Protein 8FBN (pdb70)

Foldseek 3Di:
DCPLQVLLVVLLVQLVVCLVVDDLVSNLVSLVSNLVSVVVVLDLVSLQCSLVSLCVSLVSVLVVVPLVSNLSSLLSNQSSCLSSLDLVSLQVSLVSLLSSLVSCLVVLNLVSSLSSLLSSLSSCLSSVPLVSLQVSLVSLCVSLVSCVVVVVLVSNLSSLVSSLSSLVSSLVSLVVVLVVLVVVCVPPPDPVSVVVSVVSVVVSVVSVVVNVVSVVVSVVSVVVPD/DPCLQVLLVVLCVQLVVCVVVDDLVSNLVSLVSNLVSCVVDPDQPSLQVSLVSLCVSLVVCLVVDDLVVSLSSLVSNLSSVLSHPLDDSLVSSLVSLQSSLVSCVVPPDLQSSLSSLLSSLSSCLSNVPLVSLQVSLVSLCVSLVVCVVVVNLVVNLVSLVSSLSSLVSSLVSLVVVLVVLVVCCVVPVDPPSVVVNVVSVVVSVVSVVVNVVSVVVSVVSVVVPD/DPCLQVQLVVLLVVLVVCPVVPPLVSSLVSLVSNLVSVVVVLPLVSLVVSLVSLLVSLVSCVVVPDLVSNLSSLVSNLSSCLSNVDLVSLQVSLVSLCVSLVSCVVVVNLVSSLSSLLSNLSSCLSNLPLVSLQVSLVSLVVSLVSCVVVDPLVSNLSSLVSSLSSLVSSLVSLVVVLVVLVVVCVPPVDPVSVVVSVVSVVVSVVSVVVSVVSVVVSVVSVVVPD/DVPLPPLLVVLCVVLVVCVVVPVLLVSLVSLVSNLVSVVVVLDAPSLVVSLVSLLVSLVSVVVVLVLVSNLSSLVSNLSSCLSNPPLVSLQVSLVSLCVSLVSCPPVLNLQSSLSSLLSSLSSCLSSVPLVSLQVSLVSLCVSLVVCVVVPPNVSNLSSLVSSLSSLVSSLVSLVVVLVVLVVVCVVPPDDVSVVVSVVSVVVNVVSVVVNVVSVVVNVVSVVPD/DPPQVVVLVVLVVQQVVCPVPLDLVSNLVSLVCNLVSCLVVLDLVSLVCSLVVLVVNLVSCVPPPVLVSSLSSLVSNLSSCLSSVDLVSLQVSLVSLCVSLVSCLVVVNLVSNLSSLLSNLSSCLSNLPLVSLQVSLVSLCVSLVSVVVVVNLVSNLSSLVSSLVSLVSSLVSLVVVLVVLVVVCVVPPDPVSVVVSVVSVVVNVVSVVVSVVSVVSSVVSVVVVD/DLVCLVVQLPPDPVRQDQPVNLVSLVVLLVVCVVVPDLVSLVVSLVSLLVSLVSDVPPDDLVSNLSSLQSNLSSCLSHPPLVSLVVSLVSLQVSLVVCVVVVNLVSSLSSLVSNQSSCLSSLPLVSLQVSLVSLVVSLVSCVVVPDLVSNLSSLVSSLSSLVSSLVSLVVVLVVLVVPCVVHNDPVSVVVNVVSVVVNVVSVVSNVVSVVVNVVSVPPPD

B-factor: mean 109.01, std 30.29, range [37.72, 209.99]

Solvent-accessible surface area: 61733 Å² total; per-residue (Å²): 101,146,148,128,6,136,57,1,58,71,0,7,128,25,0,70,81,4,13,161,135,29,57,6,28,30,0,0,61,0,1,67,38,0,23,151,6,0,129,87,40,57,31,67,160,4,4,125,72,1,0,73,23,0,0,83,0,0,41,67,0,64,153,104,22,63,7,97,5,0,12,57,0,1,86,10,0,3,65,0,0,81,66,22,49,41,60,96,10,0,93,82,0,0,49,2,0,3,104,2,0,96,72,0,46,167,109,27,59,4,66,13,0,4,112,0,0,28,3,0,2,42,0,0,89,72,8,33,29,57,101,26,2,66,87,0,5,116,6,0,63,91,0,6,118,25,0,82,197,100,57,54,43,121,10,1,8,42,1,12,49,0,0,5,55,0,10,18,16,9,0,56,48,19,13,79,76,0,64,78,41,24,94,140,0,89,126,103,53,48,160,93,23,5,43,118,0,0,121,26,0,0,100,0,9,26,14,11,7,93,4,8,84,17,10,8,88,3,6,64,2,19,37,96,80,162,85,147,110,106,18,143,101,0,74,95,1,4,114,84,0,61,53,3,82,146,171,24,98,21,70,33,2,0,77,6,1,33,35,0,12,93,6,2,133,100,33,72,6,73,121,0,6,119,77,0,0,60,29,0,3,147,6,0,84,66,0,30,146,107,21,74,0,71,2,0,16,88,1,2,104,8,0,5,74,0,2,113,96,24,36,73,66,111,21,0,104,93,0,0,100,3,0,2,138,0,0,58,53,0,38,157,86,29,22,9,43,12,0,6,119,1,1,39,4,0,0,75,0,0,107,76,18,35,12,59,99,28,0,86,84,0,7,125,5,0,53,75,2,0,118,35,0,51,188,41,44,6,56,90,14,0,17,65,1,4,70,2,0,4,52,0,12,16,6,10,1,55,51,5,14,103,71,0,70,94,24,31,83,167,7,88,158,84,76,73,65,111,51,4,34,79,4,3,105,9,0,8,61,1,10,37,13,9,6,94,3,9,121,20,13,4,62,4,6,48,0,14,17,118,44,101,70,139,127,69,4,159,98,0,60,82,5,6,132,117,0,76,89,11,26,184,184,23,75,23,62,34,0,6,44,5,3,75,20,0,16,74,2,0,106,117,9,54,7,64,125,0,5,132,77,1,0,54,13,1,2,115,0,1,84,59,1,52,184,127,26,77,11,94,10,1,12,79,1,3,84,7,1,2,53,0,0,84,79,21,60,33,72,101,20,2,92,88,1,0,53,7,0,1,113,0,0,84,72,0,46,167,110,28,59,7,48,10,0,2,103,0,0,49,0,0,6,43,0,1,112,72,15,43,28,68,101,22,0,56,79,0,1,113,10,0,16,97,0,0,119,23,0,86,187,98,28,107,53,133,6,5,20,39,0,1,50,1,0,3,64,1,7,12,11,5,0,59,38,19,13,81,74,0,68,76,53,44,94,141,2,134,161,97,75,60,81,92,20,1,27,81,6,3,83,24,2,6,101,0,10,36,14,11,7,71,2,11,89,10,13,8,46,1,3,62,2,15,38,79,82,111,90,148,145,98,27,150,102,3,84,49,0,9,123,110,0,70,84,14,11,153,148,39,32,4,89,55,0,6,104,12,2,48,48,0,20,95,4,0,144,100,24,59,34,95,41,26,4,117,89,1,0,73,29,1,0,122,1,0,80,32,0,34,182,94,30,37,1,77,11,0,11,74,1,1,100,11,0,1,64,0,1,64,113,28,28,57,68,104,18,1,96,91,0,0,72,10,0,0,131,0,0,84,87,0,30,211,98,33,45,12,48,15,0,6,103,1,0,48,4,0,4,44,0,0,103,98,15,38,20,59,107,18,0,68,78,0,3,89,6,0,49,101,0,10,139,32,0,88,184,35,5,14,71,83,9,9,44,42,0,10,109,4,0,7,55,1,9,8,5,6,0,61,40,14,15,88,58,0,78,91,42,16,102,159,0,62,156,91,49,76,90,92,21,2,23,116,0,0,113,29,0,8,104,0,10,39,18,8,4,76,2,9,92,14,12,18,98,6,6,88,13,15,12,78,192,94,156,165,138,32,143,164,8,56,86,1,29,153,118,20,91,116,11,120,208,76,41,47,50,100,96,8,26,156,6,7,106,67,8,19,163,21,1,89,109,12,62,13,70,110,8,5,144,64,8,2,97,49,2,19,100,34,0,63,46,3,12,103,139,30,59,6,109,23,0,6,104,5,2,77,11,0,0,70,0,0,78,106,33,54,68,89,105,33,2,106,101,1,0,73,6,0,2,99,0,0,90,73,0,46,168,103,41,45,8,61,8,0,7,104,0,0,42,2,0,4,40,0,0,88,102,15,34,19,65,110,22,0,53,83,0,1,92,8,1,28,107,0,0,117,30,0,61,195,92,66,42,71,146,15,1,16,68,0,2,58,5,1,9,42,0,8,5,7,3,0,66,41,6,13,111,62,0,70,94,27,19,91,86,1,92,206,82,96,70,82,96,12,11,23,97,0,0,82,25,0,2,89,0,7,21,11,8,2,49,1,9,64,8,11,16,32,4,2,65,1,18,42,80,104,95,149,43,120,63,3,68,124,102,4,110,57,11,113,207,147,26,32,11,109,47,0,9,111,0,3,57,50,15,25,121,23,2,131,132,61,25,56,59,208,49,8,87,108,19,0,89,46,0,10,140,5,1,70,61,2,57,131,146,34,85,10,97,24,0,2,60,0,2,82,11,0,9,79,1,1,79,74,8,71,47,77,55,25,1,116,107,1,0,50,30,0,1,112,3,1,77,54,0,68,151,96,36,61,9,67,8,0,8,88,0,0,58,7,0,9,67,0,2,112,92,27,38,40,60,93,28,0,38,111,0,3,111,20,0,53,88,1,2,103,18,1,101,170,92,31,91,99,177,14,7,42,75,0,8,81,6,0,5,65,2,7,12,13,2,1,65,49,8,19,93,72,1,73,65,18,33,124,128,7,75,185,87,94,64,68,97,11,4,39,106,7,4,112,13,1,2,90,1,10,24,8,12,6,66,2,10,116,27,13,19,61,4,4,63,12,14,20,103,97,101

Structure (mmCIF, N/CA/C/O backbone):
data_8FBN
#
_entry.id   8FBN
#
_cell.length_a   71.997
_cell.length_b   170.813
_cell.length_c   72.148
_cell.angle_alpha   90.000
_cell.angle_beta   117.828
_cell.angle_gamma   90.000
#
_symmetry.space_group_name_H-M   'P 1 21 1'
#
loop_
_atom_site.group_PDB
_atom_site.id
_atom_site.type_symbol
_atom_site.label_atom_id
_atom_site.label_alt_id
_atom_site.label_comp_id
_atom_site.label_asym_id
_atom_site.label_entity_id
_atom_site.label_seq_id
_atom_site.pdbx_PDB_ins_code
_atom_site.Cartn_x
_atom_site.Cartn_y
_atom_site.Cartn_z
_atom_site.occupancy
_atom_site.B_iso_or_equiv
_atom_site.auth_seq_id
_atom_site.auth_comp_id
_atom_site.auth_asym_id
_atom_site.auth_atom_id
_atom_site.pdbx_PDB_model_num
ATOM 1 N N . ALA A 1 1 ? 18.50187 10.82095 -8.26579 1.000 138.83784 1 ALA A N 1
ATOM 2 C CA . ALA A 1 1 ? 19.80122 11.46427 -8.41940 1.000 142.94941 1 ALA A CA 1
ATOM 3 C C . ALA A 1 1 ? 20.52329 10.93848 -9.65496 1.000 140.71529 1 ALA A C 1
ATOM 4 O O . ALA A 1 1 ? 20.45857 11.54162 -10.72603 1.000 142.46722 1 ALA A O 1
ATOM 6 N N . LEU A 1 2 ? 21.21670 9.81009 -9.49777 1.000 151.42959 2 LEU A N 1
ATOM 7 C CA . LEU A 1 2 ? 21.91980 9.17185 -10.60096 1.000 150.64041 2 LEU A CA 1
ATOM 8 C C . LEU A 1 2 ? 21.26138 7.88201 -11.06694 1.000 147.42409 2 LEU A C 1
ATOM 9 O O . LEU A 1 2 ? 21.62211 7.37432 -12.13424 1.000 155.76992 2 LEU A O 1
ATOM 14 N N . GLU A 1 3 ? 20.32101 7.33762 -10.29890 1.000 148.35967 3 GLU A N 1
ATOM 15 C CA . GLU A 1 3 ? 19.49459 6.22294 -10.73303 1.000 145.62108 3 GLU A CA 1
ATOM 16 C C . GLU A 1 3 ? 18.03497 6.63320 -10.61169 1.000 151.75082 3 GLU A C 1
ATOM 17 O O . GLU A 1 3 ? 17.68920 7.51134 -9.81490 1.000 155.80131 3 GLU A O 1
ATOM 23 N N . LYS A 1 4 ? 17.18796 6.00472 -11.43320 1.000 145.76529 4 LYS A N 1
ATOM 24 C CA . LYS A 1 4 ? 15.80771 6.43689 -11.65377 1.000 153.39343 4 LYS A CA 1
ATOM 25 C C . LYS A 1 4 ? 15.77392 7.81740 -12.30363 1.000 133.76146 4 LYS A C 1
ATOM 26 O O . LYS A 1 4 ? 14.69938 8.39193 -12.50840 1.000 127.69948 4 LYS A O 1
ATOM 32 N N . ASP A 1 5 ? 16.94184 8.34108 -12.63956 1.000 137.54752 5 ASP A N 1
ATOM 33 C CA . ASP A 1 5 ? 17.14967 9.60550 -13.33336 1.000 139.79947 5 ASP A CA 1
ATOM 34 C C . ASP A 1 5 ? 17.99987 9.43433 -14.58206 1.000 130.45132 5 ASP A C 1
ATOM 35 O O . ASP A 1 5 ? 17.64633 9.96940 -15.63423 1.000 115.63219 5 ASP A O 1
ATOM 40 N N . ARG A 1 6 ? 19.11614 8.70332 -14.49102 1.000 109.88837 6 ARG A N 1
ATOM 41 C CA . ARG A 1 6 ? 19.86419 8.34473 -15.69268 1.000 110.64433 6 ARG A CA 1
ATOM 42 C C . ARG A 1 6 ? 18.97427 7.60679 -16.68618 1.000 118.52595 6 ARG A C 1
ATOM 43 O O . ARG A 1 6 ? 19.09137 7.80150 -17.90219 1.000 124.75750 6 ARG A O 1
ATOM 51 N N . ARG A 1 7 ? 18.06073 6.77224 -16.18462 1.000 117.60195 7 ARG A N 1
ATOM 52 C CA . ARG A 1 7 ? 17.10692 6.10649 -17.06404 1.000 116.35810 7 ARG A CA 1
ATOM 53 C C . ARG A 1 7 ? 16.23102 7.11349 -17.79979 1.000 106.11783 7 ARG A C 1
ATOM 54 O O . ARG A 1 7 ? 15.77983 6.84261 -18.91845 1.000 109.59491 7 ARG A O 1
ATOM 62 N N . ALA A 1 8 ? 15.99022 8.28174 -17.19896 1.000 92.50801 8 ALA A N 1
ATOM 63 C CA . ALA A 1 8 ? 15.20027 9.30608 -17.87299 1.000 87.28510 8 ALA A CA 1
ATOM 64 C C . ALA A 1 8 ? 15.98344 9.94435 -19.01268 1.000 96.68059 8 ALA A C 1
ATOM 65 O O . ALA A 1 8 ? 15.44321 10.14727 -20.10651 1.000 101.08394 8 ALA A O 1
ATOM 67 N N . LEU A 1 9 ? 17.25872 10.26929 -18.77776 1.000 113.03501 9 LEU A N 1
ATOM 68 C CA . LEU A 1 9 ? 18.06895 10.86799 -19.83468 1.000 107.00461 9 LEU A CA 1
ATOM 69 C C . LEU A 1 9 ? 18.38254 9.86844 -20.94021 1.000 94.40992 9 LEU A C 1
ATOM 70 O O . LEU A 1 9 ? 18.52185 10.26127 -22.10399 1.000 102.45852 9 LEU A O 1
ATOM 75 N N . GLU A 1 10 ? 18.49921 8.58165 -20.60330 1.000 94.59372 10 GLU A N 1
ATOM 76 C CA . GLU A 1 10 ? 18.67215 7.56617 -21.63697 1.000 111.82567 10 GLU A CA 1
ATOM 77 C C . GLU A 1 10 ? 17.45099 7.49788 -22.54441 1.000 113.28299 10 GLU A C 1
ATOM 78 O O . GLU A 1 10 ? 17.57876 7.30711 -23.76014 1.000 101.38391 10 GLU A O 1
ATOM 84 N N . ALA A 1 11 ? 16.25584 7.65532 -21.97010 1.000 115.01043 11 ALA A N 1
ATOM 85 C CA . ALA A 1 11 ? 15.04529 7.68659 -22.78131 1.000 99.32630 11 ALA A CA 1
ATOM 86 C C . ALA A 1 11 ? 14.97863 8.94542 -23.63504 1.000 98.64025 11 ALA A C 1
ATOM 87 O O . ALA A 1 11 ? 14.38105 8.92823 -24.71722 1.000 89.04067 11 ALA A O 1
ATOM 89 N N . LEU A 1 12 ? 15.58271 10.04162 -23.17038 1.000 99.13880 12 LEU A N 1
ATOM 90 C CA . LEU A 1 12 ? 15.64389 11.24832 -23.98742 1.000 97.12796 12 LEU A CA 1
ATOM 91 C C . LEU A 1 12 ? 16.54075 11.04647 -25.20231 1.000 108.36904 12 LEU A C 1
ATOM 92 O O . LEU A 1 12 ? 16.18442 11.45195 -26.31473 1.000 113.93772 12 LEU A O 1
ATOM 97 N N . LYS A 1 13 ? 17.70636 10.41969 -25.01335 1.000 105.49303 13 LYS A N 1
ATOM 98 C CA . LYS A 1 13 ? 18.57527 10.13383 -26.15145 1.000 117.48662 13 LYS A CA 1
ATOM 99 C C . LYS A 1 13 ? 17.92923 9.12653 -27.09395 1.000 112.59875 13 LYS A C 1
ATOM 100 O O . LYS A 1 13 ? 18.03578 9.25661 -28.31974 1.000 114.94511 13 LYS A O 1
ATOM 106 N N . ARG A 1 14 ? 17.25397 8.11601 -26.53927 1.000 101.27402 14 ARG A N 1
ATOM 107 C CA . ARG A 1 14 ? 16.49796 7.18548 -27.37011 1.000 96.32552 14 ARG A CA 1
ATOM 108 C C . ARG A 1 14 ? 15.41163 7.90631 -28.15801 1.000 105.35307 14 ARG A C 1
ATOM 109 O O . ARG A 1 14 ? 15.04491 7.47143 -29.25589 1.000 96.52860 14 ARG A O 1
ATOM 117 N N . ALA A 1 15 ? 14.89486 9.01310 -27.62110 1.000 108.48814 15 ALA A N 1
ATOM 118 C CA . ALA A 1 15 ? 13.93889 9.82647 -28.36157 1.000 99.07800 15 ALA A CA 1
ATOM 119 C C . ALA A 1 15 ? 14.64182 10.77026 -29.33068 1.000 106.26252 15 ALA A C 1
ATOM 120 O O . ALA A 1 15 ? 14.16118 10.98159 -30.44959 1.000 112.33399 15 ALA A O 1
ATOM 122 N N . GLN A 1 16 ? 15.77878 11.34295 -28.92034 1.000 107.73007 16 GLN A N 1
ATOM 123 C CA . GLN A 1 16 ? 16.51313 12.25001 -29.79883 1.000 108.28138 16 GLN A CA 1
ATOM 124 C C . GLN A 1 16 ? 17.02495 11.52772 -31.03856 1.000 115.21883 16 GLN A C 1
ATOM 125 O O . GLN A 1 16 ? 17.01650 12.08998 -32.14029 1.000 121.99728 16 GLN A O 1
ATOM 131 N N . GLU A 1 17 ? 17.48077 10.28180 -30.87926 1.000 123.37179 17 GLU A N 1
ATOM 132 C CA . GLU A 1 17 ? 17.92277 9.50800 -32.03453 1.000 126.58881 17 GLU A CA 1
ATOM 133 C C . GLU A 1 17 ? 16.76349 9.18846 -32.96929 1.000 126.32754 17 GLU A C 1
ATOM 134 O O . GLU A 1 17 ? 16.95563 9.10928 -34.18783 1.000 129.50202 17 GLU A O 1
ATOM 140 N N . ALA A 1 18 ? 15.55739 9.01498 -32.42359 1.000 121.12181 18 ALA A N 1
ATOM 141 C CA . ALA A 1 18 ? 14.40257 8.71717 -33.26373 1.000 108.44407 18 ALA A CA 1
ATOM 142 C C . ALA A 1 18 ? 13.97447 9.93572 -34.07309 1.000 103.91406 18 ALA A C 1
ATOM 143 O O . ALA A 1 18 ? 13.52400 9.79893 -35.21526 1.000 107.11159 18 ALA A O 1
ATOM 145 N N . GLU A 1 19 ? 14.11071 11.13619 -33.50337 1.000 107.38228 19 GLU A N 1
ATOM 146 C CA . GLU A 1 19 ? 13.70326 12.34274 -34.21933 1.000 126.53135 19 GLU A CA 1
ATOM 147 C C . GLU A 1 19 ? 14.50324 12.52393 -35.50244 1.000 127.92928 19 GLU A C 1
ATOM 148 O O . GLU A 1 19 ? 13.95318 12.92302 -36.53596 1.000 126.57494 19 GLU A O 1
ATOM 154 N N . LYS A 1 20 ? 15.80518 12.23916 -35.45498 1.000 123.13665 20 LYS A N 1
ATOM 155 C CA . LYS A 1 20 ? 16.64173 12.38021 -36.63965 1.000 121.46994 20 LYS A CA 1
ATOM 156 C C . LYS A 1 20 ? 16.49120 11.19609 -37.58577 1.000 119.44234 20 LYS A C 1
ATOM 157 O O . LYS A 1 20 ? 16.68493 11.34704 -38.79693 1.000 133.68752 20 LYS A O 1
ATOM 163 N N . LYS A 1 21 ? 16.14745 10.02042 -37.05667 1.000 119.67527 21 LYS A N 1
ATOM 164 C CA . LYS A 1 21 ? 15.94525 8.84322 -37.89334 1.000 118.12742 21 LYS A CA 1
ATOM 165 C C . LYS A 1 21 ? 14.54541 8.79650 -38.49179 1.000 123.79394 21 LYS A C 1
ATOM 166 O O . LYS A 1 21 ? 14.35272 8.20860 -39.56190 1.000 121.48788 21 LYS A O 1
ATOM 172 N N . GLY A 1 22 ? 13.57173 9.40326 -37.83126 1.000 125.57105 22 GLY A N 1
ATOM 173 C CA . GLY A 1 22 ? 12.17932 9.28945 -38.20959 1.000 126.62079 22 GLY A CA 1
ATOM 174 C C . GLY A 1 22 ? 11.42818 8.38992 -37.24516 1.000 127.59147 22 GLY A C 1
ATOM 175 O O . GLY A 1 22 ? 11.95107 7.95087 -36.21703 1.000 121.88595 22 GLY A O 1
ATOM 176 N N . ASP A 1 23 ? 10.17573 8.10476 -37.60310 1.000 120.98412 23 ASP A N 1
ATOM 177 C CA . ASP A 1 23 ? 9.28243 7.30867 -36.76367 1.000 122.05295 23 ASP A CA 1
ATOM 178 C C . ASP A 1 23 ? 9.13099 7.96686 -35.38774 1.000 128.11188 23 ASP A C 1
ATOM 179 O O . ASP A 1 23 ? 9.65901 7.50944 -34.37113 1.000 121.50245 23 ASP A O 1
ATOM 184 N N . VAL A 1 24 ? 8.39614 9.08304 -35.39895 1.000 130.81138 24 VAL A N 1
ATOM 185 C CA . VAL A 1 24 ? 8.14264 9.84248 -34.18013 1.000 113.86529 24 VAL A CA 1
ATOM 186 C C . VAL A 1 24 ? 7.34532 9.03156 -33.16949 1.000 109.43389 24 VAL A C 1
ATOM 187 O O . VAL A 1 24 ? 7.29530 9.39127 -31.98776 1.000 91.85551 24 VAL A O 1
ATOM 191 N N . GLU A 1 25 ? 6.70930 7.94383 -33.61127 1.000 109.27647 25 GLU A N 1
ATOM 192 C CA . GLU A 1 25 ? 6.03955 7.03692 -32.68573 1.000 102.00183 25 GLU A CA 1
ATOM 193 C C . GLU A 1 25 ? 7.02343 6.47511 -31.66707 1.000 103.95685 25 GLU A C 1
ATOM 194 O O . GLU A 1 25 ? 6.75898 6.48180 -30.45943 1.000 106.68010 25 GLU A O 1
ATOM 200 N N . GLU A 1 26 ? 8.17334 5.98825 -32.13971 1.000 105.07635 26 GLU A N 1
ATOM 201 C CA . GLU A 1 26 ? 9.19000 5.47207 -31.23013 1.000 103.92185 26 GLU A CA 1
ATOM 202 C C . GLU A 1 26 ? 9.78729 6.57833 -30.36991 1.000 101.11722 26 GLU A C 1
ATOM 203 O O . GLU A 1 26 ? 10.23219 6.31659 -29.24629 1.000 99.52149 26 GLU A O 1
ATOM 209 N N . ALA A 1 27 ? 9.80374 7.81459 -30.87337 1.000 92.50860 27 ALA A N 1
ATOM 210 C CA . ALA A 1 27 ? 10.30562 8.92766 -30.07522 1.000 89.14607 27 ALA A CA 1
ATOM 211 C C . ALA A 1 27 ? 9.38540 9.22084 -28.89637 1.000 104.32245 27 ALA A C 1
ATOM 212 O O . ALA A 1 27 ? 9.85692 9.52490 -27.79413 1.000 98.87714 27 ALA A O 1
ATOM 214 N N . VAL A 1 28 ? 8.06997 9.13244 -29.10762 1.000 107.55144 28 VAL A N 1
ATOM 215 C CA . VAL A 1 28 ? 7.12601 9.37524 -28.02090 1.000 90.44047 28 VAL A CA 1
ATOM 216 C C . VAL A 1 28 ? 7.19409 8.25464 -26.99237 1.000 95.10283 28 VAL A C 1
ATOM 217 O O . VAL A 1 28 ? 7.16263 8.50603 -25.78153 1.000 100.07326 28 VAL A O 1
ATOM 221 N N . ARG A 1 29 ? 7.28859 7.00287 -27.45298 1.000 83.64847 29 ARG A N 1
ATOM 222 C CA . ARG A 1 29 ? 7.42004 5.88306 -26.52515 1.000 83.10597 29 ARG A CA 1
ATOM 223 C C . ARG A 1 29 ? 8.63190 6.06123 -25.61989 1.000 99.12427 29 ARG A C 1
ATOM 224 O O . ARG A 1 29 ? 8.57558 5.74970 -24.42475 1.000 97.13250 29 ARG A O 1
ATOM 232 N N . ALA A 1 30 ? 9.73470 6.57360 -26.16936 1.000 103.10572 30 ALA A N 1
ATOM 233 C CA . ALA A 1 30 ? 10.88583 6.90168 -25.33652 1.000 98.96151 30 ALA A CA 1
ATOM 234 C C . ALA A 1 30 ? 10.59128 8.09977 -24.44305 1.000 93.05580 30 ALA A C 1
ATOM 235 O O . ALA A 1 30 ? 10.98148 8.11821 -23.27008 1.000 92.39858 30 ALA A O 1
ATOM 237 N N . ALA A 1 31 ? 9.90092 9.10916 -24.97914 1.000 88.63618 31 ALA A N 1
ATOM 238 C CA . ALA A 1 31 ? 9.52728 10.26169 -24.16727 1.000 89.97137 31 ALA A CA 1
ATOM 239 C C . ALA A 1 31 ? 8.52163 9.88474 -23.08680 1.000 99.35960 31 ALA A C 1
ATOM 240 O O . ALA A 1 31 ? 8.48703 10.51801 -22.02527 1.000 83.11061 31 ALA A O 1
ATOM 242 N N . GLN A 1 32 ? 7.69528 8.86676 -23.33731 1.000 86.45609 32 GLN A N 1
ATOM 243 C CA . GLN A 1 32 ? 6.79627 8.37763 -22.29809 1.000 96.77285 32 GLN A CA 1
ATOM 244 C C . GLN A 1 32 ? 7.57375 7.68916 -21.18212 1.000 93.77868 32 GLN A C 1
ATOM 245 O O . GLN A 1 32 ? 7.27061 7.87783 -19.99809 1.000 101.54316 32 GLN A O 1
ATOM 251 N N . GLU A 1 33 ? 8.58130 6.88839 -21.53941 1.000 100.62060 33 GLU A N 1
ATOM 252 C CA . GLU A 1 33 ? 9.46856 6.32302 -20.52869 1.000 94.89894 33 GLU A CA 1
ATOM 253 C C . GLU A 1 33 ? 10.25781 7.41207 -19.81531 1.000 89.56506 33 GLU A C 1
ATOM 254 O O . GLU A 1 33 ? 10.56984 7.27528 -18.62685 1.000 87.40990 33 GLU A O 1
ATOM 260 N N . ALA A 1 34 ? 10.58357 8.49659 -20.52252 1.000 93.00197 34 ALA A N 1
ATOM 261 C CA . ALA A 1 34 ? 11.35286 9.57972 -19.92094 1.000 83.26559 34 ALA A CA 1
ATOM 262 C C . ALA A 1 34 ? 10.53514 10.31790 -18.86954 1.000 87.38712 34 ALA A C 1
ATOM 263 O O . ALA A 1 34 ? 11.00885 10.54638 -17.75086 1.000 98.58787 34 ALA A O 1
ATOM 265 N N . VAL A 1 35 ? 9.30017 10.69798 -19.20887 1.000 91.62964 35 VAL A N 1
ATOM 266 C CA . VAL A 1 35 ? 8.47291 11.43140 -18.25497 1.000 100.44332 35 VAL A CA 1
ATOM 267 C C . VAL A 1 35 ? 8.09590 10.54457 -17.07533 1.000 88.33834 35 VAL A C 1
ATOM 268 O O . VAL A 1 35 ? 7.88293 11.03940 -15.96206 1.000 78.43332 35 VAL A O 1
ATOM 272 N N . ARG A 1 36 ? 8.02155 9.22812 -17.28621 1.000 88.40993 36 ARG A N 1
ATOM 273 C CA . ARG A 1 36 ? 7.71977 8.32489 -16.18227 1.000 88.39456 36 ARG A CA 1
ATOM 274 C C . ARG A 1 36 ? 8.88330 8.25435 -15.20246 1.000 99.80285 36 ARG A C 1
ATOM 275 O O . ARG A 1 36 ? 8.68103 8.32260 -13.98497 1.000 110.56479 36 ARG A O 1
ATOM 283 N N . ALA A 1 37 ? 10.11082 8.13080 -15.71399 1.000 98.23986 37 ALA A N 1
ATOM 284 C CA . ALA A 1 37 ? 11.27337 8.09184 -14.83390 1.000 97.05829 37 ALA A CA 1
ATOM 285 C C . ALA A 1 37 ? 11.59391 9.46710 -14.26276 1.000 102.18196 37 ALA A C 1
ATOM 286 O O . ALA A 1 37 ? 12.13674 9.56460 -13.15647 1.000 110.66795 37 ALA A O 1
ATOM 288 N N . ALA A 1 38 ? 11.26792 10.53637 -14.99313 1.000 94.68287 38 ALA A N 1
ATOM 289 C CA . ALA A 1 38 ? 11.52840 11.87940 -14.48513 1.000 98.24934 38 ALA A CA 1
ATOM 290 C C . ALA A 1 38 ? 10.56262 12.24387 -13.36517 1.000 113.03885 38 ALA A C 1
ATOM 291 O O . ALA A 1 38 ? 10.95544 12.88969 -12.38626 1.000 119.13947 38 ALA A O 1
ATOM 293 N N . LYS A 1 39 ? 9.29432 11.84208 -13.49173 1.000 110.63175 39 LYS A N 1
ATOM 294 C CA . LYS A 1 39 ? 8.32379 12.12068 -12.43845 1.000 104.68509 39 LYS A CA 1
ATOM 295 C C . LYS A 1 39 ? 8.64986 11.35683 -11.16189 1.000 111.32770 39 LYS A C 1
ATOM 296 O O . LYS A 1 39 ? 8.42903 11.87292 -10.06030 1.000 109.73489 39 LYS A O 1
ATOM 302 N N . GLU A 1 40 ? 9.17985 10.13718 -11.28767 1.000 112.98896 40 GLU A N 1
ATOM 303 C CA . GLU A 1 40 ? 9.56031 9.36711 -10.10755 1.000 119.28317 40 GLU A CA 1
ATOM 304 C C . GLU A 1 40 ? 10.69719 10.04227 -9.34933 1.000 125.97938 40 GLU A C 1
ATOM 305 O O . GLU A 1 40 ? 10.72669 10.01916 -8.11278 1.000 116.58937 40 GLU A O 1
ATOM 311 N N . SER A 1 41 ? 11.64199 10.64998 -10.07424 1.000 122.41520 41 SER A N 1
ATOM 312 C CA . SER A 1 41 ? 12.75590 11.33038 -9.42052 1.000 125.06364 41 SER A CA 1
ATOM 313 C C . SER A 1 41 ? 12.30651 12.60920 -8.72745 1.000 125.41266 41 SER A C 1
ATOM 314 O O . SER A 1 41 ? 12.84032 12.95836 -7.66763 1.000 141.57474 41 SER A O 1
ATOM 317 N N . GLY A 1 42 ? 11.33107 13.31129 -9.29839 1.000 119.70341 42 GLY A N 1
ATOM 318 C CA . GLY A 1 42 ? 10.84932 14.53929 -8.70187 1.000 108.25718 42 GLY A CA 1
ATOM 319 C C . GLY A 1 42 ? 11.74471 15.73712 -8.90639 1.000 99.64784 42 GLY A C 1
ATOM 320 O O . GLY A 1 42 ? 11.59565 16.73590 -8.19511 1.000 102.87211 42 GLY A O 1
ATOM 321 N N . ALA A 1 43 ? 12.67607 15.67101 -9.85549 1.000 116.99830 43 ALA A N 1
ATOM 322 C CA . ALA A 1 43 ? 13.57831 16.78070 -10.13940 1.000 117.68864 43 ALA A CA 1
ATOM 323 C C . ALA A 1 43 ? 12.93910 17.70053 -11.17442 1.000 104.58722 43 ALA A C 1
ATOM 324 O O . ALA A 1 43 ? 12.66940 17.28012 -12.30434 1.000 92.56702 43 ALA A O 1
ATOM 326 N N . SER A 1 44 ? 12.69232 18.95441 -10.78741 1.000 107.43397 44 SER A N 1
ATOM 327 C CA . SER A 1 44 ? 12.09590 19.91088 -11.71354 1.000 118.70916 44 SER A CA 1
ATOM 328 C C . SER A 1 44 ? 13.02485 20.25208 -12.87161 1.000 113.03090 44 SER A C 1
ATOM 329 O O . SER A 1 44 ? 12.55840 20.75766 -13.89878 1.000 108.53067 44 SER A O 1
ATOM 332 N N . TRP A 1 45 ? 14.32357 19.98361 -12.73177 1.000 118.69392 45 TRP A N 1
ATOM 333 C CA . TRP A 1 45 ? 15.26322 20.29448 -13.80245 1.000 106.09841 45 TRP A CA 1
ATOM 334 C C . TRP A 1 45 ? 15.13535 19.30154 -14.95318 1.000 92.35119 45 TRP A C 1
ATOM 335 O O . TRP A 1 45 ? 15.06435 19.70062 -16.12105 1.000 91.50221 45 TRP A O 1
ATOM 346 N N . ILE A 1 46 ? 15.09771 18.00099 -14.64509 1.000 102.25268 46 ILE A N 1
ATOM 347 C CA . ILE A 1 46 ? 14.90998 17.00529 -15.69822 1.000 99.61969 46 ILE A CA 1
ATOM 348 C C . ILE A 1 46 ? 13.50753 17.09622 -16.27937 1.000 98.77696 46 ILE A C 1
ATOM 349 O O . ILE A 1 46 ? 13.28434 16.73211 -17.44024 1.000 94.25000 46 ILE A O 1
ATOM 354 N N . LEU A 1 47 ? 12.53951 17.56928 -15.49284 1.000 102.93656 47 LEU A N 1
ATOM 355 C CA . LEU A 1 47 ? 11.18846 17.72449 -16.01117 1.000 96.48211 47 LEU A CA 1
ATOM 356 C C . LEU A 1 47 ? 11.09647 18.84441 -17.03699 1.000 86.44035 47 LEU A 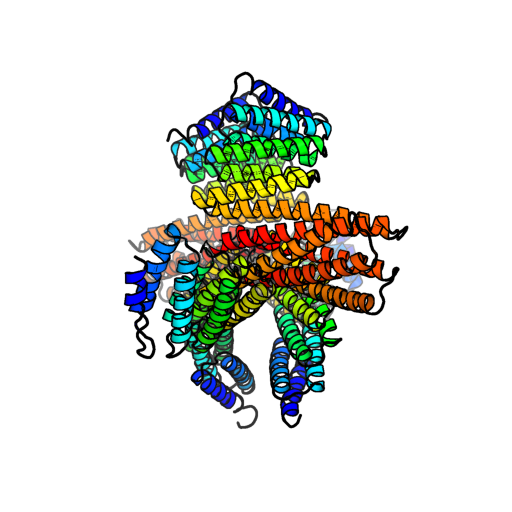C 1
ATOM 357 O O . LEU A 1 47 ? 10.21178 18.80685 -17.89728 1.000 76.53867 47 LEU A O 1
ATOM 362 N N . ARG A 1 48 ? 11.99288 19.83035 -16.97616 1.000 71.94397 48 ARG A N 1
ATOM 363 C CA . ARG A 1 48 ? 11.99492 20.88211 -17.98478 1.000 80.71076 48 ARG A CA 1
ATOM 364 C C . ARG A 1 48 ? 12.58626 20.40061 -19.30568 1.000 88.75640 48 ARG A C 1
ATOM 365 O O . ARG A 1 48 ? 12.23144 20.92551 -20.36743 1.000 83.40303 48 ARG A O 1
ATOM 373 N N . LEU A 1 49 ? 13.47906 19.41016 -19.26806 1.000 75.24911 49 LEU A N 1
ATOM 374 C CA . LEU A 1 49 ? 14.01143 18.85430 -20.50752 1.000 76.88379 49 LEU A CA 1
ATOM 375 C C . LEU A 1 49 ? 12.97332 17.98441 -21.20472 1.000 70.24609 49 LEU A C 1
ATOM 376 O O . LEU A 1 49 ? 12.61727 18.23139 -22.36231 1.000 80.47949 49 LEU A O 1
ATOM 381 N N . VAL A 1 50 ? 12.46948 16.96057 -20.50643 1.000 86.61098 50 VAL A N 1
ATOM 382 C CA . VAL A 1 50 ? 11.49283 16.04608 -21.09776 1.000 95.46165 50 VAL A CA 1
ATOM 383 C C . VAL A 1 50 ? 10.26003 16.79718 -21.58414 1.000 87.70468 50 VAL A C 1
ATOM 384 O O . VAL A 1 50 ? 9.60710 16.37703 -22.54754 1.000 64.86821 50 VAL A O 1
ATOM 388 N N . ALA A 1 51 ? 9.92031 17.91315 -20.93637 1.000 86.82949 51 ALA A N 1
ATOM 389 C CA . ALA A 1 51 ? 8.85117 18.76310 -21.44567 1.000 64.72383 51 ALA A CA 1
ATOM 390 C C . ALA A 1 51 ? 9.26600 19.43528 -22.74800 1.000 73.73536 51 ALA A C 1
ATOM 391 O O . ALA A 1 51 ? 8.57821 19.31390 -23.76843 1.000 69.14110 51 ALA A O 1
ATOM 393 N N . GLU A 1 52 ? 10.39976 20.14253 -22.73390 1.000 89.12563 52 GLU A N 1
ATOM 394 C CA . GLU A 1 52 ? 10.85105 20.84347 -23.93190 1.000 84.86013 52 GLU A CA 1
ATOM 395 C C . GLU A 1 52 ? 11.31419 19.87467 -25.01360 1.000 77.58494 52 GLU A C 1
ATOM 396 O O . GLU A 1 52 ? 11.24107 20.19795 -26.20479 1.000 78.00123 52 GLU A O 1
ATOM 402 N N . GLN A 1 53 ? 11.79026 18.68944 -24.62828 1.000 70.72916 53 GLN A N 1
ATOM 403 C CA . GLN A 1 53 ? 12.13443 17.68331 -25.62675 1.000 74.40286 53 GLN A CA 1
ATOM 404 C C . GLN A 1 53 ? 10.88232 17.14342 -26.30734 1.000 85.44249 53 GLN A C 1
ATOM 405 O O . GLN A 1 53 ? 10.80386 17.10370 -27.54098 1.000 89.29859 53 GLN A O 1
ATOM 411 N N . ALA A 1 54 ? 9.88568 16.72972 -25.51597 1.000 78.06125 54 ALA A N 1
ATOM 412 C CA . ALA A 1 54 ? 8.64499 16.22148 -26.09385 1.000 78.34592 54 ALA A CA 1
ATOM 413 C C . ALA A 1 54 ? 7.95177 17.27685 -26.94167 1.000 76.11928 54 ALA A C 1
ATOM 414 O O . ALA A 1 54 ? 7.23999 16.93848 -27.89483 1.000 72.12623 54 ALA A O 1
ATOM 416 N N . LEU A 1 55 ? 8.14336 18.55572 -26.60967 1.000 64.23278 55 LEU A N 1
ATOM 417 C CA . LEU A 1 55 ? 7.64400 19.62315 -27.46792 1.000 70.98259 55 LEU A CA 1
ATOM 418 C C . LEU A 1 55 ? 8.29033 19.56586 -28.84417 1.000 73.55064 55 LEU A C 1
ATOM 419 O O . LEU A 1 55 ? 7.62788 19.81053 -29.85923 1.000 67.38779 55 LEU A O 1
ATOM 424 N N . ARG A 1 56 ? 9.58431 19.23752 -28.89986 1.000 79.93606 56 ARG A N 1
ATOM 425 C CA . ARG A 1 56 ? 10.26212 19.15038 -30.18860 1.000 80.93967 56 ARG A CA 1
ATOM 426 C C . ARG A 1 56 ? 9.69367 18.01582 -31.03184 1.000 85.16963 56 ARG A C 1
ATOM 427 O O . ARG A 1 56 ? 9.47244 18.18628 -32.23612 1.000 90.59076 56 ARG A O 1
ATOM 435 N N . ILE A 1 57 ? 9.44303 16.85490 -30.41686 1.000 79.25209 57 ILE A N 1
ATOM 436 C CA . ILE A 1 57 ? 8.80586 15.75274 -31.13578 1.000 81.87540 57 ILE A CA 1
ATOM 437 C C . ILE A 1 57 ? 7.45159 16.18750 -31.68215 1.000 91.07812 57 ILE A C 1
ATOM 438 O O . ILE A 1 57 ? 7.06884 15.82099 -32.80084 1.000 87.80581 57 ILE A O 1
ATOM 443 N N . ALA A 1 58 ? 6.71235 16.98810 -30.90888 1.000 86.60873 58 ALA A N 1
ATOM 444 C CA . ALA A 1 58 ? 5.41967 17.48143 -31.37302 1.000 88.14779 58 ALA A CA 1
ATOM 445 C C . ALA A 1 58 ? 5.56625 18.33614 -32.62686 1.000 93.46686 58 ALA A C 1
ATOM 446 O O . ALA A 1 58 ? 4.72610 18.26926 -33.53218 1.000 93.80456 58 ALA A O 1
ATOM 448 N N . LYS A 1 59 ? 6.62665 19.14438 -32.70515 1.000 86.91288 59 LYS A N 1
ATOM 449 C CA . LYS A 1 59 ? 6.83745 19.93150 -33.91603 1.000 99.48770 59 LYS A CA 1
ATOM 450 C C . LYS A 1 59 ? 7.35286 19.07341 -35.06616 1.000 93.72199 59 LYS A C 1
ATOM 451 O O . LYS A 1 59 ? 7.07876 19.38001 -36.23156 1.000 86.56408 59 LYS A O 1
ATOM 457 N N . GLU A 1 60 ? 8.08676 17.99771 -34.76518 1.000 92.04473 60 GLU A N 1
ATOM 458 C CA . GLU A 1 60 ? 8.50140 17.07082 -35.81502 1.000 84.63896 60 GLU A CA 1
ATOM 459 C C . GLU A 1 60 ? 7.29221 16.44624 -36.49811 1.000 84.00630 60 GLU A C 1
ATOM 460 O O . GLU A 1 60 ? 7.27931 16.27311 -37.72284 1.000 92.50550 60 GLU A O 1
ATOM 466 N N . ALA A 1 61 ? 6.26181 16.10748 -35.71974 1.000 97.76692 61 ALA A N 1
ATOM 467 C CA . ALA A 1 61 ? 5.05648 15.52470 -36.29826 1.000 98.39216 61 ALA A CA 1
ATOM 468 C C . ALA A 1 61 ? 4.24889 16.56459 -37.06401 1.000 98.56034 61 ALA A C 1
ATOM 469 O O . ALA A 1 61 ? 3.63366 16.24411 -38.08670 1.000 105.99535 61 ALA A O 1
ATOM 471 N N . GLU A 1 62 ? 4.24094 17.81397 -36.58720 1.000 89.28827 62 GLU A N 1
ATOM 472 C CA . GLU A 1 62 ? 3.45070 18.85637 -37.23770 1.000 95.13314 62 GLU A CA 1
ATOM 473 C C . GLU A 1 62 ? 3.78075 18.96405 -38.72112 1.000 116.27715 62 GLU A C 1
ATOM 474 O O . GLU A 1 62 ? 2.87813 19.04797 -39.56263 1.000 118.46483 62 GLU A O 1
ATOM 480 N N . LYS A 1 63 ? 5.07127 18.95233 -39.06300 1.000 111.30947 63 LYS A N 1
ATOM 481 C CA . LYS A 1 63 ? 5.45400 18.98532 -40.47006 1.000 109.92987 63 LYS A CA 1
ATOM 482 C C . LYS A 1 63 ? 5.11215 17.67852 -41.17636 1.000 110.30585 63 LYS A C 1
ATOM 483 O O . LYS A 1 63 ? 4.83462 17.68101 -42.38123 1.000 116.23591 63 LYS A O 1
ATOM 489 N N . GLN A 1 64 ? 5.12119 16.56305 -40.45141 1.000 97.50354 64 GLN A N 1
ATOM 490 C CA . GLN A 1 64 ? 4.77676 15.25999 -41.00337 1.000 97.29654 64 GLN A CA 1
ATOM 491 C C . GLN A 1 64 ? 3.28234 14.96302 -40.91632 1.000 112.13834 64 GLN A C 1
ATOM 492 O O . GLN A 1 64 ? 2.84742 13.88634 -41.34063 1.000 107.73090 64 GLN A O 1
ATOM 498 N N . GLY A 1 65 ? 2.48585 15.89269 -40.39401 1.000 113.02900 65 GLY A N 1
ATOM 499 C CA . GLY A 1 65 ? 1.08033 15.63038 -40.15615 1.000 100.10369 65 GLY A CA 1
ATOM 500 C C . GLY A 1 65 ? 0.89877 14.83142 -38.88451 1.000 94.88786 65 GLY A C 1
ATOM 501 O O . GLY A 1 65 ? 1.16654 15.34306 -37.79296 1.000 101.52647 65 GLY A O 1
ATOM 502 N N . ASN A 1 66 ? 0.44284 13.58549 -39.02236 1.000 97.83785 66 ASN A N 1
ATOM 503 C CA . ASN A 1 66 ? 0.41420 12.60042 -37.93735 1.000 109.56977 66 ASN A CA 1
ATOM 504 C C . ASN A 1 66 ? 0.04426 13.24390 -36.60350 1.000 107.29252 66 ASN A C 1
ATOM 505 O O . ASN A 1 66 ? 0.74679 13.11423 -35.59843 1.000 101.53790 66 ASN A O 1
ATOM 510 N N . VAL A 1 67 ? -1.07561 13.97192 -36.61207 1.000 108.30379 67 VAL A N 1
ATOM 511 C CA . VAL A 1 67 ? -1.50085 14.71981 -35.43522 1.000 95.83348 67 VAL A CA 1
ATOM 512 C C . VAL A 1 67 ? -1.84365 13.80231 -34.27086 1.000 90.46212 67 VAL A C 1
ATOM 513 O O . VAL A 1 67 ? -1.96241 14.26909 -33.13319 1.000 81.05209 67 VAL A O 1
ATOM 517 N N . GLU A 1 68 ? -2.01178 12.50216 -34.52450 1.000 86.57753 68 GLU A N 1
ATOM 518 C CA . GLU A 1 68 ? -2.21156 11.55824 -33.43000 1.000 86.38991 68 GLU A CA 1
ATOM 519 C C . GLU A 1 68 ? -0.97492 11.48725 -32.54525 1.000 94.21886 68 GLU A C 1
ATOM 520 O O . GLU A 1 68 ? -1.07181 11.52561 -31.31331 1.000 106.04665 68 GLU A O 1
ATOM 526 N N . VAL A 1 69 ? 0.20355 11.38641 -33.16258 1.000 95.93820 69 VAL A N 1
ATOM 527 C CA . VAL A 1 69 ? 1.43745 11.29627 -32.39182 1.000 89.37404 69 VAL A CA 1
ATOM 528 C C . VAL A 1 69 ? 1.79333 12.64672 -31.78625 1.000 81.04651 69 VAL A C 1
ATOM 529 O O . VAL A 1 69 ? 2.45746 12.71225 -30.74432 1.000 87.29573 69 VAL A O 1
ATOM 533 N N . ALA A 1 70 ? 1.35888 13.74163 -32.41391 1.000 62.07074 70 ALA A N 1
ATOM 534 C CA . ALA A 1 70 ? 1.68211 15.06374 -31.88959 1.000 66.31309 70 ALA A CA 1
ATOM 535 C C . ALA A 1 70 ? 0.99111 15.31575 -30.55413 1.000 91.05039 70 ALA A C 1
ATOM 536 O O . ALA A 1 70 ? 1.58562 15.90584 -29.64414 1.000 100.49330 70 ALA A O 1
ATOM 538 N N . VAL A 1 71 ? -0.26095 14.87145 -30.41496 1.000 93.32369 71 VAL A N 1
ATOM 539 C CA . VAL A 1 71 ? -0.98233 15.05819 -29.15857 1.000 80.15131 71 VAL A CA 1
ATOM 540 C C . VAL A 1 71 ? -0.41024 14.15503 -28.07166 1.000 74.36487 71 VAL A C 1
ATOM 541 O O . VAL A 1 71 ? -0.35429 14.53622 -26.89617 1.000 78.96314 71 VAL A O 1
ATOM 545 N N . LYS A 1 72 ? 0.02275 12.94632 -28.43960 1.000 70.10945 72 LYS A N 1
ATOM 546 C CA . LYS A 1 72 ? 0.66064 12.07103 -27.46075 1.000 75.22549 72 LYS A CA 1
ATOM 547 C C . LYS A 1 72 ? 1.95237 12.68861 -26.93970 1.000 80.95664 72 LYS A C 1
ATOM 548 O O . LYS A 1 72 ? 2.28590 12.54912 -25.75746 1.000 71.73663 72 LYS A O 1
ATOM 554 N N . ALA A 1 73 ? 2.68851 13.38070 -27.81243 1.000 78.14207 73 ALA A N 1
ATOM 555 C CA . ALA A 1 73 ? 3.89135 14.09929 -27.41016 1.000 62.93025 73 ALA A CA 1
ATOM 556 C C . ALA A 1 73 ? 3.56221 15.39804 -26.68989 1.000 66.10668 73 ALA A C 1
ATOM 557 O O . ALA A 1 73 ? 4.33357 15.83768 -25.82836 1.000 65.99885 73 ALA A O 1
ATOM 559 N N . ALA A 1 74 ? 2.43354 16.02517 -27.03225 1.000 78.56905 74 ALA A N 1
ATOM 560 C CA . ALA A 1 74 ? 2.01271 17.22694 -26.32182 1.000 82.62930 74 ALA A CA 1
ATOM 561 C C . ALA A 1 74 ? 1.46269 16.89510 -24.94110 1.000 77.44846 74 ALA A C 1
ATOM 562 O O . ALA A 1 74 ? 1.56951 17.71317 -24.01982 1.000 70.82462 74 ALA A O 1
ATOM 564 N N . ARG A 1 75 ? 0.87076 15.70796 -24.77855 1.000 74.54344 75 ARG A N 1
ATOM 565 C CA . ARG A 1 75 ? 0.40423 15.29467 -23.45942 1.000 72.97846 75 ARG A CA 1
ATOM 566 C C . ARG A 1 75 ? 1.57810 14.97166 -22.54449 1.000 80.88429 75 ARG A C 1
ATOM 567 O O . ARG A 1 75 ? 1.54720 15.28975 -21.35076 1.000 90.75985 75 ARG A O 1
ATOM 575 N N . VAL A 1 76 ? 2.62434 14.34390 -23.08601 1.000 84.04277 76 VAL A N 1
ATOM 576 C CA . VAL A 1 76 ? 3.84178 14.12875 -22.30882 1.000 69.20727 76 VAL A CA 1
ATOM 577 C C . VAL A 1 76 ? 4.46043 15.46549 -21.92011 1.000 67.87671 76 VAL A C 1
ATOM 578 O O . VAL A 1 76 ? 4.94283 15.64219 -20.79440 1.000 66.15402 76 VAL A O 1
ATOM 582 N N . ALA A 1 77 ? 4.42993 16.43597 -22.83690 1.000 66.29990 77 ALA A N 1
ATOM 583 C CA . ALA A 1 77 ? 5.01653 17.74372 -22.56245 1.000 66.27159 77 ALA A CA 1
ATOM 584 C C . ALA A 1 77 ? 4.25793 18.47804 -21.46462 1.000 78.81087 77 ALA A C 1
ATOM 585 O O . ALA A 1 77 ? 4.87218 19.06828 -20.56824 1.000 69.59062 77 ALA A O 1
ATOM 587 N N . VAL A 1 78 ? 2.92360 18.45560 -21.51681 1.000 92.99406 78 VAL A N 1
ATOM 588 C CA . VAL A 1 78 ? 2.13922 19.17278 -20.51717 1.000 77.17630 78 VAL A CA 1
ATOM 589 C C . VAL A 1 78 ? 2.17317 18.44452 -19.17870 1.000 72.53964 78 VAL A C 1
ATOM 590 O O . VAL A 1 78 ? 2.12035 19.08152 -18.11921 1.000 83.58879 78 VAL A O 1
ATOM 594 N N . GLU A 1 79 ? 2.27630 17.11137 -19.19342 1.000 67.78271 79 GLU A N 1
ATOM 595 C CA . GLU A 1 79 ? 2.38159 16.37264 -17.93851 1.000 86.19422 79 GLU A CA 1
ATOM 596 C C . GLU A 1 79 ? 3.72006 16.63123 -17.26162 1.000 86.00361 79 GLU A C 1
ATOM 597 O O . GLU A 1 79 ? 3.78840 16.74882 -16.03360 1.000 84.05835 79 GLU A O 1
ATOM 603 N N . ALA A 1 80 ? 4.79508 16.72533 -18.04514 1.000 91.61123 80 ALA A N 1
ATOM 604 C CA . ALA A 1 80 ? 6.10213 17.01329 -17.46609 1.000 90.26695 80 ALA A CA 1
ATOM 605 C C . ALA A 1 80 ? 6.19857 18.46503 -17.01414 1.000 81.10709 80 ALA A C 1
ATOM 606 O O . ALA A 1 80 ? 6.76710 18.75569 -15.95502 1.000 83.90339 80 ALA A O 1
ATOM 608 N N . ALA A 1 81 ? 5.65110 19.39098 -17.80381 1.000 70.36411 81 ALA A N 1
ATOM 609 C CA . ALA A 1 81 ? 5.69859 20.79988 -17.43707 1.000 83.46208 81 ALA A CA 1
ATOM 610 C C . ALA A 1 81 ? 4.79866 21.12016 -16.25187 1.000 87.34167 81 ALA A C 1
ATOM 611 O O . ALA A 1 81 ? 5.03695 22.11621 -15.56026 1.000 82.38914 81 ALA A O 1
ATOM 613 N N . LYS A 1 82 ? 3.77289 20.30415 -16.00342 1.000 91.83234 82 LYS A N 1
ATOM 614 C CA . LYS A 1 82 ? 2.90607 20.53722 -14.85338 1.000 106.50140 82 LYS A CA 1
ATOM 615 C C . LYS A 1 82 ? 3.61610 20.18612 -13.55155 1.000 100.17217 82 LYS A C 1
ATOM 616 O O . LYS A 1 82 ? 3.59446 20.96588 -12.59227 1.000 95.22632 82 LYS A O 1
ATOM 622 N N . GLN A 1 83 ? 4.25632 19.01388 -13.50022 1.000 103.79081 83 GLN A N 1
ATOM 623 C CA . GLN A 1 83 ? 4.96187 18.61263 -12.28693 1.000 113.60994 83 GLN A CA 1
ATOM 624 C C . GLN A 1 83 ? 6.16938 19.50206 -12.01892 1.000 109.82703 83 GLN A C 1
ATOM 625 O O . GLN A 1 83 ? 6.55242 19.69171 -10.85850 1.000 119.70122 83 GLN A O 1
ATOM 631 N N . ALA A 1 84 ? 6.78091 20.05138 -13.07124 1.000 108.56071 84 ALA A N 1
ATOM 632 C CA . ALA A 1 84 ? 7.94304 20.91271 -12.87982 1.000 109.13908 84 ALA A CA 1
ATOM 633 C C . ALA A 1 84 ? 7.55113 22.22926 -12.22365 1.000 117.75683 84 ALA A C 1
ATOM 634 O O . ALA A 1 84 ? 8.23453 22.70210 -11.30761 1.000 114.35634 84 ALA A O 1
ATOM 636 N N . GLY A 1 85 ? 6.45842 22.83367 -12.67770 1.000 119.78914 85 GLY A N 1
ATOM 637 C CA . GLY A 1 85 ? 6.00613 24.09767 -12.14107 1.000 115.79179 85 GLY A CA 1
ATOM 638 C C . GLY A 1 85 ? 6.52299 25.32448 -12.85562 1.000 108.70957 85 GLY A C 1
ATOM 639 O O . GLY A 1 85 ? 6.41762 26.42873 -12.30824 1.000 130.09125 85 GLY A O 1
ATOM 640 N N . ASP A 1 86 ? 7.07812 25.17380 -14.05505 1.000 96.60279 86 ASP A N 1
ATOM 641 C CA . ASP A 1 86 ? 7.58956 26.30522 -14.82058 1.000 113.21959 86 ASP A CA 1
ATOM 642 C C . ASP A 1 86 ? 6.48854 26.79189 -15.75599 1.000 91.78859 86 ASP A C 1
ATOM 643 O O . ASP A 1 86 ? 6.16767 26.12859 -16.74781 1.000 86.08829 86 ASP A O 1
ATOM 648 N N . ASN A 1 87 ? 5.90845 27.95246 -15.43854 1.000 95.60161 87 ASN A N 1
ATOM 649 C CA . ASN A 1 87 ? 4.81135 28.48245 -16.24009 1.000 96.75557 87 ASN A CA 1
ATOM 650 C C . ASN A 1 87 ? 5.24898 28.87652 -17.64450 1.000 99.87330 87 ASN A C 1
ATOM 651 O O . ASN A 1 87 ? 4.40737 28.92477 -18.54810 1.000 106.21614 87 ASN A O 1
ATOM 656 N N . ASP A 1 88 ? 6.53801 29.15794 -17.85142 1.000 101.61050 88 ASP A N 1
ATOM 657 C CA . ASP A 1 88 ? 6.99900 29.54615 -19.18118 1.000 103.60099 88 ASP A CA 1
ATOM 658 C C . ASP A 1 88 ? 6.83813 28.40384 -20.17633 1.000 82.88493 88 ASP A C 1
ATOM 659 O O . ASP A 1 88 ? 6.43767 28.62172 -21.32606 1.000 81.24885 88 ASP A O 1
ATOM 664 N N . VAL A 1 89 ? 7.14021 27.17649 -19.75124 1.000 76.22180 89 VAL A N 1
ATOM 665 C CA . VAL A 1 89 ? 6.98638 26.02887 -20.63904 1.000 73.66623 89 VAL A CA 1
ATOM 666 C C . VAL A 1 89 ? 5.51162 25.69824 -20.83485 1.000 87.95226 89 VAL A C 1
ATOM 667 O O . VAL A 1 89 ? 5.08625 25.32406 -21.93440 1.000 88.68408 89 VAL A O 1
ATOM 671 N N . LEU A 1 90 ? 4.70641 25.83734 -19.77783 1.000 90.94146 90 LEU A N 1
ATOM 672 C CA . LEU A 1 90 ? 3.27850 25.55475 -19.89351 1.000 72.53191 90 LEU A CA 1
ATOM 673 C C . LEU A 1 90 ? 2.58790 26.51728 -20.85177 1.000 72.73761 90 LEU A C 1
ATOM 674 O O . LEU A 1 90 ? 1.63193 26.13149 -21.53487 1.000 72.90070 90 LEU A O 1
ATOM 679 N N . ARG A 1 91 ? 3.05010 27.76884 -20.91822 1.000 64.30826 91 ARG A N 1
ATOM 680 C CA . ARG A 1 91 ? 2.48618 28.70446 -21.88507 1.000 58.38204 91 ARG A CA 1
ATOM 681 C C . ARG A 1 91 ? 2.90511 28.35580 -23.30748 1.000 71.55721 91 ARG A C 1
ATOM 682 O O . ARG A 1 91 ? 2.17227 28.64691 -24.25856 1.000 71.53980 91 ARG A O 1
ATOM 690 N N . LYS A 1 92 ? 4.07496 27.73652 -23.47186 1.000 80.42336 92 LYS A N 1
ATOM 691 C CA . LYS A 1 92 ? 4.50436 27.26115 -24.78207 1.000 90.83961 92 LYS A CA 1
ATOM 692 C C . LYS A 1 92 ? 3.76239 25.99500 -25.19205 1.000 85.82422 92 LYS A C 1
ATOM 693 O O . LYS A 1 92 ? 3.44563 25.82509 -26.37556 1.000 75.64139 92 LYS A O 1
ATOM 699 N N . VAL A 1 93 ? 3.47443 25.10737 -24.23450 1.000 76.10224 93 VAL A N 1
ATOM 700 C CA . VAL A 1 93 ? 2.72329 23.89184 -24.53709 1.000 76.92548 93 VAL A CA 1
ATOM 701 C C . VAL A 1 93 ? 1.30763 24.23465 -24.98191 1.000 85.89192 93 VAL A C 1
ATOM 702 O O . VAL A 1 93 ? 0.75822 23.60529 -25.89500 1.000 77.42668 93 VAL A O 1
ATOM 706 N N . ALA A 1 94 ? 0.69710 25.23889 -24.34808 1.000 86.84892 94 ALA A N 1
ATOM 707 C CA . ALA A 1 94 ? -0.65853 25.63273 -24.71377 1.000 74.26137 94 ALA A CA 1
ATOM 708 C C . ALA A 1 94 ? -0.72076 26.13820 -26.14950 1.000 79.77960 94 ALA A C 1
ATOM 709 O O . ALA A 1 94 ? -1.61777 25.75590 -26.90956 1.000 82.58253 94 ALA A O 1
ATOM 711 N N . GLU A 1 95 ? 0.22741 26.99393 -26.54237 1.000 87.72827 95 GLU A N 1
ATOM 712 C CA . GLU A 1 95 ? 0.22551 27.52348 -27.90342 1.000 83.17439 95 GLU A CA 1
ATOM 713 C C . GLU A 1 95 ? 0.49446 26.42772 -28.92802 1.000 74.51866 95 GLU A C 1
ATOM 714 O O . GLU A 1 95 ? -0.10996 26.41832 -30.00675 1.000 68.65183 95 GLU A O 1
ATOM 720 N N . GLN A 1 96 ? 1.39067 25.49173 -28.60920 1.000 67.37710 96 GLN A N 1
ATOM 721 C CA . GLN A 1 96 ? 1.69169 24.41884 -29.55071 1.000 73.94099 96 GLN A CA 1
ATOM 722 C C . GLN A 1 96 ? 0.50417 23.47835 -29.71488 1.000 72.33590 96 GLN A C 1
ATOM 723 O O . GLN A 1 96 ? 0.23429 22.99739 -30.82170 1.000 63.94983 96 GLN A O 1
ATOM 729 N N . ALA A 1 97 ? -0.22001 23.20868 -28.62629 1.000 72.81175 97 ALA A N 1
ATOM 730 C CA . ALA A 1 97 ? -1.39047 22.34303 -28.71316 1.000 60.74562 97 ALA A CA 1
ATOM 731 C C . ALA A 1 97 ? -2.52280 23.00374 -29.48869 1.000 64.53609 97 ALA A C 1
ATOM 732 O O . ALA A 1 97 ? -3.31733 22.30791 -30.13207 1.000 60.78487 97 ALA A O 1
ATOM 734 N N . LEU A 1 98 ? -2.62224 24.33520 -29.43335 1.000 59.47670 98 LEU A N 1
ATOM 735 C CA . LEU A 1 98 ? -3.57920 25.03371 -30.28551 1.000 66.14717 98 LEU A CA 1
ATOM 736 C C . LEU A 1 98 ? -3.23939 24.83722 -31.75649 1.000 90.75831 98 LEU A C 1
ATOM 737 O O . LEU A 1 98 ? -4.13431 24.66525 -32.59341 1.000 81.08161 98 LEU A O 1
ATOM 742 N N . ARG A 1 99 ? -1.94692 24.86275 -32.08907 1.000 84.36382 99 ARG A N 1
ATOM 743 C CA . ARG A 1 99 ? -1.52816 24.63485 -33.46674 1.000 56.66858 99 ARG A CA 1
ATOM 744 C C . ARG A 1 99 ? -1.90979 23.23326 -33.92582 1.000 57.26096 99 ARG A C 1
ATOM 745 O O . ARG A 1 99 ? -2.48659 23.05753 -35.00463 1.000 73.08071 99 ARG A O 1
ATOM 753 N N . ILE A 1 100 ? -1.61144 22.22189 -33.10630 1.000 53.27568 100 ILE A N 1
ATOM 754 C CA . ILE A 1 100 ? -1.97608 20.84970 -33.45117 1.000 54.54226 100 ILE A CA 1
ATOM 755 C C . ILE A 1 100 ? -3.48592 20.71830 -33.59422 1.000 78.94861 100 ILE A C 1
ATOM 756 O O . ILE A 1 100 ? -3.98257 20.02969 -34.49516 1.000 75.67739 100 ILE A O 1
ATOM 761 N N . ALA A 1 101 ? -4.23969 21.37532 -32.70702 1.000 90.54418 101 ALA A N 1
ATOM 762 C CA . ALA A 1 101 ? -5.69542 21.28344 -32.75649 1.000 78.70561 101 ALA A CA 1
ATOM 763 C C . ALA A 1 101 ? -6.24954 21.94015 -34.01331 1.000 74.93217 101 ALA A C 1
ATOM 764 O O . ALA A 1 101 ? -7.21944 21.44695 -34.60038 1.000 80.59686 101 ALA A O 1
ATOM 766 N N . LYS A 1 102 ? -5.64858 23.05222 -34.44294 1.000 63.86109 102 LYS A N 1
ATOM 767 C CA . LYS A 1 102 ? -6.10514 23.70287 -35.66542 1.000 79.21734 102 LYS A CA 1
ATOM 768 C C . LYS A 1 102 ? -5.70240 22.91543 -36.90661 1.000 86.94967 102 LYS A C 1
ATOM 769 O O . LYS A 1 102 ? -6.42064 22.93900 -37.91220 1.000 88.23411 102 LYS A O 1
ATOM 775 N N . GLU A 1 103 ? -4.56525 22.21748 -36.86223 1.000 82.91151 103 GLU A N 1
ATOM 776 C CA . GLU A 1 103 ? -4.16970 21.39461 -37.99970 1.000 91.08505 103 GLU A CA 1
ATOM 777 C C . GLU A 1 103 ? -4.99479 20.11668 -38.06859 1.000 92.26353 103 GLU A C 1
ATOM 778 O O . GLU A 1 103 ? -5.37094 19.67733 -39.16103 1.000 96.79859 103 GLU A O 1
ATOM 784 N N . ALA A 1 104 ? -5.28602 19.50714 -36.91609 1.000 83.46469 104 ALA A N 1
ATOM 785 C CA . ALA A 1 104 ? -6.15973 18.33916 -36.90810 1.000 76.05705 104 ALA A CA 1
ATOM 786 C C . ALA A 1 104 ? -7.57234 18.69883 -37.35000 1.000 93.14879 104 ALA A C 1
ATOM 787 O O . ALA A 1 104 ? -8.29915 17.84020 -37.86389 1.000 89.25671 104 ALA A O 1
ATOM 789 N N . GLU A 1 105 ? -7.97541 19.95762 -37.15902 1.000 103.52064 105 GLU A N 1
ATOM 790 C CA . GLU A 1 105 ? -9.26946 20.41105 -37.65783 1.000 101.69705 105 GLU A CA 1
ATOM 791 C C . GLU A 1 105 ? -9.24786 20.56593 -39.17380 1.000 100.36642 105 GLU A C 1
ATOM 792 O O . GLU A 1 105 ? -10.22401 20.22490 -39.85271 1.000 89.78528 105 GLU A O 1
ATOM 798 N N . LYS A 1 106 ? -8.14101 21.07684 -39.72249 1.000 100.54500 106 LYS A N 1
ATOM 799 C CA . LYS A 1 106 ? -7.99579 21.14096 -41.17291 1.000 88.73391 106 LYS A CA 1
ATOM 800 C C . LYS A 1 106 ? -7.91527 19.74995 -41.78483 1.000 78.50017 106 LYS A C 1
ATOM 801 O O . LYS A 1 106 ? -8.32137 19.55413 -42.93576 1.000 84.40687 106 LYS A O 1
ATOM 807 N N . GLN A 1 107 ? -7.39986 18.77785 -41.03140 1.000 84.51976 107 GLN A N 1
ATOM 808 C CA . GLN A 1 107 ? -7.26039 17.41338 -41.52021 1.000 83.24639 107 GLN A CA 1
ATOM 809 C C . GLN A 1 107 ? -8.56471 16.63097 -41.44976 1.000 99.58385 107 GLN A C 1
ATOM 810 O O . GLN A 1 107 ? -8.67359 15.57367 -42.07970 1.000 98.34920 107 GLN A O 1
ATOM 816 N N . GLY A 1 108 ? -9.55288 17.12404 -40.70606 1.000 97.43248 108 GLY A N 1
ATOM 817 C CA . GLY A 1 108 ? -10.82267 16.44914 -40.55825 1.000 91.15414 108 GLY A CA 1
ATOM 818 C C . GLY A 1 108 ? -10.94383 15.58567 -39.32044 1.000 105.36107 108 GLY A C 1
ATOM 819 O O . GLY A 1 108 ? -12.06270 15.18935 -38.97115 1.000 111.58389 108 GLY A O 1
ATOM 820 N N . ASN A 1 109 ? -9.83502 15.28472 -38.64723 1.000 104.17278 109 ASN A N 1
ATOM 821 C CA . ASN A 1 109 ? -9.85588 14.47175 -37.43162 1.000 93.55754 109 ASN A CA 1
ATOM 822 C C . ASN A 1 109 ? -10.18417 15.38116 -36.25634 1.000 94.34794 109 ASN A C 1
ATOM 823 O O . ASN A 1 109 ? -9.29772 15.88568 -35.56387 1.000 93.88279 109 ASN A O 1
ATOM 828 N N . VAL A 1 110 ? -11.48355 15.58711 -36.02469 1.000 97.92771 110 VAL A N 1
ATOM 829 C CA . VAL A 1 110 ? -11.90357 16.44224 -34.92409 1.000 80.86763 110 VAL A CA 1
ATOM 830 C C . VAL A 1 110 ? -11.73054 15.75240 -33.57924 1.000 86.16342 110 VAL A C 1
ATOM 831 O O . VAL A 1 110 ? -11.65951 16.43152 -32.54879 1.000 93.57343 110 VAL A O 1
ATOM 835 N N . ASP A 1 111 ? -11.65095 14.41868 -33.55780 1.000 81.25472 111 ASP A N 1
ATOM 836 C CA . ASP A 1 111 ? -11.40421 13.71337 -32.30303 1.000 81.27905 111 ASP A CA 1
ATOM 837 C C . ASP A 1 111 ? -10.02659 14.05206 -31.74983 1.000 80.30068 111 ASP A C 1
ATOM 838 O O . ASP A 1 111 ? -9.89195 14.45636 -30.58885 1.000 86.04497 111 ASP A O 1
ATOM 843 N N . VAL A 1 112 ? -8.98755 13.88527 -32.56934 1.000 80.63527 112 VAL A N 1
ATOM 844 C CA . VAL A 1 112 ? -7.64818 14.28695 -32.15824 1.000 80.70132 112 VAL A CA 1
ATOM 845 C C . VAL A 1 112 ? -7.59657 15.78891 -31.91583 1.000 76.59151 112 VAL A C 1
ATOM 846 O O . VAL A 1 112 ? -6.87629 16.25927 -31.02567 1.000 74.99308 112 VAL A O 1
ATOM 850 N N . ALA A 1 113 ? -8.37396 16.56256 -32.67994 1.000 69.45221 113 ALA A N 1
ATOM 851 C CA . ALA A 1 113 ? -8.39526 18.00966 -32.49116 1.000 74.36246 113 ALA A CA 1
ATOM 852 C C . ALA A 1 113 ? -8.91706 18.37881 -31.10892 1.000 83.70001 113 ALA A C 1
ATOM 853 O O . ALA A 1 113 ? -8.37696 19.27860 -30.45365 1.000 82.13982 113 ALA A O 1
ATOM 855 N N . ALA A 1 114 ? -9.96757 17.69411 -30.64741 1.000 83.44190 114 ALA A N 1
ATOM 856 C CA . ALA A 1 114 ? -10.48289 17.95269 -29.30673 1.000 74.32581 114 ALA A CA 1
ATOM 857 C C . ALA A 1 114 ? -9.47674 17.53714 -28.24238 1.000 64.04826 114 ALA A C 1
ATOM 858 O O . ALA A 1 114 ? -9.26214 18.26571 -27.26635 1.000 57.40241 114 ALA A O 1
ATOM 860 N N . LYS A 1 115 ? -8.84905 16.37058 -28.41347 1.000 58.75291 115 LYS A N 1
ATOM 861 C CA . LYS A 1 115 ? -7.82097 15.94288 -27.47085 1.000 61.86958 115 LYS A CA 1
ATOM 862 C C . LYS A 1 115 ? -6.69087 16.96065 -27.39452 1.000 66.86857 115 LYS A C 1
ATOM 863 O O . LYS A 1 115 ? -6.14171 17.21077 -26.31579 1.000 58.61523 115 LYS A O 1
ATOM 869 N N . ALA A 1 116 ? -6.33707 17.56764 -28.52873 1.000 68.59507 116 ALA A N 1
ATOM 870 C CA . ALA A 1 116 ? -5.31784 18.61058 -28.51493 1.000 69.49281 116 ALA A CA 1
ATOM 871 C C . ALA A 1 116 ? -5.82186 19.86463 -27.81272 1.000 60.51850 116 ALA A C 1
ATOM 872 O O . ALA A 1 116 ? -5.07774 20.50087 -27.05675 1.000 55.18648 116 ALA A O 1
ATOM 874 N N . ALA A 1 117 ? -7.08232 20.23790 -28.05125 1.000 76.72588 117 ALA A N 1
ATOM 875 C CA . ALA A 1 117 ? -7.64560 21.39512 -27.36536 1.000 65.52113 117 ALA A CA 1
ATOM 876 C C . ALA A 1 117 ? -7.75572 21.15242 -25.86730 1.000 54.93570 117 ALA A C 1
ATOM 877 O O . ALA A 1 117 ? -7.67298 22.10018 -25.07766 1.000 52.51017 117 ALA A O 1
ATOM 879 N N . GLN A 1 118 ? -7.94045 19.89464 -25.45746 1.000 54.89385 118 GLN A N 1
ATOM 880 C CA . GLN A 1 118 ? -7.89786 19.57161 -24.03532 1.000 71.60190 118 GLN A CA 1
ATOM 881 C C . GLN A 1 118 ? -6.49838 19.77492 -23.47024 1.000 72.89835 118 GLN A C 1
ATOM 882 O O . GLN A 1 118 ? -6.33954 20.34080 -22.38228 1.000 68.95398 118 GLN A O 1
ATOM 888 N N . VAL A 1 119 ? -5.47362 19.31279 -24.19256 1.000 79.92107 119 VAL A N 1
ATOM 889 C CA . VAL A 1 119 ? -4.09614 19.52839 -23.75859 1.000 75.20900 119 VAL A CA 1
ATOM 890 C C . VAL A 1 119 ? -3.80175 21.01877 -23.65678 1.000 73.69239 119 VAL A C 1
ATOM 891 O O . VAL A 1 119 ? -3.13458 21.47372 -22.71904 1.000 78.89649 119 VAL A O 1
ATOM 895 N N . ALA A 1 120 ? -4.30374 21.80288 -24.61455 1.000 65.53939 120 ALA A N 1
ATOM 896 C CA . ALA A 1 120 ? -4.11216 23.24784 -24.56671 1.000 59.71618 120 ALA A CA 1
ATOM 897 C C . ALA A 1 120 ? -4.77805 23.84995 -23.33880 1.000 70.97192 120 ALA A C 1
ATOM 898 O O . ALA A 1 120 ? -4.26382 24.80994 -22.75318 1.000 72.13790 120 ALA A O 1
ATOM 900 N N . ALA A 1 121 ? -5.92568 23.29938 -22.93404 1.000 75.70916 121 ALA A N 1
ATOM 901 C CA . ALA A 1 121 ? -6.61066 23.80930 -21.75168 1.000 64.52084 121 ALA A CA 1
ATOM 902 C C . ALA A 1 121 ? -5.86787 23.42857 -20.47798 1.000 66.62737 121 ALA A C 1
ATOM 903 O O . ALA A 1 121 ? -5.72748 24.25369 -19.56835 1.000 56.09508 121 ALA A O 1
ATOM 905 N N . GLU A 1 122 ? -5.37921 22.18599 -20.40131 1.000 63.66689 122 GLU A N 1
ATOM 906 C CA . GLU A 1 122 ? -4.64161 21.73853 -19.22260 1.000 58.19208 122 GLU A CA 1
ATOM 907 C C . GLU A 1 122 ? -3.43297 22.62687 -18.95152 1.000 72.09048 122 GLU A C 1
ATOM 908 O O . GLU A 1 122 ? -3.11779 22.92491 -17.79405 1.000 81.70076 122 GLU A O 1
ATOM 914 N N . ALA A 1 123 ? -2.74509 23.06293 -20.00664 1.000 61.93981 123 ALA A N 1
ATOM 915 C CA . ALA A 1 123 ? -1.53801 23.86163 -19.82826 1.000 73.92963 123 ALA A CA 1
ATOM 916 C C . ALA A 1 123 ? -1.86275 25.30450 -19.46420 1.000 67.42758 123 ALA A C 1
ATOM 917 O O . ALA A 1 123 ? -1.15282 25.91933 -18.65971 1.000 64.62256 123 ALA A O 1
ATOM 919 N N . ALA A 1 124 ? -2.92520 25.86119 -20.04654 1.000 55.57732 124 ALA A N 1
ATOM 920 C CA . ALA A 1 124 ? -3.25917 27.25619 -19.79201 1.000 61.50026 124 ALA A CA 1
ATOM 921 C C . ALA A 1 124 ? -3.89272 27.45683 -18.42061 1.000 80.69416 124 ALA A C 1
ATOM 922 O O . ALA A 1 124 ? -3.79646 28.55256 -17.85628 1.000 74.13170 124 ALA A O 1
ATOM 924 N N . LYS A 1 125 ? -4.54112 26.42633 -17.86931 1.000 75.46529 125 LYS A N 1
ATOM 925 C CA . LYS A 1 125 ? -5.09778 26.54645 -16.52636 1.000 75.99882 125 LYS A CA 1
ATOM 926 C C . LYS A 1 125 ? -4.02799 26.39355 -15.45388 1.000 84.41892 125 LYS A C 1
ATOM 927 O O . LYS A 1 125 ? -4.11632 27.03700 -14.40237 1.000 106.39389 125 LYS A O 1
ATOM 933 N N . GLN A 1 126 ? -3.01610 25.55755 -15.69790 1.000 95.64173 126 GLN A N 1
ATOM 934 C CA . GLN A 1 126 ? -1.95100 25.38401 -14.71598 1.000 91.34685 126 GLN A CA 1
ATOM 935 C C . GLN A 1 126 ? -1.07738 26.62876 -14.62721 1.000 87.25061 126 GLN A C 1
ATOM 936 O O . GLN A 1 126 ? -0.65161 27.01870 -13.53369 1.000 96.89846 126 GLN A O 1
ATOM 942 N N . ALA A 1 127 ? -0.80870 27.27095 -15.76597 1.000 87.21805 127 ALA A N 1
ATOM 943 C CA . ALA A 1 127 ? 0.01078 28.47554 -15.78468 1.000 96.50754 127 ALA A CA 1
ATOM 944 C C . ALA A 1 127 ? -0.75440 29.71883 -15.35211 1.000 96.10562 127 ALA A C 1
ATOM 945 O O . ALA A 1 127 ? -0.12730 30.73272 -15.02595 1.000 107.80878 127 ALA A O 1
ATOM 947 N N . GLY A 1 128 ? -2.08180 29.66804 -15.34336 1.000 80.74226 128 GLY A N 1
ATOM 948 C CA . GLY A 1 128 ? -2.86946 30.82732 -14.97094 1.000 81.64329 128 GLY A CA 1
ATOM 949 C C . GLY A 1 128 ? -2.92998 31.91090 -16.02452 1.000 80.68101 128 GLY A C 1
ATOM 950 O O . GLY A 1 128 ? -2.88609 33.10100 -15.68731 1.000 87.33922 128 GLY A O 1
ATOM 951 N N . ASP A 1 129 ? -3.03446 31.53355 -17.29830 1.000 83.54157 129 ASP A N 1
ATOM 952 C CA . ASP A 1 129 ? -3.07694 32.48298 -18.40972 1.000 88.33314 129 ASP A CA 1
ATOM 953 C C . ASP A 1 129 ? -4.52807 32.61433 -18.85998 1.000 93.36766 129 ASP A C 1
ATOM 954 O O . ASP A 1 129 ? -5.04045 31.76537 -19.59326 1.000 97.00730 129 ASP A O 1
ATOM 959 N N . LYS A 1 130 ? -5.19045 33.68739 -18.42002 1.000 91.58814 130 LYS A N 1
ATOM 960 C CA . LYS A 1 130 ? -6.57599 33.91196 -18.82034 1.000 81.80346 130 LYS A CA 1
ATOM 961 C C . LYS A 1 130 ? -6.67932 34.23540 -20.30675 1.000 93.02164 130 LYS A C 1
ATOM 962 O O . LYS A 1 130 ? -7.62184 33.79848 -20.97715 1.000 83.99801 130 LYS A O 1
ATOM 968 N N . ASP A 1 131 ? -5.71664 34.99158 -20.84232 1.000 100.17871 131 ASP A N 1
ATOM 969 C CA . ASP A 1 131 ? -5.75119 35.34039 -22.25936 1.000 99.28727 131 ASP A CA 1
ATOM 970 C C . ASP A 1 131 ? -5.53846 34.12005 -23.14580 1.000 97.85828 131 ASP A C 1
ATOM 971 O O . ASP A 1 131 ? -5.97806 34.10999 -24.30150 1.000 90.80565 131 ASP A O 1
ATOM 976 N N . MET A 1 132 ? -4.86190 33.09225 -22.63191 1.000 87.72104 132 MET A N 1
ATOM 977 C CA . MET A 1 132 ? -4.73167 31.84337 -23.37115 1.000 87.38520 132 MET A CA 1
ATOM 978 C C . MET A 1 132 ? -5.92815 30.93003 -23.14108 1.000 96.45636 132 MET A C 1
ATOM 979 O O . MET A 1 132 ? -6.33298 30.20249 -24.05417 1.000 93.69214 132 MET A O 1
ATOM 984 N N . LEU A 1 133 ? -6.50670 30.96141 -21.93745 1.000 93.48026 133 LEU A N 1
ATOM 985 C CA . LEU A 1 133 ? -7.67841 30.14067 -21.64911 1.000 52.40325 133 LEU A CA 1
ATOM 986 C C . LEU A 1 133 ? -8.87830 30.57220 -22.48260 1.000 73.43146 133 LEU A C 1
ATOM 987 O O . LEU A 1 133 ? -9.61031 29.72477 -23.00703 1.000 77.40709 133 LEU A O 1
ATOM 992 N N . GLU A 1 134 ? -9.10394 31.88350 -22.61117 1.000 68.88621 134 GLU A N 1
ATOM 993 C CA . GLU A 1 134 ? -10.15747 32.35767 -23.50346 1.000 81.55440 134 GLU A CA 1
ATOM 994 C C . GLU A 1 134 ? -9.85120 31.99902 -24.95082 1.000 83.98673 134 GLU A C 1
ATOM 995 O O . GLU A 1 134 ? -10.76687 31.72780 -25.73657 1.000 91.00124 134 GLU A O 1
ATOM 1001 N N . LYS A 1 135 ? -8.56882 31.98154 -25.31313 1.000 88.95131 135 LYS A N 1
ATOM 1002 C CA . LYS A 1 135 ? -8.17164 31.60417 -26.66375 1.000 85.24607 135 LYS A CA 1
ATOM 1003 C C . LYS A 1 135 ? -8.46027 30.13273 -26.93336 1.000 73.87614 135 LYS A C 1
ATOM 1004 O O . LYS A 1 135 ? -8.93433 29.77611 -28.01838 1.000 66.18212 135 LYS A O 1
ATOM 1010 N N . VAL A 1 136 ? -8.17396 29.26599 -25.95772 1.000 61.55431 136 VAL A N 1
ATOM 1011 C CA . VAL A 1 136 ? -8.46279 27.84150 -26.10377 1.000 63.40715 136 VAL A CA 1
ATOM 1012 C C . VAL A 1 136 ? -9.95298 27.62043 -26.32421 1.000 83.21786 136 VAL A C 1
ATOM 1013 O O . VAL A 1 136 ? -10.35897 26.77283 -27.12986 1.000 80.76392 136 VAL A O 1
ATOM 1017 N N . ALA A 1 137 ? -10.79080 28.38332 -25.61701 1.000 93.92985 137 ALA A N 1
ATOM 1018 C CA . ALA A 1 137 ? -12.23374 28.25008 -25.78341 1.000 78.71013 137 ALA A CA 1
ATOM 1019 C C . ALA A 1 137 ? -12.65582 28.56529 -27.21236 1.000 78.78180 137 ALA A C 1
ATOM 1020 O O . ALA A 1 137 ? -13.49916 27.86594 -27.78527 1.000 77.70560 137 ALA A O 1
ATOM 1022 N N . LYS A 1 138 ? -12.07389 29.61067 -27.80628 1.000 75.93175 138 LYS A N 1
ATOM 1023 C CA . LYS A 1 138 ? -12.38648 29.94594 -29.19121 1.000 70.07876 138 LYS A CA 1
ATOM 1024 C C . LYS A 1 138 ? -12.08310 28.77999 -30.12251 1.000 76.68554 138 LYS A C 1
ATOM 1025 O O . LYS A 1 138 ? -12.86371 28.48422 -31.03348 1.000 67.18682 138 LYS A O 1
ATOM 1031 N N . VAL A 1 139 ? -10.95854 28.09875 -29.90383 1.000 80.61783 139 VAL A N 1
ATOM 1032 C CA . VAL A 1 139 ? -10.60884 26.97125 -30.75918 1.000 75.66446 139 VAL A CA 1
ATOM 1033 C C . VAL A 1 139 ? -11.54683 25.79816 -30.50093 1.000 77.22970 139 VAL A C 1
ATOM 1034 O O . VAL A 1 139 ? -12.06274 25.17956 -31.43981 1.000 75.73578 139 VAL A O 1
ATOM 1038 N N . ALA A 1 140 ? -11.79803 25.48316 -29.22649 1.000 69.17428 140 ALA A N 1
ATOM 1039 C CA . ALA A 1 140 ? -12.70185 24.38878 -28.88613 1.000 62.19423 140 ALA A CA 1
ATOM 1040 C C . ALA A 1 140 ? -14.13041 24.64120 -29.35996 1.000 71.21221 140 ALA A C 1
ATOM 1041 O O . ALA A 1 140 ? -14.88549 23.68012 -29.55026 1.000 64.02401 140 ALA A O 1
ATOM 1043 N N . GLU A 1 141 ? -14.52231 25.90471 -29.55010 1.000 74.65427 141 GLU A N 1
ATOM 1044 C CA . GLU A 1 141 ? -15.80243 26.18080 -30.19684 1.000 65.55096 141 GLU A CA 1
ATOM 1045 C C . GLU A 1 141 ? -15.73853 25.87524 -31.68913 1.000 79.00934 141 GLU A C 1
ATOM 1046 O O . GLU A 1 141 ? -16.69721 25.34391 -32.26506 1.000 84.12923 141 GLU A O 1
ATOM 1052 N N . GLN A 1 142 ? -14.61097 26.19871 -32.32824 1.000 82.25228 142 GLN A N 1
ATOM 1053 C CA . GLN A 1 142 ? -14.45205 25.90867 -33.74854 1.000 62.55993 142 GLN A CA 1
ATOM 1054 C C . GLN A 1 142 ? -14.47746 24.40833 -34.00880 1.000 65.10502 142 GLN A C 1
ATOM 1055 O O . GLN A 1 142 ? -15.07097 23.95215 -34.99285 1.000 56.43243 142 GLN A O 1
ATOM 1061 N N . ILE A 1 143 ? -13.84537 23.62472 -33.13205 1.000 59.94421 143 ILE A N 1
ATOM 1062 C CA . ILE A 1 143 ? -13.85899 22.17389 -33.28555 1.000 60.67502 143 ILE A CA 1
ATOM 1063 C C . ILE A 1 143 ? -15.26583 21.63044 -33.07980 1.000 71.08553 143 ILE A C 1
ATOM 1064 O O . ILE A 1 143 ? -15.68345 20.68047 -33.75270 1.000 75.28373 143 ILE A O 1
ATOM 1069 N N . ALA A 1 144 ? -16.01686 22.21765 -32.14499 1.000 74.01321 144 ALA A N 1
ATOM 1070 C CA . ALA A 1 144 ? -17.39759 21.79601 -31.93168 1.000 71.96009 144 ALA A CA 1
ATOM 1071 C C . ALA A 1 144 ? -18.25383 22.11036 -33.15036 1.000 70.80349 144 ALA A C 1
ATOM 1072 O O . ALA A 1 144 ? -19.03546 21.26988 -33.61037 1.000 74.20522 144 ALA A O 1
ATOM 1074 N N . LYS A 1 145 ? -18.11559 23.32367 -33.68984 1.000 66.61999 145 LYS A N 1
ATOM 1075 C CA . LYS A 1 145 ? -18.82003 23.66696 -34.91849 1.000 67.65282 145 LYS A CA 1
ATOM 1076 C C . LYS A 1 145 ? -18.36832 22.79139 -36.07912 1.000 74.18268 145 LYS A C 1
ATOM 1077 O O . LYS A 1 145 ? -19.17172 22.46690 -36.96115 1.000 86.61317 145 LYS A O 1
ATOM 1083 N N . ALA A 1 146 ? -17.09581 22.38666 -36.08979 1.000 73.88388 146 ALA A N 1
ATOM 1084 C CA . ALA A 1 146 ? -16.61707 21.49535 -37.14061 1.000 72.88889 146 ALA A CA 1
ATOM 1085 C C . ALA A 1 146 ? -17.16238 20.08435 -36.95843 1.000 76.92223 146 ALA A C 1
ATOM 1086 O O . ALA A 1 146 ? -17.48491 19.40631 -37.94081 1.000 92.22543 146 ALA A O 1
ATOM 1088 N N . ALA A 1 147 ? -17.27244 19.62351 -35.70989 1.000 80.84625 147 ALA A N 1
ATOM 1089 C CA . ALA A 1 147 ? -17.85085 18.31080 -35.44962 1.000 84.22173 147 ALA A CA 1
ATOM 1090 C C . ALA A 1 147 ? -19.34410 18.27071 -35.74661 1.000 88.86661 147 ALA A C 1
ATOM 1091 O O . ALA A 1 147 ? -19.88370 17.18722 -35.99600 1.000 83.46713 147 ALA A O 1
ATOM 1093 N N . GLU A 1 148 ? -20.02150 19.42172 -35.72120 1.000 86.76911 148 GLU A N 1
ATOM 1094 C CA . GLU A 1 148 ? -21.42742 19.46402 -36.11146 1.000 97.22826 148 GLU A CA 1
ATOM 1095 C C . GLU A 1 148 ? -21.59671 19.09263 -37.57981 1.000 88.99530 148 GLU A C 1
ATOM 1096 O O . GLU A 1 148 ? -22.44407 18.26230 -37.92932 1.000 101.00599 148 GLU A O 1
ATOM 1102 N N . LYS A 1 149 ? -20.79348 19.69908 -38.45646 1.000 79.52873 149 LYS A N 1
ATOM 1103 C CA . LYS A 1 149 ? -20.94382 19.45051 -39.88516 1.000 84.74487 149 LYS A CA 1
ATOM 1104 C C . LYS A 1 149 ? -20.51991 18.03732 -40.26232 1.000 81.24246 149 LYS A C 1
ATOM 1105 O O . LYS A 1 149 ? -21.10079 17.44312 -41.17563 1.000 101.09883 149 LYS A O 1
ATOM 1111 N N . GLU A 1 150 ? -19.52442 17.47958 -39.57358 1.000 83.88978 150 GLU A N 1
ATOM 1112 C CA . GLU A 1 150 ? -19.04541 16.13960 -39.89236 1.000 98.48584 150 GLU A CA 1
ATOM 1113 C C . GLU A 1 150 ? -19.97885 15.04205 -39.40117 1.000 88.66099 150 GLU A C 1
ATOM 1114 O O . GLU A 1 150 ? -19.85607 13.89746 -39.85059 1.000 85.67356 150 GLU A O 1
ATOM 1120 N N . GLY A 1 151 ? -20.90107 15.35716 -38.49635 1.000 73.47255 151 GLY A N 1
ATOM 1121 C CA . GLY A 1 151 ? -21.77705 14.36193 -37.92724 1.000 73.83636 151 GLY A CA 1
ATOM 1122 C C . GLY A 1 151 ? -21.25986 13.70087 -36.66774 1.000 105.56990 151 GLY A C 1
ATOM 1123 O O . GLY A 1 151 ? -22.03412 13.01508 -35.98642 1.000 121.90259 151 GLY A O 1
ATOM 1124 N N . ASP A 1 152 ? -19.97957 13.87758 -36.33637 1.000 103.19902 152 ASP A N 1
ATOM 1125 C CA . ASP A 1 152 ? -19.42529 13.33175 -35.10282 1.000 97.56738 152 ASP A CA 1
ATOM 1126 C C . ASP A 1 152 ? -19.97155 14.10214 -33.90671 1.000 99.08099 152 ASP A C 1
ATOM 1127 O O . ASP A 1 152 ? -19.42280 15.14154 -33.52543 1.000 91.37513 152 ASP A O 1
ATOM 1132 N N . LYS A 1 153 ? -21.05304 13.59437 -33.30898 1.000 113.86617 153 LYS A N 1
ATOM 1133 C CA . LYS A 1 153 ? -21.72743 14.30824 -32.23019 1.000 92.27229 153 LYS A CA 1
ATOM 1134 C C . LYS A 1 153 ? -21.03286 14.12231 -30.88687 1.000 83.06169 153 LYS A C 1
ATOM 1135 O O . LYS A 1 153 ? -21.07499 15.02701 -30.04529 1.000 79.38698 153 LYS A O 1
ATOM 1141 N N . LYS A 1 154 ? -20.39298 12.97134 -30.66487 1.000 86.80767 154 LYS A N 1
ATOM 1142 C CA . LYS A 1 154 ? -19.68110 12.76148 -29.40806 1.000 97.63541 154 LYS A CA 1
ATOM 1143 C C . LYS A 1 154 ? -18.53703 13.75596 -29.25099 1.000 98.34514 154 LYS A C 1
ATOM 1144 O O . LYS A 1 154 ? -18.25633 14.22233 -28.14046 1.000 104.00377 154 LYS A O 1
ATOM 1150 N N . VAL A 1 155 ? -17.86650 14.09694 -30.35220 1.000 106.20122 155 VAL A N 1
ATOM 1151 C CA . VAL A 1 155 ? -16.81308 15.10392 -30.28730 1.000 100.12309 155 VAL A CA 1
ATOM 1152 C C . VAL A 1 155 ? -17.40998 16.48233 -30.02396 1.000 88.42788 155 VAL A C 1
ATOM 1153 O O . VAL A 1 155 ? -16.84243 17.28518 -29.27307 1.000 86.97436 155 VAL A O 1
ATOM 1157 N N . SER A 1 156 ? -18.57191 16.77123 -30.61892 1.000 77.96464 156 SER A N 1
ATOM 1158 C CA . SER A 1 156 ? -19.21901 18.06350 -30.40577 1.000 78.08493 156 SER A CA 1
ATOM 1159 C C . SER A 1 156 ? -19.53182 18.29268 -28.93169 1.000 91.31448 156 SER A C 1
ATOM 1160 O O . SER A 1 156 ? -19.41154 19.41718 -28.43145 1.000 82.55074 156 SER A O 1
ATOM 1163 N N . ILE A 1 157 ? -19.93845 17.23859 -28.22083 1.000 105.43597 157 ILE A N 1
ATOM 1164 C CA . ILE A 1 157 ? -20.17880 17.35540 -26.78548 1.000 94.60851 157 ILE A CA 1
ATOM 1165 C C . ILE A 1 157 ? -18.86272 17.52103 -26.03724 1.000 94.64871 157 ILE A C 1
ATOM 1166 O O . ILE A 1 157 ? -18.75191 18.34243 -25.11859 1.000 90.65439 157 ILE A O 1
ATOM 1171 N N . ASP A 1 158 ? -17.84307 16.75028 -26.42163 1.000 101.04660 158 ASP A N 1
ATOM 1172 C CA . ASP A 1 158 ? -16.54835 16.84730 -25.75855 1.000 82.18192 158 ASP A CA 1
ATOM 1173 C C . ASP A 1 158 ? -15.86526 18.17777 -26.05372 1.000 77.29013 158 ASP A C 1
ATOM 1174 O O . ASP A 1 158 ? -15.17159 18.72237 -25.18744 1.000 69.69994 158 ASP A O 1
ATOM 1179 N N . ALA A 1 159 ? -16.05336 18.71830 -27.26040 1.000 69.61000 159 ALA A N 1
ATOM 1180 C CA . ALA A 1 159 ? -15.44149 19.99926 -27.59860 1.000 61.89705 159 ALA A CA 1
ATOM 1181 C C . ALA A 1 159 ? -16.08373 21.14176 -26.82336 1.000 71.24578 159 ALA A C 1
ATOM 1182 O O . ALA A 1 159 ? -15.38307 22.03324 -26.33000 1.000 64.38855 159 ALA A O 1
ATOM 1184 N N . THR A 1 160 ? -17.41627 21.13794 -26.71114 1.000 92.02117 160 THR A N 1
ATOM 1185 C CA . THR A 1 160 ? -18.09232 22.16169 -25.92001 1.000 79.13738 160 THR A CA 1
ATOM 1186 C C . THR A 1 160 ? -17.78501 22.01199 -24.43788 1.000 72.22770 160 THR A C 1
ATOM 1187 O O . THR A 1 160 ? -17.75155 23.01102 -23.71088 1.000 73.71436 160 THR A O 1
ATOM 1191 N N . ARG A 1 161 ? -17.55976 20.78027 -23.97376 1.000 65.40823 161 ARG A N 1
ATOM 1192 C CA . ARG A 1 161 ? -17.11778 20.58272 -22.59791 1.000 68.92559 161 ARG A CA 1
ATOM 1193 C C . ARG A 1 161 ? -15.75312 21.21937 -22.36809 1.000 79.68602 161 ARG A C 1
ATOM 1194 O O . ARG A 1 161 ? -15.49933 21.79850 -21.30506 1.000 82.92443 161 ARG A O 1
ATOM 1202 N N . ILE A 1 162 ? -14.86514 21.13333 -23.36150 1.000 78.43018 162 ILE A N 1
ATOM 1203 C CA . ILE A 1 162 ? -13.53992 21.72914 -23.22803 1.000 75.19556 162 ILE A CA 1
ATOM 1204 C C . ILE A 1 162 ? -13.62365 23.24676 -23.32638 1.000 72.45925 162 ILE A C 1
ATOM 1205 O O . ILE A 1 162 ? -12.95207 23.96792 -22.57894 1.000 78.07989 162 ILE A O 1
ATOM 1210 N N . ALA A 1 163 ? -14.45086 23.75791 -24.24281 1.000 64.63198 163 ALA A N 1
ATOM 1211 C CA . ALA A 1 163 ? -14.65535 25.20050 -24.32424 1.000 63.50390 163 ALA A CA 1
ATOM 1212 C C . ALA A 1 163 ? -15.30624 25.73918 -23.05906 1.000 84.17685 163 ALA A C 1
ATOM 1213 O O . ALA A 1 163 ? -15.12097 26.91252 -22.71377 1.000 84.54178 163 ALA A O 1
ATOM 1215 N N . LEU A 1 164 ? -16.06705 24.89974 -22.35516 1.000 75.67905 164 LEU A N 1
ATOM 1216 C CA . LEU A 1 164 ? -16.68885 25.32900 -21.11009 1.000 74.41429 164 LEU A CA 1
ATOM 1217 C C . LEU A 1 164 ? -15.67519 25.36102 -19.97373 1.000 73.10627 164 LEU A C 1
ATOM 1218 O O . LEU A 1 164 ? -15.60809 26.33855 -19.22050 1.000 80.15152 164 LEU A O 1
ATOM 1223 N N . GLU A 1 165 ? -14.87265 24.29996 -19.84060 1.000 73.72563 165 GLU A N 1
ATOM 1224 C CA . GLU A 1 165 ? -13.88162 24.23961 -18.77103 1.000 80.19817 165 GLU A CA 1
ATOM 1225 C C . GLU A 1 165 ? -12.77939 25.27574 -18.94694 1.000 73.83878 165 GLU A C 1
ATOM 1226 O O . GLU A 1 165 ? -12.14674 25.66322 -17.95857 1.000 83.50821 165 GLU A O 1
ATOM 1232 N N . ALA A 1 166 ? -12.54028 25.73675 -20.17579 1.000 63.41034 166 ALA A N 1
ATOM 1233 C CA . ALA A 1 166 ? -11.57001 26.80303 -20.38957 1.000 60.14666 166 ALA A CA 1
ATOM 1234 C C . ALA A 1 166 ? -12.15174 28.15800 -20.01405 1.000 56.86416 166 ALA A C 1
ATOM 1235 O O . ALA A 1 166 ? -11.48737 28.95936 -19.34790 1.000 50.95574 166 ALA A O 1
ATOM 1237 N N . SER A 1 167 ? -13.39099 28.42656 -20.43316 1.000 73.89552 167 SER A N 1
ATOM 1238 C CA . SER A 1 167 ? -14.05731 29.66437 -20.04583 1.000 68.85280 167 SER A CA 1
ATOM 1239 C C . SER A 1 167 ? -14.30133 29.71602 -18.54400 1.000 65.20029 167 SER A C 1
ATOM 1240 O O . SER A 1 167 ? -14.22744 30.79278 -17.93910 1.000 56.44882 167 SER A O 1
ATOM 1243 N N . LEU A 1 168 ? -14.59161 28.56536 -17.93095 1.000 65.76198 168 LEU A N 1
ATOM 1244 C CA . LEU A 1 168 ? -14.74448 28.50968 -16.48133 1.000 67.09669 168 LEU A CA 1
ATOM 1245 C C . LEU A 1 168 ? -13.43981 28.85640 -15.77596 1.000 69.22500 168 LEU A C 1
ATOM 1246 O O . LEU A 1 168 ? -13.43874 29.61405 -14.79887 1.000 83.47366 168 LEU A O 1
ATOM 1251 N N . ALA A 1 169 ? -12.31924 28.31429 -16.25819 1.000 81.54475 169 ALA A N 1
ATOM 1252 C CA . ALA A 1 169 ? -11.02771 28.62156 -15.65323 1.000 61.29900 169 ALA A CA 1
ATOM 1253 C C . ALA A 1 169 ? -10.67213 30.09326 -15.82224 1.000 66.80206 169 ALA A C 1
ATOM 1254 O O . ALA A 1 169 ? -10.05315 30.69571 -14.93704 1.000 66.36976 169 ALA A O 1
ATOM 1256 N N . ALA A 1 170 ? -11.05589 30.68922 -16.95419 1.000 62.81467 170 ALA A N 1
ATOM 1257 C CA . ALA A 1 170 ? -10.83052 32.11564 -17.15096 1.000 54.66689 170 ALA A CA 1
ATOM 1258 C C . ALA A 1 170 ? -11.68712 32.94359 -16.20889 1.000 76.26137 170 ALA A C 1
ATOM 1259 O O . ALA A 1 170 ? -11.24999 34.00361 -15.74878 1.000 82.32293 170 ALA A O 1
ATOM 1261 N N . LEU A 1 171 ? -12.90099 32.47445 -15.90735 1.000 84.50714 171 LEU A N 1
ATOM 1262 C CA . LEU A 1 171 ? -13.77259 33.19412 -14.98568 1.000 71.12250 171 LEU A CA 1
ATOM 1263 C C . LEU A 1 171 ? -13.23184 33.16615 -13.56189 1.000 59.92563 171 LEU A C 1
ATOM 1264 O O . LEU A 1 171 ? -13.38163 34.14603 -12.82312 1.000 73.24723 171 LEU A O 1
ATOM 1269 N N . GLU A 1 172 ? -12.60642 32.05747 -13.16144 1.000 57.82981 172 GLU A N 1
ATOM 1270 C CA . GLU A 1 172 ? -11.99921 31.98215 -11.83754 1.000 59.10626 172 GLU A CA 1
ATOM 1271 C C . GLU A 1 172 ? -10.84051 32.96258 -11.70326 1.000 74.65803 172 GLU A C 1
ATOM 1272 O O . GLU A 1 172 ? -10.62588 33.53317 -10.62758 1.000 79.01636 172 GLU A O 1
ATOM 1278 N N . ILE A 1 173 ? -10.08137 33.16965 -12.78196 1.000 82.17701 173 ILE A N 1
ATOM 1279 C CA . ILE A 1 173 ? -8.96992 34.11462 -12.73381 1.000 81.55483 173 ILE A CA 1
ATOM 1280 C C . ILE A 1 173 ? -9.48663 35.53879 -12.57811 1.000 83.90291 173 ILE A C 1
ATOM 1281 O O . ILE A 1 173 ? -8.95825 36.32114 -11.77913 1.000 85.09094 173 ILE A O 1
ATOM 1286 N N . ILE A 1 174 ? -10.52483 35.89983 -13.33556 1.000 79.05437 174 ILE A N 1
ATOM 1287 C CA . ILE A 1 174 ? -11.09903 37.23396 -13.20203 1.000 83.83734 174 ILE A CA 1
ATOM 1288 C C . ILE A 1 174 ? -11.76910 37.39210 -11.84399 1.000 86.26098 174 ILE A C 1
ATOM 1289 O O . ILE A 1 174 ? -11.75308 38.48195 -11.25781 1.000 75.57235 174 ILE A O 1
ATOM 1294 N N . LEU A 1 175 ? -12.35882 36.31710 -11.31558 1.000 76.59636 175 LEU A N 1
ATOM 1295 C CA . LEU A 1 175 ? -12.90723 36.37288 -9.96507 1.000 70.94805 175 LEU A CA 1
ATOM 1296 C C . LEU A 1 175 ? -11.80716 36.61826 -8.94083 1.000 81.86460 175 LEU A C 1
ATOM 1297 O O . LEU A 1 175 ? -11.99539 37.37922 -7.98374 1.000 95.53321 175 LEU A O 1
ATOM 1302 N N . GLU A 1 176 ? -10.64678 35.98638 -9.12828 1.000 78.47858 176 GLU A N 1
ATOM 1303 C CA . GLU A 1 176 ? -9.52199 36.24681 -8.23777 1.000 91.83149 176 GLU A CA 1
ATOM 1304 C C . GLU A 1 176 ? -9.01440 37.67193 -8.40116 1.000 86.54158 176 GLU A C 1
ATOM 1305 O O . GLU A 1 176 ? -8.68554 38.33406 -7.41180 1.000 95.06446 176 GLU A O 1
ATOM 1311 N N . GLU A 1 177 ? -8.95184 38.16464 -9.64056 1.000 84.09109 177 GLU A N 1
ATOM 1312 C CA . GLU A 1 177 ? -8.55096 39.54958 -9.86121 1.000 90.74667 177 GLU A CA 1
ATOM 1313 C C . GLU A 1 177 ? -9.56138 40.52234 -9.26924 1.000 94.46290 177 GLU A C 1
ATOM 1314 O O . GLU A 1 177 ? -9.19206 41.62726 -8.85546 1.000 87.03294 177 GLU A O 1
ATOM 1320 N N . LEU A 1 178 ? -10.83530 40.12886 -9.21258 1.000 93.84664 178 LEU A N 1
ATOM 1321 C CA . LEU A 1 178 ? -11.85091 40.99358 -8.62204 1.000 92.28354 178 LEU A CA 1
ATOM 1322 C C . LEU A 1 178 ? -11.71604 41.04962 -7.10543 1.000 85.06398 178 LEU A C 1
ATOM 1323 O O . LEU A 1 178 ? -11.90907 42.10895 -6.49781 1.000 90.64210 178 LEU A O 1
ATOM 1328 N N . LYS A 1 179 ? -11.38658 39.91994 -6.47603 1.000 71.78894 179 LYS A N 1
ATOM 1329 C CA . LYS A 1 179 ? -11.22641 39.90643 -5.02692 1.000 71.74084 179 LYS A CA 1
ATOM 1330 C C . LYS A 1 179 ? -9.98107 40.66738 -4.58973 1.000 96.47396 179 LYS A C 1
ATOM 1331 O O . LYS A 1 179 ? -9.94368 41.20143 -3.47520 1.000 95.44524 179 LYS A O 1
ATOM 1337 N N . GLU A 1 180 ? -8.95656 40.73038 -5.44375 1.000 102.99214 180 GLU A N 1
ATOM 1338 C CA . GLU A 1 180 ? -7.79519 41.55500 -5.12816 1.000 91.04022 180 GLU A CA 1
ATOM 1339 C C . GLU A 1 180 ? -8.13629 43.03645 -5.22609 1.000 97.31621 180 GLU A C 1
ATOM 1340 O O . GLU A 1 180 ? -7.67875 43.83971 -4.40573 1.000 104.29472 180 GLU A O 1
ATOM 1346 N N . MET A 1 181 ? -8.93934 43.41703 -6.22375 1.000 107.50792 181 MET A N 1
ATOM 1347 C CA . MET A 1 181 ? -9.35628 44.81084 -6.34788 1.000 116.89094 181 MET A CA 1
ATOM 1348 C C . MET A 1 181 ? -10.32155 45.19671 -5.23459 1.000 115.11139 181 MET A C 1
ATOM 1349 O O . MET A 1 181 ? -10.27435 46.32315 -4.72657 1.000 116.98103 181 MET A O 1
ATOM 1354 N N . LEU A 1 182 ? -11.21208 44.27883 -4.85032 1.000 105.53506 182 LEU A N 1
ATOM 1355 C CA . LEU A 1 182 ? -12.06690 44.52140 -3.69494 1.000 92.02147 182 LEU A CA 1
ATOM 1356 C C . LEU A 1 182 ? -11.24452 44.61547 -2.41761 1.000 97.89588 182 LEU A C 1
ATOM 1357 O O . LEU A 1 182 ? -11.62775 45.33171 -1.48579 1.000 99.65410 182 LEU A O 1
ATOM 1362 N N . GLU A 1 183 ? -10.11518 43.90418 -2.35851 1.000 104.72911 183 GLU A N 1
ATOM 1363 C CA . GLU A 1 183 ? -9.21400 44.03356 -1.21825 1.000 113.65147 183 GLU A CA 1
ATOM 1364 C C . GLU A 1 183 ? -8.59780 45.42608 -1.16055 1.000 109.73054 183 GLU A C 1
ATOM 1365 O O . GLU A 1 183 ? -8.49081 46.02201 -0.08157 1.000 110.50795 183 GLU A O 1
ATOM 1371 N N . ARG A 1 184 ? -8.18990 45.96052 -2.31039 1.000 111.89261 184 ARG A N 1
ATOM 1372 C CA . ARG A 1 184 ? -7.68013 47.32273 -2.39313 1.000 112.33749 184 ARG A CA 1
ATOM 1373 C C . ARG A 1 184 ? -8.78806 48.36583 -2.35817 1.000 109.32476 184 ARG A C 1
ATOM 1374 O O . ARG A 1 184 ? -8.49144 49.56308 -2.41789 1.000 111.47564 184 ARG A O 1
ATOM 1382 N N . LEU A 1 185 ? -10.04969 47.94530 -2.27792 1.000 115.41508 185 LEU A N 1
ATOM 1383 C CA . LEU A 1 185 ? -11.15476 48.87550 -2.08592 1.000 101.99788 185 LEU A CA 1
ATOM 1384 C C . LEU A 1 185 ? -11.53936 48.99274 -0.61760 1.000 115.13116 185 LEU A C 1
ATOM 1385 O O . LEU A 1 185 ? -11.91478 50.07835 -0.16119 1.000 124.89672 185 LEU A O 1
ATOM 1390 N N . GLU A 1 186 ? -11.45955 47.88365 0.12464 1.000 124.43421 186 GLU A N 1
ATOM 1391 C CA . GLU A 1 186 ? -11.60331 47.93975 1.57671 1.000 116.66054 186 GLU A CA 1
ATOM 1392 C C . GLU A 1 186 ? -10.61754 48.93471 2.17496 1.000 122.00830 186 GLU A C 1
ATOM 1393 O O . GLU A 1 186 ? -10.97802 49.75118 3.03130 1.000 101.34553 186 GLU A O 1
ATOM 1399 N N . LYS A 1 187 ? -9.36509 48.88078 1.72911 1.000 135.75130 187 LYS A N 1
ATOM 1400 C CA . LYS A 1 187 ? -8.38571 49.89695 2.07938 1.000 134.16266 187 LYS A CA 1
ATOM 1401 C C . LYS A 1 187 ? -8.52469 51.08637 1.13970 1.000 123.25428 187 LYS A C 1
ATOM 1402 O O . LYS A 1 187 ? -8.69006 50.91822 -0.07128 1.000 126.29701 187 LYS A O 1
ATOM 1408 N N . ASN A 1 188 ? -8.46109 52.29087 1.70686 1.000 130.35333 188 ASN A N 1
ATOM 1409 C CA . ASN A 1 188 ? -8.53462 53.53679 0.95052 1.000 133.46961 188 ASN A CA 1
ATOM 1410 C C . ASN A 1 188 ? -9.78705 53.57718 0.08035 1.000 129.48995 188 ASN A C 1
ATOM 1411 O O . ASN A 1 188 ? -9.70197 53.37334 -1.13786 1.000 126.63096 188 ASN A O 1
ATOM 1416 N N . PRO A 1 189 ? -10.96718 53.81885 0.66102 1.000 138.73114 189 PRO A N 1
ATOM 1417 C CA . PRO A 1 189 ? -12.16564 54.00190 -0.16983 1.000 129.61044 189 PRO A CA 1
ATOM 1418 C C . PRO A 1 189 ? -12.06980 55.26849 -1.00810 1.000 121.41383 189 PRO A C 1
ATOM 1419 O O . PRO A 1 189 ? -12.18716 56.37750 -0.47763 1.000 136.20631 189 PRO A O 1
ATOM 1423 N N . ASP A 1 190 ? -11.85369 55.11842 -2.31502 1.000 114.34315 190 ASP A N 1
ATOM 1424 C CA . ASP A 1 190 ? -11.57846 56.24227 -3.19946 1.000 126.21913 190 ASP A CA 1
ATOM 1425 C C . ASP A 1 190 ? -12.46573 56.16720 -4.43450 1.000 115.81522 190 ASP A C 1
ATOM 1426 O O . ASP A 1 190 ? -12.87990 55.08450 -4.85722 1.000 117.60604 190 ASP A O 1
ATOM 1431 N N . LYS A 1 191 ? -12.75167 57.33848 -5.01159 1.000 114.04761 191 LYS A N 1
ATOM 1432 C CA . LYS A 1 191 ? -13.53396 57.38638 -6.24294 1.000 100.72891 191 LYS A CA 1
ATOM 1433 C C . LYS A 1 191 ? -12.79701 56.70293 -7.38601 1.000 102.07033 191 LYS A C 1
ATOM 1434 O O . LYS A 1 191 ? -13.41682 56.04994 -8.23330 1.000 96.98007 191 LYS A O 1
ATOM 1440 N N . ASP A 1 192 ? -11.46993 56.84008 -7.42306 1.000 120.26407 192 ASP A N 1
ATOM 1441 C CA . ASP A 1 192 ? -10.68652 56.21502 -8.48336 1.000 127.84997 192 ASP A CA 1
ATOM 1442 C C . ASP A 1 192 ? -10.64185 54.70041 -8.31784 1.000 114.79033 192 ASP A C 1
ATOM 1443 O O . ASP A 1 192 ? -10.67341 53.96082 -9.30876 1.000 104.67528 192 ASP A O 1
ATOM 1448 N N . VAL A 1 193 ? -10.56601 54.22146 -7.07325 1.000 108.96310 193 VAL A N 1
ATOM 1449 C CA . VAL A 1 193 ? -10.58849 52.78336 -6.82603 1.000 98.56614 193 VAL A CA 1
ATOM 1450 C C . VAL A 1 193 ? -11.95130 52.20044 -7.17498 1.000 100.00193 193 VAL A C 1
ATOM 1451 O O . VAL A 1 193 ? -12.04501 51.06423 -7.65534 1.000 92.20888 193 VAL A O 1
ATOM 1455 N N . ILE A 1 194 ? -13.02414 52.96188 -6.94999 1.000 91.33502 194 ILE A N 1
ATOM 1456 C CA . ILE A 1 194 ? -14.36256 52.48370 -7.28351 1.000 79.73997 194 ILE A CA 1
ATOM 1457 C C . ILE A 1 194 ? -14.50168 52.29196 -8.78762 1.000 85.83065 194 ILE A C 1
ATOM 1458 O O . ILE A 1 194 ? -15.07165 51.29627 -9.25034 1.000 92.39632 194 ILE A O 1
ATOM 1463 N N . VAL A 1 195 ? -13.97657 53.23480 -9.57449 1.000 91.28609 195 VAL A N 1
ATOM 1464 C CA . VAL A 1 195 ? -14.05382 53.11951 -11.02961 1.000 99.50947 195 VAL A CA 1
ATOM 1465 C C . VAL A 1 195 ? -13.31385 51.87585 -11.50713 1.000 99.26553 195 VAL A C 1
ATOM 1466 O O . VAL A 1 195 ? -13.76614 51.17765 -12.42391 1.000 89.19918 195 VAL A O 1
ATOM 1470 N N . LYS A 1 196 ? -12.17012 51.57323 -10.88878 1.000 101.07748 196 LYS A N 1
ATOM 1471 C CA . LYS A 1 196 ? -11.42329 50.37911 -11.26845 1.000 94.53841 196 LYS A CA 1
ATOM 1472 C C . LYS A 1 196 ? -12.15990 49.11048 -10.85462 1.000 90.66315 196 LYS A C 1
ATOM 1473 O O . LYS A 1 196 ? -12.16844 48.12369 -11.59921 1.000 90.74747 196 LYS A O 1
ATOM 1479 N N . VAL A 1 197 ? -12.78382 49.11511 -9.67298 1.000 100.82967 197 VAL A N 1
ATOM 1480 C CA . VAL A 1 197 ? -13.56771 47.95887 -9.24537 1.000 85.67767 197 VAL A CA 1
ATOM 1481 C C . VAL A 1 197 ? -14.79606 47.79258 -10.13186 1.000 75.84260 197 VAL A C 1
ATOM 1482 O O . VAL A 1 197 ? -15.15037 46.67330 -10.52103 1.000 72.51010 197 VAL A O 1
ATOM 1486 N N . LEU A 1 198 ? -15.45667 48.90149 -10.47704 1.000 73.14555 198 LEU A N 1
ATOM 1487 C CA . LEU A 1 198 ? -16.57043 48.83722 -11.41870 1.000 81.80273 198 LEU A CA 1
ATOM 1488 C C . LEU A 1 198 ? -16.12051 48.32734 -12.78157 1.000 82.70301 198 LEU A C 1
ATOM 1489 O O . LEU A 1 198 ? -16.88803 47.65002 -13.47503 1.000 81.19952 198 LEU A O 1
ATOM 1494 N N . LYS A 1 199 ? -14.88309 48.63577 -13.17859 1.000 76.47431 199 LYS A N 1
ATOM 1495 C CA . LYS A 1 199 ? -14.37731 48.16963 -14.46554 1.000 78.45570 199 LYS A CA 1
ATOM 1496 C C . LYS A 1 199 ? -14.16527 46.65906 -14.46689 1.000 78.62753 199 LYS A C 1
ATOM 1497 O O . LYS A 1 199 ? -14.42091 45.99155 -15.47668 1.000 76.68106 199 LYS A O 1
ATOM 1503 N N . VAL A 1 200 ? -13.70339 46.10150 -13.34525 1.000 65.45152 200 VAL A N 1
ATOM 1504 C CA . VAL A 1 200 ? -13.44193 44.66643 -13.28333 1.000 67.80392 200 VAL A CA 1
ATOM 1505 C C . VAL A 1 200 ? -14.74801 43.88531 -13.20234 1.000 74.18191 200 VAL A C 1
ATOM 1506 O O . VAL A 1 200 ? -14.87003 42.79482 -13.77464 1.000 73.36294 200 VAL A O 1
ATOM 1510 N N . ILE A 1 201 ? -15.74432 44.42740 -12.49585 1.000 73.68265 201 ILE A N 1
ATOM 1511 C CA . ILE A 1 201 ? -17.01680 43.72497 -12.34359 1.000 85.41736 201 ILE A CA 1
ATOM 1512 C C . ILE A 1 201 ? -17.67990 43.51940 -13.69883 1.000 76.47173 201 ILE A C 1
ATOM 1513 O O . ILE A 1 201 ? -18.20844 42.43914 -13.98961 1.000 78.14480 201 ILE A O 1
ATOM 1518 N N . VAL A 1 202 ? -17.66631 44.54956 -14.54802 1.000 64.97722 202 VAL A N 1
ATOM 1519 C CA . VAL A 1 202 ? -18.23720 44.41056 -15.88511 1.000 65.61204 202 VAL A CA 1
ATOM 1520 C C . VAL A 1 202 ? -17.49117 43.33967 -16.67047 1.000 81.52951 202 VAL A C 1
ATOM 1521 O O . VAL A 1 202 ? -18.09793 42.55117 -17.40600 1.000 83.76347 202 VAL A O 1
ATOM 1525 N N . LYS A 1 203 ? -16.16522 43.28481 -16.51812 1.000 77.30914 203 LYS A N 1
ATOM 1526 C CA . LYS A 1 203 ? -15.39114 42.25064 -17.19390 1.000 66.24105 203 LYS A CA 1
ATOM 1527 C C . LYS A 1 203 ? -15.67071 40.87286 -16.60763 1.000 71.58654 203 LYS A C 1
ATOM 1528 O O . LYS A 1 203 ? -15.67868 39.87701 -17.34084 1.000 74.43619 203 LYS A O 1
ATOM 1534 N N . ALA A 1 204 ? -15.90670 40.79464 -15.29649 1.000 64.65761 204 ALA A N 1
ATOM 1535 C CA . ALA A 1 204 ? -16.25506 39.51575 -14.68618 1.000 77.59899 204 ALA A CA 1
ATOM 1536 C C . ALA A 1 204 ? -17.64408 39.05949 -15.11623 1.000 85.50349 204 ALA A C 1
ATOM 1537 O O . ALA A 1 204 ? -17.87294 37.86277 -15.32709 1.000 88.27778 204 ALA A O 1
ATOM 1539 N N . ILE A 1 205 ? -18.58397 39.99775 -15.24953 1.000 74.44673 205 ILE A N 1
ATOM 1540 C CA . ILE A 1 205 ? -19.92393 39.64779 -15.70833 1.000 62.26246 205 ILE A CA 1
ATOM 1541 C C . ILE A 1 205 ? -19.89976 39.27320 -17.18501 1.000 67.98881 205 ILE A C 1
ATOM 1542 O O . ILE A 1 205 ? -20.53956 38.29981 -17.60298 1.000 66.76096 205 ILE A O 1
ATOM 1547 N N . GLU A 1 206 ? -19.15279 40.03136 -17.99470 1.000 83.24647 206 GLU A N 1
ATOM 1548 C CA . GLU A 1 206 ? -19.03547 39.72378 -19.41857 1.000 81.46372 206 GLU A CA 1
ATOM 1549 C C . GLU A 1 206 ? -18.46322 38.32796 -19.63835 1.000 73.02492 206 GLU A C 1
ATOM 1550 O O . GLU A 1 206 ? -18.90421 37.60181 -20.53689 1.000 60.39477 206 GLU A O 1
ATOM 1556 N N . ALA A 1 207 ? -17.48521 37.93101 -18.82025 1.000 69.67126 207 ALA A N 1
ATOM 1557 C CA . ALA A 1 207 ? -16.95722 36.57399 -18.90628 1.000 77.36707 207 ALA A CA 1
ATOM 1558 C C . ALA A 1 207 ? -17.96335 35.54680 -18.40291 1.000 74.59581 207 ALA A C 1
ATOM 1559 O O . ALA A 1 207 ? -17.99831 34.41718 -18.90533 1.000 72.71987 207 ALA A O 1
ATOM 1561 N N . SER A 1 208 ? -18.78149 35.91376 -17.41329 1.000 75.45196 208 SER A N 1
ATOM 1562 C CA . SER A 1 208 ? -19.81274 35.00023 -16.93378 1.000 69.90073 208 SER A CA 1
ATOM 1563 C C . SER A 1 208 ? -20.87578 34.76595 -17.99880 1.000 69.17890 208 SER A C 1
ATOM 1564 O O . SER A 1 208 ? -21.34985 33.63714 -18.17242 1.000 69.74417 208 SER A O 1
ATOM 1567 N N . VAL A 1 209 ? -21.26212 35.82002 -18.72133 1.000 57.58526 209 VAL A N 1
ATOM 1568 C CA . VAL A 1 209 ? -22.22626 35.66282 -19.80672 1.000 59.55376 209 VAL A CA 1
ATOM 1569 C C . VAL A 1 209 ? -21.65488 34.76726 -20.89776 1.000 77.40625 209 VAL A C 1
ATOM 1570 O O . VAL A 1 209 ? -22.35788 33.91181 -21.45119 1.000 76.53346 209 VAL A O 1
ATOM 1574 N N . LYS A 1 210 ? -20.36883 34.94404 -21.22040 1.000 89.09638 210 LYS A N 1
ATOM 1575 C CA . LYS A 1 210 ? -19.72886 34.07874 -22.20630 1.000 63.48300 210 LYS A CA 1
ATOM 1576 C C . LYS A 1 210 ? -19.68352 32.63356 -21.73363 1.000 68.21053 210 LYS A C 1
ATOM 1577 O O . LYS A 1 210 ? -19.79188 31.71139 -22.54929 1.000 63.93408 210 LYS A O 1
ATOM 1583 N N . ASN A 1 211 ? -19.52857 32.41498 -20.42572 1.000 64.09951 211 ASN A N 1
ATOM 1584 C CA . ASN A 1 211 ? -19.50451 31.05181 -19.90851 1.000 64.67802 211 ASN A CA 1
ATOM 1585 C C . ASN A 1 211 ? -20.89235 30.42672 -19.93660 1.000 71.59992 211 ASN A C 1
ATOM 1586 O O . ASN A 1 211 ? -21.04066 29.24682 -20.27469 1.000 77.29195 211 ASN A O 1
ATOM 1591 N N . GLN A 1 212 ? -21.92151 31.19898 -19.58092 1.000 73.79911 212 GLN A N 1
ATOM 1592 C CA . GLN A 1 212 ? -23.28062 30.67274 -19.62904 1.000 62.84567 212 GLN A CA 1
ATOM 1593 C C . GLN A 1 212 ? -23.75604 30.47789 -21.06148 1.000 71.88297 212 GLN A C 1
ATOM 1594 O O . GLN A 1 212 ? -24.63435 29.64512 -21.31195 1.000 73.74634 212 GLN A O 1
ATOM 1600 N N . LYS A 1 213 ? -23.19752 31.23305 -22.01051 1.000 82.07960 213 LYS A N 1
ATOM 1601 C CA . LYS A 1 213 ? -23.55137 31.02722 -23.41087 1.000 83.23684 213 LYS A CA 1
ATOM 1602 C C . LYS A 1 213 ? -22.89575 29.76541 -23.95975 1.000 82.68201 213 LYS A C 1
ATOM 1603 O O . LYS A 1 213 ? -23.48732 29.05965 -24.78486 1.000 85.37448 213 LYS A O 1
ATOM 1609 N N . ILE A 1 214 ? -21.67722 29.46080 -23.50721 1.000 83.99946 214 ILE A N 1
ATOM 1610 C CA . ILE A 1 214 ? -21.03879 28.20346 -23.88363 1.000 75.76461 214 ILE A CA 1
ATOM 1611 C C . ILE A 1 214 ? -21.75391 27.02963 -23.22769 1.000 72.58971 214 ILE A C 1
ATOM 1612 O O . ILE A 1 214 ? -21.93413 25.97149 -23.84235 1.000 84.14182 214 ILE A O 1
ATOM 1617 N N . SER A 1 215 ? -22.17678 27.19777 -21.97220 1.000 74.58552 215 SER A N 1
ATOM 1618 C CA . SER A 1 215 ? -22.91664 26.14070 -21.29068 1.000 77.85370 215 SER A CA 1
ATOM 1619 C C . SER A 1 215 ? -24.25653 25.88137 -21.96897 1.000 81.03667 215 SER A C 1
ATOM 1620 O O . SER A 1 215 ? -24.68777 24.72782 -22.08471 1.000 75.97776 215 SER A O 1
ATOM 1623 N N . ALA A 1 216 ? -24.92889 26.94119 -22.42481 1.000 72.71835 216 ALA A N 1
ATOM 1624 C CA . ALA A 1 216 ? -26.18729 26.76104 -23.14047 1.000 75.03243 216 ALA A CA 1
ATOM 1625 C C . ALA A 1 216 ? -25.96607 26.04992 -24.46843 1.000 71.01654 216 ALA A C 1
ATOM 1626 O O . ALA A 1 216 ? -26.78041 25.21410 -24.87541 1.000 88.96371 216 ALA A O 1
ATOM 1628 N N . LYS A 1 217 ? -24.86705 26.36549 -25.15578 1.000 86.89043 217 LYS A N 1
ATOM 1629 C CA . LYS A 1 217 ? -24.55189 25.67747 -26.40294 1.000 94.62783 217 LYS A CA 1
ATOM 1630 C C . LYS A 1 217 ? -24.18398 24.21950 -26.15842 1.000 91.45234 217 LYS A C 1
ATOM 1631 O O . LYS A 1 217 ? -24.39964 23.37201 -27.03192 1.000 87.75713 217 LYS A O 1
ATOM 1637 N N . ASN A 1 218 ? -23.63431 23.90685 -24.98305 1.000 92.33157 218 ASN A N 1
ATOM 1638 C CA . ASN A 1 218 ? -23.32578 22.51748 -24.66437 1.000 87.27369 218 ASN A CA 1
ATOM 1639 C C . ASN A 1 218 ? -24.59613 21.73082 -24.37062 1.000 92.11327 218 ASN A C 1
ATOM 1640 O O . ASN A 1 218 ? -24.73241 20.57969 -24.80033 1.000 95.06457 218 ASN A O 1
ATOM 1645 N N . GLN A 1 219 ? -25.53979 22.33721 -23.64334 1.000 90.25964 219 GLN A N 1
ATOM 1646 C CA . GLN A 1 219 ? -26.81802 21.67757 -23.39580 1.000 97.84555 219 GLN A CA 1
ATOM 1647 C C . GLN A 1 219 ? -27.62304 21.52052 -24.67737 1.000 103.05599 219 GLN A C 1
ATOM 1648 O O . GLN A 1 219 ? -28.40938 20.57439 -24.80023 1.000 94.48454 219 GLN A O 1
ATOM 1654 N N . LYS A 1 220 ? -27.45441 22.43853 -25.63248 1.000 109.13699 220 LYS A N 1
ATOM 1655 C CA . LYS A 1 220 ? -28.07022 22.25321 -26.94161 1.000 103.48684 220 LYS A CA 1
ATOM 1656 C C . LYS A 1 220 ? -27.48811 21.03520 -27.64577 1.000 91.15629 220 LYS A C 1
ATOM 1657 O O . LYS A 1 220 ? -28.20280 20.31564 -28.35311 1.000 94.18865 220 LYS A O 1
ATOM 1663 N N . ALA A 1 221 ? -26.19008 20.78310 -27.45509 1.000 101.79345 221 ALA A N 1
ATOM 1664 C CA . ALA A 1 221 ? -25.57156 19.59919 -28.04135 1.000 120.95295 221 ALA A CA 1
ATOM 1665 C C . ALA A 1 221 ? -26.05878 18.32372 -27.36968 1.000 112.27927 221 ALA A C 1
ATOM 1666 O O . ALA A 1 221 ? -26.07607 17.26147 -28.00183 1.000 115.86029 221 ALA A O 1
ATOM 1668 N N . LEU A 1 222 ? -26.45933 18.40652 -26.09857 1.000 105.25888 222 LEU A N 1
ATOM 1669 C CA . LEU A 1 222 ? -26.99452 17.23800 -25.40785 1.000 109.36795 222 LEU A CA 1
ATOM 1670 C C . LEU A 1 222 ? -28.45160 16.97527 -25.77970 1.000 110.09682 222 LEU A C 1
ATOM 1671 O O . LEU A 1 222 ? -28.87998 15.81580 -25.82696 1.000 110.42764 222 LEU A O 1
ATOM 1676 N N . ALA A 1 223 ? -29.23133 18.03027 -26.03865 1.000 100.83980 223 ALA A N 1
ATOM 1677 C CA . ALA A 1 223 ? -30.64090 17.83183 -26.35645 1.000 100.35652 223 ALA A CA 1
ATOM 1678 C C . ALA A 1 223 ? -30.85174 17.33174 -27.78069 1.000 126.61568 223 ALA A C 1
ATOM 1679 O O . ALA A 1 223 ? -31.94492 16.85349 -28.09896 1.000 115.48120 223 ALA A O 1
ATOM 1681 N N . GLU A 1 224 ? -29.83164 17.42020 -28.63850 1.000 129.80010 224 GLU A N 1
ATOM 1682 C CA . GLU A 1 224 ? -29.95098 16.93659 -30.01023 1.000 123.71854 224 GLU A CA 1
ATOM 1683 C C . GLU A 1 224 ? -29.94782 15.41545 -30.09812 1.000 129.69931 224 GLU A C 1
ATOM 1684 O O . GLU A 1 224 ? -30.43759 14.86620 -31.09066 1.000 144.96027 224 GLU A O 1
ATOM 1690 N N . LEU A 1 225 ? -29.40703 14.72673 -29.09506 1.000 124.55215 225 LEU A N 1
ATOM 1691 C CA . LEU A 1 225 ? -29.38130 13.26676 -29.09139 1.000 138.29855 225 LEU A CA 1
ATOM 1692 C C . LEU A 1 225 ? -30.79994 12.73282 -28.93306 1.000 143.44976 225 LEU A C 1
ATOM 1693 O O . LEU A 1 225 ? -31.43619 12.93367 -27.89342 1.000 117.40441 225 LEU A O 1
ATOM 1698 N N . ALA A 1 226 ? -31.29715 12.05297 -29.96081 1.000 147.21154 226 ALA A N 1
ATOM 1699 C CA . ALA A 1 226 ? -32.63704 11.48295 -29.92236 1.000 143.40502 226 ALA A CA 1
ATOM 1700 C C . ALA A 1 226 ? -32.62608 10.11857 -29.23993 1.000 143.90640 226 ALA A C 1
ATOM 1701 O O . ALA A 1 226 ? -33.63590 9.67323 -28.69226 1.000 131.97832 226 ALA A O 1
ATOM 1704 N N . ALA B 1 1 ? -54.98241 -16.89819 14.21009 1.000 140.04575 1 ALA B N 1
ATOM 1705 C CA . ALA B 1 1 ? -56.10279 -17.28546 13.36177 1.000 139.72454 1 ALA B CA 1
ATOM 1706 C C . ALA B 1 1 ? -57.40741 -16.67270 13.86194 1.000 146.76730 1 ALA B C 1
ATOM 1707 O O . ALA B 1 1 ? -58.48840 -17.20790 13.61697 1.000 147.03957 1 ALA B O 1
ATOM 1709 N N . LEU B 1 2 ? -57.29995 -15.54698 14.56709 1.000 144.61234 2 LEU B N 1
ATOM 1710 C CA . LEU B 1 2 ? -58.47730 -14.85330 15.07595 1.000 154.55399 2 LEU B CA 1
ATOM 1711 C C . LEU B 1 2 ? -58.44093 -13.38126 14.68623 1.000 158.92421 2 LEU B C 1
ATOM 1712 O O . LEU B 1 2 ? -58.29436 -13.05009 13.50528 1.000 160.34024 2 LEU B O 1
ATOM 1717 N N . GLU B 1 3 ? -58.56652 -12.48912 15.67187 1.000 155.26217 3 GLU B N 1
ATOM 1718 C CA . GLU B 1 3 ? -58.51678 -11.05695 15.40114 1.000 151.76927 3 GLU B CA 1
ATOM 1719 C C . GLU B 1 3 ? -57.14801 -10.59628 14.91511 1.000 147.79073 3 GLU B C 1
ATOM 1720 O O . GLU B 1 3 ? -57.01900 -9.44392 14.48592 1.000 142.36335 3 GLU B O 1
ATOM 1726 N N . LYS B 1 4 ? -56.12876 -11.45989 14.97786 1.000 150.93829 4 LYS B N 1
ATOM 1727 C CA . LYS B 1 4 ? -54.83737 -11.12484 14.38717 1.000 162.08852 4 LYS B CA 1
ATOM 1728 C C . LYS B 1 4 ? -54.94938 -10.96924 12.87750 1.000 149.62510 4 LYS B C 1
ATOM 1729 O O . LYS B 1 4 ? -54.23585 -10.15361 12.28020 1.000 132.24420 4 LYS B O 1
ATOM 1735 N N . ASP B 1 5 ? -55.83862 -11.74117 12.24641 1.000 145.65107 5 ASP B N 1
ATOM 1736 C CA . ASP B 1 5 ? -56.05018 -11.61147 10.80990 1.000 133.90734 5 ASP B CA 1
ATOM 1737 C C . ASP B 1 5 ? -56.68354 -10.27277 10.45733 1.000 131.67295 5 ASP B C 1
ATOM 1738 O O . ASP B 1 5 ? -56.41289 -9.72422 9.38212 1.000 111.07103 5 ASP B O 1
ATOM 1743 N N . ARG B 1 6 ? -57.52032 -9.73466 11.34916 1.000 142.93722 6 ARG B N 1
ATOM 1744 C CA . ARG B 1 6 ? -58.20593 -8.47674 11.07011 1.000 136.57472 6 ARG B CA 1
ATOM 1745 C C . ARG B 1 6 ? -57.20840 -7.35938 10.79344 1.000 131.77000 6 ARG B C 1
ATOM 1746 O O . ARG B 1 6 ? -57.34626 -6.61835 9.81389 1.000 128.66576 6 ARG B O 1
ATOM 1754 N N . ARG B 1 7 ? -56.18559 -7.23122 11.64324 1.000 125.49368 7 ARG B N 1
ATOM 1755 C CA . ARG B 1 7 ? -55.17110 -6.20576 11.42421 1.000 122.20847 7 ARG B CA 1
ATOM 1756 C C . ARG B 1 7 ? -54.41688 -6.43847 10.12325 1.000 120.99287 7 ARG B C 1
ATOM 1757 O O . ARG B 1 7 ? -54.00594 -5.47762 9.46208 1.000 113.31745 7 ARG B O 1
ATOM 1765 N N . ALA B 1 8 ? -54.23452 -7.70224 9.73640 1.000 123.87651 8 ALA B N 1
ATOM 1766 C CA . ALA B 1 8 ? -53.52908 -8.00619 8.49638 1.000 126.22586 8 ALA B CA 1
ATOM 1767 C C . ALA B 1 8 ? -54.38144 -7.66488 7.28006 1.000 128.38783 8 ALA B C 1
ATOM 1768 O O . ALA B 1 8 ? -53.90771 -7.01384 6.34138 1.000 116.83693 8 ALA B O 1
ATOM 1770 N N . LEU B 1 9 ? -55.64515 -8.09816 7.27713 1.000 131.60916 9 LEU B N 1
ATOM 1771 C CA . LEU B 1 9 ? -56.52289 -7.79483 6.15079 1.000 122.09215 9 LEU B CA 1
ATOM 1772 C C . LEU B 1 9 ? -56.78333 -6.29686 6.04040 1.000 128.03668 9 LEU B C 1
ATOM 1773 O O . LEU B 1 9 ? -56.91031 -5.76405 4.93147 1.000 129.05953 9 LEU B O 1
ATOM 1778 N N . GLU B 1 10 ? -56.86323 -5.59939 7.17634 1.000 125.91178 10 GLU B N 1
ATOM 1779 C CA . GLU B 1 10 ? -56.97923 -4.14549 7.13380 1.000 124.39794 10 GLU B CA 1
ATOM 1780 C C . GLU B 1 10 ? -55.71034 -3.51306 6.57734 1.000 125.87880 10 GLU B C 1
ATOM 1781 O O . GLU B 1 10 ? -55.77156 -2.49607 5.87663 1.000 135.39104 10 GLU B O 1
ATOM 1787 N N . ALA B 1 11 ? -54.55023 -4.10187 6.87693 1.000 123.80212 11 ALA B N 1
ATOM 1788 C CA . ALA B 1 11 ? -53.30469 -3.60526 6.30277 1.000 126.54054 11 ALA B CA 1
ATOM 1789 C C . ALA B 1 11 ? -53.21019 -3.94539 4.82086 1.000 119.68003 11 ALA B C 1
ATOM 1790 O O . ALA B 1 11 ? -52.67593 -3.15828 4.03077 1.000 116.89378 11 ALA B O 1
ATOM 1792 N N . LEU B 1 12 ? -53.72053 -5.11465 4.42583 1.000 117.11737 12 LEU B N 1
ATOM 1793 C CA . LEU B 1 12 ? -53.76260 -5.46402 3.00928 1.000 118.14406 12 LEU B CA 1
ATOM 1794 C C . LEU B 1 12 ? -54.67884 -4.51833 2.24472 1.000 127.59060 12 LEU B C 1
ATOM 1795 O O . LEU B 1 12 ? -54.32189 -4.02140 1.17006 1.000 121.60625 12 LEU B O 1
ATOM 1800 N N . LYS B 1 13 ? -55.87158 -4.25805 2.78838 1.000 123.23322 13 LYS B N 1
ATOM 1801 C CA . LYS B 1 13 ? -56.76222 -3.27730 2.17838 1.000 124.57462 13 LYS B CA 1
ATOM 1802 C C . LYS B 1 13 ? -56.14406 -1.88535 2.19704 1.000 131.57440 13 LYS B C 1
ATOM 1803 O O . LYS B 1 13 ? -56.45385 -1.05613 1.33392 1.000 135.44694 13 LYS B O 1
ATOM 1809 N N . ARG B 1 14 ? -55.26109 -1.61467 3.16214 1.000 133.94320 14 ARG B N 1
ATOM 1810 C CA . ARG B 1 14 ? -54.51873 -0.36053 3.18308 1.000 131.28881 14 ARG B CA 1
ATOM 1811 C C . ARG B 1 14 ? -53.44431 -0.30613 2.10270 1.000 135.08370 14 ARG B C 1
ATOM 1812 O O . ARG B 1 14 ? -52.86240 0.76117 1.88007 1.000 143.69382 14 ARG B O 1
ATOM 1820 N N . ALA B 1 15 ? -53.17916 -1.42147 1.41852 1.000 127.85568 15 ALA B N 1
ATOM 1821 C CA . ALA B 1 15 ? -52.26129 -1.44220 0.28997 1.000 129.07102 15 ALA B CA 1
ATOM 1822 C C . ALA B 1 15 ? -52.95365 -1.59516 -1.05623 1.000 123.33603 15 ALA B C 1
ATOM 1823 O O . ALA B 1 15 ? -52.34598 -1.27322 -2.08181 1.000 114.98232 15 ALA B O 1
ATOM 1825 N N . GLN B 1 16 ? -54.19966 -2.07456 -1.08048 1.000 118.10522 16 GLN B N 1
ATOM 1826 C CA . GLN B 1 16 ? -54.91269 -2.22506 -2.34516 1.000 124.32127 16 GLN B CA 1
ATOM 1827 C C . GLN B 1 16 ? -55.38431 -0.87518 -2.87162 1.000 129.98443 16 GLN B C 1
ATOM 1828 O O . GLN B 1 16 ? -55.18442 -0.55147 -4.04834 1.000 126.36063 16 GLN B O 1
ATOM 1834 N N . GLU B 1 17 ? -56.02399 -0.07466 -2.01501 1.000 130.55177 17 GLU B N 1
ATOM 1835 C CA . GLU B 1 17 ? -56.42419 1.26681 -2.42118 1.000 139.51811 17 GLU B CA 1
ATOM 1836 C C . GLU B 1 17 ? -55.22013 2.15656 -2.69429 1.000 137.01673 17 GLU B C 1
ATOM 1837 O O . GLU B 1 17 ? -55.34696 3.14143 -3.42979 1.000 133.09809 17 GLU B O 1
ATOM 1843 N N . ALA B 1 18 ? -54.05804 1.82962 -2.12085 1.000 138.93292 18 ALA B N 1
ATOM 1844 C CA . ALA B 1 18 ? -52.83947 2.55716 -2.45590 1.000 140.46518 18 ALA B CA 1
ATOM 1845 C C . ALA B 1 18 ? -52.46365 2.34579 -3.91682 1.000 145.78597 18 ALA B C 1
ATOM 1846 O O . ALA B 1 18 ? -51.95898 3.26238 -4.57476 1.000 143.34949 18 ALA B O 1
ATOM 1848 N N . GLU B 1 19 ? -52.70412 1.14225 -4.44395 1.000 140.10384 19 GLU B N 1
ATOM 1849 C CA . GLU B 1 19 ? -52.51128 0.91718 -5.87251 1.000 134.52141 19 GLU B CA 1
ATOM 1850 C C . GLU B 1 19 ? -53.41198 1.83146 -6.69208 1.000 145.21756 19 GLU B C 1
ATOM 1851 O O . GLU B 1 19 ? -52.99934 2.35309 -7.73420 1.000 153.49092 19 GLU B O 1
ATOM 1857 N N . LYS B 1 20 ? -54.64743 2.04155 -6.23304 1.000 141.19917 20 LYS B N 1
ATOM 1858 C CA . LYS B 1 20 ? -55.53760 2.97285 -6.91663 1.000 148.30685 20 LYS B CA 1
ATOM 1859 C C . LYS B 1 20 ? -55.07378 4.41320 -6.73239 1.000 146.57716 20 LYS B C 1
ATOM 1860 O O . LYS B 1 20 ? -55.09915 5.20580 -7.68100 1.000 140.55058 20 LYS B O 1
ATOM 1866 N N . LYS B 1 21 ? -54.63746 4.76765 -5.52151 1.000 147.75642 21 LYS B N 1
ATOM 1867 C CA . LYS B 1 21 ? -54.21603 6.13369 -5.23511 1.000 146.94809 21 LYS B CA 1
ATOM 1868 C C . LYS B 1 21 ? -52.79927 6.43203 -5.70715 1.000 146.85690 21 LYS B C 1
ATOM 1869 O O . LYS B 1 21 ? -52.45203 7.60686 -5.87133 1.000 140.64538 21 LYS B O 1
ATOM 1875 N N . GLY B 1 22 ? -51.98101 5.41099 -5.92581 1.000 149.62626 22 GLY B N 1
ATOM 1876 C CA . GLY B 1 22 ? -50.58964 5.60701 -6.28100 1.000 141.66306 22 GLY B CA 1
ATOM 1877 C C . GLY B 1 22 ? -49.67860 5.52132 -5.07314 1.000 135.40856 22 GLY B C 1
ATOM 1878 O O . GLY B 1 22 ? -50.06421 5.08572 -3.98415 1.000 148.92156 22 GLY B O 1
ATOM 1879 N N . ASP B 1 23 ? -48.43610 5.95992 -5.28501 1.000 136.94115 23 ASP B N 1
ATOM 1880 C CA . ASP B 1 23 ? -47.40865 5.93830 -4.24849 1.000 138.39549 23 ASP B CA 1
ATOM 1881 C C . ASP B 1 23 ? -47.19809 4.51725 -3.73864 1.000 134.94015 23 ASP B C 1
ATOM 1882 O O . ASP B 1 23 ? -47.77030 4.12459 -2.71624 1.000 126.76627 23 ASP B O 1
ATOM 1887 N N . VAL B 1 24 ? -46.37575 3.73986 -4.44897 1.000 136.47695 24 VAL B N 1
ATOM 1888 C CA . VAL B 1 24 ? -46.13118 2.35696 -4.05888 1.000 125.79926 24 VAL B CA 1
ATOM 1889 C C . VAL B 1 24 ? -45.37010 2.26151 -2.74340 1.000 126.26291 24 VAL B C 1
ATOM 1890 O O . VAL B 1 24 ? -45.36587 1.19696 -2.11436 1.000 130.42470 24 VAL B O 1
ATOM 1894 N N . GLU B 1 25 ? -44.71919 3.34472 -2.30852 1.000 133.75950 25 GLU B N 1
ATOM 1895 C CA . GLU B 1 25 ? -44.08986 3.34331 -0.99107 1.000 140.71097 25 GLU B CA 1
ATOM 1896 C C . GLU B 1 25 ? -45.12604 3.14978 0.10889 1.000 130.72796 25 GLU B C 1
ATOM 1897 O O . GLU B 1 25 ? -44.89021 2.41059 1.07192 1.000 127.26867 25 GLU B O 1
ATOM 1903 N N . GLU B 1 26 ? -46.28170 3.80753 -0.01969 1.000 126.66310 26 GLU B N 1
ATOM 1904 C CA . GLU B 1 26 ? -47.37301 3.59241 0.92519 1.000 124.37884 26 GLU B CA 1
ATOM 1905 C C . GLU B 1 26 ? -47.84410 2.14377 0.89991 1.000 123.27744 26 GLU B C 1
ATOM 1906 O O . GLU B 1 26 ? -48.13778 1.55785 1.94914 1.000 119.50765 26 GLU B O 1
ATOM 1912 N N . ALA B 1 27 ? -47.91250 1.54603 -0.29193 1.000 118.51216 27 ALA B N 1
ATOM 1913 C CA . ALA B 1 27 ? -48.36465 0.16432 -0.40356 1.000 114.43144 27 ALA B CA 1
ATOM 1914 C C . ALA B 1 27 ? -47.35299 -0.81283 0.18234 1.000 117.61938 27 ALA B C 1
ATOM 1915 O O . ALA B 1 27 ? -47.73374 -1.90236 0.62471 1.000 129.61811 27 ALA B O 1
ATOM 1917 N N . VAL B 1 28 ? -46.06960 -0.44921 0.19714 1.000 110.79879 28 VAL B N 1
ATOM 1918 C CA . VAL B 1 28 ? -45.06151 -1.32921 0.78004 1.000 110.80943 28 VAL B CA 1
ATOM 1919 C C . VAL B 1 28 ? -45.09351 -1.25535 2.30146 1.000 117.56797 28 VAL B C 1
ATOM 1920 O O . VAL B 1 28 ? -45.02835 -2.28467 2.98283 1.000 115.03510 28 VAL B O 1
ATOM 1924 N N . ARG B 1 29 ? -45.19329 -0.04476 2.86035 1.000 118.74457 29 ARG B N 1
ATOM 1925 C CA . ARG B 1 29 ? -45.29392 0.08787 4.31077 1.000 111.94381 29 ARG B CA 1
ATOM 1926 C C . ARG B 1 29 ? -46.55022 -0.58619 4.84459 1.000 113.65567 29 ARG B C 1
ATOM 1927 O O . ARG B 1 29 ? -46.54386 -1.11536 5.96205 1.000 109.78174 29 ARG B O 1
ATOM 1935 N N . ALA B 1 30 ? -47.63304 -0.58210 4.06344 1.000 108.74522 30 ALA B N 1
ATOM 1936 C CA . ALA B 1 30 ? -48.82859 -1.31515 4.46145 1.000 112.11871 30 ALA B CA 1
ATOM 1937 C C . ALA B 1 30 ? -48.61334 -2.82070 4.37907 1.000 102.93961 30 ALA B C 1
ATOM 1938 O O . ALA B 1 30 ? -49.15518 -3.56952 5.19979 1.000 104.29103 30 ALA B O 1
ATOM 1940 N N . ALA B 1 31 ? -47.82693 -3.28137 3.40394 1.000 105.24641 31 ALA B N 1
ATOM 1941 C CA . ALA B 1 31 ? -47.55666 -4.70959 3.28608 1.000 99.65545 31 ALA B CA 1
ATOM 1942 C C . ALA B 1 31 ? -46.61628 -5.19773 4.38078 1.000 105.01981 31 ALA B C 1
ATOM 1943 O O . ALA B 1 31 ? -46.66026 -6.37677 4.75117 1.000 89.29345 31 ALA B O 1
ATOM 1945 N N . GLN B 1 32 ? -45.76016 -4.31469 4.90475 1.000 113.02115 32 GLN B N 1
ATOM 1946 C CA . GLN B 1 32 ? -44.86994 -4.70326 5.99525 1.000 112.08082 32 GLN B CA 1
ATOM 1947 C C . GLN B 1 32 ? -45.64494 -4.91044 7.29140 1.000 109.98396 32 GLN B C 1
ATOM 1948 O O . GLN B 1 32 ? -45.34493 -5.83032 8.06141 1.000 104.99205 32 GLN B O 1
ATOM 1954 N N . GLU B 1 33 ? -46.63865 -4.05948 7.55625 1.000 110.79580 33 GLU B N 1
ATOM 1955 C CA . GLU B 1 33 ? -47.50739 -4.28498 8.70578 1.000 117.15332 33 GLU B CA 1
ATOM 1956 C C . GLU B 1 33 ? -48.39458 -5.50488 8.49656 1.000 117.02872 33 GLU B C 1
ATOM 1957 O O . GLU B 1 33 ? -48.72992 -6.20210 9.46175 1.000 116.75396 33 GLU B O 1
ATOM 1963 N N . ALA B 1 34 ? -48.77577 -5.78012 7.24680 1.000 119.84142 34 ALA B N 1
ATOM 1964 C CA . ALA B 1 34 ? -49.59384 -6.95300 6.96017 1.000 104.29985 34 ALA B CA 1
ATOM 1965 C C . ALA B 1 34 ? -48.80804 -8.24004 7.17053 1.000 111.61249 34 ALA B C 1
ATOM 1966 O O . ALA B 1 34 ? -49.34672 -9.22641 7.68642 1.000 106.45494 34 ALA B O 1
ATOM 1968 N N . VAL B 1 35 ? -47.53333 -8.25188 6.77748 1.000 119.61950 35 VAL B N 1
ATOM 1969 C CA . VAL B 1 35 ? -46.72780 -9.45573 6.93823 1.000 116.16005 35 VAL B CA 1
ATOM 1970 C C . VAL B 1 35 ? -46.22490 -9.61179 8.36834 1.000 115.52834 35 VAL B C 1
ATOM 1971 O O . VAL B 1 35 ? -45.94125 -10.73692 8.79716 1.000 123.74087 35 VAL B O 1
ATOM 1975 N N . ARG B 1 36 ? -46.12449 -8.51914 9.12984 1.000 111.20667 36 ARG B N 1
ATOM 1976 C CA . ARG B 1 36 ? -45.71862 -8.64060 10.52594 1.000 121.05052 36 ARG B CA 1
ATOM 1977 C C . ARG B 1 36 ? -46.83724 -9.23642 11.36842 1.000 114.44086 36 ARG B C 1
ATOM 1978 O O . ARG B 1 36 ? -46.59079 -10.10498 12.21255 1.000 114.29841 36 ARG B O 1
ATOM 1986 N N . ALA B 1 37 ? -48.07403 -8.78403 11.15056 1.000 111.01855 37 ALA B N 1
ATOM 1987 C CA . ALA B 1 37 ? -49.20359 -9.34143 11.88502 1.000 115.92291 37 ALA B CA 1
ATOM 1988 C C . ALA B 1 37 ? -49.47085 -10.78305 11.47315 1.000 121.84048 37 ALA B C 1
ATOM 1989 O O . ALA B 1 37 ? -49.80931 -11.62318 12.31522 1.000 131.77602 37 ALA B O 1
ATOM 1991 N N . ALA B 1 38 ? -49.32180 -11.08927 10.18225 1.000 108.82458 38 ALA B N 1
ATOM 1992 C CA . ALA B 1 38 ? -49.55565 -12.45106 9.71528 1.000 108.29371 38 ALA B CA 1
ATOM 1993 C C . ALA B 1 38 ? -48.49312 -13.41394 10.22892 1.000 120.59401 38 ALA B C 1
ATOM 1994 O O . ALA B 1 38 ? -48.74716 -14.61950 10.32971 1.000 115.30742 38 ALA B O 1
ATOM 1996 N N . LYS B 1 39 ? -47.30347 -12.90573 10.55444 1.000 126.47837 39 LYS B N 1
ATOM 1997 C CA . LYS B 1 39 ? -46.24299 -13.75291 11.08692 1.000 128.24089 39 LYS B CA 1
ATOM 1998 C C . LYS B 1 39 ? -46.41921 -14.01817 12.57807 1.000 145.47940 39 LYS B C 1
ATOM 1999 O O . LYS B 1 39 ? -45.99819 -15.07287 13.06781 1.000 155.13546 39 LYS B O 1
ATOM 2005 N N . GLU B 1 40 ? -47.04624 -13.08910 13.30678 1.000 141.41238 40 GLU B N 1
ATOM 2006 C CA . GLU B 1 40 ? -47.20574 -13.25549 14.74922 1.000 140.62029 40 GLU B CA 1
ATOM 2007 C C . GLU B 1 40 ? -48.03107 -14.49334 15.07940 1.000 142.68563 40 GLU B C 1
ATOM 2008 O O . GLU B 1 40 ? -47.71435 -15.22591 16.02426 1.000 155.95764 40 GLU B O 1
ATOM 2014 N N . SER B 1 41 ? -49.09122 -14.74310 14.31471 1.000 142.45245 41 SER B N 1
ATOM 2015 C CA . SER B 1 41 ? -49.91187 -15.93632 14.47040 1.000 155.37407 41 SER B CA 1
ATOM 2016 C C . SER B 1 41 ? -49.99205 -16.64938 13.13028 1.000 154.07944 41 SER B C 1
ATOM 2017 O O . SER B 1 41 ? -50.35127 -16.03564 12.12013 1.000 146.30220 41 SER B O 1
ATOM 2020 N N . GLY B 1 42 ? -49.65567 -17.93911 13.12833 1.000 155.36203 42 GLY B N 1
ATOM 2021 C CA . GLY B 1 42 ? -49.58352 -18.72831 11.91268 1.000 141.98017 42 GLY B CA 1
ATOM 2022 C C . GLY B 1 42 ? -50.81434 -18.65387 11.03387 1.000 136.10613 42 GLY B C 1
ATOM 2023 O O . GLY B 1 42 ? -51.90815 -19.05414 11.44395 1.000 152.03123 42 GLY B O 1
ATOM 2024 N N . ALA B 1 43 ? -50.64325 -18.13782 9.81531 1.000 115.27105 43 ALA B N 1
ATOM 2025 C CA . ALA B 1 43 ? -51.74046 -17.98205 8.85681 1.000 127.47349 43 ALA B CA 1
ATOM 2026 C C . ALA B 1 43 ? -51.17912 -18.27257 7.46602 1.000 123.14542 43 ALA B C 1
ATOM 2027 O O . ALA B 1 43 ? -50.71562 -17.36596 6.76838 1.000 113.30149 43 ALA B O 1
ATOM 2029 N N . SER B 1 44 ? -51.22788 -19.54664 7.06912 1.000 118.03723 44 SER B N 1
ATOM 2030 C CA . SER B 1 44 ? -50.69901 -19.93400 5.76622 1.000 104.85892 44 SER B CA 1
ATOM 2031 C C . SER B 1 44 ? -51.49400 -19.31055 4.62581 1.000 113.99753 44 SER B C 1
ATOM 2032 O O . SER B 1 44 ? -50.93466 -19.05036 3.55458 1.000 122.91164 44 SER B O 1
ATOM 2035 N N . TRP B 1 45 ? -52.78809 -19.05576 4.83249 1.000 112.51422 45 TRP B N 1
ATOM 2036 C CA . TRP B 1 45 ? -53.59784 -18.47899 3.76507 1.000 105.10098 45 TRP B CA 1
ATOM 2037 C C . TRP B 1 45 ? -53.44642 -16.96359 3.70136 1.000 99.86046 45 TRP B C 1
ATOM 2038 O O . TRP B 1 45 ? -53.42400 -16.38902 2.60800 1.000 93.22054 45 TRP B O 1
ATOM 2049 N N . ILE B 1 46 ? -53.33552 -16.30120 4.85551 1.000 102.47849 46 ILE B N 1
ATOM 2050 C CA . ILE B 1 46 ? -53.13046 -14.85540 4.86158 1.000 105.98158 46 ILE B CA 1
ATOM 2051 C C . ILE B 1 46 ? -51.75886 -14.50878 4.29657 1.000 107.22573 46 ILE B C 1
ATOM 2052 O O . ILE B 1 46 ? -51.61700 -13.56270 3.51192 1.000 104.01185 46 ILE B O 1
ATOM 2057 N N . LEU B 1 47 ? -50.72978 -15.27292 4.67318 1.000 98.67835 47 LEU B N 1
ATOM 2058 C CA . LEU B 1 47 ? -49.39287 -15.03401 4.14132 1.000 94.10847 47 LEU B CA 1
ATOM 2059 C C . LEU B 1 47 ? -49.31703 -15.27772 2.63835 1.000 94.18011 47 LEU B C 1
ATOM 2060 O O . LEU B 1 47 ? -48.36478 -14.82372 1.99575 1.000 77.37293 47 LEU B O 1
ATOM 2065 N N . ARG B 1 48 ? -50.29675 -15.98047 2.06419 1.000 101.38727 48 ARG B N 1
ATOM 2066 C CA . ARG B 1 48 ? -50.35990 -16.13905 0.61573 1.000 91.04389 48 ARG B CA 1
ATOM 2067 C C . ARG B 1 48 ? -50.89300 -14.88492 -0.06621 1.000 87.95876 48 ARG B C 1
ATOM 2068 O O . ARG B 1 48 ? -50.47644 -14.56959 -1.18668 1.000 97.00741 48 ARG B O 1
ATOM 2076 N N . LEU B 1 49 ? -51.80937 -14.16300 0.58588 1.000 98.05589 49 LEU B N 1
ATOM 2077 C CA . LEU B 1 49 ? -52.29854 -12.90960 0.02009 1.000 94.30761 49 LEU B CA 1
ATOM 2078 C C . LEU B 1 49 ? -51.25604 -11.80423 0.14058 1.000 87.70361 49 LEU B C 1
ATOM 2079 O O . LEU B 1 49 ? -51.08815 -11.00181 -0.78451 1.000 90.73974 49 LEU B O 1
ATOM 2084 N N . VAL B 1 50 ? -50.55148 -11.74276 1.27474 1.000 92.38621 50 VAL B N 1
ATOM 2085 C CA . VAL B 1 50 ? -49.52214 -10.72214 1.46218 1.000 87.25737 50 VAL B CA 1
ATOM 2086 C C . VAL B 1 50 ? -48.42228 -10.87962 0.42169 1.000 97.68668 50 VAL B C 1
ATOM 2087 O O . VAL B 1 50 ? -47.94349 -9.89399 -0.15388 1.000 94.87682 50 VAL B O 1
ATOM 2091 N N . ALA B 1 51 ? -48.00421 -12.12100 0.16402 1.000 98.70706 51 ALA B N 1
ATOM 2092 C CA . ALA B 1 51 ? -47.00576 -12.36288 -0.87076 1.000 77.12518 51 ALA B CA 1
ATOM 2093 C C . ALA B 1 51 ? -47.54518 -12.00280 -2.24793 1.000 79.55830 51 ALA B C 1
ATOM 2094 O O . ALA B 1 51 ? -46.84561 -11.37274 -3.04884 1.000 91.01098 51 ALA B O 1
ATOM 2096 N N . GLU B 1 52 ? -48.79025 -12.38687 -2.53966 1.000 76.72429 52 GLU B N 1
ATOM 2097 C CA . GLU B 1 52 ? -49.37925 -12.04854 -3.83036 1.000 70.30078 52 GLU B CA 1
ATOM 2098 C C . GLU B 1 52 ? -49.70142 -10.56379 -3.93356 1.000 69.70963 52 GLU B C 1
ATOM 2099 O O . GLU B 1 52 ? -49.76265 -10.02185 -5.04327 1.000 78.59174 52 GLU B O 1
ATOM 2105 N N . GLN B 1 53 ? -49.90694 -9.89029 -2.80042 1.000 67.30136 53 GLN B N 1
ATOM 2106 C CA . GLN B 1 53 ? -50.13358 -8.45024 -2.83658 1.000 93.40548 53 GLN B CA 1
ATOM 2107 C C . GLN B 1 53 ? -48.83015 -7.69200 -3.05071 1.000 95.10937 53 GLN B C 1
ATOM 2108 O O . GLN B 1 53 ? -48.78492 -6.74303 -3.84187 1.000 89.16561 53 GLN B O 1
ATOM 2114 N N . ALA B 1 54 ? -47.76114 -8.09946 -2.35963 1.000 92.70165 54 ALA B N 1
ATOM 2115 C CA . ALA B 1 54 ? -46.47100 -7.44270 -2.54083 1.000 86.85217 54 ALA B CA 1
ATOM 2116 C C . ALA B 1 54 ? -45.92564 -7.65108 -3.94728 1.000 78.19276 54 ALA B C 1
ATOM 2117 O O . ALA B 1 54 ? -45.18850 -6.79834 -4.45434 1.000 75.48429 54 ALA B O 1
ATOM 2119 N N . LEU B 1 55 ? -46.27633 -8.76817 -4.58979 1.000 67.93537 55 LEU B N 1
ATOM 2120 C CA . LEU B 1 55 ? -45.84870 -9.00282 -5.96545 1.000 68.39405 55 LEU B CA 1
ATOM 2121 C C . LEU B 1 55 ? -46.44879 -7.97083 -6.91175 1.000 91.40565 55 LEU B C 1
ATOM 2122 O O . LEU B 1 55 ? -45.73793 -7.36781 -7.72437 1.000 100.48945 55 LEU B O 1
ATOM 2127 N N . ARG B 1 56 ? -47.76359 -7.75690 -6.82340 1.000 87.16063 56 ARG B N 1
ATOM 2128 C CA . ARG B 1 56 ? -48.40117 -6.74811 -7.66167 1.000 88.03318 56 ARG B CA 1
ATOM 2129 C C . ARG B 1 56 ? -47.89968 -5.34749 -7.33559 1.000 89.54976 56 ARG B C 1
ATOM 2130 O O . ARG B 1 56 ? -47.90664 -4.47224 -8.20836 1.000 91.33924 56 ARG B O 1
ATOM 2138 N N . ILE B 1 57 ? -47.46816 -5.11234 -6.09399 1.000 92.51078 57 ILE B N 1
ATOM 2139 C CA . ILE B 1 57 ? -46.85059 -3.83195 -5.76366 1.000 102.14018 57 ILE B CA 1
ATOM 2140 C C . ILE B 1 57 ? -45.49484 -3.71183 -6.44503 1.000 104.89295 57 ILE B C 1
ATOM 2141 O O . ILE B 1 57 ? -45.12198 -2.63918 -6.93560 1.000 112.44061 57 ILE B O 1
ATOM 2146 N N . ALA B 1 58 ? -44.74051 -4.81283 -6.49619 1.000 107.70300 58 ALA B N 1
ATOM 2147 C CA . ALA B 1 58 ? -43.45561 -4.80102 -7.18572 1.000 106.31348 58 ALA B CA 1
ATOM 2148 C C . ALA B 1 58 ? -43.62934 -4.72335 -8.69685 1.000 109.45578 58 ALA B C 1
ATOM 2149 O O . ALA B 1 58 ? -42.79355 -4.12486 -9.38378 1.000 124.95934 58 ALA B O 1
ATOM 2151 N N . LYS B 1 59 ? -44.69859 -5.31729 -9.23241 1.000 97.97731 59 LYS B N 1
ATOM 2152 C CA . LYS B 1 59 ? -44.93646 -5.24511 -10.67035 1.000 96.26575 59 LYS B CA 1
ATOM 2153 C C . LYS B 1 59 ? -45.32040 -3.83220 -11.09133 1.000 102.38084 59 LYS B C 1
ATOM 2154 O O . LYS B 1 59 ? -44.78486 -3.29931 -12.06924 1.000 105.36368 59 LYS B O 1
ATOM 2160 N N . GLU B 1 60 ? -46.24806 -3.20737 -10.36142 1.000 116.76132 60 GLU B N 1
ATOM 2161 C CA . GLU B 1 60 ? -46.66135 -1.84918 -10.70105 1.000 123.09916 60 GLU B CA 1
ATOM 2162 C C . GLU B 1 60 ? -45.49414 -0.87646 -10.59524 1.000 113.51036 60 GLU B C 1
ATOM 2163 O O . GLU B 1 60 ? -45.33607 0.00954 -11.44329 1.000 121.37789 60 GLU B O 1
ATOM 2169 N N . ALA B 1 61 ? -44.65941 -1.03129 -9.56490 1.000 115.01902 61 ALA B N 1
ATOM 2170 C CA . ALA B 1 61 ? -43.47721 -0.18507 -9.44424 1.000 111.88459 61 ALA B CA 1
ATOM 2171 C C . ALA B 1 61 ? -42.50592 -0.43331 -10.59007 1.000 130.35010 61 ALA B C 1
ATOM 2172 O O . ALA B 1 61 ? -41.88578 0.50576 -11.10029 1.000 129.15037 61 ALA B O 1
ATOM 2174 N N . GLU B 1 62 ? -42.36914 -1.69251 -11.01436 1.000 129.93537 62 GLU B N 1
ATOM 2175 C CA . GLU B 1 62 ? -41.46161 -2.01945 -12.11003 1.000 115.01832 62 GLU B CA 1
ATOM 2176 C C . GLU B 1 62 ? -41.76214 -1.18904 -13.35188 1.000 116.65736 62 GLU B C 1
ATOM 2177 O O . GLU B 1 62 ? -40.84617 -0.66182 -13.99332 1.000 118.39088 62 GLU B O 1
ATOM 2183 N N . LYS B 1 63 ? -43.04351 -1.04776 -13.69849 1.000 120.83526 63 LYS B N 1
ATOM 2184 C CA . LYS B 1 63 ? -43.40364 -0.24272 -14.86060 1.000 125.84360 63 LYS B CA 1
ATOM 2185 C C . LYS B 1 63 ? -43.23892 1.24728 -14.58361 1.000 133.71305 63 LYS B C 1
ATOM 2186 O O . LYS B 1 63 ? -42.89286 2.01120 -15.49293 1.000 136.40334 63 LYS B O 1
ATOM 2192 N N . GLN B 1 64 ? -43.47832 1.67952 -13.34253 1.000 126.29897 64 GLN B N 1
ATOM 2193 C CA . GLN B 1 64 ? -43.36748 3.09690 -13.01302 1.000 126.84863 64 GLN B CA 1
ATOM 2194 C C . GLN B 1 64 ? -41.92109 3.55494 -12.87028 1.000 128.37028 64 GLN B C 1
ATOM 2195 O O . GLN B 1 64 ? -41.65347 4.75823 -12.95513 1.000 116.68201 64 GLN B O 1
ATOM 2201 N N . GLY B 1 65 ? -40.99049 2.63525 -12.65735 1.000 131.42435 65 GLY B N 1
ATOM 2202 C CA . GLY B 1 65 ? -39.62626 2.98366 -12.31253 1.000 133.27830 65 GLY B CA 1
ATOM 2203 C C . GLY B 1 65 ? -39.36278 2.81963 -10.82911 1.000 129.62547 65 GLY B C 1
ATOM 2204 O O . GLY B 1 65 ? -40.13195 2.19729 -10.09423 1.000 131.03703 65 GLY B O 1
ATOM 2205 N N . ASN B 1 66 ? -38.24509 3.39949 -10.38648 1.000 129.04684 66 ASN B N 1
ATOM 2206 C CA . ASN B 1 66 ? -37.84216 3.33843 -8.98412 1.000 129.87267 66 ASN B CA 1
ATOM 2207 C C . ASN B 1 66 ? -37.71989 1.88108 -8.55715 1.000 124.91426 66 ASN B C 1
ATOM 2208 O O . ASN B 1 66 ? -38.63666 1.31760 -7.95289 1.000 108.83674 66 ASN B O 1
ATOM 2213 N N . VAL B 1 67 ? -36.58877 1.25948 -8.87479 1.000 125.64004 67 VAL B N 1
ATOM 2214 C CA . VAL B 1 67 ? -36.37899 -0.16260 -8.61973 1.000 111.40253 67 VAL B CA 1
ATOM 2215 C C . VAL B 1 67 ? -36.03318 -0.35108 -7.14812 1.000 102.85422 67 VAL B C 1
ATOM 2216 O O . VAL B 1 67 ? -35.93458 -1.48056 -6.65529 1.000 109.55309 67 VAL B O 1
ATOM 2220 N N . GLU B 1 68 ? -35.85908 0.76633 -6.43796 1.000 103.48992 68 GLU B N 1
ATOM 2221 C CA . GLU B 1 68 ? -35.57627 0.72108 -5.00709 1.000 115.51880 68 GLU B CA 1
ATOM 2222 C C . GLU B 1 68 ? -36.78576 0.23772 -4.21617 1.000 130.72185 68 GLU B C 1
ATOM 2223 O O . GLU B 1 68 ? -36.63658 -0.50626 -3.24091 1.000 127.34457 68 GLU B O 1
ATOM 2229 N N . VAL B 1 69 ? -37.99040 0.65005 -4.61494 1.000 136.32438 69 VAL B N 1
ATOM 2230 C CA . VAL B 1 69 ? -39.18788 0.21543 -3.90196 1.000 123.82365 69 VAL B CA 1
ATOM 2231 C C . VAL B 1 69 ? -39.59771 -1.18866 -4.33297 1.000 115.44288 69 VAL B C 1
ATOM 2232 O O . VAL B 1 69 ? -40.10075 -1.97011 -3.51640 1.000 106.31056 69 VAL B O 1
ATOM 2236 N N . ALA B 1 70 ? -39.37060 -1.54105 -5.60229 1.000 112.17646 70 ALA B N 1
ATOM 2237 C CA . ALA B 1 70 ? -39.71258 -2.87899 -6.07613 1.000 106.71905 70 ALA B CA 1
ATOM 2238 C C . ALA B 1 70 ? -38.96102 -3.95911 -5.30762 1.000 106.75635 70 ALA B C 1
ATOM 2239 O O . ALA B 1 70 ? -39.49685 -5.05262 -5.09140 1.000 106.44511 70 ALA B O 1
ATOM 2241 N N . VAL B 1 71 ? -37.72698 -3.67434 -4.88425 1.000 111.37269 71 VAL B N 1
ATOM 2242 C CA . VAL B 1 71 ? -36.99027 -4.62678 -4.05902 1.000 103.96131 71 VAL B CA 1
ATOM 2243 C C . VAL B 1 71 ? -37.62507 -4.73486 -2.67937 1.000 104.49476 71 VAL B C 1
ATOM 2244 O O . VAL B 1 71 ? -37.72598 -5.82965 -2.11128 1.000 108.09926 71 VAL B O 1
ATOM 2248 N N . LYS B 1 72 ? -38.06676 -3.60411 -2.12058 1.000 108.48615 72 LYS B N 1
ATOM 2249 C CA . LYS B 1 72 ? -38.74587 -3.63190 -0.82891 1.000 103.06761 72 LYS B CA 1
ATOM 2250 C C . LYS B 1 72 ? -40.02827 -4.45017 -0.90047 1.000 106.11216 72 LYS B C 1
ATOM 2251 O O . LYS B 1 72 ? -40.37017 -5.16736 0.04730 1.000 97.61658 72 LYS B O 1
ATOM 2257 N N . ALA B 1 73 ? -40.74957 -4.35977 -2.02024 1.000 101.87418 73 ALA B N 1
ATOM 2258 C CA . ALA B 1 73 ? -41.93198 -5.19419 -2.20201 1.000 101.21852 73 ALA B CA 1
ATOM 2259 C C . ALA B 1 73 ? -41.54742 -6.65475 -2.39969 1.000 90.36623 73 ALA B C 1
ATOM 2260 O O . ALA B 1 73 ? -42.20833 -7.55453 -1.86842 1.000 76.59014 73 ALA B O 1
ATOM 2262 N N . ALA B 1 74 ? -40.47771 -6.90975 -3.15759 1.000 103.03557 74 ALA B N 1
ATOM 2263 C CA . ALA B 1 74 ? -40.02688 -8.28178 -3.36054 1.000 86.47841 74 ALA B CA 1
ATOM 2264 C C . ALA B 1 74 ? -39.44394 -8.87647 -2.08558 1.000 81.66439 74 ALA B C 1
ATOM 2265 O O . ALA B 1 74 ? -39.42193 -10.10269 -1.92967 1.000 81.67325 74 ALA B O 1
ATOM 2267 N N . ARG B 1 75 ? -38.96429 -8.03278 -1.16912 1.000 84.83421 75 ARG B N 1
ATOM 2268 C CA . ARG B 1 75 ? -38.47470 -8.53917 0.10846 1.000 89.36214 75 ARG B CA 1
ATOM 2269 C C . ARG B 1 75 ? -39.62960 -8.95562 1.01133 1.000 103.78709 75 ARG B C 1
ATOM 2270 O O . ARG B 1 75 ? -39.52981 -9.95115 1.73729 1.000 100.90302 75 ARG B O 1
ATOM 2278 N N . VAL B 1 76 ? -40.73458 -8.20694 0.98092 1.000 102.90789 76 VAL B N 1
ATOM 2279 C CA . VAL B 1 76 ? -41.91035 -8.59895 1.75106 1.000 98.89587 76 VAL B CA 1
ATOM 2280 C C . VAL B 1 76 ? -42.57618 -9.81840 1.12397 1.000 96.62213 76 VAL B C 1
ATOM 2281 O O . VAL B 1 76 ? -43.12871 -10.66822 1.83487 1.000 93.89058 76 VAL B O 1
ATOM 2285 N N . ALA B 1 77 ? -42.51798 -9.93835 -0.20692 1.000 91.11820 77 ALA B N 1
ATOM 2286 C CA . ALA B 1 77 ? -43.10801 -11.09096 -0.88269 1.000 83.66411 77 ALA B CA 1
ATOM 2287 C C . ALA B 1 77 ? -42.37466 -12.37821 -0.52953 1.000 81.55119 77 ALA B C 1
ATOM 2288 O O . ALA B 1 77 ? -43.00136 -13.43048 -0.35817 1.000 79.95412 77 ALA B O 1
ATOM 2290 N N . VAL B 1 78 ? -41.04689 -12.31714 -0.42052 1.000 94.25625 78 VAL B N 1
ATOM 2291 C CA . VAL B 1 78 ? -40.28022 -13.50514 -0.06689 1.000 95.16190 78 VAL B CA 1
ATOM 2292 C C . VAL B 1 78 ? -40.31304 -13.77051 1.43484 1.000 83.34402 78 VAL B C 1
ATOM 2293 O O . VAL B 1 78 ? -40.08203 -14.90951 1.86012 1.000 92.75007 78 VAL B O 1
ATOM 2297 N N . GLU B 1 79 ? -40.61393 -12.75635 2.25203 1.000 79.96747 79 GLU B N 1
ATOM 2298 C CA . GLU B 1 79 ? -40.75693 -12.98532 3.68738 1.000 96.14147 79 GLU B CA 1
ATOM 2299 C C . GLU B 1 79 ? -42.01711 -13.78366 3.99653 1.000 93.78244 79 GLU B C 1
ATOM 2300 O O . GLU B 1 79 ? -42.00991 -14.64970 4.87964 1.000 99.01854 79 GLU B O 1
ATOM 2306 N N . ALA B 1 80 ? -43.10674 -13.50809 3.27667 1.000 83.30163 80 ALA B N 1
ATOM 2307 C CA . ALA B 1 80 ? -44.37647 -14.17347 3.54384 1.000 71.73444 80 ALA B CA 1
ATOM 2308 C C . ALA B 1 80 ? -44.39850 -15.59505 2.99684 1.000 76.66465 80 ALA B C 1
ATOM 2309 O O . ALA B 1 80 ? -44.84131 -16.52116 3.68707 1.000 78.05216 80 ALA B O 1
ATOM 2311 N N . ALA B 1 81 ? -43.92880 -15.78476 1.76077 1.000 71.34900 81 ALA B N 1
ATOM 2312 C CA . ALA B 1 81 ? -43.96958 -17.10718 1.14556 1.000 73.39558 81 ALA B CA 1
ATOM 2313 C C . ALA B 1 81 ? -43.02889 -18.08404 1.83895 1.000 75.55164 81 ALA B C 1
ATOM 2314 O O . ALA B 1 81 ? -43.25793 -19.29806 1.79650 1.000 80.92508 81 ALA B O 1
ATOM 2316 N N . LYS B 1 82 ? -41.96823 -17.57845 2.47237 1.000 87.44255 82 LYS B N 1
ATOM 2317 C CA . LYS B 1 82 ? -41.09103 -18.44108 3.25704 1.000 88.33834 82 LYS B CA 1
ATOM 2318 C C . LYS B 1 82 ? -41.83359 -19.04490 4.44171 1.000 98.72574 82 LYS B C 1
ATOM 2319 O O . LYS B 1 82 ? -41.72032 -20.24748 4.70918 1.000 94.54579 82 LYS B O 1
ATOM 2325 N N . GLN B 1 83 ? -42.60315 -18.22372 5.16178 1.000 101.39382 83 GLN B N 1
ATOM 2326 C CA . GLN B 1 83 ? -43.37631 -18.73063 6.28948 1.000 99.85537 83 GLN B CA 1
ATOM 2327 C C . GLN B 1 83 ? -44.46651 -19.69119 5.83270 1.000 98.88645 83 GLN B C 1
ATOM 2328 O O . GLN B 1 83 ? -44.78146 -20.65305 6.54273 1.000 107.89489 83 GLN B O 1
ATOM 2334 N N . ALA B 1 84 ? -45.04332 -19.45852 4.65456 1.000 84.69352 84 ALA B N 1
ATOM 2335 C CA . ALA B 1 84 ? -46.00624 -20.39349 4.08634 1.000 88.23021 84 ALA B CA 1
ATOM 2336 C C . ALA B 1 84 ? -45.28719 -21.54513 3.39656 1.000 107.09538 84 ALA B C 1
ATOM 2337 O O . ALA B 1 84 ? -44.16478 -21.89905 3.77272 1.000 118.03754 84 ALA B O 1
ATOM 2339 N N . GLY B 1 85 ? -45.92141 -22.13364 2.38480 1.000 100.15267 85 GLY B N 1
ATOM 2340 C CA . GLY B 1 85 ? -45.30139 -23.22807 1.66563 1.000 104.97149 85 GLY B CA 1
ATOM 2341 C C . GLY B 1 85 ? -44.22403 -22.75155 0.70915 1.000 101.50249 85 GLY B C 1
ATOM 2342 O O . GLY B 1 85 ? -44.31899 -21.68465 0.10540 1.000 94.47813 85 GLY B O 1
ATOM 2343 N N . ASP B 1 86 ? -43.17526 -23.56657 0.58710 1.000 116.30791 86 ASP B N 1
ATOM 2344 C CA . ASP B 1 86 ? -42.05061 -23.30246 -0.31259 1.000 115.27922 86 ASP B CA 1
ATOM 2345 C C . ASP B 1 86 ? -42.44318 -23.77779 -1.70564 1.000 113.04496 86 ASP B C 1
ATOM 2346 O O . ASP B 1 86 ? -42.05509 -24.85979 -2.14721 1.000 85.34834 86 ASP B O 1
ATOM 2351 N N . ASN B 1 87 ? -43.20866 -22.94830 -2.41622 1.000 116.25872 87 ASN B N 1
ATOM 2352 C CA . ASN B 1 87 ? -43.88215 -23.39595 -3.62763 1.000 113.52017 87 ASN B CA 1
ATOM 2353 C C . ASN B 1 87 ? -43.87311 -22.36313 -4.74685 1.000 105.11035 87 ASN B C 1
ATOM 2354 O O . ASN B 1 87 ? -42.87738 -21.66535 -4.96175 1.000 115.23995 87 ASN B O 1
ATOM 2359 N N . ASP B 1 88 ? -45.00179 -22.26630 -5.45520 1.000 106.40500 88 ASP B N 1
ATOM 2360 C CA . ASP B 1 88 ? -45.09199 -21.44345 -6.65717 1.000 108.02913 88 ASP B CA 1
ATOM 2361 C C . ASP B 1 88 ? -44.92552 -19.96192 -6.35420 1.000 103.45193 88 ASP B C 1
ATOM 2362 O O . ASP B 1 88 ? -44.44965 -19.20865 -7.21182 1.000 99.77774 88 ASP B O 1
ATOM 2367 N N . VAL B 1 89 ? -45.32408 -19.52034 -5.15956 1.000 97.41473 89 VAL B N 1
ATOM 2368 C CA . VAL B 1 89 ? -45.22474 -18.10032 -4.83755 1.000 96.44380 89 VAL B CA 1
ATOM 2369 C C . VAL B 1 89 ? -43.76526 -17.67532 -4.76066 1.000 91.32880 89 VAL B C 1
ATOM 2370 O O . VAL B 1 89 ? -43.39719 -16.58284 -5.20888 1.000 96.64208 89 VAL B O 1
ATOM 2374 N N . LEU B 1 90 ? -42.91102 -18.53068 -4.19634 1.000 82.08947 90 LEU B N 1
ATOM 2375 C CA . LEU B 1 90 ? -41.48388 -18.23402 -4.16668 1.000 82.22514 90 LEU B CA 1
ATOM 2376 C C . LEU B 1 90 ? -40.88916 -18.24507 -5.57012 1.000 93.04576 90 LEU B C 1
ATOM 2377 O O . LEU B 1 90 ? -40.00910 -17.43493 -5.88224 1.000 104.82407 90 LEU B O 1
ATOM 2382 N N . ARG B 1 91 ? -41.36031 -19.15109 -6.43258 1.000 95.30332 91 ARG B N 1
ATOM 2383 C CA . ARG B 1 91 ? -40.83379 -19.22259 -7.79247 1.000 89.65221 91 ARG B CA 1
ATOM 2384 C C . ARG B 1 91 ? -41.26219 -18.02396 -8.62966 1.000 92.17389 91 ARG B C 1
ATOM 2385 O O . ARG B 1 91 ? -40.52582 -17.60512 -9.53030 1.000 108.96528 91 ARG B O 1
ATOM 2393 N N . LYS B 1 92 ? -42.44057 -17.46077 -8.35519 1.000 99.32134 92 LYS B N 1
ATOM 2394 C CA . LYS B 1 92 ? -42.83368 -16.22961 -9.03060 1.000 100.54108 92 LYS B CA 1
ATOM 2395 C C . LYS B 1 92 ? -42.05646 -15.03334 -8.49491 1.000 99.68749 92 LYS B C 1
ATOM 2396 O O . LYS B 1 92 ? -41.75972 -14.10051 -9.25041 1.000 90.53350 92 LYS B O 1
ATOM 2402 N N . VAL B 1 93 ? -41.71459 -15.04597 -7.20287 1.000 99.43070 93 VAL B N 1
ATOM 2403 C CA . VAL B 1 93 ? -40.90133 -13.97564 -6.63185 1.000 88.04082 93 VAL B CA 1
ATOM 2404 C C . VAL B 1 93 ? -39.50304 -13.98659 -7.23635 1.000 104.43996 93 VAL B C 1
ATOM 2405 O O . VAL B 1 93 ? -38.95867 -12.93493 -7.59405 1.000 112.29551 93 VAL B O 1
ATOM 2409 N N . ALA B 1 94 ? -38.90297 -15.17307 -7.36749 1.000 107.72413 94 ALA B N 1
ATOM 2410 C CA . ALA B 1 94 ? -37.55330 -15.26745 -7.91581 1.000 100.39235 94 ALA B CA 1
ATOM 2411 C C . ALA B 1 94 ? -37.50762 -14.79448 -9.36356 1.000 97.23181 94 ALA B C 1
ATOM 2412 O O . ALA B 1 94 ? -36.56534 -14.10398 -9.76984 1.000 90.20589 94 ALA B O 1
ATOM 2414 N N . GLU B 1 95 ? -38.51532 -15.15913 -10.15911 1.000 91.03515 95 GLU B N 1
ATOM 2415 C CA . GLU B 1 95 ? -38.57395 -14.68062 -11.53599 1.000 91.62873 95 GLU B CA 1
ATOM 2416 C C . GLU B 1 95 ? -38.75103 -13.16851 -11.58449 1.000 98.37601 95 GLU B C 1
ATOM 2417 O O . GLU B 1 95 ? -38.14111 -12.48942 -12.41852 1.000 107.56285 95 GLU B O 1
ATOM 2423 N N . GLN B 1 96 ? -39.57863 -12.62259 -10.69196 1.000 95.21485 96 GLN B N 1
ATOM 2424 C CA . GLN B 1 96 ? -39.81023 -11.18204 -10.67765 1.000 100.02669 96 GLN B CA 1
ATOM 2425 C C . GLN B 1 96 ? -38.60347 -10.42632 -10.13426 1.000 93.75576 96 GLN B C 1
ATOM 2426 O O . GLN B 1 96 ? -38.30638 -9.31621 -10.58939 1.000 92.62485 96 GLN B O 1
ATOM 2432 N N . ALA B 1 97 ? -37.89009 -11.01247 -9.16957 1.000 84.79159 97 ALA B N 1
ATOM 2433 C CA . ALA B 1 97 ? -36.72269 -10.34161 -8.60832 1.000 95.03272 97 ALA B CA 1
ATOM 2434 C C . ALA B 1 97 ? -35.59081 -10.24031 -9.62219 1.000 101.39047 97 ALA B C 1
ATOM 2435 O O . ALA B 1 97 ? -34.81519 -9.27919 -9.58358 1.000 96.85516 97 ALA B O 1
ATOM 2437 N N . LEU B 1 98 ? -35.47614 -11.21288 -10.53127 1.000 98.64626 98 LEU B N 1
ATOM 2438 C CA . LEU B 1 98 ? -34.49165 -11.09981 -11.60326 1.000 91.24173 98 LEU B CA 1
ATOM 2439 C C . LEU B 1 98 ? -34.88516 -10.01446 -12.59854 1.000 107.57297 98 LEU B C 1
ATOM 2440 O O . LEU B 1 98 ? -34.02286 -9.28286 -13.09943 1.000 116.26521 98 LEU B O 1
ATOM 2445 N N . ARG B 1 99 ? -36.18218 -9.89617 -12.89887 1.000 101.72407 99 ARG B N 1
ATOM 2446 C CA . ARG B 1 99 ? -36.64618 -8.80823 -13.75466 1.000 104.39949 99 ARG B CA 1
ATOM 2447 C C . ARG B 1 99 ? -36.33330 -7.45254 -13.13421 1.000 102.00036 99 ARG B C 1
ATOM 2448 O O . ARG B 1 99 ? -35.91796 -6.52110 -13.83400 1.000 101.21903 99 ARG B O 1
ATOM 2456 N N . ILE B 1 100 ? -36.52320 -7.32500 -11.81907 1.000 90.19497 100 ILE B N 1
ATOM 2457 C CA . ILE B 1 100 ? -36.21535 -6.07006 -11.14170 1.000 90.64154 100 ILE B CA 1
ATOM 2458 C C . ILE B 1 100 ? -34.71543 -5.80643 -11.16532 1.000 102.28116 100 ILE B C 1
ATOM 2459 O O . ILE B 1 100 ? -34.27469 -4.66072 -11.32021 1.000 113.55754 100 ILE B O 1
ATOM 2464 N N . ALA B 1 101 ? -33.90709 -6.86022 -11.02416 1.000 108.59144 101 ALA B N 1
ATOM 2465 C CA . ALA B 1 101 ? -32.45938 -6.69532 -11.10694 1.000 104.73440 101 ALA B CA 1
ATOM 2466 C C . ALA B 1 101 ? -32.03226 -6.27246 -12.50597 1.000 95.17337 101 ALA B C 1
ATOM 2467 O O . ALA B 1 101 ? -31.18821 -5.38228 -12.65986 1.000 92.42337 101 ALA B O 1
ATOM 2469 N N . LYS B 1 102 ? -32.60863 -6.89539 -13.53783 1.000 92.38786 102 LYS B N 1
ATOM 2470 C CA . LYS B 1 102 ? -32.25864 -6.53860 -14.90858 1.000 95.62258 102 LYS B CA 1
ATOM 2471 C C . LYS B 1 102 ? -32.70046 -5.12187 -15.25410 1.000 101.91630 102 LYS B C 1
ATOM 2472 O O . LYS B 1 102 ? -32.05064 -4.45525 -16.06768 1.000 88.73473 102 LYS B O 1
ATOM 2478 N N . GLU B 1 103 ? -33.79221 -4.64174 -14.65202 1.000 105.75464 103 GLU B N 1
ATOM 2479 C CA . GLU B 1 103 ? -34.19381 -3.25680 -14.87753 1.000 114.25242 103 GLU B CA 1
ATOM 2480 C C . GLU B 1 103 ? -33.25731 -2.29411 -14.15926 1.000 112.03133 103 GLU B C 1
ATOM 2481 O O . GLU B 1 103 ? -32.94122 -1.21920 -14.68320 1.000 116.10555 103 GLU B O 1
ATOM 2487 N N . ALA B 1 104 ? -32.80426 -2.66053 -12.95744 1.000 109.24993 104 ALA B N 1
ATOM 2488 C CA . ALA B 1 104 ? -31.75930 -1.89022 -12.29570 1.000 111.79861 104 ALA B CA 1
ATOM 2489 C C . ALA B 1 104 ? -30.43802 -1.97542 -13.04447 1.000 117.14366 104 ALA B C 1
ATOM 2490 O O . ALA B 1 104 ? -29.58670 -1.09432 -12.88278 1.000 114.80902 104 ALA B O 1
ATOM 2492 N N . GLU B 1 105 ? -30.25255 -3.01962 -13.85562 1.000 120.75432 105 GLU B N 1
ATOM 2493 C CA . GLU B 1 105 ? -29.06996 -3.10891 -14.70421 1.000 119.66112 105 GLU B CA 1
ATOM 2494 C C . GLU B 1 105 ? -29.14561 -2.11459 -15.85663 1.000 118.83310 105 GLU B C 1
ATOM 2495 O O . GLU B 1 105 ? -28.13044 -1.52103 -16.23997 1.000 128.82511 105 GLU B O 1
ATOM 2501 N N . LYS B 1 106 ? -30.34136 -1.91295 -16.41706 1.000 106.57419 106 LYS B N 1
ATOM 2502 C CA . LYS B 1 106 ? -30.50061 -0.94296 -17.49343 1.000 107.87394 106 LYS B CA 1
ATOM 2503 C C . LYS B 1 106 ? -30.33024 0.48957 -17.00733 1.000 107.21896 106 LYS B C 1
ATOM 2504 O O . LYS B 1 106 ? -29.99229 1.36650 -17.80971 1.000 119.99773 106 LYS B O 1
ATOM 2510 N N . GLN B 1 107 ? -30.55112 0.74496 -15.71807 1.000 98.03440 107 GLN B N 1
ATOM 2511 C CA . GLN B 1 107 ? -30.30107 2.06145 -15.14520 1.000 100.11326 107 GLN B CA 1
ATOM 2512 C C . GLN B 1 107 ? -28.83057 2.19772 -14.77004 1.000 118.36707 107 GLN B C 1
ATOM 2513 O O . GLN B 1 107 ? -27.95271 1.71560 -15.49384 1.000 116.94393 107 GLN B O 1
ATOM 2519 N N . GLY B 1 108 ? -28.55115 2.84547 -13.64121 1.000 120.63091 108 GLY B N 1
ATOM 2520 C CA . GLY B 1 108 ? -27.18176 3.02648 -13.19895 1.000 133.20737 108 GLY B CA 1
ATOM 2521 C C . GLY B 1 108 ? -26.94086 2.56703 -11.77595 1.000 116.19728 108 GLY B C 1
ATOM 2522 O O . GLY B 1 108 ? -25.82916 2.69319 -11.25146 1.000 110.19016 108 GLY B O 1
ATOM 2523 N N . ASN B 1 109 ? -27.97837 2.02658 -11.14197 1.000 117.06232 109 ASN B N 1
ATOM 2524 C CA . ASN B 1 109 ? -27.90889 1.57723 -9.75302 1.000 119.53272 109 ASN B CA 1
ATOM 2525 C C . ASN B 1 109 ? -27.63496 0.07662 -9.76192 1.000 112.66961 109 ASN B C 1
ATOM 2526 O O . ASN B 1 109 ? -28.55215 -0.74246 -9.82948 1.000 119.76925 109 ASN B O 1
ATOM 2531 N N . VAL B 1 110 ? -26.34972 -0.28470 -9.69945 1.000 106.65721 110 VAL B N 1
ATOM 2532 C CA . VAL B 1 110 ? -25.97473 -1.69318 -9.59141 1.000 98.70642 110 VAL B CA 1
ATOM 2533 C C . VAL B 1 110 ? -26.06184 -2.20989 -8.16586 1.000 104.18993 110 VAL B C 1
ATOM 2534 O O . VAL B 1 110 ? -25.99138 -3.42723 -7.95600 1.000 107.89413 110 VAL B O 1
ATOM 2538 N N . ASP B 1 111 ? -26.21616 -1.32238 -7.17890 1.000 111.15190 111 ASP B N 1
ATOM 2539 C CA . ASP B 1 111 ? -26.33507 -1.76793 -5.79349 1.000 106.07793 111 ASP B CA 1
ATOM 2540 C C . ASP B 1 111 ? -27.69483 -2.40505 -5.53829 1.000 104.37130 111 ASP B C 1
ATOM 2541 O O . ASP B 1 111 ? -27.78478 -3.47915 -4.93187 1.000 101.62386 111 ASP B O 1
ATOM 2546 N N . VAL B 1 112 ? -28.76896 -1.75242 -5.99041 1.000 95.41085 112 VAL B N 1
ATOM 2547 C CA . VAL B 1 112 ? -30.09691 -2.33393 -5.85071 1.000 108.08067 112 VAL B CA 1
ATOM 2548 C C . VAL B 1 112 ? -30.28393 -3.51742 -6.78753 1.000 91.57193 112 VAL B C 1
ATOM 2549 O O . VAL B 1 112 ? -31.17906 -4.34137 -6.56877 1.000 105.88236 112 VAL B O 1
ATOM 2553 N N . ALA B 1 113 ? -29.46354 -3.62333 -7.83417 1.000 72.71886 113 ALA B N 1
ATOM 2554 C CA . ALA B 1 113 ? -29.51400 -4.80412 -8.68790 1.000 99.13865 113 ALA B CA 1
ATOM 2555 C C . ALA B 1 113 ? -29.03116 -6.03948 -7.93866 1.000 90.60211 113 ALA B C 1
ATOM 2556 O O . ALA B 1 113 ? -29.58636 -7.13207 -8.10413 1.000 86.78385 113 ALA B O 1
ATOM 2558 N N . ALA B 1 114 ? -28.00059 -5.88436 -7.10523 1.000 91.24362 114 ALA B N 1
ATOM 2559 C CA . ALA B 1 114 ? -27.53123 -7.00454 -6.29813 1.000 92.77001 114 ALA B CA 1
ATOM 2560 C C . ALA B 1 114 ? -28.52984 -7.34876 -5.20061 1.000 83.30375 114 ALA B C 1
ATOM 2561 O O . ALA B 1 114 ? -28.78491 -8.52949 -4.93674 1.000 76.89384 114 ALA B O 1
ATOM 2563 N N . LYS B 1 115 ? -29.10305 -6.33264 -4.54811 1.000 86.01716 115 LYS B N 1
ATOM 2564 C CA . LYS B 1 115 ? -30.13053 -6.58857 -3.54258 1.000 90.84933 115 LYS B CA 1
ATOM 2565 C C . LYS B 1 115 ? -31.31048 -7.33769 -4.14671 1.000 83.56300 115 LYS B C 1
ATOM 2566 O O . LYS B 1 115 ? -31.90373 -8.20744 -3.49708 1.000 73.88711 115 LYS B O 1
ATOM 2572 N N . ALA B 1 116 ? -31.65972 -7.01685 -5.39492 1.000 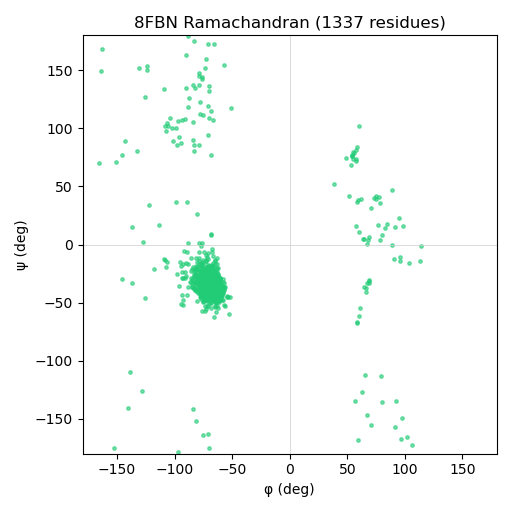76.24141 116 ALA B N 1
ATOM 2573 C CA . ALA B 1 116 ? -32.69306 -7.77251 -6.09202 1.000 62.35739 116 ALA B CA 1
ATOM 2574 C C . ALA B 1 116 ? -32.21895 -9.18360 -6.41165 1.000 80.58555 116 ALA B C 1
ATOM 2575 O O . ALA B 1 116 ? -33.00264 -10.13738 -6.34097 1.000 88.93082 116 ALA B O 1
ATOM 2577 N N . ALA B 1 117 ? -30.93892 -9.33720 -6.76503 1.000 73.67413 117 ALA B N 1
ATOM 2578 C CA . ALA B 1 117 ? -30.39852 -10.66874 -7.01822 1.000 60.76853 117 ALA B CA 1
ATOM 2579 C C . ALA B 1 117 ? -30.32134 -11.49386 -5.74028 1.000 77.78376 117 ALA B C 1
ATOM 2580 O O . ALA B 1 117 ? -30.43209 -12.72478 -5.79098 1.000 67.59335 117 ALA B O 1
ATOM 2582 N N . GLN B 1 118 ? -30.12848 -10.83890 -4.59170 1.000 81.80689 118 GLN B N 1
ATOM 2583 C CA . GLN B 1 118 ? -30.16281 -11.55148 -3.31890 1.000 67.65926 118 GLN B CA 1
ATOM 2584 C C . GLN B 1 118 ? -31.56573 -12.05913 -3.01538 1.000 76.93434 118 GLN B C 1
ATOM 2585 O O . GLN B 1 118 ? -31.73150 -13.17295 -2.50455 1.000 90.11340 118 GLN B O 1
ATOM 2591 N N . VAL B 1 119 ? -32.58754 -11.25747 -3.32726 1.000 73.14886 119 VAL B N 1
ATOM 2592 C CA . VAL B 1 119 ? -33.96671 -11.69520 -3.12781 1.000 84.19153 119 VAL B CA 1
ATOM 2593 C C . VAL B 1 119 ? -34.27490 -12.90035 -4.00729 1.000 78.57110 119 VAL B C 1
ATOM 2594 O O . VAL B 1 119 ? -34.87088 -13.88471 -3.55147 1.000 69.58168 119 VAL B O 1
ATOM 2598 N N . ALA B 1 120 ? -33.86551 -12.84662 -5.27829 1.000 74.30041 120 ALA B N 1
ATOM 2599 C CA . ALA B 1 120 ? -34.10355 -13.96634 -6.18387 1.000 64.34403 120 ALA B CA 1
ATOM 2600 C C . ALA B 1 120 ? -33.38847 -15.22329 -5.70795 1.000 80.84682 120 ALA B C 1
ATOM 2601 O O . ALA B 1 120 ? -33.91708 -16.33355 -5.83645 1.000 85.61751 120 ALA B O 1
ATOM 2603 N N . ALA B 1 121 ? -32.18109 -15.07121 -5.15970 1.000 89.34263 121 ALA B N 1
ATOM 2604 C CA . ALA B 1 121 ? -31.47887 -16.21525 -4.59280 1.000 98.84960 121 ALA B CA 1
ATOM 2605 C C . ALA B 1 121 ? -32.07370 -16.64595 -3.26009 1.000 84.30371 121 ALA B C 1
ATOM 2606 O O . ALA B 1 121 ? -31.87465 -17.79259 -2.84614 1.000 78.52235 121 ALA B O 1
ATOM 2608 N N . GLU B 1 122 ? -32.79621 -15.75493 -2.58111 1.000 88.68610 122 GLU B N 1
ATOM 2609 C CA . GLU B 1 122 ? -33.43903 -16.12596 -1.32732 1.000 89.59793 122 GLU B CA 1
ATOM 2610 C C . GLU B 1 122 ? -34.69047 -16.95840 -1.57394 1.000 94.85080 122 GLU B C 1
ATOM 2611 O O . GLU B 1 122 ? -34.97395 -17.89839 -0.82299 1.000 97.44235 122 GLU B O 1
ATOM 2617 N N . ALA B 1 123 ? -35.44682 -16.62909 -2.62225 1.000 83.92123 123 ALA B N 1
ATOM 2618 C CA . ALA B 1 123 ? -36.66211 -17.37329 -2.92920 1.000 74.05506 123 ALA B CA 1
ATOM 2619 C C . ALA B 1 123 ? -36.35188 -18.69477 -3.61958 1.000 87.03594 123 ALA B C 1
ATOM 2620 O O . ALA B 1 123 ? -36.96829 -19.71915 -3.30579 1.000 89.04376 123 ALA B O 1
ATOM 2622 N N . ALA B 1 124 ? -35.40032 -18.69160 -4.55817 1.000 94.29178 124 ALA B N 1
ATOM 2623 C CA . ALA B 1 124 ? -35.07029 -19.91357 -5.28524 1.000 83.12895 124 ALA B CA 1
ATOM 2624 C C . ALA B 1 124 ? -34.38959 -20.93919 -4.38848 1.000 79.59401 124 ALA B C 1
ATOM 2625 O O . ALA B 1 124 ? -34.51220 -22.14658 -4.62785 1.000 78.39256 124 ALA B O 1
ATOM 2627 N N . LYS B 1 125 ? -33.66610 -20.48348 -3.36202 1.000 80.50063 125 LYS B N 1
ATOM 2628 C CA . LYS B 1 125 ? -33.07070 -21.41624 -2.41132 1.000 78.50113 125 LYS B CA 1
ATOM 2629 C C . LYS B 1 125 ? -34.13989 -22.04991 -1.53288 1.000 85.51559 125 LYS B C 1
ATOM 2630 O O . LYS B 1 125 ? -34.12809 -23.26627 -1.30957 1.000 92.03603 125 LYS B O 1
ATOM 2636 N N . GLN B 1 126 ? -35.07177 -21.23913 -1.02492 1.000 90.15651 126 GLN B N 1
ATOM 2637 C CA . GLN B 1 126 ? -36.12641 -21.76587 -0.16499 1.000 97.71091 126 GLN B CA 1
ATOM 2638 C C . GLN B 1 126 ? -37.06403 -22.68958 -0.93448 1.000 87.95194 126 GLN B C 1
ATOM 2639 O O . GLN B 1 126 ? -37.54473 -23.68871 -0.38739 1.000 92.27699 126 GLN B O 1
ATOM 2645 N N . ALA B 1 127 ? -37.32647 -22.37879 -2.20607 1.000 86.41039 127 ALA B N 1
ATOM 2646 C CA . ALA B 1 127 ? -38.19328 -23.20870 -3.03154 1.000 86.91528 127 ALA B CA 1
ATOM 2647 C C . ALA B 1 127 ? -37.47690 -24.42833 -3.59094 1.000 90.09400 127 ALA B C 1
ATOM 2648 O O . ALA B 1 127 ? -38.14300 -25.39220 -3.98091 1.000 78.04623 127 ALA B O 1
ATOM 2650 N N . GLY B 1 128 ? -36.14854 -24.41205 -3.63394 1.000 108.94432 128 GLY B N 1
ATOM 2651 C CA . GLY B 1 128 ? -35.39896 -25.54431 -4.14730 1.000 88.99591 128 GLY B CA 1
ATOM 2652 C C . GLY B 1 128 ? -35.46415 -25.69286 -5.65131 1.000 70.78890 128 GLY B C 1
ATOM 2653 O O . GLY B 1 128 ? -35.56941 -26.81925 -6.15478 1.000 74.78356 128 GLY B O 1
ATOM 2654 N N . ASP B 1 129 ? -35.40444 -24.58312 -6.38362 1.000 66.15244 129 ASP B N 1
ATOM 2655 C CA . ASP B 1 129 ? -35.44870 -24.59641 -7.84411 1.000 92.68892 129 ASP B CA 1
ATOM 2656 C C . ASP B 1 129 ? -34.01687 -24.48710 -8.35972 1.000 89.77089 129 ASP B C 1
ATOM 2657 O O . ASP B 1 129 ? -33.44330 -23.39623 -8.40280 1.000 90.94930 129 ASP B O 1
ATOM 2662 N N . LYS B 1 130 ? -33.44147 -25.62771 -8.75165 1.000 85.02724 130 LYS B N 1
ATOM 2663 C CA . LYS B 1 130 ? -32.08153 -25.63136 -9.28397 1.000 96.57658 130 LYS B CA 1
ATOM 2664 C C . LYS B 1 130 ? -31.97610 -24.78619 -10.54837 1.000 105.79991 130 LYS B C 1
ATOM 2665 O O . LYS B 1 130 ? -31.02039 -24.01800 -10.71214 1.000 109.32759 130 LYS B O 1
ATOM 2671 N N . ASP B 1 131 ? -32.94998 -24.91359 -11.45353 1.000 97.42528 131 ASP B N 1
ATOM 2672 C CA . ASP B 1 131 ? -32.91498 -24.14713 -12.69535 1.000 89.09494 131 ASP B CA 1
ATOM 2673 C C . ASP B 1 131 ? -32.94120 -22.64861 -12.42031 1.000 81.30828 131 ASP B C 1
ATOM 2674 O O . ASP B 1 131 ? -32.26356 -21.87197 -13.10260 1.000 83.57381 131 ASP B O 1
ATOM 2679 N N . MET B 1 132 ? -33.71620 -22.22415 -11.41957 1.000 100.88473 132 MET B N 1
ATOM 2680 C CA . MET B 1 132 ? -33.77619 -20.80768 -11.07638 1.000 94.54338 132 MET B CA 1
ATOM 2681 C C . MET B 1 132 ? -32.50487 -20.34446 -10.37601 1.000 86.76308 132 MET B C 1
ATOM 2682 O O . MET B 1 132 ? -32.09744 -19.18894 -10.53799 1.000 89.60958 132 MET B O 1
ATOM 2687 N N . LEU B 1 133 ? -31.86392 -21.22601 -9.60436 1.000 82.33022 133 LEU B N 1
ATOM 2688 C CA . LEU B 1 133 ? -30.67579 -20.83203 -8.85218 1.000 84.49189 133 LEU B CA 1
ATOM 2689 C C . LEU B 1 133 ? -29.50306 -20.53288 -9.78056 1.000 98.19060 133 LEU B C 1
ATOM 2690 O O . LEU B 1 133 ? -28.79118 -19.53831 -9.59558 1.000 94.03225 133 LEU B O 1
ATOM 2695 N N . GLU B 1 134 ? -29.28286 -21.38390 -10.78677 1.000 100.14574 134 GLU B N 1
ATOM 2696 C CA . GLU B 1 134 ? -28.19030 -21.13910 -11.72309 1.000 79.91535 134 GLU B CA 1
ATOM 2697 C C . GLU B 1 134 ? -28.47181 -19.93040 -12.60816 1.000 80.28531 134 GLU B C 1
ATOM 2698 O O . GLU B 1 134 ? -27.53367 -19.26801 -13.06577 1.000 100.21808 134 GLU B O 1
ATOM 2704 N N . LYS B 1 135 ? -29.74809 -19.62718 -12.85851 1.000 70.61466 135 LYS B N 1
ATOM 2705 C CA . LYS B 1 135 ? -30.08962 -18.40805 -13.58390 1.000 73.88889 135 LYS B CA 1
ATOM 2706 C C . LYS B 1 135 ? -29.81352 -17.17335 -12.73584 1.000 81.04889 135 LYS B C 1
ATOM 2707 O O . LYS B 1 135 ? -29.40096 -16.13208 -13.25915 1.000 75.51151 135 LYS B O 1
ATOM 2713 N N . VAL B 1 136 ? -30.04438 -17.26804 -11.42491 1.000 78.59712 136 VAL B N 1
ATOM 2714 C CA . VAL B 1 136 ? -29.68275 -16.17600 -10.52799 1.000 80.64803 136 VAL B CA 1
ATOM 2715 C C . VAL B 1 136 ? -28.16932 -16.01438 -10.47712 1.000 91.52607 136 VAL B C 1
ATOM 2716 O O . VAL B 1 136 ? -27.64916 -14.89152 -10.49046 1.000 92.73936 136 VAL B O 1
ATOM 2720 N N . ALA B 1 137 ? -27.43855 -17.13144 -10.42759 1.000 88.56310 137 ALA B N 1
ATOM 2721 C CA . ALA B 1 137 ? -25.98231 -17.06388 -10.47407 1.000 82.44857 137 ALA B CA 1
ATOM 2722 C C . ALA B 1 137 ? -25.50334 -16.44984 -11.78323 1.000 89.06301 137 ALA B C 1
ATOM 2723 O O . ALA B 1 137 ? -24.53015 -15.68770 -11.79980 1.000 100.59093 137 ALA B O 1
ATOM 2725 N N . LYS B 1 138 ? -26.18090 -16.76302 -12.89151 1.000 82.46976 138 LYS B N 1
ATOM 2726 C CA . LYS B 1 138 ? -25.81262 -16.17319 -14.17528 1.000 83.66795 138 LYS B CA 1
ATOM 2727 C C . LYS B 1 138 ? -26.08688 -14.67452 -14.19229 1.000 74.60233 138 LYS B C 1
ATOM 2728 O O . LYS B 1 138 ? -25.33314 -13.90637 -14.80066 1.000 78.71554 138 LYS B O 1
ATOM 2734 N N . VAL B 1 139 ? -27.16187 -14.24039 -13.53152 1.000 95.36246 139 VAL B N 1
ATOM 2735 C CA . VAL B 1 139 ? -27.45320 -12.81305 -13.44561 1.000 92.44104 139 VAL B CA 1
ATOM 2736 C C . VAL B 1 139 ? -26.50640 -12.13555 -12.46286 1.000 81.74463 139 VAL B C 1
ATOM 2737 O O . VAL B 1 139 ? -26.04319 -11.01285 -12.69864 1.000 71.68517 139 VAL B O 1
ATOM 2741 N N . ALA B 1 140 ? -26.19514 -12.80762 -11.35132 1.000 74.16828 140 ALA B N 1
ATOM 2742 C CA . ALA B 1 140 ? -25.28962 -12.22395 -10.36815 1.000 72.02944 140 ALA B CA 1
ATOM 2743 C C . ALA B 1 140 ? -23.89136 -12.02860 -10.93922 1.000 90.70577 140 ALA B C 1
ATOM 2744 O O . ALA B 1 140 ? -23.20870 -11.06044 -10.58552 1.000 95.84302 140 ALA B O 1
ATOM 2746 N N . GLU B 1 141 ? -23.44607 -12.93079 -11.81791 1.000 85.40749 141 GLU B N 1
ATOM 2747 C CA . GLU B 1 141 ? -22.19471 -12.70050 -12.53295 1.000 83.82844 141 GLU B CA 1
ATOM 2748 C C . GLU B 1 141 ? -22.31813 -11.51045 -13.47363 1.000 88.30592 141 GLU B C 1
ATOM 2749 O O . GLU B 1 141 ? -21.39116 -10.70020 -13.58833 1.000 82.88826 141 GLU B O 1
ATOM 2755 N N . GLN B 1 142 ? -23.46160 -11.39163 -14.15179 1.000 83.87957 142 GLN B N 1
ATOM 2756 C CA . GLN B 1 142 ? -23.67829 -10.28376 -15.07386 1.000 74.71984 142 GLN B CA 1
ATOM 2757 C C . GLN B 1 142 ? -23.68036 -8.94460 -14.34900 1.000 74.47575 142 GLN B C 1
ATOM 2758 O O . GLN B 1 142 ? -23.25623 -7.93130 -14.91633 1.000 77.39991 142 GLN B O 1
ATOM 2764 N N . ILE B 1 143 ? -24.14951 -8.91800 -13.09975 1.000 80.55644 143 ILE B N 1
ATOM 2765 C CA . ILE B 1 143 ? -24.07639 -7.69424 -12.30796 1.000 84.65615 143 ILE B CA 1
ATOM 2766 C C . ILE B 1 143 ? -22.65216 -7.46698 -11.81703 1.000 76.52199 143 ILE B C 1
ATOM 2767 O O . ILE B 1 143 ? -22.18165 -6.32567 -11.73494 1.000 71.98892 143 ILE B O 1
ATOM 2772 N N . ALA B 1 144 ? -21.93961 -8.54857 -11.49230 1.000 76.51865 144 ALA B N 1
ATOM 2773 C CA . ALA B 1 144 ? -20.55099 -8.41831 -11.06616 1.000 87.07451 144 ALA B CA 1
ATOM 2774 C C . ALA B 1 144 ? -19.65346 -7.96987 -12.21032 1.000 81.19607 144 ALA B C 1
ATOM 2775 O O . ALA B 1 144 ? -18.64603 -7.29355 -11.97667 1.000 77.48520 144 ALA B O 1
ATOM 2777 N N . LYS B 1 145 ? -19.99606 -8.33595 -13.44667 1.000 62.47410 145 LYS B N 1
ATOM 2778 C CA . LYS B 1 145 ? -19.22312 -7.86626 -14.59007 1.000 73.13397 145 LYS B CA 1
ATOM 2779 C C . LYS B 1 145 ? -19.48617 -6.38962 -14.86121 1.000 70.78124 145 LYS B C 1
ATOM 2780 O O . LYS B 1 145 ? -18.54905 -5.62084 -15.10590 1.000 83.35345 145 LYS B O 1
ATOM 2786 N N . ALA B 1 146 ? -20.75247 -5.97107 -14.80872 1.000 84.72111 146 ALA B N 1
ATOM 2787 C CA . ALA B 1 146 ? -21.07371 -4.56332 -15.01882 1.000 93.17715 146 ALA B CA 1
ATOM 2788 C C . ALA B 1 146 ? -20.48509 -3.67903 -13.92554 1.000 93.44651 146 ALA B C 1
ATOM 2789 O O . ALA B 1 146 ? -20.09207 -2.53891 -14.19826 1.000 91.48069 146 ALA B O 1
ATOM 2791 N N . ALA B 1 147 ? -20.41492 -4.18019 -12.68945 1.000 88.04116 147 ALA B N 1
ATOM 2792 C CA . ALA B 1 147 ? -19.80387 -3.40502 -11.61512 1.000 91.22431 147 ALA B CA 1
ATOM 2793 C C . ALA B 1 147 ? -18.30181 -3.25409 -11.81615 1.000 107.66663 147 ALA B C 1
ATOM 2794 O O . ALA B 1 147 ? -17.71008 -2.28015 -11.33677 1.000 106.13604 147 ALA B O 1
ATOM 2796 N N . GLU B 1 148 ? -17.66919 -4.20465 -12.51083 1.000 103.52913 148 GLU B N 1
ATOM 2797 C CA . GLU B 1 148 ? -16.25082 -4.06769 -12.82763 1.000 105.42173 148 GLU B CA 1
ATOM 2798 C C . GLU B 1 148 ? -16.02314 -2.97139 -13.86076 1.000 112.05592 148 GLU B C 1
ATOM 2799 O O . GLU B 1 148 ? -15.04268 -2.22206 -13.77345 1.000 108.80335 148 GLU B O 1
ATOM 2805 N N . LYS B 1 149 ? -16.91597 -2.86588 -14.84970 1.000 106.29116 149 LYS B N 1
ATOM 2806 C CA . LYS B 1 149 ? -16.81241 -1.78639 -15.82665 1.000 106.00285 149 LYS B CA 1
ATOM 2807 C C . LYS B 1 149 ? -17.14417 -0.44157 -15.19342 1.000 107.21112 149 LYS B C 1
ATOM 2808 O O . LYS B 1 149 ? -16.51914 0.57544 -15.51612 1.000 109.24174 149 LYS B O 1
ATOM 2814 N N . GLU B 1 150 ? -18.12606 -0.41717 -14.28963 1.000 103.40311 150 GLU B N 1
ATOM 2815 C CA . GLU B 1 150 ? -18.45205 0.80686 -13.56939 1.000 105.69211 150 GLU B CA 1
ATOM 2816 C C . GLU B 1 150 ? -17.33663 1.22190 -12.61802 1.000 94.76641 150 GLU B C 1
ATOM 2817 O O . GLU B 1 150 ? -17.26221 2.39668 -12.24080 1.000 89.36437 150 GLU B O 1
ATOM 2823 N N . GLY B 1 151 ? -16.45994 0.29252 -12.24201 1.000 85.63300 151 GLY B N 1
ATOM 2824 C CA . GLY B 1 151 ? -15.39459 0.57906 -11.30540 1.000 84.09118 151 GLY B CA 1
ATOM 2825 C C . GLY B 1 151 ? -15.79793 0.52468 -9.85193 1.000 89.18241 151 GLY B C 1
ATOM 2826 O O . GLY B 1 151 ? -15.03709 0.99072 -8.99572 1.000 83.48413 151 GLY B O 1
ATOM 2827 N N . ASP B 1 152 ? -16.96672 -0.04069 -9.54462 1.000 120.81398 152 ASP B N 1
ATOM 2828 C CA . ASP B 1 152 ? -17.47479 -0.01927 -8.17718 1.000 115.17039 152 ASP B CA 1
ATOM 2829 C C . ASP B 1 152 ? -16.68642 -0.96698 -7.28111 1.000 119.24823 152 ASP B C 1
ATOM 2830 O O . ASP B 1 152 ? -16.17750 -0.56396 -6.22854 1.000 123.35999 152 ASP B O 1
ATOM 2835 N N . LYS B 1 153 ? -16.60459 -2.24239 -7.66726 1.000 106.27199 153 LYS B N 1
ATOM 2836 C CA . LYS B 1 153 ? -15.86621 -3.26525 -6.92811 1.000 113.11746 153 LYS B CA 1
ATOM 2837 C C . LYS B 1 153 ? -16.46586 -3.52554 -5.54752 1.000 112.23332 153 LYS B C 1
ATOM 2838 O O . LYS B 1 153 ? -16.46356 -4.66774 -5.07733 1.000 119.86123 153 LYS B O 1
ATOM 2844 N N . LYS B 1 154 ? -16.96547 -2.47968 -4.88237 1.000 109.88634 154 LYS B N 1
ATOM 2845 C CA . LYS B 1 154 ? -17.66232 -2.67081 -3.61395 1.000 106.39362 154 LYS B CA 1
ATOM 2846 C C . LYS B 1 154 ? -18.86329 -3.59273 -3.77988 1.000 94.91894 154 LYS B C 1
ATOM 2847 O O . LYS B 1 154 ? -19.14392 -4.42594 -2.91056 1.000 86.54860 154 LYS B O 1
ATOM 2853 N N . VAL B 1 155 ? -19.57046 -3.46964 -4.90048 1.000 88.09382 155 VAL B N 1
ATOM 2854 C CA . VAL B 1 155 ? -20.76171 -4.26425 -5.17494 1.000 88.77702 155 VAL B CA 1
ATOM 2855 C C . VAL B 1 155 ? -20.37030 -5.51700 -5.95081 1.000 81.79453 155 VAL B C 1
ATOM 2856 O O . VAL B 1 155 ? -21.02210 -6.56245 -5.83620 1.000 83.53837 155 VAL B O 1
ATOM 2860 N N . SER B 1 156 ? -19.29126 -5.42420 -6.73388 1.000 89.16889 156 SER B N 1
ATOM 2861 C CA . SER B 1 156 ? -18.83477 -6.57648 -7.50618 1.000 83.64867 156 SER B CA 1
ATOM 2862 C C . SER B 1 156 ? -18.48384 -7.74770 -6.59716 1.000 80.52051 156 SER B C 1
ATOM 2863 O O . SER B 1 156 ? -18.78110 -8.90351 -6.92102 1.000 69.66717 156 SER B O 1
ATOM 2866 N N . ILE B 1 157 ? -17.85206 -7.46947 -5.45375 1.000 87.14679 157 ILE B N 1
ATOM 2867 C CA . ILE B 1 157 ? -17.59080 -8.52217 -4.47598 1.000 79.44371 157 ILE B CA 1
ATOM 2868 C C . ILE B 1 157 ? -18.89821 -9.03874 -3.89280 1.000 89.36541 157 ILE B C 1
ATOM 2869 O O . ILE B 1 157 ? -19.06652 -10.24572 -3.67803 1.000 92.38100 157 ILE B O 1
ATOM 2874 N N . ASP B 1 158 ? -19.84427 -8.13524 -3.62720 1.000 92.71344 158 ASP B N 1
ATOM 2875 C CA . ASP B 1 158 ? -21.14066 -8.55636 -3.10967 1.000 78.22754 158 ASP B CA 1
ATOM 2876 C C . ASP B 1 158 ? -21.90356 -9.37208 -4.14576 1.000 70.22107 158 ASP B C 1
ATOM 2877 O O . ASP B 1 158 ? -22.54055 -10.37547 -3.80725 1.000 75.71392 158 ASP B O 1
ATOM 2882 N N . ALA B 1 159 ? -21.83241 -8.96874 -5.41661 1.000 64.50579 159 ALA B N 1
ATOM 2883 C CA . ALA B 1 159 ? -22.55496 -9.68150 -6.46559 1.000 60.61338 159 ALA B CA 1
ATOM 2884 C C . ALA B 1 159 ? -21.98788 -11.07781 -6.69305 1.000 71.09388 159 ALA B C 1
ATOM 2885 O O . ALA B 1 159 ? -22.73732 -12.01042 -7.00733 1.000 61.90707 159 ALA B O 1
ATOM 2887 N N . THR B 1 160 ? -20.67004 -11.24502 -6.54542 1.000 78.09271 160 THR B N 1
ATOM 2888 C CA . THR B 1 160 ? -20.08810 -12.57609 -6.68560 1.000 78.17739 160 THR B CA 1
ATOM 2889 C C . THR B 1 160 ? -20.43192 -13.46292 -5.49648 1.000 76.87853 160 THR B C 1
ATOM 2890 O O . THR B 1 160 ? -20.48570 -14.69033 -5.63751 1.000 71.94967 160 THR B O 1
ATOM 2894 N N . ARG B 1 161 ? -20.66469 -12.86715 -4.32303 1.000 64.37422 161 ARG B N 1
ATOM 2895 C CA . ARG B 1 161 ? -21.10581 -13.65524 -3.17684 1.000 61.89798 161 ARG B CA 1
ATOM 2896 C C . ARG B 1 161 ? -22.49012 -14.24354 -3.41947 1.000 62.92243 161 ARG B C 1
ATOM 2897 O O . ARG B 1 161 ? -22.75745 -15.39416 -3.05304 1.000 65.82515 161 ARG B O 1
ATOM 2905 N N . ILE B 1 162 ? -23.38125 -13.47099 -4.04158 1.000 60.49079 162 ILE B N 1
ATOM 2906 C CA . ILE B 1 162 ? -24.70516 -13.98727 -4.36807 1.000 61.44200 162 ILE B CA 1
ATOM 2907 C C . ILE B 1 162 ? -24.60437 -15.06524 -5.43925 1.000 58.90797 162 ILE B C 1
ATOM 2908 O O . ILE B 1 162 ? -25.30828 -16.08092 -5.38430 1.000 66.65040 162 ILE B O 1
ATOM 2913 N N . ALA B 1 163 ? -23.72102 -14.86990 -6.42285 1.000 61.73337 163 ALA B N 1
ATOM 2914 C CA . ALA B 1 163 ? -23.49838 -15.89896 -7.43431 1.000 66.81106 163 ALA B CA 1
ATOM 2915 C C . ALA B 1 163 ? -22.95033 -17.17444 -6.80935 1.000 54.64673 163 ALA B C 1
ATOM 2916 O O . ALA B 1 163 ? -23.30548 -18.28247 -7.22658 1.000 57.82189 163 ALA B O 1
ATOM 2918 N N . LEU B 1 164 ? -22.08093 -17.03720 -5.80648 1.000 52.16039 164 LEU B N 1
ATOM 2919 C CA . LEU B 1 164 ? -21.54989 -18.21095 -5.12362 1.000 48.09589 164 LEU B CA 1
ATOM 2920 C C . LEU B 1 164 ? -22.60751 -18.86053 -4.24054 1.000 72.29282 164 LEU B C 1
ATOM 2921 O O . LEU B 1 164 ? -22.69742 -20.09208 -4.17742 1.000 84.64109 164 LEU B O 1
ATOM 2926 N N . GLU B 1 165 ? -23.41616 -18.05003 -3.55000 1.000 72.30624 165 GLU B N 1
ATOM 2927 C CA . GLU B 1 165 ? -24.46602 -18.60109 -2.69809 1.000 60.99524 165 GLU B CA 1
ATOM 2928 C C . GLU B 1 165 ? -25.51834 -19.32957 -3.52529 1.000 58.14392 165 GLU B C 1
ATOM 2929 O O . GLU B 1 165 ? -25.93457 -20.44017 -3.17423 1.000 71.14771 165 GLU B O 1
ATOM 2935 N N . ALA B 1 166 ? -25.95348 -18.72232 -4.63159 1.000 58.57639 166 ALA B N 1
ATOM 2936 C CA . ALA B 1 166 ? -26.92649 -19.37233 -5.50272 1.000 55.30183 166 ALA B CA 1
ATOM 2937 C C . ALA B 1 166 ? -26.34592 -20.62632 -6.14459 1.000 69.04923 166 ALA B C 1
ATOM 2938 O O . ALA B 1 166 ? -27.04735 -21.63357 -6.29633 1.000 65.12857 166 ALA B O 1
ATOM 2940 N N . SER B 1 167 ? -25.06845 -20.58282 -6.53476 1.000 82.16792 167 SER B N 1
ATOM 2941 C CA . SER B 1 167 ? -24.43848 -21.75666 -7.13155 1.000 64.21334 167 SER B CA 1
ATOM 2942 C C . SER B 1 167 ? -24.23638 -22.85813 -6.10025 1.000 68.72565 167 SER B C 1
ATOM 2943 O O . SER B 1 167 ? -24.39596 -24.04405 -6.41211 1.000 64.68518 167 SER B O 1
ATOM 2946 N N . LEU B 1 168 ? -23.88100 -22.48591 -4.86746 1.000 74.29415 168 LEU B N 1
ATOM 2947 C CA . LEU B 1 168 ? -23.71806 -23.47942 -3.81169 1.000 73.62196 168 LEU B CA 1
ATOM 2948 C C . LEU B 1 168 ? -25.04331 -24.13799 -3.45592 1.000 79.45706 168 LEU B C 1
ATOM 2949 O O . LEU B 1 168 ? -25.06958 -25.32117 -3.09743 1.000 78.51443 168 LEU B O 1
ATOM 2954 N N . ALA B 1 169 ? -26.14832 -23.39431 -3.55153 1.000 86.31540 169 ALA B N 1
ATOM 2955 C CA . ALA B 1 169 ? -27.45668 -23.97720 -3.27545 1.000 76.32414 169 ALA B CA 1
ATOM 2956 C C . ALA B 1 169 ? -27.82447 -25.02097 -4.32132 1.000 76.18516 169 ALA B C 1
ATOM 2957 O O . ALA B 1 169 ? -28.33341 -26.09587 -3.98135 1.000 63.89650 169 ALA B O 1
ATOM 2959 N N . ALA B 1 170 ? -27.56814 -24.72340 -5.59901 1.000 75.79205 170 ALA B N 1
ATOM 2960 C CA . ALA B 1 170 ? -27.83749 -25.69033 -6.65796 1.000 78.60650 170 ALA B CA 1
ATOM 2961 C C . ALA B 1 170 ? -26.96128 -26.92876 -6.52409 1.000 83.48294 170 ALA B C 1
ATOM 2962 O O . ALA B 1 170 ? -27.39729 -28.03470 -6.86400 1.000 84.35439 170 ALA B O 1
ATOM 2964 N N . LEU B 1 171 ? -25.72897 -26.76605 -6.03708 1.000 80.86141 171 LEU B N 1
ATOM 2965 C CA . LEU B 1 171 ? -24.87942 -27.92303 -5.78102 1.000 74.45432 171 LEU B CA 1
ATOM 2966 C C . LEU B 1 171 ? -25.44862 -28.79760 -4.67027 1.000 88.67145 171 LEU B C 1
ATOM 2967 O O . LEU B 1 171 ? -25.31254 -30.02566 -4.72037 1.000 86.22370 171 LEU B O 1
ATOM 2972 N N . GLU B 1 172 ? -26.09235 -28.18777 -3.66819 1.000 93.90978 172 GLU B N 1
ATOM 2973 C CA . GLU B 1 172 ? -26.70900 -28.96250 -2.59467 1.000 85.68432 172 GLU B CA 1
ATOM 2974 C C . GLU B 1 172 ? -27.92877 -29.73262 -3.08453 1.000 73.37445 172 GLU B C 1
ATOM 2975 O O . GLU B 1 172 ? -28.25624 -30.78784 -2.52965 1.000 64.19531 172 GLU B O 1
ATOM 2981 N N . ILE B 1 173 ? -28.61288 -29.22250 -4.11150 1.000 69.29331 173 ILE B N 1
ATOM 2982 C CA . ILE B 1 173 ? -29.76529 -29.92823 -4.66395 1.000 66.27345 173 ILE B CA 1
ATOM 2983 C C . ILE B 1 173 ? -29.31289 -31.15738 -5.44155 1.000 86.73284 173 ILE B C 1
ATOM 2984 O O . ILE B 1 173 ? -29.96153 -32.21054 -5.40107 1.000 82.53959 173 ILE B O 1
ATOM 2989 N N . ILE B 1 174 ? -28.18897 -31.04806 -6.15308 1.000 92.43939 174 ILE B N 1
ATOM 2990 C CA . ILE B 1 174 ? -27.69272 -32.17497 -6.93612 1.000 92.85838 174 ILE B CA 1
ATOM 2991 C C . ILE B 1 174 ? -27.12909 -33.25681 -6.02185 1.000 76.74029 174 ILE B C 1
ATOM 2992 O O . ILE B 1 174 ? -27.29815 -34.45465 -6.28065 1.000 87.54687 174 ILE B O 1
ATOM 2997 N N . LEU B 1 175 ? -26.46108 -32.85830 -4.93465 1.000 66.38099 175 LEU B N 1
ATOM 2998 C CA . LEU B 1 175 ? -25.98603 -33.84022 -3.96392 1.000 70.26491 175 LEU B CA 1
ATOM 2999 C C . LEU B 1 175 ? -27.13829 -34.64556 -3.37617 1.000 100.99129 175 LEU B C 1
ATOM 3000 O O . LEU B 1 175 ? -26.97772 -35.83710 -3.08715 1.000 105.64314 175 LEU B O 1
ATOM 3005 N N . GLU B 1 176 ? -28.30536 -34.02024 -3.19593 1.000 105.42548 176 GLU B N 1
ATOM 3006 C CA . GLU B 1 176 ? -29.47810 -34.77010 -2.75650 1.000 103.76608 176 GLU B CA 1
ATOM 3007 C C . GLU B 1 176 ? -29.93890 -35.74502 -3.83273 1.000 91.40473 176 GLU B C 1
ATOM 3008 O O . GLU B 1 176 ? -30.27234 -36.89756 -3.53305 1.000 85.82419 176 GLU B O 1
ATOM 3014 N N . GLU B 1 177 ? -29.96330 -35.30130 -5.09266 1.000 97.25188 177 GLU B N 1
ATOM 3015 C CA . GLU B 1 177 ? -30.26850 -36.21468 -6.18828 1.000 105.81347 177 GLU B CA 1
ATOM 3016 C C . GLU B 1 177 ? -29.20817 -37.29974 -6.31416 1.000 104.92497 177 GLU B C 1
ATOM 3017 O O . GLU B 1 177 ? -29.50477 -38.41028 -6.76824 1.000 97.61840 177 GLU B O 1
ATOM 3023 N N . LEU B 1 178 ? -27.97096 -37.00125 -5.91319 1.000 107.64395 178 LEU B N 1
ATOM 3024 C CA . LEU B 1 178 ? -26.92351 -38.01596 -5.93368 1.000 107.09165 178 LEU B CA 1
ATOM 3025 C C . LEU B 1 178 ? -27.14452 -39.05868 -4.84461 1.000 110.39952 178 LEU B C 1
ATOM 3026 O O . LEU B 1 178 ? -26.87263 -40.24715 -5.05140 1.000 122.34912 178 LEU B O 1
ATOM 3031 N N . LYS B 1 179 ? -27.64143 -38.63669 -3.67970 1.000 100.52687 179 LYS B N 1
ATOM 3032 C CA . LYS B 1 179 ? -27.86425 -39.57895 -2.58977 1.000 103.53436 179 LYS B CA 1
ATOM 3033 C C . LYS B 1 179 ? -29.13181 -40.40040 -2.78792 1.000 109.79476 179 LYS B C 1
ATOM 3034 O O . LYS B 1 179 ? -29.21291 -41.53008 -2.29281 1.000 108.15936 179 LYS B O 1
ATOM 3040 N N . GLU B 1 180 ? -30.12525 -39.86497 -3.49974 1.000 104.76906 180 GLU B N 1
ATOM 3041 C CA . GLU B 1 180 ? -31.30082 -40.66235 -3.82308 1.000 106.46777 180 GLU B CA 1
ATOM 3042 C C . GLU B 1 180 ? -31.04191 -41.63638 -4.96569 1.000 127.97351 180 GLU B C 1
ATOM 3043 O O . GLU B 1 180 ? -31.75220 -42.64170 -5.07698 1.000 140.14252 180 GLU B O 1
ATOM 3049 N N . MET B 1 181 ? -30.04618 -41.36322 -5.81399 1.000 121.63620 181 MET B N 1
ATOM 3050 C CA . MET B 1 181 ? -29.64094 -42.33483 -6.82450 1.000 107.33367 181 MET B CA 1
ATOM 3051 C C . MET B 1 181 ? -28.79009 -43.44120 -6.21461 1.000 119.44435 181 MET B C 1
ATOM 3052 O O . MET B 1 181 ? -28.88314 -44.60107 -6.63178 1.000 126.83200 181 MET B O 1
ATOM 3057 N N . LEU B 1 182 ? -27.94842 -43.09858 -5.23529 1.000 121.58521 182 LEU B N 1
ATOM 3058 C CA . LEU B 1 182 ? -27.25499 -44.12618 -4.46686 1.000 124.06656 182 LEU B CA 1
ATOM 3059 C C . LEU B 1 182 ? -28.23645 -44.95565 -3.65216 1.000 131.65872 182 LEU B C 1
ATOM 3060 O O . LEU B 1 182 ? -28.00620 -46.14912 -3.42565 1.000 139.37597 182 LEU B O 1
ATOM 3065 N N . GLU B 1 183 ? -29.33502 -44.34231 -3.20765 1.000 126.87007 183 GLU B N 1
ATOM 3066 C CA . GLU B 1 183 ? -30.36531 -45.08980 -2.49694 1.000 130.33319 183 GLU B CA 1
ATOM 3067 C C . GLU B 1 183 ? -30.98663 -46.15524 -3.39123 1.000 134.66684 183 GLU B C 1
ATOM 3068 O O . GLU B 1 183 ? -31.27774 -47.26725 -2.93494 1.000 135.79744 183 GLU B O 1
ATOM 3074 N N . ARG B 1 184 ? -31.19560 -45.83412 -4.67129 1.000 135.96246 184 ARG B N 1
ATOM 3075 C CA . ARG B 1 184 ? -31.75254 -46.80441 -5.60682 1.000 138.04565 184 ARG B CA 1
ATOM 3076 C C . ARG B 1 184 ? -30.73649 -47.85949 -6.02565 1.000 133.26664 184 ARG B C 1
ATOM 3077 O O . ARG B 1 184 ? -31.13432 -48.95849 -6.42564 1.000 133.92821 184 ARG B O 1
ATOM 3085 N N . LEU B 1 185 ? -29.43972 -47.55414 -5.94971 1.000 127.71004 185 LEU B N 1
ATOM 3086 C CA . LEU B 1 185 ? -28.42654 -48.54999 -6.27849 1.000 131.19072 185 LEU B CA 1
ATOM 3087 C C . LEU B 1 185 ? -28.21697 -49.53771 -5.13761 1.000 130.13921 185 LEU B C 1
ATOM 3088 O O . LEU B 1 185 ? -27.86725 -50.69770 -5.38377 1.000 122.55066 185 LEU B O 1
ATOM 3093 N N . GLU B 1 186 ? -28.42458 -49.09987 -3.89287 1.000 139.40131 186 GLU B N 1
ATOM 3094 C CA . GLU B 1 186 ? -28.33628 -50.01384 -2.75827 1.000 141.27120 186 GLU B CA 1
ATOM 3095 C C . GLU B 1 186 ? -29.48739 -51.01207 -2.76585 1.000 143.59881 186 GLU B C 1
ATOM 3096 O O . GLU B 1 186 ? -29.28424 -52.20616 -2.51505 1.000 134.07241 186 GLU B O 1
ATOM 3102 N N . LYS B 1 187 ? -30.70401 -50.54075 -3.04799 1.000 145.77179 187 LYS B N 1
ATOM 3103 C CA . LYS B 1 187 ? -31.85644 -51.42704 -3.13968 1.000 140.06938 187 LYS B CA 1
ATOM 3104 C C . LYS B 1 187 ? -31.91149 -52.18374 -4.45962 1.000 139.52386 187 LYS B C 1
ATOM 3105 O O . LYS B 1 187 ? -32.62057 -53.19276 -4.54873 1.000 139.37131 187 LYS B O 1
ATOM 3111 N N . ASN B 1 188 ? -31.18696 -51.72667 -5.47828 1.000 132.26689 188 ASN B N 1
ATOM 3112 C CA . ASN B 1 188 ? -31.23108 -52.33811 -6.81013 1.000 122.21551 188 ASN B CA 1
ATOM 3113 C C . ASN B 1 188 ? -29.86132 -52.24912 -7.44474 1.000 134.40354 188 ASN B C 1
ATOM 3114 O O . ASN B 1 188 ? -29.61027 -51.40502 -8.32738 1.000 138.24998 188 ASN B O 1
ATOM 3119 N N . PRO B 1 189 ? -28.91039 -53.10186 -7.03768 1.000 138.39119 189 PRO B N 1
ATOM 3120 C CA . PRO B 1 189 ? -27.60390 -53.13618 -7.69845 1.000 133.75223 189 PRO B CA 1
ATOM 3121 C C . PRO B 1 189 ? -27.69974 -53.70705 -9.10528 1.000 133.99916 189 PRO B C 1
ATOM 3122 O O . PRO B 1 189 ? -27.92013 -54.91010 -9.27794 1.000 150.14885 189 PRO B O 1
ATOM 3126 N N . ASP B 1 190 ? -27.53036 -52.85747 -10.11387 1.000 134.30629 190 ASP B N 1
ATOM 3127 C CA . ASP B 1 190 ? -27.72747 -53.26337 -11.49849 1.000 139.53595 190 ASP B CA 1
ATOM 3128 C C . ASP B 1 190 ? -27.07029 -52.22721 -12.39946 1.000 140.00266 190 ASP B C 1
ATOM 3129 O O . ASP B 1 190 ? -26.67887 -51.14657 -11.95323 1.000 143.82526 190 ASP B O 1
ATOM 3134 N N . LYS B 1 191 ? -26.94135 -52.57684 -13.67662 1.000 137.61302 191 LYS B N 1
ATOM 3135 C CA . LYS B 1 191 ? -26.50482 -51.62596 -14.68389 1.000 133.83244 191 LYS B CA 1
ATOM 3136 C C . LYS B 1 191 ? -27.72132 -50.89882 -15.25308 1.000 142.12254 191 LYS B C 1
ATOM 3137 O O . LYS B 1 191 ? -28.86067 -51.13588 -14.84288 1.000 137.42021 191 LYS B O 1
ATOM 3143 N N . ASP B 1 192 ? -27.46855 -49.98214 -16.19437 1.000 143.21744 192 ASP B N 1
ATOM 3144 C CA . ASP B 1 192 ? -28.45822 -49.04680 -16.73216 1.000 145.86426 192 ASP B CA 1
ATOM 3145 C C . ASP B 1 192 ? -28.85536 -48.01888 -15.67378 1.000 143.26744 192 ASP B C 1
ATOM 3146 O O . ASP B 1 192 ? -29.18213 -46.87442 -16.00472 1.000 147.39091 192 ASP B O 1
ATOM 3151 N N . VAL B 1 193 ? -28.82626 -48.40950 -14.40041 1.000 132.75723 193 VAL B N 1
ATOM 3152 C CA . VAL B 1 193 ? -29.00694 -47.47080 -13.30029 1.000 125.18658 193 VAL B CA 1
ATOM 3153 C C . VAL B 1 193 ? -27.63536 -47.08970 -12.76064 1.000 125.56695 193 VAL B C 1
ATOM 3154 O O . VAL B 1 193 ? -27.46101 -46.01066 -12.18362 1.000 134.72831 193 VAL B O 1
ATOM 3158 N N . ILE B 1 194 ? -26.64833 -47.97047 -12.94863 1.000 121.40394 194 ILE B N 1
ATOM 3159 C CA . ILE B 1 194 ? -25.29016 -47.63953 -12.53831 1.000 121.21631 194 ILE B CA 1
ATOM 3160 C C . ILE B 1 194 ? -24.67422 -46.60924 -13.47312 1.000 110.65869 194 ILE B C 1
ATOM 3161 O O . ILE B 1 194 ? -23.75474 -45.88655 -13.07404 1.000 104.90470 194 ILE B O 1
ATOM 3166 N N . VAL B 1 195 ? -25.16351 -46.51449 -14.71163 1.000 125.15370 195 VAL B N 1
ATOM 3167 C CA . VAL B 1 195 ? -24.69799 -45.46541 -15.61034 1.000 122.60274 195 VAL B CA 1
ATOM 3168 C C . VAL B 1 195 ? -25.41285 -44.14750 -15.34573 1.000 123.41608 195 VAL B C 1
ATOM 3169 O O . VAL B 1 195 ? -24.86286 -43.08136 -15.64977 1.000 121.42730 195 VAL B O 1
ATOM 3173 N N . LYS B 1 196 ? -26.62568 -44.18890 -14.78536 1.000 127.08531 196 LYS B N 1
ATOM 3174 C CA . LYS B 1 196 ? -27.28048 -42.95606 -14.36517 1.000 115.81485 196 LYS B CA 1
ATOM 3175 C C . LYS B 1 196 ? -26.61098 -42.37299 -13.13064 1.000 108.28699 196 LYS B C 1
ATOM 3176 O O . LYS B 1 196 ? -26.57041 -41.14869 -12.96871 1.000 107.37195 196 LYS B O 1
ATOM 3182 N N . VAL B 1 197 ? -26.08223 -43.22970 -12.25500 1.000 102.43401 197 VAL B N 1
ATOM 3183 C CA . VAL B 1 197 ? -25.30602 -42.74553 -11.11897 1.000 104.16870 197 VAL B CA 1
ATOM 3184 C C . VAL B 1 197 ? -24.04972 -42.03686 -11.60666 1.000 107.85450 197 VAL B C 1
ATOM 3185 O O . VAL B 1 197 ? -23.66064 -40.98950 -11.07608 1.000 103.72442 197 VAL B O 1
ATOM 3189 N N . LEU B 1 198 ? -23.40976 -42.58089 -12.64266 1.000 98.99949 198 LEU B N 1
ATOM 3190 C CA . LEU B 1 198 ? -22.18849 -41.96709 -13.14774 1.000 95.48914 198 LEU B CA 1
ATOM 3191 C C . LEU B 1 198 ? -22.47527 -40.65882 -13.87382 1.000 87.07374 198 LEU B C 1
ATOM 3192 O O . LEU B 1 198 ? -21.65570 -39.73477 -13.82451 1.000 91.36577 198 LEU B O 1
ATOM 3197 N N . LYS B 1 199 ? -23.63099 -40.54539 -14.53255 1.000 74.01777 199 LYS B N 1
ATOM 3198 C CA . LYS B 1 199 ? -23.98201 -39.27255 -15.15281 1.000 85.54198 199 LYS B CA 1
ATOM 3199 C C . LYS B 1 199 ? -24.36786 -38.21992 -14.11908 1.000 94.99363 199 LYS B C 1
ATOM 3200 O O . LYS B 1 199 ? -24.27918 -37.02015 -14.40653 1.000 89.60073 199 LYS B O 1
ATOM 3206 N N . VAL B 1 200 ? -24.78790 -38.64131 -12.92522 1.000 99.08352 200 VAL B N 1
ATOM 3207 C CA . VAL B 1 200 ? -25.10078 -37.69111 -11.86397 1.000 88.36653 200 VAL B CA 1
ATOM 3208 C C . VAL B 1 200 ? -23.83033 -37.25025 -11.14766 1.000 88.05603 200 VAL B C 1
ATOM 3209 O O . VAL B 1 200 ? -23.68290 -36.07499 -10.79427 1.000 84.30204 200 VAL B O 1
ATOM 3213 N N . ILE B 1 201 ? -22.89138 -38.17733 -10.93156 1.000 89.24254 201 ILE B N 1
ATOM 3214 C CA . ILE B 1 201 ? -21.61543 -37.81737 -10.31645 1.000 84.72338 201 ILE B CA 1
ATOM 3215 C C . ILE B 1 201 ? -20.87657 -36.80727 -11.18252 1.000 87.19921 201 ILE B C 1
ATOM 3216 O O . ILE B 1 201 ? -20.30011 -35.83620 -10.67734 1.000 81.46341 201 ILE B O 1
ATOM 3221 N N . VAL B 1 202 ? -20.88412 -37.01834 -12.50044 1.000 75.41266 202 VAL B N 1
ATOM 3222 C CA . VAL B 1 202 ? -20.26403 -36.06137 -13.41085 1.000 78.24140 202 VAL B CA 1
ATOM 3223 C C . VAL B 1 202 ? -20.98151 -34.71934 -13.34136 1.000 81.92113 202 VAL B C 1
ATOM 3224 O O . VAL B 1 202 ? -20.34401 -33.65964 -13.30331 1.000 86.60384 202 VAL B O 1
ATOM 3228 N N . LYS B 1 203 ? -22.31675 -34.73947 -13.31181 1.000 87.09239 203 LYS B N 1
ATOM 3229 C CA . LYS B 1 203 ? -23.06250 -33.48803 -13.21680 1.000 91.21240 203 LYS B CA 1
ATOM 3230 C C . LYS B 1 203 ? -22.83362 -32.81178 -11.87026 1.000 81.24933 203 LYS B C 1
ATOM 3231 O O . LYS B 1 203 ? -22.76865 -31.57913 -11.79190 1.000 73.97929 203 LYS B O 1
ATOM 3237 N N . ALA B 1 204 ? -22.70169 -33.60167 -10.80103 1.000 80.10214 204 ALA B N 1
ATOM 3238 C CA . ALA B 1 204 ? -22.39544 -33.02982 -9.49380 1.000 72.47298 204 ALA B CA 1
ATOM 3239 C C . ALA B 1 204 ? -20.99963 -32.42289 -9.47321 1.000 84.53213 204 ALA B C 1
ATOM 3240 O O . ALA B 1 204 ? -20.79540 -31.34070 -8.91087 1.000 89.42676 204 ALA B O 1
ATOM 3242 N N . ILE B 1 205 ? -20.02626 -33.10745 -10.07720 1.000 80.10216 205 ILE B N 1
ATOM 3243 C CA . ILE B 1 205 ? -18.67912 -32.55592 -10.17265 1.000 70.68359 205 ILE B CA 1
ATOM 3244 C C . ILE B 1 205 ? -18.67733 -31.30886 -11.04700 1.000 77.26521 205 ILE B C 1
ATOM 3245 O O . ILE B 1 205 ? -18.05139 -30.29702 -10.70710 1.000 76.86254 205 ILE B O 1
ATOM 3250 N N . GLU B 1 206 ? -19.38911 -31.35601 -12.17777 1.000 73.52838 206 GLU B N 1
ATOM 3251 C CA . GLU B 1 206 ? -19.48947 -30.18790 -13.04829 1.000 67.20002 206 GLU B CA 1
ATOM 3252 C C . GLU B 1 206 ? -20.08095 -28.99515 -12.30697 1.000 83.35165 206 GLU B C 1
ATOM 3253 O O . GLU B 1 206 ? -19.61819 -27.86035 -12.47188 1.000 82.12255 206 GLU B O 1
ATOM 3259 N N . ALA B 1 207 ? -21.10153 -29.23234 -11.47919 1.000 95.48984 207 ALA B N 1
ATOM 3260 C CA . ALA B 1 207 ? -21.63528 -28.17009 -10.63593 1.000 85.42316 207 ALA B CA 1
ATOM 3261 C C . ALA B 1 207 ? -20.66759 -27.78008 -9.52858 1.000 81.09086 207 ALA B C 1
ATOM 3262 O O . ALA B 1 207 ? -20.74862 -26.65805 -9.01707 1.000 82.36148 207 ALA B O 1
ATOM 3264 N N . SER B 1 208 ? -19.75617 -28.67886 -9.15073 1.000 76.76612 208 SER B N 1
ATOM 3265 C CA . SER B 1 208 ? -18.74666 -28.34760 -8.15246 1.000 75.82604 208 SER B CA 1
ATOM 3266 C C . SER B 1 208 ? -17.61686 -27.52481 -8.75815 1.000 84.49115 208 SER B C 1
ATOM 3267 O O . SER B 1 208 ? -17.06097 -26.64448 -8.09189 1.000 82.79015 208 SER B O 1
ATOM 3270 N N . VAL B 1 209 ? -17.26447 -27.79820 -10.01645 1.000 83.87784 209 VAL B N 1
ATOM 3271 C CA . VAL B 1 209 ? -16.22667 -27.01729 -10.68172 1.000 76.03046 209 VAL B CA 1
ATOM 3272 C C . VAL B 1 209 ? -16.70449 -25.59104 -10.92070 1.000 75.82306 209 VAL B C 1
ATOM 3273 O O . VAL B 1 209 ? -15.94608 -24.63065 -10.73897 1.000 83.40076 209 VAL B O 1
ATOM 3277 N N . LYS B 1 210 ? -17.96711 -25.42754 -11.32730 1.000 65.97657 210 LYS B N 1
ATOM 3278 C CA . LYS B 1 210 ? -18.52511 -24.08752 -11.48352 1.000 69.38525 210 LYS B CA 1
ATOM 3279 C C . LYS B 1 210 ? -18.50785 -23.32999 -10.16279 1.000 73.43158 210 LYS B C 1
ATOM 3280 O O . LYS B 1 210 ? -18.27416 -22.11624 -10.13559 1.000 51.86690 210 LYS B O 1
ATOM 3286 N N . ASN B 1 211 ? -18.75136 -24.03107 -9.05536 1.000 70.94941 211 ASN B N 1
ATOM 3287 C CA . ASN B 1 211 ? -18.72358 -23.38161 -7.75084 1.000 71.16616 211 ASN B CA 1
ATOM 3288 C C . ASN B 1 211 ? -17.31646 -22.91069 -7.40581 1.000 58.06882 211 ASN B C 1
ATOM 3289 O O . ASN B 1 211 ? -17.11774 -21.75953 -6.99966 1.000 56.97797 211 ASN B O 1
ATOM 3294 N N . GLN B 1 212 ? -16.32290 -23.78847 -7.56901 1.000 66.13553 212 GLN B N 1
ATOM 3295 C CA . GLN B 1 212 ? -14.94382 -23.40542 -7.28329 1.000 67.35859 212 GLN B CA 1
ATOM 3296 C C . GLN B 1 212 ? -14.45123 -22.32903 -8.24241 1.000 61.65311 212 GLN B C 1
ATOM 3297 O O . GLN B 1 212 ? -13.61369 -21.50212 -7.86675 1.000 61.12431 212 GLN B O 1
ATOM 3303 N N . LYS B 1 213 ? -14.96302 -22.31800 -9.47490 1.000 62.31633 213 LYS B N 1
ATOM 3304 C CA . LYS B 1 213 ? -14.60249 -21.26938 -10.42375 1.000 47.09697 213 LYS B CA 1
ATOM 3305 C C . LYS B 1 213 ? -15.17788 -19.92102 -10.00056 1.000 60.11552 213 LYS B C 1
ATOM 3306 O O . LYS B 1 213 ? -14.53715 -18.87950 -10.18882 1.000 60.22193 213 LYS B O 1
ATOM 3312 N N . ILE B 1 214 ? -16.38514 -19.92009 -9.42605 1.000 69.80393 214 ILE B N 1
ATOM 3313 C CA . ILE B 1 214 ? -16.97765 -18.68109 -8.92715 1.000 66.29587 214 ILE B CA 1
ATOM 3314 C C . ILE B 1 214 ? -16.25480 -18.21463 -7.67012 1.000 59.55645 214 ILE B C 1
ATOM 3315 O O . ILE B 1 214 ? -15.95690 -17.02476 -7.50874 1.000 55.22482 214 ILE B O 1
ATOM 3320 N N . SER B 1 215 ? -15.97287 -19.14678 -6.75531 1.000 46.99470 215 SER B N 1
ATOM 3321 C CA . SER B 1 215 ? -15.31200 -18.77496 -5.50849 1.000 63.58521 215 SER B CA 1
ATOM 3322 C C . SER B 1 215 ? -13.88944 -18.28781 -5.75308 1.000 81.34591 215 SER B C 1
ATOM 3323 O O . SER B 1 215 ? -13.35107 -17.51393 -4.95395 1.000 72.83600 215 SER B O 1
ATOM 3326 N N . ALA B 1 216 ? -13.26970 -18.72350 -6.85171 1.000 83.59560 216 ALA B N 1
ATOM 3327 C CA . ALA B 1 216 ? -11.92331 -18.26880 -7.18145 1.000 69.11202 216 ALA B CA 1
ATOM 3328 C C . ALA B 1 216 ? -11.91993 -16.80686 -7.60756 1.000 77.68726 216 ALA B C 1
ATOM 3329 O O . ALA B 1 216 ? -11.00313 -16.05767 -7.25319 1.000 91.30104 216 ALA B O 1
ATOM 3331 N N . LYS B 1 217 ? -12.92840 -16.38254 -8.37607 1.000 69.35423 217 LYS B N 1
ATOM 3332 C CA . LYS B 1 217 ? -12.97932 -14.99065 -8.81073 1.000 73.21235 217 LYS B CA 1
ATOM 3333 C C . LYS B 1 217 ? -13.27391 -14.05096 -7.64879 1.000 82.61942 217 LYS B C 1
ATOM 3334 O O . LYS B 1 217 ? -12.82504 -12.89877 -7.65433 1.000 95.05726 217 LYS B O 1
ATOM 3340 N N . ASN B 1 218 ? -14.02024 -14.51868 -6.64715 1.000 81.19257 218 ASN B N 1
ATOM 3341 C CA . ASN B 1 218 ? -14.31332 -13.67101 -5.49673 1.000 94.17940 218 ASN B CA 1
ATOM 3342 C C . ASN B 1 218 ? -13.06690 -13.44333 -4.65100 1.000 91.74990 218 ASN B C 1
ATOM 3343 O O . ASN B 1 218 ? -12.87274 -12.35180 -4.10383 1.000 92.92716 218 ASN B O 1
ATOM 3348 N N . GLN B 1 219 ? -12.21143 -14.46175 -4.53004 1.000 85.70532 219 GLN B N 1
ATOM 3349 C CA . GLN B 1 219 ? -10.92603 -14.26442 -3.87005 1.000 84.81011 219 GLN B CA 1
ATOM 3350 C C . GLN B 1 219 ? -10.03093 -13.32950 -4.67114 1.000 99.06131 219 GLN B C 1
ATOM 3351 O O . GLN B 1 219 ? -9.24482 -12.57426 -4.08808 1.000 99.28239 219 GLN B O 1
ATOM 3357 N N . LYS B 1 220 ? -10.13345 -13.37096 -6.00183 1.000 101.85326 220 LYS B N 1
ATOM 3358 C CA . LYS B 1 220 ? -9.39664 -12.43058 -6.83966 1.000 91.35378 220 LYS B CA 1
ATOM 3359 C C . LYS B 1 220 ? -9.82638 -10.99855 -6.54930 1.000 105.62039 220 LYS B C 1
ATOM 3360 O O . LYS B 1 220 ? -8.98691 -10.10580 -6.38529 1.000 121.17491 220 LYS B O 1
ATOM 3366 N N . ALA B 1 221 ? -11.13880 -10.76023 -6.48569 1.000 98.81215 221 ALA B N 1
ATOM 3367 C CA . ALA B 1 221 ? -11.62921 -9.42102 -6.18370 1.000 98.11273 221 ALA B CA 1
ATOM 3368 C C . ALA B 1 221 ? -11.28698 -9.00800 -4.75876 1.000 105.17373 221 ALA B C 1
ATOM 3369 O O . ALA B 1 221 ? -11.03628 -7.82480 -4.50203 1.000 114.43182 221 ALA B O 1
ATOM 3371 N N . LEU B 1 222 ? -11.26615 -9.96177 -3.82385 1.000 101.64834 222 LEU B N 1
ATOM 3372 C CA . LEU B 1 222 ? -10.88044 -9.64031 -2.45411 1.000 104.47217 222 LEU B CA 1
ATOM 3373 C C . LEU B 1 222 ? -9.37865 -9.41452 -2.33165 1.000 106.95540 222 LEU B C 1
ATOM 3374 O O . LEU B 1 222 ? -8.93291 -8.70790 -1.42085 1.000 118.06335 222 LEU B O 1
ATOM 3379 N N . ALA B 1 223 ? -8.58555 -9.99584 -3.23449 1.000 98.19276 223 ALA B N 1
ATOM 3380 C CA . ALA B 1 223 ? -7.13900 -9.81416 -3.16638 1.000 91.60170 223 ALA B CA 1
ATOM 3381 C C . ALA B 1 223 ? -6.73136 -8.42513 -3.64174 1.000 108.77623 223 ALA B C 1
ATOM 3382 O O . ALA B 1 223 ? -5.80099 -7.82375 -3.09259 1.000 121.29986 223 ALA B O 1
ATOM 3384 N N . GLU B 1 224 ? -7.41010 -7.90029 -4.66423 1.000 119.63871 224 GLU B N 1
ATOM 3385 C CA . GLU B 1 224 ? -7.10872 -6.55040 -5.12990 1.000 119.82661 224 GLU B CA 1
ATOM 3386 C C . GLU B 1 224 ? -7.53893 -5.50634 -4.10655 1.000 134.61434 224 GLU B C 1
ATOM 3387 O O . GLU B 1 224 ? -6.86516 -4.48410 -3.93320 1.000 136.80424 224 GLU B O 1
ATOM 3393 N N . LEU B 1 225 ? -8.65300 -5.74629 -3.42036 1.000 117.95758 225 LEU B N 1
ATOM 3394 C CA . LEU B 1 225 ? -9.10083 -4.84483 -2.36992 1.000 114.24783 225 LEU B CA 1
ATOM 3395 C C . LEU B 1 225 ? -8.21598 -4.99094 -1.13610 1.000 122.02403 225 LEU B C 1
ATOM 3396 O O . LEU B 1 225 ? -7.63851 -6.05098 -0.88035 1.000 134.69791 225 LEU B O 1
ATOM 3401 N N . ALA B 1 226 ? -8.10770 -3.90682 -0.37277 1.000 124.97117 226 ALA B N 1
ATOM 3402 C CA . ALA B 1 226 ? -7.26511 -3.88121 0.81944 1.000 134.07667 226 ALA B CA 1
ATOM 3403 C C . ALA B 1 226 ? -7.73131 -4.88818 1.86826 1.000 133.62309 226 ALA B C 1
ATOM 3404 O O . ALA B 1 226 ? -8.80720 -4.75253 2.45089 1.000 139.87284 226 ALA B O 1
ATOM 3407 N N . ALA C 1 1 ? -1.18786 -8.83339 -43.76691 1.000 126.12928 1 ALA C N 1
ATOM 3408 C CA . ALA C 1 1 ? 0.19984 -9.05976 -43.37645 1.000 141.58370 1 ALA C CA 1
ATOM 3409 C C . ALA C 1 1 ? 1.16533 -8.50694 -44.42733 1.000 148.98788 1 ALA C C 1
ATOM 3410 O O . ALA C 1 1 ? 1.58183 -9.22258 -45.34053 1.000 158.40933 1 ALA C O 1
ATOM 3412 N N . LEU C 1 2 ? 1.51686 -7.22577 -44.29216 1.000 137.78258 2 LEU C N 1
ATOM 3413 C CA . LEU C 1 2 ? 2.39718 -6.56873 -45.25368 1.000 144.24370 2 LEU C CA 1
ATOM 3414 C C . LEU C 1 2 ? 3.42020 -5.66990 -44.56219 1.000 137.24726 2 LEU C C 1
ATOM 3415 O O . LEU C 1 2 ? 4.34247 -6.16587 -43.90773 1.000 138.57416 2 LEU C O 1
ATOM 3420 N N . GLU C 1 3 ? 3.27633 -4.34834 -44.70460 1.000 138.53210 3 GLU C N 1
ATOM 3421 C CA . GLU C 1 3 ? 4.24638 -3.42648 -44.11907 1.000 134.30739 3 GLU C CA 1
ATOM 3422 C C . GLU C 1 3 ? 4.14135 -3.35059 -42.60201 1.000 136.57979 3 GLU C C 1
ATOM 3423 O O . GLU C 1 3 ? 5.08759 -2.89217 -41.95055 1.000 119.21966 3 GLU C O 1
ATOM 3429 N N . LYS C 1 4 ? 3.00493 -3.76000 -42.03049 1.000 142.65458 4 LYS C N 1
ATOM 3430 C CA . LYS C 1 4 ? 2.89856 -3.85077 -40.57870 1.000 135.58701 4 LYS C CA 1
ATOM 3431 C C . LYS C 1 4 ? 3.85752 -4.89254 -40.02546 1.000 124.46518 4 LYS C C 1
ATOM 3432 O O . LYS C 1 4 ? 4.30080 -4.78415 -38.87700 1.000 120.06534 4 LYS C O 1
ATOM 3438 N N . ASP C 1 5 ? 4.18486 -5.90745 -40.82782 1.000 120.02908 5 ASP C N 1
ATOM 3439 C CA . ASP C 1 5 ? 5.22191 -6.85714 -40.44752 1.000 119.57215 5 ASP C CA 1
ATOM 3440 C C . ASP C 1 5 ? 6.60236 -6.23072 -40.55490 1.000 112.90841 5 ASP C C 1
ATOM 3441 O O . ASP C 1 5 ? 7.49485 -6.55629 -39.76238 1.000 98.97992 5 ASP C O 1
ATOM 3446 N N . ARG C 1 6 ? 6.79441 -5.34050 -41.53340 1.000 118.04706 6 ARG C N 1
ATOM 3447 C CA . ARG C 1 6 ? 8.08734 -4.68818 -41.70392 1.000 120.49752 6 ARG C CA 1
ATOM 3448 C C . ARG C 1 6 ? 8.48083 -3.91638 -40.45210 1.000 118.16298 6 ARG C C 1
ATOM 3449 O O . ARG C 1 6 ? 9.62718 -4.00276 -39.99749 1.000 114.02685 6 ARG C O 1
ATOM 3457 N N . ARG C 1 7 ? 7.53883 -3.17274 -39.86684 1.000 105.71488 7 ARG C N 1
ATOM 3458 C CA . ARG C 1 7 ? 7.83407 -2.44094 -38.64117 1.000 108.02870 7 ARG C CA 1
ATOM 3459 C C . ARG C 1 7 ? 8.05627 -3.37370 -37.45869 1.000 115.42427 7 ARG C C 1
ATOM 3460 O O . ARG C 1 7 ? 8.69563 -2.97647 -36.48082 1.000 103.95992 7 ARG C O 1
ATOM 3468 N N . ALA C 1 8 ? 7.53697 -4.59896 -37.52938 1.000 112.01056 8 ALA C N 1
ATOM 3469 C CA . ALA C 1 8 ? 7.76436 -5.64366 -36.53853 1.000 96.11688 8 ALA C CA 1
ATOM 3470 C C . ALA C 1 8 ? 9.07681 -6.37932 -36.77410 1.000 92.47395 8 ALA C C 1
ATOM 3471 O O . ALA C 1 8 ? 9.76865 -6.73303 -35.81194 1.000 95.00441 8 ALA C O 1
ATOM 3473 N N . LEU C 1 9 ? 9.43511 -6.61681 -38.03968 1.000 108.71859 9 LEU C N 1
ATOM 3474 C CA . LEU C 1 9 ? 10.67632 -7.32714 -38.32737 1.000 104.90386 9 LEU C CA 1
ATOM 3475 C C . LEU C 1 9 ? 11.89669 -6.43599 -38.12494 1.000 104.35628 9 LEU C C 1
ATOM 3476 O O . LEU C 1 9 ? 12.96288 -6.92909 -37.73777 1.000 94.84689 9 LEU C O 1
ATOM 3481 N N . GLU C 1 10 ? 11.76446 -5.12920 -38.37547 1.000 98.15349 10 GLU C N 1
ATOM 3482 C CA . GLU C 1 10 ? 12.87483 -4.21692 -38.11861 1.000 113.23001 10 GLU C CA 1
ATOM 3483 C C . GLU C 1 10 ? 13.18894 -4.12433 -36.63068 1.000 107.78052 10 GLU C C 1
ATOM 3484 O O . GLU C 1 10 ? 14.34315 -3.88773 -36.25460 1.000 101.20543 10 GLU C O 1
ATOM 3490 N N . ALA C 1 11 ? 12.18308 -4.30737 -35.77333 1.000 111.79622 11 ALA C N 1
ATOM 3491 C CA . ALA C 1 11 ? 12.42802 -4.33202 -34.33791 1.000 101.75112 11 ALA C CA 1
ATOM 3492 C C . ALA C 1 11 ? 13.08973 -5.63125 -33.90321 1.000 98.17468 11 ALA C C 1
ATOM 3493 O O . ALA C 1 11 ? 13.89003 -5.62875 -32.96109 1.000 98.39134 11 ALA C O 1
ATOM 3495 N N . LEU C 1 12 ? 12.77175 -6.74157 -34.57287 1.000 86.38430 12 LEU C N 1
ATOM 3496 C CA . LEU C 1 12 ? 13.42708 -8.00768 -34.26383 1.000 90.84287 12 LEU C CA 1
ATOM 3497 C C . LEU C 1 12 ? 14.91492 -7.94182 -34.57817 1.000 110.57204 12 LEU C C 1
ATOM 3498 O O . LEU C 1 12 ? 15.75325 -8.30879 -33.74721 1.000 122.68821 12 LEU C O 1
ATOM 3503 N N . LYS C 1 13 ? 15.26399 -7.47553 -35.78016 1.000 106.51275 13 LYS C N 1
ATOM 3504 C CA . LYS C 1 13 ? 16.67454 -7.34885 -36.12573 1.000 103.83273 13 LYS C CA 1
ATOM 3505 C C . LYS C 1 13 ? 17.36672 -6.31174 -35.25330 1.000 101.85496 13 LYS C C 1
ATOM 3506 O O . LYS C 1 13 ? 18.56070 -6.44750 -34.96003 1.000 100.14295 13 LYS C O 1
ATOM 3512 N N . ARG C 1 14 ? 16.63978 -5.27630 -34.82609 1.000 87.80638 14 ARG C N 1
ATOM 3513 C CA . ARG C 1 14 ? 17.20645 -4.34563 -33.85783 1.000 103.32872 14 ARG C CA 1
ATOM 3514 C C . ARG C 1 14 ? 17.36295 -5.00575 -32.49376 1.000 111.21933 14 ARG C C 1
ATOM 3515 O O . ARG C 1 14 ? 18.23940 -4.62355 -31.71316 1.000 109.19436 14 ARG C O 1
ATOM 3523 N N . ALA C 1 15 ? 16.53137 -6.00205 -32.19881 1.000 104.81920 15 ALA C N 1
ATOM 3524 C CA . ALA C 1 15 ? 16.66621 -6.82582 -31.00424 1.000 105.03930 15 ALA C CA 1
ATOM 3525 C C . ALA C 1 15 ? 17.67417 -7.95358 -31.18013 1.000 122.79764 15 ALA C C 1
ATOM 3526 O O . ALA C 1 15 ? 18.33875 -8.33241 -30.20698 1.000 132.14619 15 ALA C O 1
ATOM 3528 N N . GLN C 1 16 ? 17.79543 -8.50853 -32.39207 1.000 123.42064 16 GLN C N 1
ATOM 3529 C CA . GLN C 1 16 ? 18.80785 -9.53303 -32.63024 1.000 118.79787 16 GLN C CA 1
ATOM 3530 C C . GLN C 1 16 ? 20.20784 -8.96072 -32.47236 1.000 119.57058 16 GLN C C 1
ATOM 3531 O O . GLN C 1 16 ? 21.07614 -9.58301 -31.84897 1.000 121.15347 16 GLN C O 1
ATOM 3537 N N . GLU C 1 17 ? 20.44363 -7.77005 -33.02682 1.000 113.48249 17 GLU C N 1
ATOM 3538 C CA . GLU C 1 17 ? 21.69370 -7.06828 -32.77499 1.000 127.44003 17 GLU C CA 1
ATOM 3539 C C . GLU C 1 17 ? 21.81289 -6.62173 -31.32642 1.000 134.11253 17 GLU C C 1
ATOM 3540 O O . GLU C 1 17 ? 22.91210 -6.27985 -30.88576 1.000 136.61048 17 GLU C O 1
ATOM 3546 N N . ALA C 1 18 ? 20.71199 -6.61110 -30.57650 1.000 128.29542 18 ALA C N 1
ATOM 3547 C CA . ALA C 1 18 ? 20.77969 -6.26526 -29.16234 1.000 131.31603 18 ALA C CA 1
ATOM 3548 C C . ALA C 1 18 ? 21.02336 -7.53146 -28.35002 1.000 139.20289 18 ALA C C 1
ATOM 3549 O O . ALA C 1 18 ? 20.48984 -7.69456 -27.24897 1.000 138.12053 18 ALA C O 1
ATOM 3551 N N . GLU C 1 19 ? 21.83496 -8.43886 -28.90401 1.000 141.32424 19 GLU C N 1
ATOM 3552 C CA . GLU C 1 19 ? 22.28427 -9.64562 -28.21782 1.000 139.62447 19 GLU C CA 1
ATOM 3553 C C . GLU C 1 19 ? 23.76236 -9.94142 -28.41844 1.000 148.58602 19 GLU C C 1
ATOM 3554 O O . GLU C 1 19 ? 24.38716 -10.47714 -27.49801 1.000 154.85518 19 GLU C O 1
ATOM 3560 N N . LYS C 1 20 ? 24.35105 -9.61285 -29.57149 1.000 144.44160 20 LYS C N 1
ATOM 3561 C CA . LYS C 1 20 ? 25.79898 -9.72195 -29.71704 1.000 147.34974 20 LYS C CA 1
ATOM 3562 C C . LYS C 1 20 ? 26.50814 -8.75492 -28.77700 1.000 137.11256 20 LYS C C 1
ATOM 3563 O O . LYS C 1 20 ? 27.41489 -9.14231 -28.03036 1.000 128.09080 20 LYS C O 1
ATOM 3569 N N . LYS C 1 21 ? 26.09877 -7.48507 -28.79865 1.000 133.43767 21 LYS C N 1
ATOM 3570 C CA . LYS C 1 21 ? 26.62260 -6.48827 -27.87381 1.000 144.48629 21 LYS C CA 1
ATOM 3571 C C . LYS C 1 21 ? 26.10705 -6.68815 -26.45383 1.000 141.41419 21 LYS C C 1
ATOM 3572 O O . LYS C 1 21 ? 26.65690 -6.09794 -25.51754 1.000 140.99610 21 LYS C O 1
ATOM 3578 N N . GLY C 1 22 ? 25.08717 -7.51928 -26.26916 1.000 135.83802 22 GLY C N 1
ATOM 3579 C CA . GLY C 1 22 ? 24.44124 -7.64646 -24.98137 1.000 129.39802 22 GLY C CA 1
ATOM 3580 C C . GLY C 1 22 ? 23.27295 -6.69306 -24.88525 1.000 134.18279 22 GLY C C 1
ATOM 3581 O O . GLY C 1 22 ? 22.48902 -6.57766 -25.83037 1.000 127.92048 22 GLY C O 1
ATOM 3582 N N . ASP C 1 23 ? 23.15527 -5.99501 -23.75552 1.000 137.27496 23 ASP C N 1
ATOM 3583 C CA . ASP C 1 23 ? 22.11652 -4.98854 -23.54040 1.000 116.78164 23 ASP C CA 1
ATOM 3584 C C . ASP C 1 23 ? 20.72491 -5.60318 -23.72636 1.000 128.69716 23 ASP C C 1
ATOM 3585 O O . ASP C 1 23 ? 20.02615 -5.37464 -24.71658 1.000 128.97579 23 ASP C O 1
ATOM 3590 N N . VAL C 1 24 ? 20.34476 -6.40567 -22.73055 1.000 128.14023 24 VAL C N 1
ATOM 3591 C CA . VAL C 1 24 ? 19.04472 -7.06420 -22.76773 1.000 107.35526 24 VAL C CA 1
ATOM 3592 C C . VAL C 1 24 ? 17.90326 -6.10320 -22.46487 1.000 108.59709 24 VAL C C 1
ATOM 3593 O O . VAL C 1 24 ? 16.76950 -6.35244 -22.89123 1.000 118.54966 24 VAL C O 1
ATOM 3597 N N . GLU C 1 25 ? 18.16523 -5.00813 -21.74529 1.000 107.87441 25 GLU C N 1
ATOM 3598 C CA . GLU C 1 25 ? 17.10472 -4.05105 -21.45301 1.000 114.69107 25 GLU C CA 1
ATOM 3599 C C . GLU C 1 25 ? 16.66362 -3.29189 -22.69701 1.000 127.20881 25 GLU C C 1
ATOM 3600 O O . GLU C 1 25 ? 15.53213 -2.79697 -22.73752 1.000 133.09846 25 GLU C O 1
ATOM 3606 N N . GLU C 1 26 ? 17.52555 -3.19293 -23.70957 1.000 128.11617 26 GLU C N 1
ATOM 3607 C CA . GLU C 1 26 ? 17.13961 -2.62109 -24.99233 1.000 127.74725 26 GLU C CA 1
ATOM 3608 C C . GLU C 1 26 ? 16.61994 -3.67194 -25.96321 1.000 120.76656 26 GLU C C 1
ATOM 3609 O O . GLU C 1 26 ? 15.85750 -3.33532 -26.87689 1.000 111.06168 26 GLU C O 1
ATOM 3615 N N . ALA C 1 27 ? 17.01083 -4.93495 -25.77877 1.000 111.71133 27 ALA C N 1
ATOM 3616 C CA . ALA C 1 27 ? 16.47145 -6.01025 -26.60005 1.000 105.84400 27 ALA C CA 1
ATOM 3617 C C . ALA C 1 27 ? 14.99355 -6.24076 -26.31449 1.000 108.47745 27 ALA C C 1
ATOM 3618 O O . ALA C 1 27 ? 14.23223 -6.57566 -27.23043 1.000 102.17266 27 ALA C O 1
ATOM 3620 N N . VAL C 1 28 ? 14.56790 -6.06348 -25.06098 1.000 105.75112 28 VAL C N 1
ATOM 3621 C CA . VAL C 1 28 ? 13.16426 -6.28110 -24.72536 1.000 103.83258 28 VAL C CA 1
ATOM 3622 C C . VAL C 1 28 ? 12.30624 -5.11791 -25.20189 1.000 107.11266 28 VAL C C 1
ATOM 3623 O O . VAL C 1 28 ? 11.18487 -5.31963 -25.68050 1.000 112.05730 28 VAL C O 1
ATOM 3627 N N . ARG C 1 29 ? 12.81062 -3.88650 -25.08426 1.000 100.91242 29 ARG C N 1
ATOM 3628 C CA . ARG C 1 29 ? 12.05958 -2.74432 -25.59167 1.000 109.50414 29 ARG C CA 1
ATOM 3629 C C . ARG C 1 29 ? 11.93508 -2.79474 -27.10668 1.000 107.24805 29 ARG C C 1
ATOM 3630 O O . ARG C 1 29 ? 10.93004 -2.33490 -27.66038 1.000 103.49650 29 ARG C O 1
ATOM 3638 N N . ALA C 1 30 ? 12.93754 -3.34987 -27.79025 1.000 93.16645 30 ALA C N 1
ATOM 3639 C CA . ALA C 1 30 ? 12.78752 -3.62176 -29.21383 1.000 100.60674 30 ALA C CA 1
ATOM 3640 C C . ALA C 1 30 ? 11.78258 -4.74072 -29.44603 1.000 92.41560 30 ALA C C 1
ATOM 3641 O O . ALA C 1 30 ? 10.98446 -4.68163 -30.38843 1.000 95.72471 30 ALA C O 1
ATOM 3643 N N . ALA C 1 31 ? 11.80221 -5.76611 -28.59026 1.000 96.35588 31 ALA C N 1
ATOM 3644 C CA . ALA C 1 31 ? 10.79973 -6.82144 -28.67810 1.000 100.09735 31 ALA C CA 1
ATOM 3645 C C . ALA C 1 31 ? 9.40902 -6.30137 -28.34092 1.000 98.62507 31 ALA C C 1
ATOM 3646 O O . ALA C 1 31 ? 8.41840 -6.77819 -28.90617 1.000 93.48536 31 ALA C O 1
ATOM 3648 N N . GLN C 1 32 ? 9.31330 -5.33224 -27.42595 1.000 100.93543 32 GLN C N 1
ATOM 3649 C CA . GLN C 1 32 ? 8.01746 -4.73756 -27.11415 1.000 101.67035 32 GLN C CA 1
ATOM 3650 C C . GLN C 1 32 ? 7.46039 -3.97840 -28.31186 1.000 108.03563 32 GLN C C 1
ATOM 3651 O O . GLN C 1 32 ? 6.25593 -4.03741 -28.58700 1.000 112.28473 32 GLN C O 1
ATOM 3657 N N . GLU C 1 33 ? 8.32191 -3.25946 -29.03580 1.000 108.55786 33 GLU C N 1
ATOM 3658 C CA . GLU C 1 33 ? 7.89954 -2.64425 -30.28889 1.000 104.35747 33 GLU C CA 1
ATOM 3659 C C . GLU C 1 33 ? 7.63194 -3.69722 -31.35628 1.000 104.10392 33 GLU C C 1
ATOM 3660 O O . GLU C 1 33 ? 6.77973 -3.49392 -32.22891 1.000 100.46414 33 GLU C O 1
ATOM 3666 N N . ALA C 1 34 ? 8.33908 -4.82788 -31.29556 1.000 98.14993 34 ALA C N 1
ATOM 3667 C CA . ALA C 1 34 ? 8.09195 -5.91373 -32.23722 1.000 80.23217 34 ALA C CA 1
ATOM 3668 C C . ALA C 1 34 ? 6.73007 -6.55219 -31.99276 1.000 97.30103 34 ALA C C 1
ATOM 3669 O O . ALA C 1 34 ? 5.93442 -6.71717 -32.92471 1.000 100.98355 34 ALA C O 1
ATOM 3671 N N . VAL C 1 35 ? 6.44077 -6.91356 -30.73976 1.000 99.89017 35 VAL C N 1
ATOM 3672 C CA . VAL C 1 35 ? 5.17013 -7.56447 -30.43592 1.000 98.02611 35 VAL C CA 1
ATOM 3673 C C . VAL C 1 35 ? 4.01275 -6.58722 -30.58631 1.000 100.51106 35 VAL C C 1
ATOM 3674 O O . VAL C 1 35 ? 2.87257 -6.99922 -30.83378 1.000 103.07042 35 VAL C O 1
ATOM 3678 N N . ARG C 1 36 ? 4.27366 -5.28629 -30.44331 1.000 96.02744 36 ARG C N 1
ATOM 3679 C CA . ARG C 1 36 ? 3.21896 -4.30298 -30.65941 1.000 107.17862 36 ARG C CA 1
ATOM 3680 C C . ARG C 1 36 ? 2.81442 -4.26073 -32.12716 1.000 115.32805 36 ARG C C 1
ATOM 3681 O O . ARG C 1 36 ? 1.62312 -4.29949 -32.45542 1.000 121.29394 36 ARG C O 1
ATOM 3689 N N . ALA C 1 37 ? 3.79776 -4.18877 -33.02753 1.000 101.11512 37 ALA C N 1
ATOM 3690 C CA . ALA C 1 37 ? 3.50452 -4.22977 -34.45384 1.000 91.42551 37 ALA C CA 1
ATOM 3691 C C . ALA C 1 37 ? 3.09530 -5.62079 -34.91870 1.000 92.44281 37 ALA C C 1
ATOM 3692 O O . ALA C 1 37 ? 2.41784 -5.74109 -35.94451 1.000 94.37856 37 ALA C O 1
ATOM 3694 N N . ALA C 1 38 ? 3.48900 -6.67027 -34.19274 1.000 82.33467 38 ALA C N 1
ATOM 3695 C CA . ALA C 1 38 ? 3.07666 -8.02067 -34.56255 1.000 73.62090 38 ALA C CA 1
ATOM 3696 C C . ALA C 1 38 ? 1.61350 -8.25879 -34.21311 1.000 105.37515 38 ALA C C 1
ATOM 3697 O O . ALA C 1 38 ? 0.85421 -8.80987 -35.01873 1.000 114.87585 38 ALA C O 1
ATOM 3699 N N . LYS C 1 39 ? 1.20201 -7.85876 -33.00642 1.000 116.59225 39 LYS C N 1
ATOM 3700 C CA . LYS C 1 39 ? -0.21163 -7.92419 -32.64916 1.000 107.39717 39 LYS C CA 1
ATOM 3701 C C . LYS C 1 39 ? -1.03635 -7.00686 -33.53982 1.000 106.89944 39 LYS C C 1
ATOM 3702 O O . LYS C 1 39 ? -2.14272 -7.36445 -33.96224 1.000 115.45690 39 LYS C O 1
ATOM 3708 N N . GLU C 1 40 ? -0.50994 -5.81477 -33.83170 1.000 109.95428 40 GLU C N 1
ATOM 3709 C CA . GLU C 1 40 ? -1.14037 -4.93411 -34.80794 1.000 118.37882 40 GLU C CA 1
ATOM 3710 C C . GLU C 1 40 ? -1.21291 -5.58987 -36.18028 1.000 111.99665 40 GLU C C 1
ATOM 3711 O O . GLU C 1 40 ? -2.15177 -5.33524 -36.94478 1.000 110.88976 40 GLU C O 1
ATOM 3717 N N . SER C 1 41 ? -0.24834 -6.45223 -36.50128 1.000 110.15533 41 SER C N 1
ATOM 3718 C CA . SER C 1 41 ? -0.26325 -7.11973 -37.79669 1.000 106.07484 41 SER C CA 1
ATOM 3719 C C . SER C 1 41 ? -1.31732 -8.21760 -37.83937 1.000 108.87111 41 SER C C 1
ATOM 3720 O O . SER C 1 41 ? -2.11538 -8.29203 -38.78128 1.000 121.98756 41 SER C O 1
ATOM 3723 N N . GLY C 1 42 ? -1.34126 -9.07438 -36.82396 1.000 110.32650 42 GLY C N 1
ATOM 3724 C CA . GLY C 1 42 ? -2.19876 -10.23793 -36.85116 1.000 115.83825 42 GLY C CA 1
ATOM 3725 C C . GLY C 1 42 ? -1.66696 -11.39487 -37.66415 1.000 107.37380 42 GLY C C 1
ATOM 3726 O O . GLY C 1 42 ? -2.39653 -12.36984 -37.87859 1.000 97.88427 42 GLY C O 1
ATOM 3727 N N . ALA C 1 43 ? -0.42021 -11.32095 -38.12316 1.000 100.88667 43 ALA C N 1
ATOM 3728 C CA . ALA C 1 43 ? 0.17703 -12.38609 -38.91963 1.000 105.54326 43 ALA C CA 1
ATOM 3729 C C . ALA C 1 43 ? 0.58954 -13.52104 -37.99269 1.000 100.01694 43 ALA C C 1
ATOM 3730 O O . ALA C 1 43 ? 1.50551 -13.36574 -37.17777 1.000 93.26654 43 ALA C O 1
ATOM 3732 N N . SER C 1 44 ? -0.08534 -14.66603 -38.11918 1.000 102.28533 44 SER C N 1
ATOM 3733 C CA . SER C 1 44 ? 0.19730 -15.79932 -37.24707 1.000 120.73853 44 SER C CA 1
ATOM 3734 C C . SER C 1 44 ? 1.60892 -16.33746 -37.43508 1.000 112.09742 44 SER C C 1
ATOM 3735 O O . SER C 1 44 ? 2.14651 -16.96747 -36.51803 1.000 115.97162 44 SER C O 1
ATOM 3738 N N . TRP C 1 45 ? 2.22336 -16.10359 -38.59563 1.000 112.96180 45 TRP C N 1
ATOM 3739 C CA . TRP C 1 45 ? 3.60131 -16.53407 -38.79544 1.000 108.86873 45 TRP C CA 1
ATOM 3740 C C . TRP C 1 45 ? 4.59549 -15.55449 -38.18264 1.000 94.45596 45 TRP C C 1
ATOM 3741 O O . TRP C 1 45 ? 5.65770 -15.97337 -37.70980 1.000 88.28680 45 TRP C O 1
ATOM 3752 N N . ILE C 1 46 ? 4.27136 -14.25873 -38.17658 1.000 93.07482 46 ILE C N 1
ATOM 3753 C CA . ILE C 1 46 ? 5.13470 -13.27688 -37.52591 1.000 97.19663 46 ILE C CA 1
ATOM 3754 C C . ILE C 1 46 ? 5.08656 -13.44455 -36.01305 1.000 104.43872 46 ILE C C 1
ATOM 3755 O O . ILE C 1 46 ? 6.10869 -13.31506 -35.32752 1.000 104.82432 46 ILE C O 1
ATOM 3760 N N . LEU C 1 47 ? 3.90341 -13.74377 -35.46853 1.000 107.43039 47 LEU C N 1
ATOM 3761 C CA . LEU C 1 47 ? 3.77786 -13.93106 -34.02680 1.000 95.91539 47 LEU C CA 1
ATOM 3762 C C . LEU C 1 47 ? 4.64701 -15.07912 -33.52982 1.000 87.14409 47 LEU C C 1
ATOM 3763 O O . LEU C 1 47 ? 5.10234 -15.05865 -32.38113 1.000 62.20559 47 LEU C O 1
ATOM 3768 N N . ARG C 1 48 ? 4.88704 -16.08480 -34.37551 1.000 87.84573 48 ARG C N 1
ATOM 3769 C CA . ARG C 1 48 ? 5.80291 -17.16034 -34.01247 1.000 87.00766 48 ARG C CA 1
ATOM 3770 C C . ARG C 1 48 ? 7.23764 -16.65993 -33.89102 1.000 98.63780 48 ARG C C 1
ATOM 3771 O O . ARG C 1 48 ? 7.99077 -17.14261 -33.03788 1.000 101.84120 48 ARG C O 1
ATOM 3779 N N . LEU C 1 49 ? 7.63314 -15.69887 -34.72886 1.000 94.51305 49 LEU C N 1
ATOM 3780 C CA . LEU C 1 49 ? 9.00422 -15.19855 -34.69105 1.000 97.95256 49 LEU C CA 1
ATOM 3781 C C . LEU C 1 49 ? 9.24899 -14.34939 -33.45049 1.000 93.60552 49 LEU C C 1
ATOM 3782 O O . LEU C 1 49 ? 10.19665 -14.59737 -32.69668 1.000 95.39576 49 LEU C O 1
ATOM 3787 N N . VAL C 1 50 ? 8.40503 -13.33740 -33.22490 1.000 87.11113 50 VAL C N 1
ATOM 3788 C CA . VAL C 1 50 ? 8.58802 -12.45345 -32.07598 1.000 81.89071 50 VAL C CA 1
ATOM 3789 C C . VAL C 1 50 ? 8.47945 -13.22895 -30.77111 1.000 88.38838 50 VAL C C 1
ATOM 3790 O O . VAL C 1 50 ? 9.12596 -12.87881 -29.77527 1.000 75.84177 50 VAL C O 1
ATOM 3794 N N . ALA C 1 51 ? 7.67430 -14.29290 -30.75165 1.000 89.54771 51 ALA C N 1
ATOM 3795 C CA . ALA C 1 51 ? 7.57183 -15.12586 -29.55885 1.000 78.90395 51 ALA C CA 1
ATOM 3796 C C . ALA C 1 51 ? 8.88644 -15.84192 -29.28205 1.000 78.85299 51 ALA C C 1
ATOM 3797 O O . ALA C 1 51 ? 9.51881 -15.62631 -28.24221 1.000 88.47477 51 ALA C O 1
ATOM 3799 N N . GLU C 1 52 ? 9.31802 -16.69589 -30.21447 1.000 93.74086 52 GLU C N 1
ATOM 3800 C CA . GLU C 1 52 ? 10.54811 -17.45758 -30.01990 1.000 107.17009 52 GLU C CA 1
ATOM 3801 C C . GLU C 1 52 ? 11.76274 -16.54605 -29.88177 1.000 95.93981 52 GLU C C 1
ATOM 3802 O O . GLU C 1 52 ? 12.71810 -16.88808 -29.17430 1.000 84.64844 52 GLU C O 1
ATOM 3808 N N . GLN C 1 53 ? 11.74659 -15.38495 -30.54103 1.000 83.86903 53 GLN C N 1
ATOM 3809 C CA . GLN C 1 53 ? 12.84194 -14.43548 -30.37606 1.000 86.65808 53 GLN C CA 1
ATOM 3810 C C . GLN C 1 53 ? 12.86754 -13.87197 -28.96126 1.000 83.67217 53 GLN C C 1
ATOM 3811 O O . GLN C 1 53 ? 13.94350 -13.63837 -28.39867 1.000 81.79316 53 GLN C O 1
ATOM 3817 N N . ALA C 1 54 ? 11.69124 -13.65247 -28.36835 1.000 87.63426 54 ALA C N 1
ATOM 3818 C CA . ALA C 1 54 ? 11.63543 -13.18765 -26.98718 1.000 83.67480 54 ALA C CA 1
ATOM 3819 C C . ALA C 1 54 ? 12.12949 -14.25286 -26.01641 1.000 85.30611 54 ALA C C 1
ATOM 3820 O O . ALA C 1 54 ? 12.62408 -13.91869 -24.93362 1.000 69.86124 54 ALA C O 1
ATOM 3822 N N . LEU C 1 55 ? 11.99810 -15.53313 -26.37795 1.000 94.02593 55 LEU C N 1
ATOM 3823 C CA . LEU C 1 55 ? 12.60392 -16.59122 -25.57521 1.000 89.59641 55 LEU C CA 1
ATOM 3824 C C . LEU C 1 55 ? 14.11954 -16.48043 -25.58759 1.000 87.53725 55 LEU C C 1
ATOM 3825 O O . LEU C 1 55 ? 14.77001 -16.62909 -24.54643 1.000 88.86992 55 LEU C O 1
ATOM 3830 N N . ARG C 1 56 ? 14.69938 -16.22890 -26.76358 1.000 85.62865 56 ARG C N 1
ATOM 3831 C CA . ARG C 1 56 ? 16.14241 -16.04201 -26.85278 1.000 84.02896 56 ARG C CA 1
ATOM 3832 C C . ARG C 1 56 ? 16.59517 -14.86910 -25.99508 1.000 81.66733 56 ARG C C 1
ATOM 3833 O O . ARG C 1 56 ? 17.61237 -14.95712 -25.29822 1.000 86.46981 56 ARG C O 1
ATOM 3841 N N . ILE C 1 57 ? 15.84511 -13.76513 -26.02428 1.000 78.27213 57 ILE C N 1
ATOM 3842 C CA . ILE C 1 57 ? 16.17360 -12.62195 -25.17846 1.000 66.28527 57 ILE C CA 1
ATOM 3843 C C . ILE C 1 57 ? 15.99275 -12.97585 -23.70782 1.000 78.31767 57 ILE C C 1
ATOM 3844 O O . ILE C 1 57 ? 16.74776 -12.51020 -22.84607 1.000 90.87765 57 ILE C O 1
ATOM 3849 N N . ALA C 1 58 ? 14.99476 -13.80588 -23.39533 1.000 90.53191 58 ALA C N 1
ATOM 3850 C CA . ALA C 1 58 ? 14.78160 -14.21522 -22.01023 1.000 81.30658 58 ALA C CA 1
ATOM 3851 C C . ALA C 1 58 ? 15.86267 -15.18070 -21.54154 1.000 91.02970 58 ALA C C 1
ATOM 3852 O O . ALA C 1 58 ? 16.27428 -15.14111 -20.37601 1.000 89.22767 58 ALA C O 1
ATOM 3854 N N . LYS C 1 59 ? 16.33155 -16.05682 -22.43403 1.000 96.14530 59 LYS C N 1
ATOM 3855 C CA . LYS C 1 59 ? 17.42135 -16.96016 -22.08377 1.000 95.02676 59 LYS C CA 1
ATOM 3856 C C . LYS C 1 59 ? 18.74180 -16.21390 -21.94653 1.000 95.77259 59 LYS C C 1
ATOM 3857 O O . LYS C 1 59 ? 19.60985 -16.63717 -21.17593 1.000 90.12925 59 LYS C O 1
ATOM 3863 N N . GLU C 1 60 ? 18.91411 -15.10991 -22.68081 1.000 89.81071 60 GLU C N 1
ATOM 3864 C CA . GLU C 1 60 ? 20.09384 -14.27123 -22.48665 1.000 91.30948 60 GLU C CA 1
ATOM 3865 C C . GLU C 1 60 ? 20.13608 -13.70701 -21.07123 1.000 102.54669 60 GLU C C 1
ATOM 3866 O O . GLU C 1 60 ? 21.21083 -13.59502 -20.46963 1.000 112.58529 60 GLU C O 1
ATOM 3872 N N . ALA C 1 61 ? 18.97307 -13.35122 -20.51945 1.000 100.86270 61 ALA C N 1
ATOM 3873 C CA . ALA C 1 61 ? 18.91951 -12.85352 -19.15034 1.000 98.18102 61 ALA C CA 1
ATOM 3874 C C . ALA C 1 61 ? 19.12954 -13.95894 -18.12544 1.000 101.45473 61 ALA C C 1
ATOM 3875 O O . ALA C 1 61 ? 19.49778 -13.66552 -16.98369 1.000 100.17423 61 ALA C O 1
ATOM 3877 N N . GLU C 1 62 ? 18.89931 -15.21832 -18.50302 1.000 98.52254 62 GLU C N 1
ATOM 3878 C CA . GLU C 1 62 ? 19.14367 -16.32153 -17.57991 1.000 104.87832 62 GLU C CA 1
ATOM 3879 C C . GLU C 1 62 ? 20.61453 -16.39861 -17.19181 1.000 103.67741 62 GLU C C 1
ATOM 3880 O O . GLU C 1 62 ? 20.94577 -16.65207 -16.02773 1.000 93.49797 62 GLU C O 1
ATOM 3886 N N . LYS C 1 63 ? 21.51230 -16.17649 -18.15320 1.000 106.24747 63 LYS C N 1
ATOM 3887 C CA . LYS C 1 63 ? 22.94046 -16.24474 -17.86649 1.000 111.04718 63 LYS C CA 1
ATOM 3888 C C . LYS C 1 63 ? 23.43673 -14.98976 -17.15861 1.000 109.27407 63 LYS C C 1
ATOM 3889 O O . LYS C 1 63 ? 24.22840 -15.08059 -16.21349 1.000 100.00106 63 LYS C O 1
ATOM 3895 N N . GLN C 1 64 ? 22.98900 -13.81533 -17.59975 1.000 106.15546 64 GLN C N 1
ATOM 3896 C CA . GLN C 1 64 ? 23.44770 -12.55534 -17.02894 1.000 112.54361 64 GLN C CA 1
ATOM 3897 C C . GLN C 1 64 ? 22.76884 -12.21695 -15.70902 1.000 108.42094 64 GLN C C 1
ATOM 3898 O O . GLN C 1 64 ? 23.05716 -11.15913 -15.13830 1.000 100.23000 64 GLN C O 1
ATOM 3904 N N . GLY C 1 65 ? 21.88684 -13.08003 -15.20955 1.000 113.05434 65 GLY C N 1
ATOM 3905 C CA . GLY C 1 65 ? 21.14510 -12.74566 -14.01336 1.000 117.48160 65 GLY C CA 1
ATOM 3906 C C . GLY C 1 65 ? 20.12947 -11.64911 -14.29465 1.000 116.87398 65 GLY C C 1
ATOM 3907 O O . GLY C 1 65 ? 19.68887 -11.43911 -15.42846 1.000 117.31315 65 GLY C O 1
ATOM 3908 N N . ASN C 1 66 ? 19.77452 -10.93039 -13.22789 1.000 120.59600 66 ASN C N 1
ATOM 3909 C CA . ASN C 1 66 ? 18.77394 -9.87050 -13.29428 1.000 119.02465 66 ASN C CA 1
ATOM 3910 C C . ASN C 1 66 ? 17.48222 -10.40161 -13.90355 1.000 126.75679 66 ASN C C 1
ATOM 3911 O O . ASN C 1 66 ? 17.18903 -10.15521 -15.07884 1.000 114.45398 66 ASN C O 1
ATOM 3916 N N . VAL C 1 67 ? 16.70905 -11.14349 -13.10658 1.000 129.49110 67 VAL C N 1
ATOM 3917 C CA . VAL C 1 67 ? 15.45702 -11.72205 -13.57917 1.000 100.01971 67 VAL C CA 1
ATOM 3918 C C . VAL C 1 67 ? 14.39550 -10.67379 -13.86752 1.000 90.03406 67 VAL C C 1
ATOM 3919 O O . VAL C 1 67 ? 13.32372 -11.01835 -14.37679 1.000 88.24228 67 VAL C O 1
ATOM 3923 N N . GLU C 1 68 ? 14.66685 -9.40542 -13.54951 1.000 96.62336 68 GLU C N 1
ATOM 3924 C CA . GLU C 1 68 ? 13.73346 -8.32944 -13.86825 1.000 104.40350 68 GLU C CA 1
ATOM 3925 C C . GLU C 1 68 ? 13.42724 -8.29475 -15.36137 1.000 113.35693 68 GLU C C 1
ATOM 3926 O O . GLU C 1 68 ? 12.26074 -8.31852 -15.77075 1.000 109.54092 68 GLU C O 1
ATOM 3932 N N . VAL C 1 69 ? 14.47165 -8.24986 -16.19228 1.000 130.38519 69 VAL C N 1
ATOM 3933 C CA . VAL C 1 69 ? 14.28403 -8.17513 -17.63814 1.000 125.13141 69 VAL C CA 1
ATOM 3934 C C . VAL C 1 69 ? 13.71382 -9.47947 -18.18519 1.000 108.98753 69 VAL C C 1
ATOM 3935 O O . VAL C 1 69 ? 12.94865 -9.47120 -19.15829 1.000 99.82897 69 VAL C O 1
ATOM 3939 N N . ALA C 1 70 ? 14.05843 -10.61394 -17.56933 1.000 99.76659 70 ALA C N 1
ATOM 3940 C CA . ALA C 1 70 ? 13.60682 -11.90449 -18.08003 1.000 91.09323 70 ALA C CA 1
ATOM 3941 C C . ALA C 1 70 ? 12.09279 -12.05721 -17.99206 1.000 96.02180 70 ALA C C 1
ATOM 3942 O O . ALA C 1 70 ? 11.49783 -12.78700 -18.79340 1.000 89.10540 70 ALA C O 1
ATOM 3944 N N . VAL C 1 71 ? 11.45212 -11.38670 -17.03143 1.000 97.77235 71 VAL C N 1
ATOM 3945 C CA . VAL C 1 71 ? 9.99727 -11.45927 -16.92861 1.000 87.07166 71 VAL C CA 1
ATOM 3946 C C . VAL C 1 71 ? 9.34153 -10.62666 -18.02254 1.000 94.79105 71 VAL C C 1
ATOM 3947 O O . VAL C 1 71 ? 8.39052 -11.07531 -18.67509 1.000 88.94312 71 VAL C O 1
ATOM 3951 N N . LYS C 1 72 ? 9.83562 -9.40438 -18.24463 1.000 95.21538 72 LYS C N 1
ATOM 3952 C CA . LYS C 1 72 ? 9.31960 -8.59676 -19.34534 1.000 88.90558 72 LYS C CA 1
ATOM 3953 C C . LYS C 1 72 ? 9.55946 -9.27086 -20.68880 1.000 83.31458 72 LYS C C 1
ATOM 3954 O O . LYS C 1 72 ? 8.76930 -9.09253 -21.62263 1.000 80.11743 72 LYS C O 1
ATOM 3960 N N . ALA C 1 73 ? 10.63805 -10.04886 -20.80471 1.000 84.18388 73 ALA C N 1
ATOM 3961 C CA . ALA C 1 73 ? 10.86606 -10.81735 -22.02280 1.000 80.84989 73 ALA C CA 1
ATOM 3962 C C . ALA C 1 73 ? 9.89839 -11.98869 -22.12123 1.000 82.68432 73 ALA C C 1
ATOM 3963 O O . ALA C 1 73 ? 9.43133 -12.32554 -23.21567 1.000 77.57883 73 ALA C O 1
ATOM 3965 N N . ALA C 1 74 ? 9.58642 -12.62192 -20.98708 1.000 87.69478 74 ALA C N 1
ATOM 3966 C CA . ALA C 1 74 ? 8.62943 -13.72271 -20.99267 1.000 81.00707 74 ALA C CA 1
ATOM 3967 C C . ALA C 1 74 ? 7.20865 -13.23156 -21.23729 1.000 71.32647 74 ALA C C 1
ATOM 3968 O O . ALA C 1 74 ? 6.39857 -13.95522 -21.82683 1.000 52.71222 74 ALA C O 1
ATOM 3970 N N . ARG C 1 75 ? 6.88457 -12.01665 -20.78991 1.000 68.16542 75 ARG C N 1
ATOM 3971 C CA . ARG C 1 75 ? 5.56775 -11.45659 -21.07262 1.000 73.78008 75 ARG C CA 1
ATOM 3972 C C . ARG C 1 75 ? 5.39308 -11.21070 -22.56492 1.000 81.26419 75 ARG C C 1
ATOM 3973 O O . ARG C 1 75 ? 4.37049 -11.58333 -23.15097 1.000 83.45303 75 ARG C O 1
ATOM 3981 N N . VAL C 1 76 ? 6.38864 -10.58442 -23.19673 1.000 89.63360 76 VAL C N 1
ATOM 3982 C CA . VAL C 1 76 ? 6.35344 -10.38726 -24.64208 1.000 73.93348 76 VAL C CA 1
ATOM 3983 C C . VAL C 1 76 ? 6.31540 -11.72800 -25.36376 1.000 70.77984 76 VAL C C 1
ATOM 3984 O O . VAL C 1 76 ? 5.65473 -11.86889 -26.40096 1.000 76.66552 76 VAL C O 1
ATOM 3988 N N . ALA C 1 77 ? 7.00342 -12.73680 -24.82607 1.000 60.78541 77 ALA C N 1
ATOM 3989 C CA . ALA C 1 77 ? 6.95985 -14.06109 -25.43564 1.000 60.52001 77 ALA C CA 1
ATOM 3990 C C . ALA C 1 77 ? 5.57553 -14.68579 -25.31003 1.000 79.41535 77 ALA C C 1
ATOM 3991 O O . ALA C 1 77 ? 5.06375 -15.27169 -26.27185 1.000 79.61814 77 ALA C O 1
ATOM 3993 N N . VAL C 1 78 ? 4.95097 -14.56842 -24.13623 1.000 85.18528 78 VAL C N 1
ATOM 3994 C CA . VAL C 1 78 ? 3.65009 -15.19891 -23.94004 1.000 81.46010 78 VAL C CA 1
ATOM 3995 C C . VAL C 1 78 ? 2.54114 -14.38316 -24.59449 1.000 80.58600 78 VAL C C 1
ATOM 3996 O O . VAL C 1 78 ? 1.51137 -14.94098 -24.98557 1.000 91.87059 78 VAL C O 1
ATOM 4000 N N . GLU C 1 79 ? 2.72271 -13.06690 -24.73637 1.000 70.76519 79 GLU C N 1
ATOM 4001 C CA . GLU C 1 79 ? 1.72024 -12.26704 -25.43182 1.000 76.99852 79 GLU C CA 1
ATOM 4002 C C . GLU C 1 79 ? 1.69192 -12.57967 -26.92165 1.000 80.79154 79 GLU C C 1
ATOM 4003 O O . GLU C 1 79 ? 0.62459 -12.53310 -27.54308 1.000 82.60711 79 GLU C O 1
ATOM 4009 N N . ALA C 1 80 ? 2.84499 -12.90557 -27.50813 1.000 89.26217 80 ALA C N 1
ATOM 4010 C CA . ALA C 1 80 ? 2.89141 -13.21890 -28.93136 1.000 82.51728 80 ALA C CA 1
ATOM 4011 C C . ALA C 1 80 ? 2.42746 -14.64375 -29.21018 1.000 90.21181 80 ALA C C 1
ATOM 4012 O O . ALA C 1 80 ? 1.69229 -14.88116 -30.17539 1.000 88.56078 80 ALA C O 1
ATOM 4014 N N . ALA C 1 81 ? 2.84737 -15.60286 -28.38103 1.000 78.91518 81 ALA C N 1
ATOM 4015 C CA . ALA C 1 81 ? 2.43332 -16.98816 -28.56939 1.000 84.45027 81 ALA C CA 1
ATOM 4016 C C . ALA C 1 81 ? 0.96182 -17.20382 -28.24036 1.000 97.99006 81 ALA C C 1
ATOM 4017 O O . ALA C 1 81 ? 0.35925 -18.15741 -28.74544 1.000 96.96213 81 ALA C O 1
ATOM 4019 N N . LYS C 1 82 ? 0.37478 -16.34407 -27.40477 1.000 101.28290 82 LYS C N 1
ATOM 4020 C CA . LYS C 1 82 ? -1.03770 -16.47973 -27.06338 1.000 101.81362 82 LYS C CA 1
ATOM 4021 C C . LYS C 1 82 ? -1.92625 -16.13240 -28.25060 1.000 104.00290 82 LYS C C 1
ATOM 4022 O O . LYS C 1 82 ? -2.89018 -16.84917 -28.54303 1.000 111.38803 82 LYS C O 1
ATOM 4028 N N . GLN C 1 83 ? -1.61375 -15.04125 -28.95116 1.000 106.28601 83 GLN C N 1
ATOM 4029 C CA . GLN C 1 83 ? -2.37581 -14.65857 -30.13285 1.000 107.10100 83 GLN C CA 1
ATOM 4030 C C . GLN C 1 83 ? -1.99986 -15.46570 -31.36868 1.000 109.41297 83 GLN C C 1
ATOM 4031 O O . GLN C 1 83 ? -2.74275 -15.43558 -32.35716 1.000 115.62042 83 GLN C O 1
ATOM 4037 N N . ALA C 1 84 ? -0.87227 -16.18173 -31.34173 1.000 104.66257 84 ALA C N 1
ATOM 4038 C CA . ALA C 1 84 ? -0.46883 -16.94786 -32.51695 1.000 92.62726 84 ALA C CA 1
ATOM 4039 C C . ALA C 1 84 ? -1.27385 -18.23518 -32.64674 1.000 102.10954 84 ALA C C 1
ATOM 4040 O O . ALA C 1 84 ? -1.72328 -18.58607 -33.74489 1.000 97.72731 84 ALA C O 1
ATOM 4042 N N . GLY C 1 85 ? -1.47357 -18.94557 -31.54140 1.000 112.05959 85 GLY C N 1
ATOM 4043 C CA . GLY C 1 85 ? -2.17583 -20.20973 -31.57749 1.000 116.94339 85 GLY C CA 1
ATOM 4044 C C . GLY C 1 85 ? -1.28485 -21.42044 -31.69093 1.000 115.09047 85 GLY C C 1
ATOM 4045 O O . GLY C 1 85 ? -1.74419 -22.47064 -32.15468 1.000 118.81251 85 GLY C O 1
ATOM 4046 N N . ASP C 1 86 ? -0.02329 -21.30666 -31.29036 1.000 110.55344 86 ASP C N 1
ATOM 4047 C CA . ASP C 1 86 ? 0.93318 -22.40372 -31.35260 1.000 110.64866 86 ASP C CA 1
ATOM 4048 C C . ASP C 1 86 ? 1.12030 -22.94741 -29.94084 1.000 101.08084 86 ASP C C 1
ATOM 4049 O O . ASP C 1 86 ? 1.72621 -22.28817 -29.08939 1.000 102.67361 86 ASP C O 1
ATOM 4054 N N . ASN C 1 87 ? 0.60137 -24.15355 -29.69777 1.000 102.16160 87 ASN C N 1
ATOM 4055 C CA . ASN C 1 87 ? 0.66820 -24.73372 -28.36109 1.000 110.02998 87 ASN C CA 1
ATOM 4056 C C . ASN C 1 87 ? 2.08937 -25.12927 -27.98593 1.000 101.76817 87 ASN C C 1
ATOM 4057 O O . ASN C 1 87 ? 2.45884 -25.05915 -26.80851 1.000 100.85059 87 ASN C O 1
ATOM 4062 N N . ASP C 1 88 ? 2.89808 -25.54241 -28.96371 1.000 106.37179 88 ASP C N 1
ATOM 4063 C CA . ASP C 1 88 ? 4.26483 -25.95169 -28.66116 1.000 107.08103 88 ASP C CA 1
ATOM 4064 C C . ASP C 1 88 ? 5.13677 -24.76597 -28.27564 1.000 93.02921 88 ASP C C 1
ATOM 4065 O O . ASP C 1 88 ? 6.07876 -24.92208 -27.49099 1.000 91.81539 88 ASP C O 1
ATOM 4070 N N . VAL C 1 89 ? 4.85029 -23.58204 -28.81459 1.000 90.60851 89 VAL C N 1
ATOM 4071 C CA . VAL C 1 89 ? 5.55859 -22.39086 -28.36388 1.000 98.17648 89 VAL C CA 1
ATOM 4072 C C . VAL C 1 89 ? 5.01708 -21.93309 -27.01595 1.000 93.99341 89 VAL C C 1
ATOM 4073 O O . VAL C 1 89 ? 5.77779 -21.49652 -26.14622 1.000 96.02978 89 VAL C O 1
ATOM 4077 N N . LEU C 1 90 ? 3.69953 -22.03098 -26.81694 1.000 77.10931 90 LEU C N 1
ATOM 4078 C CA . LEU C 1 90 ? 3.13152 -21.75330 -25.50178 1.000 78.76934 90 LEU C CA 1
ATOM 4079 C C . LEU C 1 90 ? 3.69597 -22.70302 -24.45451 1.000 80.62888 90 LEU C C 1
ATOM 4080 O O . LEU C 1 90 ? 4.00596 -22.28986 -23.33092 1.000 83.54899 90 LEU C O 1
ATOM 4085 N N . ARG C 1 91 ? 3.84297 -23.98153 -24.80935 1.000 78.23810 91 ARG C N 1
ATOM 4086 C CA . ARG C 1 91 ? 4.44739 -24.94389 -23.89551 1.000 73.48198 91 ARG C CA 1
ATOM 4087 C C . ARG C 1 91 ? 5.90294 -24.60244 -23.60516 1.000 80.06407 91 ARG C C 1
ATOM 4088 O O . ARG C 1 91 ? 6.39502 -24.86832 -22.50115 1.000 72.82882 91 ARG C O 1
ATOM 4096 N N . LYS C 1 92 ? 6.60325 -24.01296 -24.57533 1.000 85.50093 92 LYS C N 1
ATOM 4097 C CA . LYS C 1 92 ? 7.99500 -23.64410 -24.35884 1.000 78.75013 92 LYS C CA 1
ATOM 4098 C C . LYS C 1 92 ? 8.11537 -22.38441 -23.51137 1.000 74.49481 92 LYS C C 1
ATOM 4099 O O . LYS C 1 92 ? 9.09224 -22.23248 -22.76884 1.000 68.56244 92 LYS C O 1
ATOM 4105 N N . VAL C 1 93 ? 7.13555 -21.48172 -23.60234 1.000 73.02670 93 VAL C N 1
ATOM 4106 C CA . VAL C 1 93 ? 7.15197 -20.27414 -22.78193 1.000 79.23823 93 VAL C CA 1
ATOM 4107 C C . VAL C 1 93 ? 6.91845 -20.61963 -21.31552 1.000 75.53380 93 VAL C C 1
ATOM 4108 O O . VAL C 1 93 ? 7.52955 -20.02688 -20.41711 1.000 65.42049 93 VAL C O 1
ATOM 4112 N N . ALA C 1 94 ? 6.03900 -21.58812 -21.04990 1.000 81.61736 94 ALA C N 1
ATOM 4113 C CA . ALA C 1 94 ? 5.73122 -21.95649 -19.67186 1.000 74.26989 94 ALA C CA 1
ATOM 4114 C C . ALA C 1 94 ? 6.95691 -22.52107 -18.96577 1.000 72.40454 94 ALA C C 1
ATOM 4115 O O . ALA C 1 94 ? 7.29132 -22.10061 -17.85164 1.000 79.32527 94 ALA C O 1
ATOM 4117 N N . GLU C 1 95 ? 7.64050 -23.47755 -19.60041 1.000 73.35089 95 GLU C N 1
ATOM 4118 C CA . GLU C 1 95 ? 8.82277 -24.07172 -18.98362 1.000 83.50747 95 GLU C CA 1
ATOM 4119 C C . GLU C 1 95 ? 9.90134 -23.02504 -18.74010 1.000 68.48267 95 GLU C C 1
ATOM 4120 O O . GLU C 1 95 ? 10.62540 -23.08727 -17.74008 1.000 62.76274 95 GLU C O 1
ATOM 4126 N N . GLN C 1 96 ? 10.01651 -22.04814 -19.63917 1.000 63.78974 96 GLN C N 1
ATOM 4127 C CA . GLN C 1 96 ? 11.00618 -20.99542 -19.45171 1.000 73.54943 96 GLN C CA 1
ATOM 4128 C C . GLN C 1 96 ? 10.59589 -20.04693 -18.33290 1.000 70.69415 96 GLN C C 1
ATOM 4129 O O . GLN C 1 96 ? 11.43982 -19.61410 -17.53993 1.000 58.74761 96 GLN C O 1
ATOM 4135 N N . ALA C 1 97 ? 9.30497 -19.71250 -18.25091 1.000 75.51473 97 ALA C N 1
ATOM 4136 C CA . ALA C 1 97 ? 8.84433 -18.81859 -17.19350 1.000 70.72677 97 ALA C CA 1
ATOM 4137 C C . ALA C 1 97 ? 8.96816 -19.46532 -15.82056 1.000 77.56722 97 ALA C C 1
ATOM 4138 O O . ALA C 1 97 ? 9.15749 -18.76204 -14.82049 1.000 54.89765 97 ALA C O 1
ATOM 4140 N N . LEU C 1 98 ? 8.86115 -20.79554 -15.75103 1.000 62.81771 98 LEU C N 1
ATOM 4141 C CA . LEU C 1 98 ? 9.10007 -21.48766 -14.49070 1.000 51.45906 98 LEU C CA 1
ATOM 4142 C C . LEU C 1 98 ? 10.57164 -21.45271 -14.10586 1.000 75.12615 98 LEU C C 1
ATOM 4143 O O . LEU C 1 98 ? 10.89740 -21.40131 -12.91444 1.000 76.50910 98 LEU C O 1
ATOM 4148 N N . ARG C 1 99 ? 11.47123 -21.48416 -15.09219 1.000 85.89900 99 ARG C N 1
ATOM 4149 C CA . ARG C 1 99 ? 12.89162 -21.33928 -14.79349 1.000 70.64833 99 ARG C CA 1
ATOM 4150 C C . ARG C 1 99 ? 13.18426 -19.97247 -14.18927 1.000 68.76033 99 ARG C C 1
ATOM 4151 O O . ARG C 1 99 ? 13.93304 -19.86539 -13.21171 1.000 80.32521 99 ARG C O 1
ATOM 4159 N N . ILE C 1 100 ? 12.59072 -18.91665 -14.75022 1.000 60.31771 100 ILE C N 1
ATOM 4160 C CA . ILE C 1 100 ? 12.81550 -17.57212 -14.22933 1.000 62.12667 100 ILE C CA 1
ATOM 4161 C C . ILE C 1 100 ? 12.24212 -17.43883 -12.82409 1.000 82.83728 100 ILE C C 1
ATOM 4162 O O . ILE C 1 100 ? 12.82926 -16.77553 -11.96074 1.000 76.62493 100 ILE C O 1
ATOM 4167 N N . ALA C 1 101 ? 11.08920 -18.06574 -12.57020 1.000 86.31410 101 ALA C N 1
ATOM 4168 C CA . ALA C 1 101 ? 10.45169 -17.94282 -11.26197 1.000 86.23909 101 ALA C CA 1
ATOM 4169 C C . ALA C 1 101 ? 11.27807 -18.61741 -10.17473 1.000 85.61912 101 ALA C C 1
ATOM 4170 O O . ALA C 1 101 ? 11.44671 -18.06160 -9.08266 1.000 83.54287 101 ALA C O 1
ATOM 4172 N N . LYS C 1 102 ? 11.79669 -19.81709 -10.45093 1.000 79.53415 102 LYS C N 1
ATOM 4173 C CA . LYS C 1 102 ? 12.65115 -20.48845 -9.47734 1.000 75.02375 102 LYS C CA 1
ATOM 4174 C C . LYS C 1 102 ? 13.96688 -19.74283 -9.29503 1.000 88.61257 102 LYS C C 1
ATOM 4175 O O . LYS C 1 102 ? 14.48454 -19.65189 -8.17565 1.000 90.07401 102 LYS C O 1
ATOM 4181 N N . GLU C 1 103 ? 14.52373 -19.20348 -10.38341 1.000 92.76941 103 GLU C N 1
ATOM 4182 C CA . GLU C 1 103 ? 15.74099 -18.40588 -10.26886 1.000 91.53558 103 GLU C CA 1
ATOM 4183 C C . GLU C 1 103 ? 15.48357 -17.12121 -9.49216 1.000 87.87407 103 GLU C C 1
ATOM 4184 O O . GLU C 1 103 ? 16.30653 -16.71690 -8.66359 1.000 90.05406 103 GLU C O 1
ATOM 4190 N N . ALA C 1 104 ? 14.34726 -16.46524 -9.74353 1.000 93.19107 104 ALA C N 1
ATOM 4191 C CA . ALA C 1 104 ? 13.98204 -15.29360 -8.95681 1.000 83.72235 104 ALA C CA 1
ATOM 4192 C C . ALA C 1 104 ? 13.67752 -15.65440 -7.51041 1.000 97.13432 104 ALA C C 1
ATOM 4193 O O . ALA C 1 104 ? 13.78253 -14.79195 -6.63135 1.000 93.29303 104 ALA C O 1
ATOM 4195 N N . GLU C 1 105 ? 13.29503 -16.90597 -7.24819 1.000 91.04758 105 GLU C N 1
ATOM 4196 C CA . GLU C 1 105 ? 13.16079 -17.36281 -5.87067 1.000 86.79207 105 GLU C CA 1
ATOM 4197 C C . GLU C 1 105 ? 14.52511 -17.48438 -5.20314 1.000 97.31417 105 GLU C C 1
ATOM 4198 O O . GLU C 1 105 ? 14.66670 -17.19132 -4.01061 1.000 109.23080 105 GLU C O 1
ATOM 4204 N N . LYS C 1 106 ? 15.54370 -17.90650 -5.95877 1.000 100.89991 106 LYS C N 1
ATOM 4205 C CA . LYS C 1 106 ? 16.89764 -17.96108 -5.41434 1.000 85.85904 106 LYS C CA 1
ATOM 4206 C C . LYS C 1 106 ? 17.48139 -16.56373 -5.24523 1.000 83.38646 106 LYS C C 1
ATOM 4207 O O . LYS C 1 106 ? 18.20101 -16.29906 -4.27541 1.000 87.92665 106 LYS C O 1
ATOM 4213 N N . GLN C 1 107 ? 17.18947 -15.65781 -6.18294 1.000 91.40139 107 GLN C N 1
ATOM 4214 C CA . GLN C 1 107 ? 17.67109 -14.28544 -6.07393 1.000 86.92622 107 GLN C CA 1
ATOM 4215 C C . GLN C 1 107 ? 17.06818 -13.55779 -4.88250 1.000 95.31703 107 GLN C C 1
ATOM 4216 O O . GLN C 1 107 ? 17.63157 -12.55238 -4.43701 1.000 99.08127 107 GLN C O 1
ATOM 4222 N N . GLY C 1 108 ? 15.94186 -14.04174 -4.35921 1.000 112.82847 108 GLY C N 1
ATOM 4223 C CA . GLY C 1 108 ? 15.24856 -13.39809 -3.26639 1.000 111.15651 108 GLY C CA 1
ATOM 4224 C C . GLY C 1 108 ? 14.12212 -12.48169 -3.68948 1.000 103.11770 108 GLY C C 1
ATOM 4225 O O . GLY C 1 108 ? 13.34695 -12.04318 -2.83019 1.000 89.68026 108 GLY C O 1
ATOM 4226 N N . ASN C 1 109 ? 14.00941 -12.18034 -4.98172 1.000 100.02486 109 ASN C N 1
ATOM 4227 C CA . ASN C 1 109 ? 12.95637 -11.30561 -5.49332 1.000 105.14698 109 ASN C CA 1
ATOM 4228 C C . ASN C 1 109 ? 11.70995 -12.15182 -5.70920 1.000 102.82453 109 ASN C C 1
ATOM 4229 O O . ASN C 1 109 ? 11.48786 -12.71681 -6.78144 1.000 93.03276 109 ASN C O 1
ATOM 4234 N N . VAL C 1 110 ? 10.88548 -12.24339 -4.66414 1.000 107.53636 110 VAL C N 1
ATOM 4235 C CA . VAL C 1 110 ? 9.66552 -13.03589 -4.75444 1.000 88.39245 110 VAL C CA 1
ATOM 4236 C C . VAL C 1 110 ? 8.62677 -12.33594 -5.62094 1.000 82.95710 110 VAL C C 1
ATOM 4237 O O . VAL C 1 110 ? 7.79075 -12.99557 -6.25127 1.000 82.15666 110 VAL C O 1
ATOM 4241 N N . ASP C 1 111 ? 8.66096 -11.00124 -5.67723 1.000 73.29455 111 ASP C N 1
ATOM 4242 C CA . ASP C 1 111 ? 7.70859 -10.26741 -6.50628 1.000 81.50352 111 ASP C CA 1
ATOM 4243 C C . ASP C 1 111 ? 7.90079 -10.59935 -7.98013 1.000 82.63132 111 ASP C C 1
ATOM 4244 O O . ASP C 1 111 ? 6.93199 -10.84601 -8.70781 1.000 89.43705 111 ASP C O 1
ATOM 4249 N N . VAL C 1 112 ? 9.15165 -10.60712 -8.43866 1.000 80.52192 112 VAL C N 1
ATOM 4250 C CA . VAL C 1 112 ? 9.43463 -11.02005 -9.80752 1.000 86.10541 112 VAL C CA 1
ATOM 4251 C C . VAL C 1 112 ? 9.12731 -12.50228 -9.98851 1.000 77.31826 112 VAL C C 1
ATOM 4252 O O . VAL C 1 112 ? 8.62043 -12.92243 -11.03607 1.000 72.34450 112 VAL C O 1
ATOM 4256 N N . ALA C 1 113 ? 9.41118 -13.31469 -8.96621 1.000 80.58702 113 ALA C N 1
ATOM 4257 C CA . ALA C 1 113 ? 9.11287 -14.74138 -9.04772 1.000 77.67766 113 ALA C CA 1
ATOM 4258 C C . ALA C 1 113 ? 7.62039 -14.98170 -9.23035 1.000 86.52145 113 ALA C C 1
ATOM 4259 O O . ALA C 1 113 ? 7.21513 -15.86782 -9.99190 1.000 85.28365 113 ALA C O 1
ATOM 4261 N N . ALA C 1 114 ? 6.78645 -14.19787 -8.54168 1.000 77.63000 114 ALA C N 1
ATOM 4262 C CA . ALA C 1 114 ? 5.34504 -14.30416 -8.73160 1.000 59.89338 114 ALA C CA 1
ATOM 4263 C C . ALA C 1 114 ? 4.92089 -13.81013 -10.10894 1.000 76.47164 114 ALA C C 1
ATOM 4264 O O . ALA C 1 114 ? 3.95436 -14.32870 -10.67930 1.000 81.42312 114 ALA C O 1
ATOM 4266 N N . LYS C 1 115 ? 5.62321 -12.81485 -10.65838 1.000 80.29539 115 LYS C N 1
ATOM 4267 C CA . LYS C 1 115 ? 5.28492 -12.32514 -11.99203 1.000 77.73376 115 LYS C CA 1
ATOM 4268 C C . LYS C 1 115 ? 5.62589 -13.35543 -13.06189 1.000 69.83076 115 LYS C C 1
ATOM 4269 O O . LYS C 1 115 ? 4.91456 -13.47563 -14.06448 1.000 71.02333 115 LYS C O 1
ATOM 4275 N N . ALA C 1 116 ? 6.71079 -14.10623 -12.86712 1.000 69.44989 116 ALA C N 1
ATOM 4276 C CA . ALA C 1 116 ? 7.09963 -15.13829 -13.82167 1.000 71.38413 116 ALA C CA 1
ATOM 4277 C C . ALA C 1 116 ? 6.19142 -16.35838 -13.74701 1.000 64.28759 116 ALA C C 1
ATOM 4278 O O . ALA C 1 116 ? 5.93584 -17.00031 -14.77305 1.000 63.34800 116 ALA C O 1
ATOM 4280 N N . ALA C 1 117 ? 5.70423 -16.69895 -12.55107 1.000 65.04734 117 ALA C N 1
ATOM 4281 C CA . ALA C 1 117 ? 4.77504 -17.81637 -12.43200 1.000 53.63596 117 ALA C CA 1
ATOM 4282 C C . ALA C 1 117 ? 3.44003 -17.49998 -13.09130 1.000 59.16028 117 ALA C C 1
ATOM 4283 O O . ALA C 1 117 ? 2.80825 -18.39441 -13.66574 1.000 49.41068 117 ALA C O 1
ATOM 4285 N N . GLN C 1 118 ? 2.99636 -16.24069 -13.02387 1.000 52.34367 118 GLN C N 1
ATOM 4286 C CA . GLN C 1 118 ? 1.78739 -15.84693 -13.74204 1.000 66.22368 118 GLN C CA 1
ATOM 4287 C C . GLN C 1 118 ? 1.95185 -16.05555 -15.24271 1.000 66.82057 118 GLN C C 1
ATOM 4288 O O . GLN C 1 118 ? 1.00572 -16.45647 -15.93189 1.000 74.19350 118 GLN C O 1
ATOM 4294 N N . VAL C 1 119 ? 3.15374 -15.80076 -15.76263 1.000 77.62605 119 VAL C N 1
ATOM 4295 C CA . VAL C 1 119 ? 3.42687 -16.05237 -17.17257 1.000 71.08869 119 VAL C CA 1
ATOM 4296 C C . VAL C 1 119 ? 3.34089 -17.54226 -17.47206 1.000 67.17954 119 VAL C C 1
ATOM 4297 O O . VAL C 1 119 ? 2.75566 -17.95442 -18.48093 1.000 60.20281 119 VAL C O 1
ATOM 4301 N N . ALA C 1 120 ? 3.91335 -18.37381 -16.59880 1.000 67.24677 120 ALA C N 1
ATOM 4302 C CA . ALA C 1 120 ? 3.85583 -19.81550 -16.80923 1.000 58.58627 120 ALA C CA 1
ATOM 4303 C C . ALA C 1 120 ? 2.43162 -20.33569 -16.67485 1.000 65.28833 120 ALA C C 1
ATOM 4304 O O . ALA C 1 120 ? 2.02021 -21.22987 -17.42191 1.000 78.91188 120 ALA C O 1
ATOM 4306 N N . ALA C 1 121 ? 1.66316 -19.78710 -15.73111 1.000 67.10040 121 ALA C N 1
ATOM 4307 C CA . ALA C 1 121 ? 0.28291 -20.22696 -15.55645 1.000 56.14008 121 ALA C CA 1
ATOM 4308 C C . ALA C 1 121 ? -0.58497 -19.81097 -16.73689 1.000 58.33151 121 ALA C C 1
ATOM 4309 O O . ALA C 1 121 ? -1.45339 -20.57400 -17.17497 1.000 60.66277 121 ALA C O 1
ATOM 4311 N N . GLU C 1 122 ? -0.36816 -18.60378 -17.26326 1.000 68.08751 122 GLU C N 1
ATOM 4312 C CA . GLU C 1 122 ? -1.14344 -18.15187 -18.41370 1.000 67.35869 122 GLU C CA 1
ATOM 4313 C C . GLU C 1 122 ? -0.78043 -18.93679 -19.66908 1.000 67.08648 122 GLU C C 1
ATOM 4314 O O . GLU C 1 122 ? -1.65905 -19.28325 -20.46813 1.000 72.24614 122 GLU C O 1
ATOM 4320 N N . ALA C 1 123 ? 0.50842 -19.23051 -19.85762 1.000 61.74502 123 ALA C N 1
ATOM 4321 C CA . ALA C 1 123 ? 0.93016 -19.97579 -21.03937 1.000 69.09548 123 ALA C CA 1
ATOM 4322 C C . ALA C 1 123 ? 0.44656 -21.41922 -20.98865 1.000 75.35081 123 ALA C C 1
ATOM 4323 O O . ALA C 1 123 ? -0.00415 -21.96344 -22.00325 1.000 84.14501 123 ALA C O 1
ATOM 4325 N N . ALA C 1 124 ? 0.53405 -22.05703 -19.81954 1.000 73.94866 124 ALA C N 1
ATOM 4326 C CA . ALA C 1 124 ? 0.09778 -23.44480 -19.70259 1.000 73.93378 124 ALA C CA 1
ATOM 4327 C C . ALA C 1 124 ? -1.41538 -23.56557 -19.82834 1.000 84.84050 124 ALA C C 1
ATOM 4328 O O . ALA C 1 124 ? -1.92152 -24.55294 -20.37467 1.000 86.92739 124 ALA C O 1
ATOM 4330 N N . LYS C 1 125 ? -2.15337 -22.57256 -19.32874 1.000 73.02579 125 LYS C N 1
ATOM 4331 C CA . LYS C 1 125 ? -3.60435 -22.59165 -19.47075 1.000 82.18757 125 LYS C CA 1
ATOM 4332 C C . LYS C 1 125 ? -4.01255 -22.45223 -20.93060 1.000 89.95226 125 LYS C C 1
ATOM 4333 O O . LYS C 1 125 ? -4.92111 -23.15041 -21.39591 1.000 107.74455 125 LYS C O 1
ATOM 4339 N N . GLN C 1 126 ? -3.35578 -21.55217 -21.66691 1.000 90.12272 126 GLN C N 1
ATOM 4340 C CA . GLN C 1 126 ? -3.70968 -21.34330 -23.06629 1.000 93.09769 126 GLN C CA 1
ATOM 4341 C C . GLN C 1 126 ? -3.42097 -22.57716 -23.91101 1.000 87.93461 126 GLN C C 1
ATOM 4342 O O . GLN C 1 126 ? -4.10478 -22.81320 -24.91329 1.000 98.87162 126 GLN C O 1
ATOM 4348 N N . ALA C 1 127 ? -2.42391 -23.37312 -23.52652 1.000 81.02497 127 ALA C N 1
ATOM 4349 C CA . ALA C 1 127 ? -2.06342 -24.56211 -24.28586 1.000 92.60759 127 ALA C CA 1
ATOM 4350 C C . ALA C 1 127 ? -2.80946 -25.80992 -23.83488 1.000 88.83983 127 ALA C C 1
ATOM 4351 O O . ALA C 1 127 ? -2.81909 -26.80649 -24.56640 1.000 98.64858 127 ALA C O 1
ATOM 4353 N N . GLY C 1 128 ? -3.42931 -25.78304 -22.66026 1.000 87.25032 128 GLY C N 1
ATOM 4354 C CA . GLY C 1 128 ? -4.15470 -26.94161 -22.17403 1.000 89.03455 128 GLY C CA 1
ATOM 4355 C C . GLY C 1 128 ? -3.27676 -28.06433 -21.66841 1.000 82.88506 128 GLY C C 1
ATOM 4356 O O . GLY C 1 128 ? -3.55855 -29.23895 -21.93994 1.000 84.47070 128 GLY C O 1
ATOM 4357 N N . ASP C 1 129 ? -2.21781 -27.73726 -20.93406 1.000 78.74788 129 ASP C N 1
ATOM 4358 C CA . ASP C 1 129 ? -1.27789 -28.71754 -20.39610 1.000 91.04109 129 ASP C CA 1
ATOM 4359 C C . ASP C 1 129 ? -1.54061 -28.83486 -18.89839 1.000 84.62208 129 ASP C C 1
ATOM 4360 O O . ASP C 1 129 ? -1.11326 -27.97945 -18.11785 1.000 98.10051 129 ASP C O 1
ATOM 4365 N N . LYS C 1 130 ? -2.24320 -29.89831 -18.49642 1.000 78.45584 130 LYS C N 1
ATOM 4366 C CA . LYS C 1 130 ? -2.52631 -30.08270 -17.07631 1.000 80.61440 130 LYS C CA 1
ATOM 4367 C C . LYS C 1 130 ? -1.26677 -30.43428 -16.29561 1.000 80.86916 130 LYS C C 1
ATOM 4368 O O . LYS C 1 130 ? -1.15352 -30.08415 -15.11525 1.000 69.19435 130 LYS C O 1
ATOM 4374 N N . ASP C 1 131 ? -0.30885 -31.10896 -16.93558 1.000 88.57863 131 ASP C N 1
ATOM 4375 C CA . ASP C 1 131 ? 0.93167 -31.45714 -16.25193 1.000 79.46396 131 ASP C CA 1
ATOM 4376 C C . ASP C 1 131 ? 1.77089 -30.21775 -15.96778 1.000 79.80914 131 ASP C C 1
ATOM 4377 O O . ASP C 1 131 ? 2.36742 -30.09867 -14.89101 1.000 63.60258 131 ASP C O 1
ATOM 4382 N N . MET C 1 132 ? 1.82544 -29.28102 -16.91729 1.000 72.22807 132 MET C N 1
ATOM 4383 C CA . MET C 1 132 ? 2.53441 -28.03020 -16.67001 1.000 77.80078 132 MET C CA 1
ATOM 4384 C C . MET C 1 132 ? 1.77738 -27.15715 -15.67698 1.000 86.23887 132 MET C C 1
ATOM 4385 O O . MET C 1 132 ? 2.39066 -26.47381 -14.84928 1.000 81.33826 132 MET C O 1
ATOM 4390 N N . LEU C 1 133 ? 0.44370 -27.16980 -15.74182 1.000 84.32797 133 LEU C N 1
ATOM 4391 C CA . LEU C 1 133 ? -0.35123 -26.37357 -14.81285 1.000 66.48449 133 LEU C CA 1
ATOM 4392 C C . LEU C 1 133 ? -0.18269 -26.85990 -13.37920 1.000 75.57245 133 LEU C C 1
ATOM 4393 O O . LEU C 1 133 ? -0.11823 -26.04931 -12.44696 1.000 80.20593 133 LEU C O 1
ATOM 4398 N N . GLU C 1 134 ? -0.11540 -28.17848 -13.18062 1.000 56.65293 134 GLU C N 1
ATOM 4399 C CA . GLU C 1 134 ? 0.12837 -28.70174 -11.84205 1.000 73.38589 134 GLU C CA 1
ATOM 4400 C C . GLU C 1 134 ? 1.51375 -28.31159 -11.34517 1.000 87.00404 134 GLU C C 1
ATOM 4401 O O . GLU C 1 134 ? 1.70246 -28.07270 -10.14647 1.000 97.75428 134 GLU C O 1
ATOM 4407 N N . LYS C 1 135 ? 2.49216 -28.23670 -12.24920 1.000 77.02870 135 LYS C N 1
ATOM 4408 C CA . LYS C 1 135 ? 3.82724 -27.80207 -11.85538 1.000 73.43569 135 LYS C CA 1
ATOM 4409 C C . LYS C 1 135 ? 3.83461 -26.32712 -11.46995 1.000 63.98566 135 LYS C C 1
ATOM 4410 O O . LYS C 1 135 ? 4.50636 -25.93527 -10.50926 1.000 74.78230 135 LYS C O 1
ATOM 4416 N N . VAL C 1 136 ? 3.09067 -25.49568 -12.20542 1.000 69.59380 136 VAL C N 1
ATOM 4417 C CA . VAL C 1 136 ? 3.01144 -24.07298 -11.88336 1.000 63.95354 136 VAL C CA 1
ATOM 4418 C C . VAL C 1 136 ? 2.34766 -23.86819 -10.52903 1.000 70.09891 136 VAL C C 1
ATOM 4419 O O . VAL C 1 136 ? 2.69550 -22.93897 -9.78899 1.000 74.67007 136 VAL C O 1
ATOM 4423 N N . ALA C 1 137 ? 1.39645 -24.73544 -10.17258 1.000 71.69944 137 ALA C N 1
ATOM 4424 C CA . ALA C 1 137 ? 0.71389 -24.59500 -8.89038 1.000 77.61779 137 ALA C CA 1
ATOM 4425 C C . ALA C 1 137 ? 1.66308 -24.84622 -7.72365 1.000 78.17463 137 ALA C C 1
ATOM 4426 O O . ALA C 1 137 ? 1.63491 -24.11519 -6.72619 1.000 75.86843 137 ALA C O 1
ATOM 4428 N N . LYS C 1 138 ? 2.51670 -25.86887 -7.83075 1.000 73.47195 138 LYS C N 1
ATOM 4429 C CA . LYS C 1 138 ? 3.44394 -26.16530 -6.74309 1.000 75.03327 138 LYS C CA 1
ATOM 4430 C C . LYS C 1 138 ? 4.57563 -25.14870 -6.67014 1.000 71.30590 138 LYS C C 1
ATOM 4431 O O . LYS C 1 138 ? 5.11164 -24.90128 -5.58454 1.000 70.41542 138 LYS C O 1
ATOM 4437 N N . VAL C 1 139 ? 4.95619 -24.55480 -7.80301 1.000 74.25541 139 VAL C N 1
ATOM 4438 C CA . VAL C 1 139 ? 5.98017 -23.51491 -7.77908 1.000 83.19542 139 VAL C CA 1
ATOM 4439 C C . VAL C 1 139 ? 5.41371 -22.22653 -7.19701 1.000 85.10024 139 VAL C C 1
ATOM 4440 O O . VAL C 1 139 ? 6.07289 -21.54449 -6.40196 1.000 69.27845 139 VAL C O 1
ATOM 4444 N N . ALA C 1 140 ? 4.18189 -21.87518 -7.57681 1.000 93.09914 140 ALA C N 1
ATOM 4445 C CA . ALA C 1 140 ? 3.53794 -20.70391 -6.99359 1.000 72.73122 140 ALA C CA 1
ATOM 4446 C C . ALA C 1 140 ? 3.30281 -20.88661 -5.50087 1.000 73.21173 140 ALA C C 1
ATOM 4447 O O . ALA C 1 140 ? 3.33329 -19.90868 -4.74559 1.000 73.19440 140 ALA C O 1
ATOM 4449 N N . GLU C 1 141 ? 3.06526 -22.12518 -5.05696 1.000 78.47843 141 GLU C N 1
ATOM 4450 C CA . GLU C 1 141 ? 3.05349 -22.40321 -3.62374 1.000 70.71551 141 GLU C CA 1
ATOM 4451 C C . GLU C 1 141 ? 4.44596 -22.25131 -3.02694 1.000 84.52135 141 GLU C C 1
ATOM 4452 O O . GLU C 1 141 ? 4.59523 -21.75706 -1.90296 1.000 69.61132 141 GLU C O 1
ATOM 4458 N N . GLN C 1 142 ? 5.47530 -22.67891 -3.76544 1.000 86.49974 142 GLN C N 1
ATOM 4459 C CA . GLN C 1 142 ? 6.84680 -22.54490 -3.28647 1.000 61.20823 142 GLN C CA 1
ATOM 4460 C C . GLN C 1 142 ? 7.21514 -21.08031 -3.08813 1.000 62.54006 142 GLN C C 1
ATOM 4461 O O . GLN C 1 142 ? 7.88892 -20.72723 -2.11323 1.000 61.51752 142 GLN C O 1
ATOM 4467 N N . ILE C 1 143 ? 6.77128 -20.21186 -3.99992 1.000 59.42102 143 ILE C N 1
ATOM 4468 C CA . ILE C 1 143 ? 7.03942 -18.78332 -3.86657 1.000 57.16881 143 ILE C CA 1
ATOM 4469 C C . ILE C 1 143 ? 6.31002 -18.21354 -2.65800 1.000 69.78964 143 ILE C C 1
ATOM 4470 O O . ILE C 1 143 ? 6.86186 -17.39603 -1.91164 1.000 71.20939 143 ILE C O 1
ATOM 4475 N N . ALA C 1 144 ? 5.05948 -18.63442 -2.44486 1.000 77.69184 144 ALA C N 1
ATOM 4476 C CA . ALA C 1 144 ? 4.29256 -18.13774 -1.30774 1.000 66.20139 144 ALA C CA 1
ATOM 4477 C C . ALA C 1 144 ? 4.87232 -18.61985 0.01476 1.000 88.36806 144 ALA C C 1
ATOM 4478 O O . ALA C 1 144 ? 4.80879 -17.89774 1.01728 1.000 85.67711 144 ALA C O 1
ATOM 4480 N N . LYS C 1 145 ? 5.43356 -19.83146 0.04042 1.000 80.97748 145 LYS C N 1
ATOM 4481 C CA . LYS C 1 145 ? 6.09953 -20.30603 1.24824 1.000 75.11277 145 LYS C CA 1
ATOM 4482 C C . LYS C 1 145 ? 7.34159 -19.47690 1.54591 1.000 84.89230 145 LYS C C 1
ATOM 4483 O O . LYS C 1 145 ? 7.63817 -19.18535 2.70976 1.000 98.78973 145 LYS C O 1
ATOM 4489 N N . ALA C 1 146 ? 8.07361 -19.07915 0.50466 1.000 87.92216 146 ALA C N 1
ATOM 4490 C CA . ALA C 1 146 ? 9.23404 -18.21708 0.68800 1.000 97.07921 146 ALA C CA 1
ATOM 4491 C C . ALA C 1 146 ? 8.83145 -16.77858 0.98253 1.000 89.07393 146 ALA C C 1
ATOM 4492 O O . ALA C 1 146 ? 9.51542 -16.09360 1.75162 1.000 98.44425 146 ALA C O 1
ATOM 4494 N N . ALA C 1 147 ? 7.73570 -16.30421 0.38502 1.000 88.32317 147 ALA C N 1
ATOM 4495 C CA . ALA C 1 147 ? 7.28134 -14.94450 0.65686 1.000 95.55404 147 ALA C CA 1
ATOM 4496 C C . ALA C 1 147 ? 6.83585 -14.79173 2.10565 1.000 102.13972 147 ALA C C 1
ATOM 4497 O O . ALA C 1 147 ? 7.04185 -13.73616 2.71564 1.000 93.85729 147 ALA C O 1
ATOM 4499 N N . GLU C 1 148 ? 6.22610 -15.83571 2.67384 1.000 98.24515 148 GLU C N 1
ATOM 4500 C CA . GLU C 1 148 ? 5.86781 -15.80110 4.08814 1.000 106.77344 148 GLU C CA 1
ATOM 4501 C C . GLU C 1 148 ? 7.09442 -15.55080 4.95683 1.000 110.43477 148 GLU C C 1
ATOM 4502 O O . GLU C 1 148 ? 7.01543 -14.84301 5.96769 1.000 116.70958 148 GLU C O 1
ATOM 4508 N N . LYS C 1 149 ? 8.24279 -16.11205 4.56944 1.000 104.90026 149 LYS C N 1
ATOM 4509 C CA . LYS C 1 149 ? 9.46911 -15.88381 5.32629 1.000 91.07925 149 LYS C CA 1
ATOM 4510 C C . LYS C 1 149 ? 9.98315 -14.46155 5.13785 1.000 98.12734 149 LYS C C 1
ATOM 4511 O O . LYS C 1 149 ? 10.34701 -13.79321 6.11279 1.000 96.83939 149 LYS C O 1
ATOM 4517 N N . GLU C 1 150 ? 10.01905 -13.97966 3.89395 1.000 103.12124 150 GLU C N 1
ATOM 4518 C CA . GLU C 1 150 ? 10.60544 -12.67538 3.61030 1.000 105.83385 150 GLU C CA 1
ATOM 4519 C C . GLU C 1 150 ? 9.70197 -11.51371 4.00057 1.000 111.83124 150 GLU C C 1
ATOM 4520 O O . GLU C 1 150 ? 10.19142 -10.38662 4.13270 1.000 107.79893 150 GLU C O 1
ATOM 4526 N N . GLY C 1 151 ? 8.40789 -11.75493 4.18960 1.000 101.93499 151 GLY C N 1
ATOM 4527 C CA . GLY C 1 151 ? 7.47184 -10.66969 4.40415 1.000 94.18707 151 GLY C CA 1
ATOM 4528 C C . GLY C 1 151 ? 6.76652 -10.28817 3.11960 1.000 111.15344 151 GLY C C 1
ATOM 4529 O O . GLY C 1 151 ? 6.57184 -11.13953 2.24684 1.000 113.48338 151 GLY C O 1
ATOM 4530 N N . ASP C 1 152 ? 6.39925 -9.01501 2.98049 1.000 121.60298 152 ASP C N 1
ATOM 4531 C CA . ASP C 1 152 ? 5.66001 -8.52118 1.81768 1.000 133.61874 152 ASP C CA 1
ATOM 4532 C C . ASP C 1 152 ? 4.45272 -9.41795 1.52767 1.000 118.52045 152 ASP C C 1
ATOM 4533 O O . ASP C 1 152 ? 4.42878 -10.21243 0.58665 1.000 111.47633 152 ASP C O 1
ATOM 4538 N N . LYS C 1 153 ? 3.44368 -9.26303 2.38759 1.000 107.47421 153 LYS C N 1
ATOM 4539 C CA . LYS C 1 153 ? 2.25648 -10.10626 2.31884 1.000 96.66016 153 LYS C CA 1
ATOM 4540 C C . LYS C 1 153 ? 1.50021 -9.94812 1.00665 1.000 95.54823 153 LYS C C 1
ATOM 4541 O O . LYS C 1 153 ? 0.71296 -10.83184 0.65189 1.000 97.56910 153 LYS C O 1
ATOM 4547 N N . LYS C 1 154 ? 1.71631 -8.84750 0.28046 1.000 101.52336 154 LYS C N 1
ATOM 4548 C CA . LYS C 1 154 ? 1.06521 -8.67983 -1.01505 1.000 85.03476 154 LYS C CA 1
ATOM 4549 C C . LYS C 1 154 ? 1.53285 -9.73947 -2.00346 1.000 86.16906 154 LYS C C 1
ATOM 4550 O O . LYS C 1 154 ? 0.74177 -10.23964 -2.81151 1.000 92.20170 154 LYS C O 1
ATOM 4556 N N . VAL C 1 155 ? 2.81625 -10.09645 -1.95316 1.000 76.10380 155 VAL C N 1
ATOM 4557 C CA . VAL C 1 155 ? 3.32557 -11.13932 -2.83538 1.000 85.86698 155 VAL C CA 1
ATOM 4558 C C . VAL C 1 155 ? 2.78844 -12.50225 -2.41630 1.000 83.63067 155 VAL C C 1
ATOM 4559 O O . VAL C 1 155 ? 2.45062 -13.33866 -3.26283 1.000 81.04995 155 VAL C O 1
ATOM 4563 N N . SER C 1 156 ? 2.68787 -12.74435 -1.10708 1.000 89.77942 156 SER C N 1
ATOM 4564 C CA . SER C 1 156 ? 2.24234 -14.05028 -0.63068 1.000 95.22047 156 SER C CA 1
ATOM 4565 C C . SER C 1 156 ? 0.80124 -14.33087 -1.04105 1.000 95.78945 156 SER C C 1
ATOM 4566 O O . SER C 1 156 ? 0.47893 -15.44816 -1.46318 1.000 88.23238 156 SER C O 1
ATOM 4569 N N . ILE C 1 157 ? -0.08164 -13.33443 -0.92341 1.000 95.09662 157 ILE C N 1
ATOM 4570 C CA . ILE C 1 157 ? -1.45234 -13.51804 -1.38512 1.000 89.34267 157 ILE C CA 1
ATOM 4571 C C . ILE C 1 157 ? -1.51834 -13.56791 -2.90405 1.000 92.18179 157 ILE C C 1
ATOM 4572 O O . ILE C 1 157 ? -2.45648 -14.14936 -3.46182 1.000 90.35189 157 ILE C O 1
ATOM 4577 N N . ASP C 1 158 ? -0.53954 -12.97488 -3.59249 1.000 89.39331 158 ASP C N 1
ATOM 4578 C CA . ASP C 1 158 ? -0.53517 -12.99633 -5.04923 1.000 77.09639 158 ASP C CA 1
ATOM 4579 C C . ASP C 1 158 ? -0.01791 -14.32073 -5.59187 1.000 69.18931 158 ASP C C 1
ATOM 4580 O O . ASP C 1 158 ? -0.45877 -14.76368 -6.65704 1.000 79.66634 158 ASP C O 1
ATOM 4585 N N . ALA C 1 159 ? 0.90675 -14.96523 -4.87944 1.000 63.63064 159 ALA C N 1
ATOM 4586 C CA . ALA C 1 159 ? 1.37785 -16.27780 -5.30528 1.000 63.69367 159 ALA C CA 1
ATOM 4587 C C . ALA C 1 159 ? 0.31084 -17.34354 -5.08647 1.000 73.83063 159 ALA C C 1
ATOM 4588 O O . ALA C 1 159 ? 0.11096 -18.21470 -5.94100 1.000 65.40115 159 ALA C O 1
ATOM 4590 N N . THR C 1 160 ? -0.38304 -17.29196 -3.94548 1.000 93.09467 160 THR C N 1
ATOM 4591 C CA . THR C 1 160 ? -1.46182 -18.24048 -3.68804 1.000 70.66137 160 THR C CA 1
ATOM 4592 C C . THR C 1 160 ? -2.62055 -18.04822 -4.65630 1.000 64.76708 160 THR C C 1
ATOM 4593 O O . THR C 1 160 ? -3.27152 -19.02619 -5.04321 1.000 58.48893 160 THR C O 1
ATOM 4597 N N . ARG C 1 161 ? -2.89594 -16.80184 -5.04926 1.000 62.19070 161 ARG C N 1
ATOM 4598 C CA . ARG C 1 161 ? -3.89822 -16.55354 -6.07998 1.000 70.37926 161 ARG C CA 1
ATOM 4599 C C . ARG C 1 161 ? -3.49340 -17.19166 -7.40353 1.000 83.50889 161 ARG C C 1
ATOM 4600 O O . ARG C 1 161 ? -4.32617 -17.79479 -8.09012 1.000 85.94790 161 ARG C O 1
ATOM 4608 N N . ILE C 1 162 ? -2.21509 -17.07481 -7.77504 1.000 80.60880 162 ILE C N 1
ATOM 4609 C CA . ILE C 1 162 ? -1.74129 -17.67851 -9.01795 1.000 80.33907 162 ILE C CA 1
ATOM 4610 C C . ILE C 1 162 ? -1.74559 -19.19860 -8.90953 1.000 73.69659 162 ILE C C 1
ATOM 4611 O O . ILE C 1 162 ? -2.07841 -19.90230 -9.87113 1.000 77.63278 162 ILE C O 1
ATOM 4616 N N . ALA C 1 163 ? -1.38070 -19.73049 -7.73951 1.000 68.97091 163 ALA C N 1
ATOM 4617 C CA . ALA C 1 163 ? -1.45807 -21.17237 -7.52869 1.000 69.92677 163 ALA C CA 1
ATOM 4618 C C . ALA C 1 163 ? -2.89507 -21.66767 -7.59724 1.000 86.04159 163 ALA C C 1
ATOM 4619 O O . ALA C 1 163 ? -3.13537 -22.83414 -7.92848 1.000 84.63085 163 ALA C O 1
ATOM 4621 N N . LEU C 1 164 ? -3.86034 -20.79984 -7.28832 1.000 92.65405 164 LEU C N 1
ATOM 4622 C CA . LEU C 1 164 ? -5.26504 -21.18007 -7.37372 1.000 88.20725 164 LEU C CA 1
ATOM 4623 C C . LEU C 1 164 ? -5.76097 -21.17784 -8.81655 1.000 86.97928 164 LEU C C 1
ATOM 4624 O O . LEU C 1 164 ? -6.49227 -22.08774 -9.22291 1.000 84.33977 164 LEU C O 1
ATOM 4629 N N . GLU C 1 165 ? -5.37418 -20.16872 -9.60353 1.000 77.49809 165 GLU C N 1
ATOM 4630 C CA . GLU C 1 165 ? -5.81416 -20.10347 -10.99447 1.000 60.81605 165 GLU C CA 1
ATOM 4631 C C . GLU C 1 165 ? -5.24435 -21.25786 -11.80934 1.000 76.66107 165 GLU C C 1
ATOM 4632 O O . GLU C 1 165 ? -5.90722 -21.76954 -12.71931 1.000 80.56991 165 GLU C O 1
ATOM 4638 N N . ALA C 1 166 ? -4.01656 -21.68118 -11.49821 1.000 81.04596 166 ALA C N 1
ATOM 4639 C CA . ALA C 1 166 ? -3.40731 -22.78659 -12.23130 1.000 79.69487 166 ALA C CA 1
ATOM 4640 C C . ALA C 1 166 ? -4.04893 -24.11746 -11.86138 1.000 80.52917 166 ALA C C 1
ATOM 4641 O O . ALA C 1 166 ? -4.33396 -24.93926 -12.74012 1.000 78.69370 166 ALA C O 1
ATOM 4643 N N . SER C 1 167 ? -4.27796 -24.35270 -10.56656 1.000 82.83666 167 SER C N 1
ATOM 4644 C CA . SER C 1 167 ? -4.91015 -25.60014 -10.14764 1.000 79.31268 167 SER C CA 1
ATOM 4645 C C . SER C 1 167 ? -6.36274 -25.65708 -10.59884 1.000 70.58115 167 SER C C 1
ATOM 4646 O O . SER C 1 167 ? -6.87044 -26.73031 -10.94521 1.000 60.84503 167 SER C O 1
ATOM 4649 N N . LEU C 1 168 ? -7.04655 -24.51117 -10.59943 1.000 66.28177 168 LEU C N 1
ATOM 4650 C CA . LEU C 1 168 ? -8.40326 -24.46410 -11.12989 1.000 72.31224 168 LEU C CA 1
ATOM 4651 C C . LEU C 1 168 ? -8.41634 -24.77077 -12.62107 1.000 73.52524 168 LEU C C 1
ATOM 4652 O O . LEU C 1 168 ? -9.33385 -25.43377 -13.11977 1.000 71.07525 168 LEU C O 1
ATOM 4657 N N . ALA C 1 169 ? -7.40090 -24.30003 -13.34885 1.000 68.58738 169 ALA C N 1
ATOM 4658 C CA . ALA C 1 169 ? -7.31900 -24.59092 -14.77540 1.000 63.35897 169 ALA C CA 1
ATOM 4659 C C . ALA C 1 169 ? -7.04997 -26.06987 -15.02207 1.000 65.27232 169 ALA C C 1
ATOM 4660 O O . ALA C 1 169 ? -7.53386 -26.63845 -16.00714 1.000 65.69968 169 ALA C O 1
ATOM 4662 N N . ALA C 1 170 ? -6.28036 -26.71146 -14.14058 1.000 66.12103 170 ALA C N 1
ATOM 4663 C CA . ALA C 1 170 ? -6.03542 -28.14146 -14.29147 1.000 71.66901 170 ALA C CA 1
ATOM 4664 C C . ALA C 1 170 ? -7.26589 -28.95744 -13.92326 1.000 65.24071 170 ALA C C 1
ATOM 4665 O O . ALA C 1 170 ? -7.47734 -30.04326 -14.47577 1.000 50.63993 170 ALA C O 1
ATOM 4667 N N . LEU C 1 171 ? -8.08416 -28.45081 -12.99818 1.000 69.17171 171 LEU C N 1
ATOM 4668 C CA . LEU C 1 171 ? -9.30623 -29.15023 -12.61735 1.000 76.62693 171 LEU C CA 1
ATOM 4669 C C . LEU C 1 171 ? -10.33697 -29.11201 -13.73974 1.000 79.43660 171 LEU C C 1
ATOM 4670 O O . LEU C 1 171 ? -11.05244 -30.09572 -13.96816 1.000 69.78366 171 LEU C O 1
ATOM 4675 N N . GLU C 1 172 ? -10.42742 -27.98405 -14.45001 1.000 59.19578 172 GLU C N 1
ATOM 4676 C CA . GLU C 1 172 ? -11.33890 -27.89354 -15.58473 1.000 60.20512 172 GLU C CA 1
ATOM 4677 C C . GLU C 1 172 ? -10.89940 -28.79624 -16.73140 1.000 77.85505 172 GLU C C 1
ATOM 4678 O O . GLU C 1 172 ? -11.74646 -29.34079 -17.44922 1.000 86.56014 172 GLU C O 1
ATOM 4684 N N . ILE C 1 173 ? -9.58830 -28.96757 -16.91781 1.000 69.22123 173 ILE C N 1
ATOM 4685 C CA . ILE C 1 173 ? -9.09387 -29.85465 -17.96664 1.000 71.25441 173 ILE C CA 1
ATOM 4686 C C . ILE C 1 173 ? -9.42855 -31.30466 -17.63952 1.000 82.47431 173 ILE C C 1
ATOM 4687 O O . ILE C 1 173 ? -9.83412 -32.07618 -18.51752 1.000 78.06961 173 ILE C O 1
ATOM 4692 N N . ILE C 1 174 ? -9.26792 -31.69868 -16.37351 1.000 88.49337 174 ILE C N 1
ATOM 4693 C CA . ILE C 1 174 ? -9.65325 -33.04466 -15.96191 1.000 80.63299 174 ILE C CA 1
ATOM 4694 C C . ILE C 1 174 ? -11.16446 -33.21242 -16.03589 1.000 79.89244 174 ILE C C 1
ATOM 4695 O O . ILE C 1 174 ? -11.66277 -34.30750 -16.32635 1.000 83.51010 174 ILE C O 1
ATOM 4700 N N . LEU C 1 175 ? -11.91793 -32.13846 -15.78910 1.000 73.38517 175 LEU C N 1
ATOM 4701 C CA . LEU C 1 175 ? -13.36566 -32.20550 -15.94957 1.000 76.85537 175 LEU C CA 1
ATOM 4702 C C . LEU C 1 175 ? -13.74551 -32.47048 -17.40005 1.000 82.47879 175 LEU C C 1
ATOM 4703 O O . LEU C 1 175 ? -14.61620 -33.30322 -17.67900 1.000 101.93383 175 LEU C O 1
ATOM 4708 N N . GLU C 1 176 ? -13.10596 -31.77012 -18.33940 1.000 64.01731 176 GLU C N 1
ATOM 4709 C CA . GLU C 1 176 ? -13.38978 -32.01369 -19.74941 1.000 75.38845 176 GLU C CA 1
ATOM 4710 C C . GLU C 1 176 ? -12.95921 -33.41574 -20.16195 1.000 86.78678 176 GLU C C 1
ATOM 4711 O O . GLU C 1 176 ? -13.62737 -34.06106 -20.97826 1.000 93.91805 176 GLU C O 1
ATOM 4717 N N . GLU C 1 177 ? -11.84767 -33.90651 -19.60840 1.000 91.55972 177 GLU C N 1
ATOM 4718 C CA . GLU C 1 177 ? -11.46827 -35.29605 -19.83003 1.000 96.31851 177 GLU C CA 1
ATOM 4719 C C . GLU C 1 177 ? -12.43840 -36.26208 -19.16228 1.000 91.63227 177 GLU C C 1
ATOM 4720 O O . GLU C 1 177 ? -12.52212 -37.42307 -19.57579 1.000 102.59198 177 GLU C O 1
ATOM 4726 N N . LEU C 1 178 ? -13.17765 -35.80731 -18.14802 1.000 80.20775 178 LEU C N 1
ATOM 4727 C CA . LEU C 1 178 ? -14.17248 -36.65947 -17.50578 1.000 94.47959 178 LEU C CA 1
ATOM 4728 C C . LEU C 1 178 ? -15.48246 -36.67804 -18.28635 1.000 95.73400 178 LEU C C 1
ATOM 4729 O O . LEU C 1 178 ? -16.14307 -37.71979 -18.37147 1.000 93.07079 178 LEU C O 1
ATOM 4734 N N . LYS C 1 179 ? -15.87720 -35.53656 -18.85593 1.000 85.11333 179 LYS C N 1
ATOM 4735 C CA . LYS C 1 179 ? -17.07944 -35.50518 -19.68039 1.000 68.21788 179 LYS C CA 1
ATOM 4736 C C . LYS C 1 179 ? -16.91073 -36.32989 -20.94979 1.000 99.01173 179 LYS C C 1
ATOM 4737 O O . LYS C 1 179 ? -17.89128 -36.88269 -21.46039 1.000 107.98806 179 LYS C O 1
ATOM 4743 N N . GLU C 1 180 ? -15.68445 -36.42544 -21.47122 1.000 99.71692 180 GLU C N 1
ATOM 4744 C CA . GLU C 1 180 ? -15.44109 -37.25545 -22.64727 1.000 97.34350 180 GLU C CA 1
ATOM 4745 C C . GLU C 1 180 ? -15.61119 -38.73325 -22.32010 1.000 100.43237 180 GLU C C 1
ATOM 4746 O O . GLU C 1 180 ? -16.27750 -39.46926 -23.05700 1.000 113.14416 180 GLU C O 1
ATOM 4752 N N . MET C 1 181 ? -15.00717 -39.18539 -21.21761 1.000 96.16198 181 MET C N 1
ATOM 4753 C CA . MET C 1 181 ? -15.14554 -40.58032 -20.81050 1.000 100.20783 181 MET C CA 1
ATOM 4754 C C . MET C 1 181 ? -16.60725 -40.95036 -20.59430 1.000 117.37185 181 MET C C 1
ATOM 4755 O O . MET C 1 181 ? -17.02390 -42.07129 -20.90944 1.000 124.94714 181 MET C O 1
ATOM 4760 N N . LEU C 1 182 ? -17.40134 -40.01936 -20.05737 1.000 114.41819 182 LEU C N 1
ATOM 4761 C CA . LEU C 1 182 ? -18.83195 -40.26417 -19.90306 1.000 109.81097 182 LEU C CA 1
ATOM 4762 C C . LEU C 1 182 ? -19.50285 -40.46438 -21.25601 1.000 120.07198 182 LEU C C 1
ATOM 4763 O O . LEU C 1 182 ? -20.42219 -41.28092 -21.38822 1.000 127.37773 182 LEU C O 1
ATOM 4768 N N . GLU C 1 183 ? -19.05679 -39.72708 -22.27460 1.000 118.71011 183 GLU C N 1
ATOM 4769 C CA . GLU C 1 183 ? -19.57619 -39.94613 -23.61956 1.000 131.06238 183 GLU C CA 1
ATOM 4770 C C . GLU C 1 183 ? -19.15773 -41.31128 -24.15156 1.000 139.95322 183 GLU C C 1
ATOM 4771 O O . GLU C 1 183 ? -19.93787 -41.98334 -24.83655 1.000 149.59032 183 GLU C O 1
ATOM 4777 N N . ARG C 1 184 ? -17.93093 -41.74106 -23.84288 1.000 132.52819 184 ARG C N 1
ATOM 4778 C CA . ARG C 1 184 ? -17.47830 -43.06018 -24.26856 1.000 134.47098 184 ARG C CA 1
ATOM 4779 C C . ARG C 1 184 ? -18.19822 -44.17349 -23.52263 1.000 135.13999 184 ARG C C 1
ATOM 4780 O O . ARG C 1 184 ? -18.21090 -45.31489 -23.99453 1.000 132.83191 184 ARG C O 1
ATOM 4788 N N . LEU C 1 185 ? -18.79028 -43.86600 -22.37015 1.000 136.77686 185 LEU C N 1
ATOM 4789 C CA . LEU C 1 185 ? -19.56662 -44.83502 -21.61227 1.000 134.35638 185 LEU C CA 1
ATOM 4790 C C . LEU C 1 185 ? -21.05062 -44.79008 -21.94495 1.000 139.21731 185 LEU C C 1
ATOM 4791 O O . LEU C 1 185 ? -21.74839 -45.78962 -21.73513 1.000 129.33086 185 LEU C O 1
ATOM 4796 N N . GLU C 1 186 ? -21.54843 -43.65518 -22.44356 1.000 145.00102 186 GLU C N 1
ATOM 4797 C CA . GLU C 1 186 ? -22.92389 -43.58793 -22.92485 1.000 148.83287 186 GLU C CA 1
ATOM 4798 C C . GLU C 1 186 ? -23.18916 -44.70292 -23.92801 1.000 155.16995 186 GLU C C 1
ATOM 4799 O O . GLU C 1 186 ? -24.05855 -45.55591 -23.71931 1.000 162.01803 186 GLU C O 1
ATOM 4805 N N . LYS C 1 187 ? -22.43173 -44.71561 -25.02038 1.000 148.82888 187 LYS C N 1
ATOM 4806 C CA . LYS C 1 187 ? -22.41451 -45.86251 -25.91211 1.000 146.28874 187 LYS C CA 1
ATOM 4807 C C . LYS C 1 187 ? -21.53585 -46.96050 -25.32798 1.000 144.48396 187 LYS C C 1
ATOM 4808 O O . LYS C 1 187 ? -20.51832 -46.69123 -24.68328 1.000 154.75197 187 LYS C O 1
ATOM 4814 N N . ASN C 1 188 ? -21.94304 -48.20850 -25.56019 1.000 143.14697 188 ASN C N 1
ATOM 4815 C CA . ASN C 1 188 ? -21.22328 -49.38617 -25.08657 1.000 147.18826 188 ASN C CA 1
ATOM 4816 C C . ASN C 1 188 ? -21.01779 -49.32607 -23.57474 1.000 150.28814 188 ASN C C 1
ATOM 4817 O O . ASN C 1 188 ? -19.90250 -49.05880 -23.10739 1.000 152.37928 188 ASN C O 1
ATOM 4822 N N . PRO C 1 189 ? -22.06950 -49.54690 -22.77511 1.000 130.79316 189 PRO C N 1
ATOM 4823 C CA . PRO C 1 189 ? -21.88231 -49.61957 -21.31913 1.000 121.66334 189 PRO C CA 1
ATOM 4824 C C . PRO C 1 189 ? -21.09775 -50.85965 -20.92505 1.000 129.85622 189 PRO C C 1
ATOM 4825 O O . PRO C 1 189 ? -21.66979 -51.84044 -20.43956 1.000 135.46818 189 PRO C O 1
ATOM 4829 N N . ASP C 1 190 ? -19.78658 -50.82227 -21.12913 1.000 137.13676 190 ASP C N 1
ATOM 4830 C CA . ASP C 1 190 ? -18.94672 -52.00096 -20.99575 1.000 141.05980 190 ASP C CA 1
ATOM 4831 C C . ASP C 1 190 ? -18.41463 -52.13922 -19.57297 1.000 145.84743 190 ASP C C 1
ATOM 4832 O O . ASP C 1 190 ? -18.43581 -51.19796 -18.77665 1.000 141.95023 190 ASP C O 1
ATOM 4837 N N . LYS C 1 191 ? -17.93195 -53.34552 -19.26373 1.000 154.60076 191 LYS C N 1
ATOM 4838 C CA . LYS C 1 191 ? -17.34565 -53.60192 -17.95226 1.000 154.97423 191 LYS C CA 1
ATOM 4839 C C . LYS C 1 191 ? -16.01175 -52.88220 -17.79261 1.000 158.08071 191 LYS C C 1
ATOM 4840 O O . LYS C 1 191 ? -15.68950 -52.39402 -16.70265 1.000 153.25736 191 LYS C O 1
ATOM 4846 N N . ASP C 1 192 ? -15.22713 -52.79953 -18.86717 1.000 164.82290 192 ASP C N 1
ATOM 4847 C CA . ASP C 1 192 ? -13.90604 -52.18827 -18.81443 1.000 165.17599 192 ASP C CA 1
ATOM 4848 C C . ASP C 1 192 ? -13.92716 -50.68873 -19.08675 1.000 159.54560 192 ASP C C 1
ATOM 4849 O O . ASP C 1 192 ? -12.88460 -50.03727 -18.95768 1.000 151.58050 192 ASP C O 1
ATOM 4854 N N . VAL C 1 193 ? -15.07457 -50.12943 -19.46491 1.000 157.06772 193 VAL C N 1
ATOM 4855 C CA . VAL C 1 193 ? -15.19277 -48.68181 -19.59594 1.000 147.67018 193 VAL C CA 1
ATOM 4856 C C . VAL C 1 193 ? -15.66943 -48.04745 -18.29026 1.000 137.54738 193 VAL C C 1
ATOM 4857 O O . VAL C 1 193 ? -15.33000 -46.89508 -18.00158 1.000 128.82858 193 VAL C O 1
ATOM 4861 N N . ILE C 1 194 ? -16.43687 -48.78431 -17.48426 1.000 137.58757 194 ILE C N 1
ATOM 4862 C CA . ILE C 1 194 ? -16.86117 -48.27291 -16.18494 1.000 126.01478 194 ILE C CA 1
ATOM 4863 C C . ILE C 1 194 ? -15.66223 -48.10284 -15.25974 1.000 116.90845 194 ILE C C 1
ATOM 4864 O O . ILE C 1 194 ? -15.57522 -47.12496 -14.50765 1.000 104.32346 194 ILE C O 1
ATOM 4869 N N . VAL C 1 195 ? -14.71453 -49.04256 -15.30452 1.000 125.10623 195 VAL C N 1
ATOM 4870 C CA . VAL C 1 195 ? -13.53783 -48.93976 -14.44702 1.000 130.89994 195 VAL C CA 1
ATOM 4871 C C . VAL C 1 195 ? -12.66348 -47.76254 -14.86592 1.000 132.72682 195 VAL C C 1
ATOM 4872 O O . VAL C 1 195 ? -11.95240 -47.18133 -14.03562 1.000 132.15870 195 VAL C O 1
ATOM 4876 N N . LYS C 1 196 ? -12.70963 -47.37557 -16.14289 1.000 132.28517 196 LYS C N 1
ATOM 4877 C CA . LYS C 1 196 ? -11.91269 -46.23979 -16.59095 1.000 123.57439 196 LYS C CA 1
ATOM 4878 C C . LYS C 1 196 ? -12.52373 -44.91719 -16.14399 1.000 111.38536 196 LYS C C 1
ATOM 4879 O O . LYS C 1 196 ? -11.80160 -44.02151 -15.69242 1.000 117.10143 196 LYS C O 1
ATOM 4885 N N . VAL C 1 197 ? -13.84767 -44.77420 -16.25647 1.000 116.30653 197 VAL C N 1
ATOM 4886 C CA . VAL C 1 197 ? -14.47838 -43.52237 -15.84857 1.000 109.16239 197 VAL C CA 1
ATOM 4887 C C . VAL C 1 197 ? -14.42606 -43.36097 -14.33531 1.000 97.19915 197 VAL C C 1
ATOM 4888 O O . VAL C 1 197 ? -14.41710 -42.23419 -13.82804 1.000 86.59861 197 VAL C O 1
ATOM 4892 N N . LEU C 1 198 ? -14.38223 -44.46860 -13.58920 1.000 91.47573 198 LEU C N 1
ATOM 4893 C CA . LEU C 1 198 ? -14.21542 -44.37174 -12.14314 1.000 94.39351 198 LEU C CA 1
ATOM 4894 C C . LEU C 1 198 ? -12.79983 -43.94972 -11.77527 1.000 105.31143 198 LEU C C 1
ATOM 4895 O O . LEU C 1 198 ? -12.59715 -43.29316 -10.74709 1.000 90.43077 198 LEU C O 1
ATOM 4900 N N . LYS C 1 199 ? -11.81320 -44.31722 -12.59700 1.000 109.11630 199 LYS C N 1
ATOM 4901 C CA . LYS C 1 199 ? -10.45186 -43.83998 -12.38021 1.000 99.50732 199 LYS C CA 1
ATOM 4902 C C . LYS C 1 199 ? -10.35505 -42.33554 -12.60533 1.000 97.29690 199 LYS C C 1
ATOM 4903 O O . LYS C 1 199 ? -9.63056 -41.63993 -11.88405 1.000 102.65282 199 LYS C O 1
ATOM 4909 N N . VAL C 1 200 ? -11.08129 -41.81523 -13.59893 1.000 87.47857 200 VAL C N 1
ATOM 4910 C CA . VAL C 1 200 ? -11.06614 -40.37870 -13.86008 1.000 78.57427 200 VAL C CA 1
ATOM 4911 C C . VAL C 1 200 ? -11.84082 -39.62710 -12.78510 1.000 99.03425 200 VAL C C 1
ATOM 4912 O O . VAL C 1 200 ? -11.50750 -38.48076 -12.45660 1.000 91.80923 200 VAL C O 1
ATOM 4916 N N . ILE C 1 201 ? -12.88225 -40.24846 -12.22333 1.000 98.43688 201 ILE C N 1
ATOM 4917 C CA . ILE C 1 201 ? -13.62528 -39.62188 -11.13262 1.000 92.23778 201 ILE C CA 1
ATOM 4918 C C . ILE C 1 201 ? -12.70529 -39.35590 -9.94793 1.000 86.69181 201 ILE C C 1
ATOM 4919 O O . ILE C 1 201 ? -12.73915 -38.27529 -9.34669 1.000 91.53180 201 ILE C O 1
ATOM 4924 N N . VAL C 1 202 ? -11.86152 -40.33014 -9.59932 1.000 77.64733 202 VAL C N 1
ATOM 4925 C CA . VAL C 1 202 ? -10.92898 -40.13662 -8.49143 1.000 85.78079 202 VAL C CA 1
ATOM 4926 C C . VAL C 1 202 ? -9.92107 -39.04411 -8.82774 1.000 91.23124 202 VAL C C 1
ATOM 4927 O O . VAL C 1 202 ? -9.57861 -38.21126 -7.97808 1.000 86.17131 202 VAL C O 1
ATOM 4931 N N . LYS C 1 203 ? -9.43687 -39.02469 -10.07404 1.000 82.71934 203 LYS C N 1
ATOM 4932 C CA . LYS C 1 203 ? -8.48371 -37.99785 -10.48606 1.000 72.45631 203 LYS C CA 1
ATOM 4933 C C . LYS C 1 203 ? -9.10821 -36.60957 -10.43285 1.000 77.92485 203 LYS C C 1
ATOM 4934 O O . LYS C 1 203 ? -8.44701 -35.63761 -10.04883 1.000 79.20911 203 LYS C O 1
ATOM 4940 N N . ALA C 1 204 ? -10.38141 -36.49333 -10.81590 1.000 79.35325 204 ALA C N 1
ATOM 4941 C CA . ALA C 1 204 ? -11.05294 -35.20259 -10.71919 1.000 72.37493 204 ALA C CA 1
ATOM 4942 C C . ALA C 1 204 ? -11.34376 -34.83209 -9.26963 1.000 78.22548 204 ALA C C 1
ATOM 4943 O O . ALA C 1 204 ? -11.29486 -33.64916 -8.91317 1.000 78.44920 204 ALA C O 1
ATOM 4945 N N . ILE C 1 205 ? -11.64230 -35.82175 -8.42290 1.000 71.38428 205 ILE C N 1
ATOM 4946 C CA . ILE C 1 205 ? -11.83619 -35.55091 -7.00121 1.000 65.46524 205 ILE C CA 1
ATOM 4947 C C . ILE C 1 205 ? -10.51624 -35.15724 -6.35053 1.000 71.10623 205 ILE C C 1
ATOM 4948 O O . ILE C 1 205 ? -10.46633 -34.23560 -5.52584 1.000 62.62153 205 ILE C O 1
ATOM 4953 N N . GLU C 1 206 ? -9.42725 -35.84629 -6.71130 1.000 72.13197 206 GLU C N 1
ATOM 4954 C CA . GLU C 1 206 ? -8.10856 -35.48209 -6.20075 1.000 76.91451 206 GLU C CA 1
ATOM 4955 C C . GLU C 1 206 ? -7.71111 -34.07765 -6.63482 1.000 77.76197 206 GLU C C 1
ATOM 4956 O O . GLU C 1 206 ? -7.03725 -33.36181 -5.88482 1.000 68.48283 206 GLU C O 1
ATOM 4962 N N . ALA C 1 207 ? -8.12043 -33.66204 -7.83419 1.000 66.16259 207 ALA C N 1
ATOM 4963 C CA . ALA C 1 207 ? -7.87281 -32.28701 -8.25059 1.000 79.81097 207 ALA C CA 1
ATOM 4964 C C . ALA C 1 207 ? -8.77200 -31.31690 -7.49517 1.000 79.38278 207 ALA C C 1
ATOM 4965 O O . ALA C 1 207 ? -8.34297 -30.21357 -7.13566 1.000 70.33342 207 ALA C O 1
ATOM 4967 N N . SER C 1 208 ? -10.02074 -31.71615 -7.23671 1.000 76.20285 208 SER C N 1
ATOM 4968 C CA . SER C 1 208 ? -10.95015 -30.84033 -6.53203 1.000 61.75067 208 SER C CA 1
ATOM 4969 C C . SER C 1 208 ? -10.54820 -30.64652 -5.07659 1.000 65.68141 208 SER C C 1
ATOM 4970 O O . SER C 1 208 ? -10.86261 -29.60952 -4.48428 1.000 70.11107 208 SER C O 1
ATOM 4973 N N . VAL C 1 209 ? -9.86320 -31.62581 -4.48458 1.000 67.91628 209 VAL C N 1
ATOM 4974 C CA . VAL C 1 209 ? -9.35681 -31.46604 -3.12487 1.000 71.30373 209 VAL C CA 1
ATOM 4975 C C . VAL C 1 209 ? -8.10877 -30.59336 -3.11488 1.000 71.03427 209 VAL C C 1
ATOM 4976 O O . VAL C 1 209 ? -7.93728 -29.74512 -2.23179 1.000 57.31143 209 VAL C O 1
ATOM 4980 N N . LYS C 1 210 ? -7.22006 -30.78511 -4.09362 1.000 87.35186 210 LYS C N 1
ATOM 4981 C CA . LYS C 1 210 ? -6.02595 -29.95136 -4.17948 1.000 85.50706 210 LYS C CA 1
ATOM 4982 C C . LYS C 1 210 ? -6.38931 -28.50082 -4.46765 1.000 78.06817 210 LYS C C 1
ATOM 4983 O O . LYS C 1 210 ? -5.75709 -27.58034 -3.93671 1.000 81.86137 210 LYS C O 1
ATOM 4989 N N . ASN C 1 211 ? -7.40916 -28.27729 -5.30117 1.000 72.06797 211 ASN C N 1
ATOM 4990 C CA . ASN C 1 211 ? -7.83181 -26.91258 -5.59723 1.000 67.94923 211 ASN C CA 1
ATOM 4991 C C . ASN C 1 211 ? -8.40901 -26.23458 -4.36141 1.000 81.71747 211 ASN C C 1
ATOM 4992 O O . ASN C 1 211 ? -8.13236 -25.05661 -4.10678 1.000 76.41239 211 ASN C O 1
ATOM 4997 N N . GLN C 1 212 ? -9.21248 -26.96153 -3.58049 1.000 90.42795 212 GLN C N 1
ATOM 4998 C CA . GLN C 1 212 ? -9.71330 -26.40919 -2.32707 1.000 80.25956 212 GLN C CA 1
ATOM 4999 C C . GLN C 1 212 ? -8.60296 -26.28000 -1.29439 1.000 87.48530 212 GLN C C 1
ATOM 5000 O O . GLN C 1 212 ? -8.65143 -25.38429 -0.44383 1.000 101.41262 212 GLN C O 1
ATOM 5006 N N . LYS C 1 213 ? -7.60055 -27.16021 -1.35041 1.000 78.65383 213 LYS C N 1
ATOM 5007 C CA . LYS C 1 213 ? -6.45206 -27.02796 -0.46072 1.000 80.94579 213 LYS C CA 1
ATOM 5008 C C . LYS C 1 213 ? -5.69259 -25.73646 -0.73850 1.000 81.21471 213 LYS C C 1
ATOM 5009 O O . LYS C 1 213 ? -5.26381 -25.04627 0.19343 1.000 89.24006 213 LYS C O 1
ATOM 5015 N N . ILE C 1 214 ? -5.52781 -25.38737 -2.01645 1.000 82.30338 214 ILE C N 1
ATOM 5016 C CA . ILE C 1 214 ? -4.86669 -24.13449 -2.36844 1.000 76.33973 214 ILE C CA 1
ATOM 5017 C C . ILE C 1 214 ? -5.75742 -22.94742 -2.02813 1.000 74.14956 214 ILE C C 1
ATOM 5018 O O . ILE C 1 214 ? -5.27932 -21.90960 -1.55469 1.000 72.03016 214 ILE C O 1
ATOM 5023 N N . SER C 1 215 ? -7.06495 -23.07817 -2.26472 1.000 84.11086 215 SER C N 1
ATOM 5024 C CA . SER C 1 215 ? -7.98617 -21.99399 -1.94266 1.000 93.95641 215 SER C CA 1
ATOM 5025 C C . SER C 1 215 ? -8.05005 -21.73987 -0.44296 1.000 94.59246 215 SER C C 1
ATOM 5026 O O . SER C 1 215 ? -8.23025 -20.59381 -0.01604 1.000 92.15117 215 SER C O 1
ATOM 5029 N N . ALA C 1 216 ? -7.90473 -22.78959 0.36950 1.000 88.40507 216 ALA C N 1
ATOM 5030 C CA . ALA C 1 216 ? -7.89085 -22.60513 1.81618 1.000 78.35907 216 ALA C CA 1
ATOM 5031 C C . ALA C 1 216 ? -6.67417 -21.80179 2.25573 1.000 96.07995 216 ALA C C 1
ATOM 5032 O O . ALA C 1 216 ? -6.78306 -20.92563 3.12131 1.000 109.58064 216 ALA C O 1
ATOM 5034 N N . LYS C 1 217 ? -5.50610 -22.08388 1.67097 1.000 94.54930 217 LYS C N 1
ATOM 5035 C CA . LYS C 1 217 ? -4.31806 -21.29969 1.99079 1.000 94.04446 217 LYS C CA 1
ATOM 5036 C C . LYS C 1 217 ? -4.45265 -19.86204 1.50848 1.000 91.32136 217 LYS C C 1
ATOM 5037 O O . LYS C 1 217 ? -3.96685 -18.93927 2.17297 1.000 93.98461 217 LYS C O 1
ATOM 5043 N N . ASN C 1 218 ? -5.10770 -19.64971 0.36433 1.000 85.38992 218 ASN C N 1
ATOM 5044 C CA . ASN C 1 218 ? -5.30268 -18.28931 -0.12499 1.000 83.20848 218 ASN C CA 1
ATOM 5045 C C . ASN C 1 218 ? -6.18418 -17.48884 0.82521 1.000 87.50137 218 ASN C C 1
ATOM 5046 O O . ASN C 1 218 ? -5.98370 -16.28152 1.00169 1.000 72.28479 218 ASN C O 1
ATOM 5051 N N . GLN C 1 219 ? -7.16173 -18.14697 1.45452 1.000 86.19728 219 GLN C N 1
ATOM 5052 C CA . GLN C 1 219 ? -7.94774 -17.48204 2.48765 1.000 97.17697 219 GLN C CA 1
ATOM 5053 C C . GLN C 1 219 ? -7.11633 -17.22301 3.73707 1.000 98.53088 219 GLN C C 1
ATOM 5054 O O . GLN C 1 219 ? -7.30529 -16.19956 4.40501 1.000 82.66352 219 GLN C O 1
ATOM 5060 N N . LYS C 1 220 ? -6.19925 -18.13565 4.06947 1.000 95.80744 220 LYS C N 1
ATOM 5061 C CA . LYS C 1 220 ? -5.28499 -17.89440 5.18064 1.000 97.18153 220 LYS C CA 1
ATOM 5062 C C . LYS C 1 220 ? -4.41129 -16.67646 4.91268 1.000 99.15251 220 LYS C C 1
ATOM 5063 O O . LYS C 1 220 ? -4.12308 -15.89518 5.82644 1.000 105.91977 220 LYS C O 1
ATOM 5069 N N . ALA C 1 221 ? -3.98718 -16.49520 3.65960 1.000 91.20349 221 ALA C N 1
ATOM 5070 C CA . ALA C 1 221 ? -3.12401 -15.36885 3.32127 1.000 96.65358 221 ALA C CA 1
ATOM 5071 C C . ALA C 1 221 ? -3.85485 -14.04160 3.48073 1.000 90.86388 221 ALA C C 1
ATOM 5072 O O . ALA C 1 221 ? -3.27753 -13.06423 3.97155 1.000 96.14542 221 ALA C O 1
ATOM 5074 N N . LEU C 1 222 ? -5.12460 -13.98551 3.07105 1.000 96.12613 222 LEU C N 1
ATOM 5075 C CA . LEU C 1 222 ? -5.90763 -12.77121 3.27172 1.000 91.33193 222 LEU C CA 1
ATOM 5076 C C . LEU C 1 222 ? -6.27492 -12.57571 4.73590 1.000 96.19851 222 LEU C C 1
ATOM 5077 O O . LEU C 1 222 ? -6.43213 -11.43480 5.18517 1.000 93.25814 222 LEU C O 1
ATOM 5082 N N . ALA C 1 223 ? -6.41322 -13.66709 5.49341 1.000 94.49191 223 ALA C N 1
ATOM 5083 C CA . ALA C 1 223 ? -6.79779 -13.54360 6.89531 1.000 113.90651 223 ALA C CA 1
ATOM 5084 C C . ALA C 1 223 ? -5.64715 -13.03658 7.75620 1.000 120.61865 223 ALA C C 1
ATOM 5085 O O . ALA C 1 223 ? -5.87979 -12.31243 8.73149 1.000 119.53643 223 ALA C O 1
ATOM 5087 N N . GLU C 1 224 ? -4.40727 -13.40417 7.41697 1.000 124.38021 224 GLU C N 1
ATOM 5088 C CA . GLU C 1 224 ? -3.25736 -12.94080 8.18946 1.000 136.99632 224 GLU C CA 1
ATOM 5089 C C . GLU C 1 224 ? -3.11541 -11.42511 8.11298 1.000 147.43415 224 GLU C C 1
ATOM 5090 O O . GLU C 1 224 ? -2.76937 -10.77509 9.10671 1.000 159.21274 224 GLU C O 1
ATOM 5096 N N . LEU C 1 225 ? -3.38255 -10.84432 6.94548 1.000 145.87226 225 LEU C N 1
ATOM 5097 C CA . LEU C 1 225 ? -3.30757 -9.39925 6.77834 1.000 148.23958 225 LEU C CA 1
ATOM 5098 C C . LEU C 1 225 ? -4.59452 -8.75351 7.27819 1.000 157.34767 225 LEU C C 1
ATOM 5099 O O . LEU C 1 225 ? -5.69266 -9.23614 6.98418 1.000 154.02072 225 LEU C O 1
ATOM 5104 N N . ALA C 1 226 ? -4.45068 -7.67091 8.04277 1.000 161.15093 226 ALA C N 1
ATOM 5105 C CA . ALA C 1 226 ? -5.57516 -6.91263 8.59603 1.000 151.37626 226 ALA C CA 1
ATOM 5106 C C . ALA C 1 226 ? -6.45296 -7.76241 9.51469 1.000 156.07933 226 ALA C C 1
ATOM 5107 O O . ALA C 1 226 ? -7.42077 -7.26132 10.08870 1.000 168.47691 226 ALA C O 1
ATOM 5110 N N . ALA D 1 1 ? -60.37131 15.86752 16.12931 1.000 132.82381 1 ALA D N 1
ATOM 5111 C CA . ALA D 1 1 ? -60.48769 15.38000 17.49791 1.000 124.94434 1 ALA D CA 1
ATOM 5112 C C . ALA D 1 1 ? -61.05930 13.96588 17.51932 1.000 136.07046 1 ALA D C 1
ATOM 5113 O O . ALA D 1 1 ? -62.02991 13.67309 16.81804 1.000 134.36363 1 ALA D O 1
ATOM 5115 N N . LEU D 1 2 ? -60.44314 13.09596 18.32453 1.000 137.66242 2 LEU D N 1
ATOM 5116 C CA . LEU D 1 2 ? -60.84064 11.69538 18.44853 1.000 139.74121 2 LEU D CA 1
ATOM 5117 C C . LEU D 1 2 ? -60.78639 10.98171 17.10169 1.000 147.16564 2 LEU D C 1
ATOM 5118 O O . LEU D 1 2 ? -59.96096 10.08450 16.90341 1.000 156.70069 2 LEU D O 1
ATOM 5123 N N . GLU D 1 3 ? -61.66563 11.35962 16.17820 1.000 156.97128 3 GLU D N 1
ATOM 5124 C CA . GLU D 1 3 ? -61.60145 10.85247 14.81624 1.000 159.75732 3 GLU D CA 1
ATOM 5125 C C . GLU D 1 3 ? -60.52089 11.59252 14.03420 1.000 163.49849 3 GLU D C 1
ATOM 5126 O O . GLU D 1 3 ? -60.25022 12.77138 14.28017 1.000 166.18055 3 GLU D O 1
ATOM 5132 N N . LYS D 1 4 ? -59.88983 10.88049 13.09457 1.000 163.41790 4 LYS D N 1
ATOM 5133 C CA . LYS D 1 4 ? -58.81526 11.42382 12.26411 1.000 162.35428 4 LYS D CA 1
ATOM 5134 C C . LYS D 1 4 ? -57.63029 11.88082 13.10948 1.000 159.06651 4 LYS D C 1
ATOM 5135 O O . LYS D 1 4 ? -56.51971 11.35858 12.96651 1.000 147.12902 4 LYS D O 1
ATOM 5141 N N . ASP D 1 5 ? -57.85712 12.85424 13.98692 1.000 162.88044 5 ASP D N 1
ATOM 5142 C CA . ASP D 1 5 ? -56.84158 13.32288 14.92202 1.000 152.38907 5 ASP D CA 1
ATOM 5143 C C . ASP D 1 5 ? -56.59884 12.23410 15.97047 1.000 141.09494 5 ASP D C 1
ATOM 5144 O O . ASP D 1 5 ? -57.11535 11.11777 15.87444 1.000 134.74480 5 ASP D O 1
ATOM 5149 N N . ARG D 1 6 ? -55.76830 12.53949 16.97139 1.000 134.66593 6 ARG D N 1
ATOM 5150 C CA . ARG D 1 6 ? -55.44065 11.61345 18.05598 1.000 142.09974 6 ARG D CA 1
ATOM 5151 C C . ARG D 1 6 ? -54.64764 10.40428 17.56312 1.000 137.10628 6 ARG D C 1
ATOM 5152 O O . ARG D 1 6 ? -53.74719 9.92468 18.26072 1.000 128.06859 6 ARG D O 1
ATOM 5160 N N . ARG D 1 7 ? -54.97451 9.90120 16.36763 1.000 135.13514 7 ARG D N 1
ATOM 5161 C CA . ARG D 1 7 ? -54.21995 8.79247 15.78944 1.000 122.33256 7 ARG D CA 1
ATOM 5162 C C . ARG D 1 7 ? -52.74287 9.13628 15.64321 1.000 124.96050 7 ARG D C 1
ATOM 5163 O O . ARG D 1 7 ? -51.88413 8.25491 15.75830 1.000 127.33493 7 ARG D O 1
ATOM 5171 N N . ALA D 1 8 ? -52.42460 10.40801 15.40196 1.000 114.45920 8 ALA D N 1
ATOM 5172 C CA . ALA D 1 8 ? -51.02533 10.81611 15.36859 1.000 112.09498 8 ALA D CA 1
ATOM 5173 C C . ALA D 1 8 ? -50.44144 10.88930 16.77329 1.000 113.26593 8 ALA D C 1
ATOM 5174 O O . ALA D 1 8 ? -49.28308 10.51542 16.98775 1.000 108.37304 8 ALA D O 1
ATOM 5176 N N . LEU D 1 9 ? -51.23211 11.35487 17.74524 1.000 117.81883 9 LEU D N 1
ATOM 5177 C CA . LEU D 1 9 ? -50.73491 11.47379 19.11287 1.000 113.98661 9 LEU D CA 1
ATOM 5178 C C . LEU D 1 9 ? -50.43432 10.10611 19.71247 1.000 102.69571 9 LEU D C 1
ATOM 5179 O O . LEU D 1 9 ? -49.44558 9.94192 20.43702 1.000 104.60210 9 LEU D O 1
ATOM 5184 N N . GLU D 1 10 ? -51.27590 9.10932 19.42371 1.000 107.95939 10 GLU D N 1
ATOM 5185 C CA . GLU D 1 10 ? -51.01563 7.76819 19.93560 1.000 125.04374 10 GLU D CA 1
ATOM 5186 C C . GLU D 1 10 ? -49.82465 7.13367 19.22839 1.000 121.93273 10 GLU D C 1
ATOM 5187 O O . GLU D 1 10 ? -49.09404 6.33733 19.82927 1.000 120.41926 10 GLU D O 1
ATOM 5193 N N . ALA D 1 11 ? -49.62299 7.46035 17.95157 1.000 116.71843 11 ALA D N 1
ATOM 5194 C CA . ALA D 1 11 ? -48.44734 6.96895 17.24778 1.000 108.66458 11 ALA D CA 1
ATOM 5195 C C . ALA D 1 11 ? -47.18635 7.60614 17.80727 1.000 97.66882 11 ALA D C 1
ATOM 5196 O O . ALA D 1 11 ? -46.15211 6.94242 17.93695 1.000 93.00210 11 ALA D O 1
ATOM 5198 N N . LEU D 1 12 ? -47.25979 8.89251 18.15715 1.000 96.30928 12 LEU D N 1
ATOM 5199 C CA . LEU D 1 12 ? -46.11357 9.55741 18.75865 1.000 103.62780 12 LEU D CA 1
ATOM 5200 C C . LEU D 1 12 ? -45.81512 8.99172 20.13851 1.000 109.11967 12 LEU D C 1
ATOM 5201 O O . LEU D 1 12 ? -44.64655 8.91856 20.53592 1.000 110.14592 12 LEU D O 1
ATOM 5206 N N . LYS D 1 13 ? -46.84977 8.58119 20.87907 1.000 108.81418 13 LYS D N 1
ATOM 5207 C CA . LYS D 1 13 ? -46.60824 7.95052 22.17189 1.000 111.08872 13 LYS D CA 1
ATOM 5208 C C . LYS D 1 13 ? -45.95052 6.58682 21.99896 1.000 115.36728 13 LYS D C 1
ATOM 5209 O O . LYS D 1 13 ? -45.03539 6.23330 22.75392 1.000 115.30144 13 LYS D O 1
ATOM 5215 N N . ARG D 1 14 ? -46.40507 5.80538 21.01191 1.000 103.58609 14 ARG D N 1
ATOM 5216 C CA . ARG D 1 14 ? -45.74086 4.54119 20.71041 1.000 111.08319 14 ARG D CA 1
ATOM 5217 C C . ARG D 1 14 ? -44.29187 4.77618 20.30947 1.000 111.86223 14 ARG D C 1
ATOM 5218 O O . ARG D 1 14 ? -43.40689 3.98243 20.64961 1.000 116.93704 14 ARG D O 1
ATOM 5226 N N . ALA D 1 15 ? -44.02847 5.86640 19.58634 1.000 103.49520 15 ALA D N 1
ATOM 5227 C CA . ALA D 1 15 ? -42.65104 6.19695 19.24792 1.000 99.03099 15 ALA D CA 1
ATOM 5228 C C . ALA D 1 15 ? -41.86030 6.56058 20.49640 1.000 106.58410 15 ALA D C 1
ATOM 5229 O O . ALA D 1 15 ? -40.71508 6.12580 20.65969 1.000 115.28518 15 ALA D O 1
ATOM 5231 N N . GLN D 1 16 ? -42.46512 7.33835 21.39920 1.000 104.71795 16 GLN D N 1
ATOM 5232 C CA . GLN D 1 16 ? -41.78038 7.71732 22.63120 1.000 111.02816 16 GLN D CA 1
ATOM 5233 C C . GLN D 1 16 ? -41.45339 6.49520 23.48055 1.000 113.68892 16 GLN D C 1
ATOM 5234 O O . GLN D 1 16 ? -40.39472 6.43716 24.11701 1.000 104.17793 16 GLN D O 1
ATOM 5240 N N . GLU D 1 17 ? -42.35009 5.50625 23.50798 1.000 113.51274 17 GLU D N 1
ATOM 5241 C CA . GLU D 1 17 ? -42.04507 4.27571 24.22912 1.000 123.53622 17 GLU D CA 1
ATOM 5242 C C . GLU D 1 17 ? -40.97269 3.47616 23.50202 1.000 120.03920 17 GLU D C 1
ATOM 5243 O O . GLU D 1 17 ? -40.13652 2.82238 24.13623 1.000 120.51022 17 GLU D O 1
ATOM 5249 N N . ALA D 1 18 ? -40.98004 3.52186 22.16759 1.000 118.89406 18 ALA D N 1
ATOM 5250 C CA . ALA D 1 18 ? -39.93828 2.85295 21.39957 1.000 117.48001 18 ALA D CA 1
ATOM 5251 C C . ALA D 1 18 ? -38.58842 3.52958 21.59190 1.000 121.71045 18 ALA D C 1
ATOM 5252 O O . ALA D 1 18 ? -37.55102 2.85970 21.54441 1.000 128.74061 18 ALA D O 1
ATOM 5254 N N . GLU D 1 19 ? -38.57671 4.84754 21.80978 1.000 123.66142 19 GLU D N 1
ATOM 5255 C CA . GLU D 1 19 ? -37.32349 5.53158 22.11651 1.000 133.09485 19 GLU D CA 1
ATOM 5256 C C . GLU D 1 19 ? -36.81563 5.13859 23.49967 1.000 137.88168 19 GLU D C 1
ATOM 5257 O O . GLU D 1 19 ? -35.62017 4.87657 23.68474 1.000 132.64506 19 GLU D O 1
ATOM 5263 N N . LYS D 1 20 ? -37.71686 5.09221 24.48705 1.000 133.30944 20 LYS D N 1
ATOM 5264 C CA . LYS D 1 20 ? -37.34661 4.60308 25.81093 1.000 121.73440 20 LYS D CA 1
ATOM 5265 C C . LYS D 1 20 ? -36.80691 3.18359 25.73115 1.000 137.09365 20 LYS D C 1
ATOM 5266 O O . LYS D 1 20 ? -35.82025 2.84336 26.39371 1.000 137.52133 20 LYS D O 1
ATOM 5272 N N . LYS D 1 21 ? -37.43502 2.34576 24.90693 1.000 137.29636 21 LYS D N 1
ATOM 5273 C CA . LYS D 1 21 ? -36.93104 0.99779 24.69260 1.000 141.60080 21 LYS D CA 1
ATOM 5274 C C . LYS D 1 21 ? -35.63971 1.00648 23.88152 1.000 139.17934 21 LYS D C 1
ATOM 5275 O O . LYS D 1 21 ? -34.80423 0.11075 24.03104 1.000 137.56295 21 LYS D O 1
ATOM 5281 N N . GLY D 1 22 ? -35.45988 2.00105 23.02112 1.000 136.57513 22 GLY D N 1
ATOM 5282 C CA . GLY D 1 22 ? -34.28452 2.09906 22.17949 1.000 141.32129 22 GLY D CA 1
ATOM 5283 C C . GLY D 1 22 ? -34.35655 1.30650 20.89806 1.000 142.19705 22 GLY D C 1
ATOM 5284 O O . GLY D 1 22 ? -33.31207 1.06419 20.27935 1.000 141.68528 22 GLY D O 1
ATOM 5285 N N . ASP D 1 23 ? -35.55849 0.89682 20.48080 1.000 144.36232 23 ASP D N 1
ATOM 5286 C CA . ASP D 1 23 ? -35.70798 0.14650 19.24008 1.000 142.75068 23 ASP D CA 1
ATOM 5287 C C . ASP D 1 23 ? -35.47613 1.02876 18.02301 1.000 141.77387 23 ASP D C 1
ATOM 5288 O O . ASP D 1 23 ? -34.95988 0.54979 17.00778 1.000 144.25855 23 ASP D O 1
ATOM 5293 N N . VAL D 1 24 ? -35.85937 2.30441 18.09530 1.000 130.12360 24 VAL D N 1
ATOM 5294 C CA . VAL D 1 24 ? -35.53276 3.29355 17.07078 1.000 128.68169 24 VAL D CA 1
ATOM 5295 C C . VAL D 1 24 ? -36.12477 2.91013 15.72194 1.000 127.81105 24 VAL D C 1
ATOM 5296 O O . VAL D 1 24 ? -36.82415 3.71079 15.09449 1.000 123.77728 24 VAL D O 1
ATOM 5300 N N . GLU D 1 25 ? -35.82485 1.69637 15.25689 1.000 127.15236 25 GLU D N 1
ATOM 5301 C CA . GLU D 1 25 ? -36.35648 1.23248 13.97896 1.000 117.83051 25 GLU D CA 1
ATOM 5302 C C . GLU D 1 25 ? -37.87894 1.27681 13.97668 1.000 113.15914 25 GLU D C 1
ATOM 5303 O O . GLU D 1 25 ? -38.50012 1.84936 13.07217 1.000 102.32672 25 GLU D O 1
ATOM 5309 N N . GLU D 1 26 ? -38.49894 0.68056 14.99578 1.000 117.62482 26 GLU D N 1
ATOM 5310 C CA . GLU D 1 26 ? -39.94936 0.74402 15.10787 1.000 119.26324 26 GLU D CA 1
ATOM 5311 C C . GLU D 1 26 ? -40.41737 2.16771 15.37484 1.000 117.26909 26 GLU D C 1
ATOM 5312 O O . GLU D 1 26 ? -41.52494 2.54366 14.97303 1.000 114.96061 26 GLU D O 1
ATOM 5318 N N . ALA D 1 27 ? -39.58634 2.97133 16.04467 1.000 112.27219 27 ALA D N 1
ATOM 5319 C CA . ALA D 1 27 ? -39.95951 4.35156 16.32679 1.000 109.48473 27 ALA D CA 1
ATOM 5320 C C . ALA D 1 27 ? -40.14043 5.14816 15.04526 1.000 110.95168 27 ALA D C 1
ATOM 5321 O O . ALA D 1 27 ? -40.96500 6.06829 15.00001 1.000 110.17113 27 ALA D O 1
ATOM 5323 N N . VAL D 1 28 ? -39.37369 4.82219 14.00115 1.000 114.97434 28 VAL D N 1
ATOM 5324 C CA . VAL D 1 28 ? -39.54643 5.49938 12.72110 1.000 115.99829 28 VAL D CA 1
ATOM 5325 C C . VAL D 1 28 ? -40.84741 5.05556 12.06872 1.000 116.30329 28 VAL D C 1
ATOM 5326 O O . VAL D 1 28 ? -41.58596 5.87153 11.50340 1.000 125.16799 28 VAL D O 1
ATOM 5330 N N . ARG D 1 29 ? -41.16504 3.76098 12.17315 1.000 103.79371 29 ARG D N 1
ATOM 5331 C CA . ARG D 1 29 ? -42.40864 3.24464 11.61170 1.000 111.48675 29 ARG D CA 1
ATOM 5332 C C . ARG D 1 29 ? -43.61920 3.92687 12.23635 1.000 113.45902 29 ARG D C 1
ATOM 5333 O O . ARG D 1 29 ? -44.56405 4.29976 11.53168 1.000 112.86175 29 ARG D O 1
ATOM 5341 N N . ALA D 1 30 ? -43.61171 4.10400 13.55860 1.000 103.87959 30 ALA D N 1
ATOM 5342 C CA . ALA D 1 30 ? -44.72103 4.80093 14.19721 1.000 100.62183 30 ALA D CA 1
ATOM 5343 C C . ALA D 1 30 ? -44.71856 6.27935 13.82932 1.000 101.21149 30 ALA D C 1
ATOM 5344 O O . ALA D 1 30 ? -45.78024 6.87381 13.61056 1.000 114.15496 30 ALA D O 1
ATOM 5346 N N . ALA D 1 31 ? -43.53256 6.88606 13.73874 1.000 104.78506 31 ALA D N 1
ATOM 5347 C CA . ALA D 1 31 ? -43.45349 8.29146 13.35818 1.000 109.82441 31 ALA D CA 1
ATOM 5348 C C . ALA D 1 31 ? -43.91847 8.50512 11.92441 1.000 104.34209 31 ALA D C 1
ATOM 5349 O O . ALA D 1 31 ? -44.48098 9.56050 11.60920 1.000 101.97587 31 ALA D O 1
ATOM 5351 N N . GLN D 1 32 ? -43.69245 7.52429 11.04462 1.000 107.31578 32 GLN D N 1
ATOM 5352 C CA . GLN D 1 32 ? -44.24048 7.61063 9.69492 1.000 110.96770 32 GLN D CA 1
ATOM 5353 C C . GLN D 1 32 ? -45.76345 7.63417 9.73357 1.000 114.01535 32 GLN D C 1
ATOM 5354 O O . GLN D 1 32 ? -46.40496 8.37866 8.98099 1.000 118.36114 32 GLN D O 1
ATOM 5360 N N . GLU D 1 33 ? -46.35945 6.82577 10.61450 1.000 108.20767 33 GLU D N 1
ATOM 5361 C CA . GLU D 1 33 ? -47.80407 6.86891 10.80088 1.000 108.14782 33 GLU D CA 1
ATOM 5362 C C . GLU D 1 33 ? -48.23491 8.21009 11.37635 1.000 104.39879 33 GLU D C 1
ATOM 5363 O O . GLU D 1 33 ? -49.29418 8.73720 11.01905 1.000 120.55349 33 GLU D O 1
ATOM 5369 N N . ALA D 1 34 ? -47.41448 8.78632 12.25778 1.000 93.30286 34 ALA D N 1
ATOM 5370 C CA . ALA D 1 34 ? -47.80335 10.01612 12.93839 1.000 93.25125 34 ALA D CA 1
ATOM 5371 C C . ALA D 1 34 ? -47.80093 11.20609 11.98861 1.000 99.40020 34 ALA D C 1
ATOM 5372 O O . ALA D 1 34 ? -48.70714 12.04536 12.03669 1.000 107.48806 34 ALA D O 1
ATOM 5374 N N . VAL D 1 35 ? -46.78811 11.30092 11.12383 1.000 109.64382 35 VAL D N 1
ATOM 5375 C CA . VAL D 1 35 ? -46.68418 12.45009 10.22995 1.000 109.65173 35 VAL D CA 1
ATOM 5376 C C . VAL D 1 35 ? -47.73855 12.37429 9.13426 1.000 114.10262 35 VAL D C 1
ATOM 5377 O O . VAL D 1 35 ? -48.20252 13.40755 8.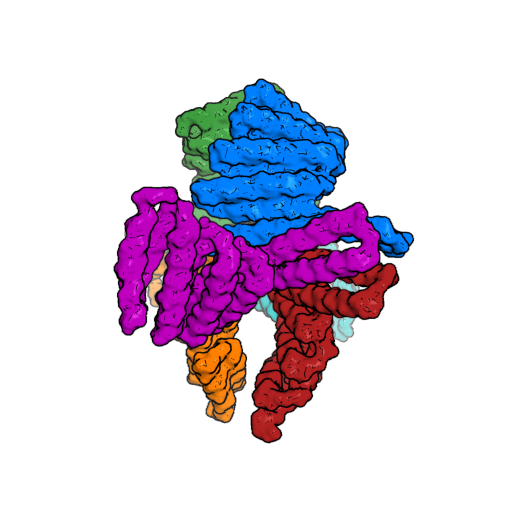63360 1.000 112.23090 35 VAL D O 1
ATOM 5381 N N . ARG D 1 36 ? -48.14097 11.16157 8.74750 1.000 113.56445 36 ARG D N 1
ATOM 5382 C CA . ARG D 1 36 ? -49.19659 11.02226 7.75116 1.000 120.94436 36 ARG D CA 1
ATOM 5383 C C . ARG D 1 36 ? -50.54828 11.40956 8.33527 1.000 122.55267 36 ARG D C 1
ATOM 5384 O O . ARG D 1 36 ? -51.34209 12.09494 7.68042 1.000 121.08157 36 ARG D O 1
ATOM 5392 N N . ALA D 1 37 ? -50.82212 10.99708 9.57360 1.000 118.73878 37 ALA D N 1
ATOM 5393 C CA . ALA D 1 37 ? -52.08078 11.37658 10.20298 1.000 109.78306 37 ALA D CA 1
ATOM 5394 C C . ALA D 1 37 ? -52.11336 12.86765 10.51439 1.000 110.22542 37 ALA D C 1
ATOM 5395 O O . ALA D 1 37 ? -53.17106 13.50081 10.42647 1.000 119.65529 37 ALA D O 1
ATOM 5397 N N . ALA D 1 38 ? -50.96651 13.44995 10.87480 1.000 112.66448 38 ALA D N 1
ATOM 5398 C CA . ALA D 1 38 ? -50.93668 14.87916 11.16361 1.000 111.04599 38 ALA D CA 1
ATOM 5399 C C . ALA D 1 38 ? -51.15402 15.70467 9.90290 1.000 115.91836 38 ALA D C 1
ATOM 5400 O O . ALA D 1 38 ? -51.70128 16.81095 9.97324 1.000 117.27283 38 ALA D O 1
ATOM 5402 N N . LYS D 1 39 ? -50.73086 15.18939 8.74626 1.000 125.51347 39 LYS D N 1
ATOM 5403 C CA . LYS D 1 39 ? -51.04497 15.85405 7.48702 1.000 130.87981 39 LYS D CA 1
ATOM 5404 C C . LYS D 1 39 ? -52.53946 15.79010 7.20224 1.000 143.00371 39 LYS D C 1
ATOM 5405 O O . LYS D 1 39 ? -53.11262 16.73082 6.63953 1.000 150.46922 39 LYS D O 1
ATOM 5411 N N . GLU D 1 40 ? -53.18692 14.68644 7.58712 1.000 142.92723 40 GLU D N 1
ATOM 5412 C CA . GLU D 1 40 ? -54.63374 14.58873 7.43570 1.000 139.22290 40 GLU D CA 1
ATOM 5413 C C . GLU D 1 40 ? -55.34004 15.62805 8.29669 1.000 136.54157 40 GLU D C 1
ATOM 5414 O O . GLU D 1 40 ? -56.32020 16.24423 7.86272 1.000 144.55841 40 GLU D O 1
ATOM 5420 N N . SER D 1 41 ? -54.85337 15.84161 9.52286 1.000 134.55713 41 SER D N 1
ATOM 5421 C CA . SER D 1 41 ? -55.40512 16.90756 10.34975 1.000 137.05805 41 SER D CA 1
ATOM 5422 C C . SER D 1 41 ? -55.06771 18.27578 9.77610 1.000 141.37547 41 SER D C 1
ATOM 5423 O O . SER D 1 41 ? -55.85561 19.21949 9.91827 1.000 149.38564 41 SER D O 1
ATOM 5426 N N . GLY D 1 42 ? -53.91220 18.39981 9.12560 1.000 138.64140 42 GLY D N 1
ATOM 5427 C CA . GLY D 1 42 ? -53.50243 19.68032 8.57570 1.000 135.77394 42 GLY D CA 1
ATOM 5428 C C . GLY D 1 42 ? -53.40866 20.76867 9.62408 1.000 144.47915 42 GLY D C 1
ATOM 5429 O O . GLY D 1 42 ? -53.72920 21.92622 9.33861 1.000 155.94971 42 GLY D O 1
ATOM 5430 N N . ALA D 1 43 ? -52.96338 20.41820 10.82559 1.000 124.54142 43 ALA D N 1
ATOM 5431 C CA . ALA D 1 43 ? -52.98047 21.33173 11.95987 1.000 127.64465 43 ALA D CA 1
ATOM 5432 C C . ALA D 1 43 ? -51.56577 21.77072 12.31272 1.000 113.82850 43 ALA D C 1
ATOM 5433 O O . ALA D 1 43 ? -50.65283 20.94160 12.39212 1.000 106.35737 43 ALA D O 1
ATOM 5435 N N . SER D 1 44 ? -51.38749 23.07590 12.51794 1.000 130.15103 44 SER D N 1
ATOM 5436 C CA . SER D 1 44 ? -50.17617 23.57030 13.16024 1.000 129.26187 44 SER D CA 1
ATOM 5437 C C . SER D 1 44 ? -50.01851 22.91426 14.52856 1.000 127.44197 44 SER D C 1
ATOM 5438 O O . SER D 1 44 ? -50.99632 22.49540 15.15285 1.000 148.72764 44 SER D O 1
ATOM 5441 N N . TRP D 1 45 ? -48.76913 22.82883 14.99122 1.000 99.31016 45 TRP D N 1
ATOM 5442 C CA . TRP D 1 45 ? -48.37447 21.93578 16.07918 1.000 96.28418 45 TRP D CA 1
ATOM 5443 C C . TRP D 1 45 ? -48.69090 20.49604 15.69892 1.000 91.92089 45 TRP D C 1
ATOM 5444 O O . TRP D 1 45 ? -49.00021 20.21521 14.53790 1.000 92.96763 45 TRP D O 1
ATOM 5446 N N . ILE D 1 46 ? -48.61783 19.58282 16.66763 1.000 82.59082 46 ILE D N 1
ATOM 5447 C CA . ILE D 1 46 ? -48.67667 18.14118 16.43160 1.000 89.06388 46 ILE D CA 1
ATOM 5448 C C . ILE D 1 46 ? -47.53995 17.74768 15.49900 1.000 100.64401 46 ILE D C 1
ATOM 5449 O O . ILE D 1 46 ? -46.62374 17.01851 15.89546 1.000 98.69319 46 ILE D O 1
ATOM 5454 N N . LEU D 1 47 ? -47.60538 18.21755 14.24932 1.000 100.56318 47 LEU D N 1
ATOM 5455 C CA . LEU D 1 47 ? -46.46117 18.12108 13.34806 1.000 78.03418 47 LEU D CA 1
ATOM 5456 C C . LEU D 1 47 ? -45.20669 18.69438 13.99502 1.000 80.19294 47 LEU D C 1
ATOM 5457 O O . LEU D 1 47 ? -44.13028 18.08698 13.93378 1.000 90.53011 47 LEU D O 1
ATOM 5462 N N . ARG D 1 48 ? -45.33205 19.86978 14.62386 1.000 70.84388 48 ARG D N 1
ATOM 5463 C CA . ARG D 1 48 ? -44.21108 20.46502 15.34793 1.000 71.59629 48 ARG D CA 1
ATOM 5464 C C . ARG D 1 48 ? -43.68410 19.51892 16.42190 1.000 74.35727 48 ARG D C 1
ATOM 5465 O O . ARG D 1 48 ? -42.47976 19.48930 16.69983 1.000 79.85524 48 ARG D O 1
ATOM 5473 N N . LEU D 1 49 ? -44.56861 18.72786 17.03067 1.000 85.65687 49 LEU D N 1
ATOM 5474 C CA . LEU D 1 49 ? -44.11716 17.75130 18.01494 1.000 86.24831 49 LEU D CA 1
ATOM 5475 C C . LEU D 1 49 ? -43.51886 16.52470 17.33761 1.000 82.07594 49 LEU D C 1
ATOM 5476 O O . LEU D 1 49 ? -42.54014 15.95467 17.83352 1.000 80.88773 49 LEU D O 1
ATOM 5481 N N . VAL D 1 50 ? -44.09743 16.10613 16.20828 1.000 66.77201 50 VAL D N 1
ATOM 5482 C CA . VAL D 1 50 ? -43.54453 14.98726 15.45191 1.000 62.19376 50 VAL D CA 1
ATOM 5483 C C . VAL D 1 50 ? -42.18380 15.35735 14.87478 1.000 79.09393 50 VAL D C 1
ATOM 5484 O O . VAL D 1 50 ? -41.26514 14.53037 14.82939 1.000 71.53503 50 VAL D O 1
ATOM 5488 N N . ALA D 1 51 ? -42.02922 16.60627 14.43072 1.000 80.06856 51 ALA D N 1
ATOM 5489 C CA . ALA D 1 51 ? -40.74362 17.04692 13.90188 1.000 64.92643 51 ALA D CA 1
ATOM 5490 C C . ALA D 1 51 ? -39.66962 17.04257 14.98226 1.000 80.99571 51 ALA D C 1
ATOM 5491 O O . ALA D 1 51 ? -38.53305 16.62406 14.73286 1.000 88.65246 51 ALA D O 1
ATOM 5493 N N . GLU D 1 52 ? -40.01052 17.49858 16.19081 1.000 91.08626 52 GLU D N 1
ATOM 5494 C CA . GLU D 1 52 ? -39.02321 17.55136 17.26407 1.000 82.05119 52 GLU D CA 1
ATOM 5495 C C . GLU D 1 52 ? -38.75266 16.17020 17.84778 1.000 72.60231 52 GLU D C 1
ATOM 5496 O O . GLU D 1 52 ? -37.63977 15.90148 18.31436 1.000 69.99987 52 GLU D O 1
ATOM 5502 N N . GLN D 1 53 ? -39.74863 15.28445 17.82745 1.000 66.00699 53 GLN D N 1
ATOM 5503 C CA . GLN D 1 53 ? -39.54416 13.92710 18.32075 1.000 79.36295 53 GLN D CA 1
ATOM 5504 C C . GLN D 1 53 ? -38.68828 13.11895 17.35373 1.000 79.60680 53 GLN D C 1
ATOM 5505 O O . GLN D 1 53 ? -37.75541 12.42072 17.76851 1.000 79.68394 53 GLN D O 1
ATOM 5511 N N . ALA D 1 54 ? -38.99540 13.20423 16.05436 1.000 87.74491 54 ALA D N 1
ATOM 5512 C CA . ALA D 1 54 ? -38.23757 12.45962 15.05301 1.000 89.70474 54 ALA D CA 1
ATOM 5513 C C . ALA D 1 54 ? -36.77258 12.86811 15.04017 1.000 81.91794 54 ALA D C 1
ATOM 5514 O O . ALA D 1 54 ? -35.90246 12.04400 14.73822 1.000 80.76526 54 ALA D O 1
ATOM 5516 N N . LEU D 1 55 ? -36.48157 14.13229 15.35515 1.000 71.80914 55 LEU D N 1
ATOM 5517 C CA . LEU D 1 55 ? -35.09428 14.55275 15.51210 1.000 62.41756 55 LEU D CA 1
ATOM 5518 C C . LEU D 1 55 ? -34.40040 13.75743 16.60871 1.000 91.42544 55 LEU D C 1
ATOM 5519 O O . LEU D 1 55 ? -33.22376 13.40174 16.47673 1.000 96.69665 55 LEU D O 1
ATOM 5524 N N . ARG D 1 56 ? -35.11354 13.46277 17.69865 1.000 96.88961 56 ARG D N 1
ATOM 5525 C CA . ARG D 1 56 ? -34.50581 12.69210 18.77779 1.000 97.64483 56 ARG D CA 1
ATOM 5526 C C . ARG D 1 56 ? -34.23928 11.25439 18.34698 1.000 107.01274 56 ARG D C 1
ATOM 5527 O O . ARG D 1 56 ? -33.22767 10.66226 18.74145 1.000 116.93347 56 ARG D O 1
ATOM 5535 N N . ILE D 1 57 ? -35.13053 10.67671 17.53553 1.000 102.57890 57 ILE D N 1
ATOM 5536 C CA . ILE D 1 57 ? -34.88464 9.33901 16.99989 1.000 101.78470 57 ILE D CA 1
ATOM 5537 C C . ILE D 1 57 ? -33.64964 9.34479 16.10915 1.000 90.60068 57 ILE D C 1
ATOM 5538 O O . ILE D 1 57 ? -32.85296 8.39853 16.11759 1.000 93.35182 57 ILE D O 1
ATOM 5543 N N . ALA D 1 58 ? -33.46452 10.41605 15.33492 1.000 94.65121 58 ALA D N 1
ATOM 5544 C CA . ALA D 1 58 ? -32.28073 10.52079 14.49051 1.000 89.61976 58 ALA D CA 1
ATOM 5545 C C . ALA D 1 58 ? -31.02117 10.75886 15.31345 1.000 99.17627 58 ALA D C 1
ATOM 5546 O O . ALA D 1 58 ? -29.93282 10.32825 14.91472 1.000 104.54733 58 ALA D O 1
ATOM 5548 N N . LYS D 1 59 ? -31.14465 11.43664 16.45790 1.000 94.94760 59 LYS D N 1
ATOM 5549 C CA . LYS D 1 59 ? -29.97449 11.69664 17.29134 1.000 97.31667 59 LYS D CA 1
ATOM 5550 C C . LYS D 1 59 ? -29.49882 10.42726 17.98486 1.000 99.53600 59 LYS D C 1
ATOM 5551 O O . LYS D 1 59 ? -28.29617 10.14190 18.01270 1.000 110.41956 59 LYS D O 1
ATOM 5557 N N . GLU D 1 60 ? -30.42642 9.65347 18.55203 1.000 100.95660 60 GLU D N 1
ATOM 5558 C CA . GLU D 1 60 ? -30.06985 8.38216 19.16759 1.000 102.11146 60 GLU D CA 1
ATOM 5559 C C . GLU D 1 60 ? -29.70858 7.31312 18.14405 1.000 100.67090 60 GLU D C 1
ATOM 5560 O O . GLU D 1 60 ? -29.05828 6.32625 18.51105 1.000 106.39567 60 GLU D O 1
ATOM 5566 N N . ALA D 1 61 ? -30.10555 7.47564 16.87708 1.000 103.46530 61 ALA D N 1
ATOM 5567 C CA . ALA D 1 61 ? -29.65495 6.52115 15.87023 1.000 101.50189 61 ALA D CA 1
ATOM 5568 C C . ALA D 1 61 ? -28.21767 6.80250 15.44860 1.000 112.71482 61 ALA D C 1
ATOM 5569 O O . ALA D 1 61 ? -27.52573 5.90630 14.95340 1.000 109.59128 61 ALA D O 1
ATOM 5571 N N . GLU D 1 62 ? -27.75271 8.03748 15.63973 1.000 103.70191 62 GLU D N 1
ATOM 5572 C CA . GLU D 1 62 ? -26.33699 8.33530 15.45115 1.000 96.35366 62 GLU D CA 1
ATOM 5573 C C . GLU D 1 62 ? -25.48803 7.64777 16.51325 1.000 102.99978 62 GLU D C 1
ATOM 5574 O O . GLU D 1 62 ? -24.44614 7.06158 16.19763 1.000 117.74639 62 GLU D O 1
ATOM 5580 N N . LYS D 1 63 ? -25.91120 7.72137 17.77967 1.000 101.55050 63 LYS D N 1
ATOM 5581 C CA . LYS D 1 63 ? -25.20508 7.01198 18.84308 1.000 99.31426 63 LYS D CA 1
ATOM 5582 C C . LYS D 1 63 ? -25.17989 5.51314 18.57504 1.000 94.92821 63 LYS D C 1
ATOM 5583 O O . LYS D 1 63 ? -24.14731 4.85647 18.75497 1.000 109.58186 63 LYS D O 1
ATOM 5589 N N . GLN D 1 64 ? -26.31648 4.95254 18.15514 1.000 102.19037 64 GLN D N 1
ATOM 5590 C CA . GLN D 1 64 ? -26.35248 3.54937 17.75892 1.000 110.02279 64 GLN D CA 1
ATOM 5591 C C . GLN D 1 64 ? -25.48384 3.30000 16.53295 1.000 99.63358 64 GLN D C 1
ATOM 5592 O O . GLN D 1 64 ? -24.96862 2.19087 16.34792 1.000 91.47487 64 GLN D O 1
ATOM 5598 N N . GLY D 1 65 ? -25.28962 4.32115 15.70225 1.000 85.63094 65 GLY D N 1
ATOM 5599 C CA . GLY D 1 65 ? -24.53794 4.18333 14.47663 1.000 94.44546 65 GLY D CA 1
ATOM 5600 C C . GLY D 1 65 ? -25.35712 3.77589 13.27434 1.000 100.01606 65 GLY D C 1
ATOM 5601 O O . GLY D 1 65 ? -24.79621 3.64356 12.17865 1.000 110.47315 65 GLY D O 1
ATOM 5602 N N . ASN D 1 66 ? -26.66366 3.57119 13.44020 1.000 88.89378 66 ASN D N 1
ATOM 5603 C CA . ASN D 1 66 ? -27.53719 3.17308 12.33883 1.000 94.88689 66 ASN D CA 1
ATOM 5604 C C . ASN D 1 66 ? -27.86115 4.41857 11.51781 1.000 97.82112 66 ASN D C 1
ATOM 5605 O O . ASN D 1 66 ? -28.87599 5.09267 11.71175 1.000 105.64803 66 ASN D O 1
ATOM 5610 N N . VAL D 1 67 ? -26.96113 4.73363 10.58182 1.000 86.20876 67 VAL D N 1
ATOM 5611 C CA . VAL D 1 67 ? -27.17694 5.87837 9.70541 1.000 87.38681 67 VAL D CA 1
ATOM 5612 C C . VAL D 1 67 ? -28.30568 5.61879 8.71828 1.000 93.34529 67 VAL D C 1
ATOM 5613 O O . VAL D 1 67 ? -28.90420 6.57124 8.20267 1.000 95.20364 67 VAL D O 1
ATOM 5617 N N . GLU D 1 68 ? -28.61322 4.34852 8.43884 1.000 94.19200 68 GLU D N 1
ATOM 5618 C CA . GLU D 1 68 ? -29.72385 4.03943 7.54470 1.000 99.97305 68 GLU D CA 1
ATOM 5619 C C . GLU D 1 68 ? -31.05759 4.42182 8.17331 1.000 99.08545 68 GLU D C 1
ATOM 5620 O O . GLU D 1 68 ? -31.92184 4.99474 7.50161 1.000 106.70505 68 GLU D O 1
ATOM 5626 N N . VAL D 1 69 ? -31.24794 4.10536 9.45693 1.000 104.48079 69 VAL D N 1
ATOM 5627 C CA . VAL D 1 69 ? -32.47249 4.50218 10.14734 1.000 100.47444 69 VAL D CA 1
ATOM 5628 C C . VAL D 1 69 ? -32.48762 6.00825 10.37983 1.000 97.59641 69 VAL D C 1
ATOM 5629 O O . VAL D 1 69 ? -33.54227 6.65240 10.31218 1.000 91.36876 69 VAL D O 1
ATOM 5633 N N . ALA D 1 70 ? -31.31487 6.59578 10.63192 1.000 100.50598 70 ALA D N 1
ATOM 5634 C CA . ALA D 1 70 ? -31.23872 8.02129 10.93176 1.000 94.80102 70 ALA D CA 1
ATOM 5635 C C . ALA D 1 70 ? -31.70286 8.87823 9.76164 1.000 85.10142 70 ALA D C 1
ATOM 5636 O O . ALA D 1 70 ? -32.25275 9.96467 9.97315 1.000 86.64642 70 ALA D O 1
ATOM 5638 N N . VAL D 1 71 ? -31.49263 8.41832 8.52610 1.000 99.01648 71 VAL D N 1
ATOM 5639 C CA . VAL D 1 71 ? -31.93290 9.20114 7.37621 1.000 102.21347 71 VAL D CA 1
ATOM 5640 C C . VAL D 1 71 ? -33.43681 9.08155 7.15548 1.000 92.11488 71 VAL D C 1
ATOM 5641 O O . VAL D 1 71 ? -34.03812 9.97623 6.54747 1.000 98.84597 71 VAL D O 1
ATOM 5645 N N . LYS D 1 72 ? -34.06880 8.00803 7.63709 1.000 77.73524 72 LYS D N 1
ATOM 5646 C CA . LYS D 1 72 ? -35.52550 7.95556 7.60141 1.000 93.49413 72 LYS D CA 1
ATOM 5647 C C . LYS D 1 72 ? -36.13049 8.82396 8.69570 1.000 91.63281 72 LYS D C 1
ATOM 5648 O O . LYS D 1 72 ? -37.16701 9.46393 8.48214 1.000 78.02695 72 LYS D O 1
ATOM 5654 N N . ALA D 1 73 ? -35.49099 8.86014 9.86856 1.000 80.20945 73 ALA D N 1
ATOM 5655 C CA . ALA D 1 73 ? -35.97913 9.70190 10.95490 1.000 69.73424 73 ALA D CA 1
ATOM 5656 C C . ALA D 1 73 ? -35.88764 11.17766 10.59151 1.000 69.82119 73 ALA D C 1
ATOM 5657 O O . ALA D 1 73 ? -36.80187 11.95535 10.88848 1.000 81.24460 73 ALA D O 1
ATOM 5659 N N . ALA D 1 74 ? -34.79163 11.58267 9.94846 1.000 88.63897 74 ALA D N 1
ATOM 5660 C CA . ALA D 1 74 ? -34.66939 12.96699 9.50823 1.000 84.95332 74 ALA D CA 1
ATOM 5661 C C . ALA D 1 74 ? -35.59184 13.26492 8.33326 1.000 83.84991 74 ALA D C 1
ATOM 5662 O O . ALA D 1 74 ? -35.99342 14.41824 8.14217 1.000 77.96071 74 ALA D O 1
ATOM 5664 N N . ARG D 1 75 ? -35.93773 12.24871 7.53773 1.000 70.16234 75 ARG D N 1
ATOM 5665 C CA . ARG D 1 75 ? -36.86283 12.47057 6.43183 1.000 64.42949 75 ARG D CA 1
ATOM 5666 C C . ARG D 1 75 ? -38.26629 12.76443 6.94343 1.000 83.28089 75 ARG D C 1
ATOM 5667 O O . ARG D 1 75 ? -38.98608 13.58641 6.36433 1.000 87.55080 75 ARG D O 1
ATOM 5675 N N . VAL D 1 76 ? -38.67268 12.10120 8.02723 1.000 91.75712 76 VAL D N 1
ATOM 5676 C CA . VAL D 1 76 ? -39.96068 12.40311 8.64254 1.000 79.09203 76 VAL D CA 1
ATOM 5677 C C . VAL D 1 76 ? -39.92165 13.77234 9.30887 1.000 76.10968 76 VAL D C 1
ATOM 5678 O O . VAL D 1 76 ? -40.89567 14.53331 9.25680 1.000 69.55729 76 VAL D O 1
ATOM 5682 N N . ALA D 1 77 ? -38.79284 14.11375 9.93383 1.000 67.39178 77 ALA D N 1
ATOM 5683 C CA . ALA D 1 77 ? -38.68465 15.39939 10.61476 1.000 74.51559 77 ALA D CA 1
ATOM 5684 C C . ALA D 1 77 ? -38.66463 16.55632 9.62290 1.000 79.60015 77 ALA D C 1
ATOM 5685 O O . ALA D 1 77 ? -39.24062 17.61757 9.88951 1.000 72.59566 77 ALA D O 1
ATOM 5687 N N . VAL D 1 78 ? -38.00576 16.37662 8.47506 1.000 89.26011 78 VAL D N 1
ATOM 5688 C CA . VAL D 1 78 ? -37.96753 17.45093 7.48787 1.000 82.40953 78 VAL D CA 1
ATOM 5689 C C . VAL D 1 78 ? -39.30215 17.55841 6.76557 1.000 73.55291 78 VAL D C 1
ATOM 5690 O O . VAL D 1 78 ? -39.67707 18.63962 6.29832 1.000 76.82580 78 VAL D O 1
ATOM 5694 N N . GLU D 1 79 ? -40.04552 16.45540 6.66839 1.000 73.96319 79 GLU D N 1
ATOM 5695 C CA . GLU D 1 79 ? -41.35623 16.50216 6.03470 1.000 81.68444 79 GLU D CA 1
ATOM 5696 C C . GLU D 1 79 ? -42.41256 17.09021 6.96264 1.000 95.83477 79 GLU D C 1
ATOM 5697 O O . GLU D 1 79 ? -43.33926 17.76162 6.49397 1.000 92.79096 79 GLU D O 1
ATOM 5703 N N . ALA D 1 80 ? -42.28789 16.85774 8.27200 1.000 86.92841 80 ALA D N 1
ATOM 5704 C CA . ALA D 1 80 ? -43.23259 17.42745 9.22606 1.000 73.93415 80 ALA D CA 1
ATOM 5705 C C . ALA D 1 80 ? -42.96103 18.90820 9.46218 1.000 77.92803 80 ALA D C 1
ATOM 5706 O O . ALA D 1 80 ? -43.89555 19.71580 9.50296 1.000 87.86115 80 ALA D O 1
ATOM 5708 N N . ALA D 1 81 ? -41.69013 19.28274 9.62092 1.000 77.89702 81 ALA D N 1
ATOM 5709 C CA . ALA D 1 81 ? -41.34654 20.68418 9.83079 1.000 80.37452 81 ALA D CA 1
ATOM 5710 C C . ALA D 1 81 ? -41.56170 21.53091 8.58271 1.000 90.39938 81 ALA D C 1
ATOM 5711 O O . ALA D 1 81 ? -41.69339 22.75437 8.69597 1.000 96.31650 81 ALA D O 1
ATOM 5713 N N . LYS D 1 82 ? -41.59233 20.91501 7.39830 1.000 91.82081 82 LYS D N 1
ATOM 5714 C CA . LYS D 1 82 ? -41.86514 21.67632 6.18395 1.000 88.77757 82 LYS D CA 1
ATOM 5715 C C . LYS D 1 82 ? -43.30467 22.16935 6.16060 1.000 96.53390 82 LYS D C 1
ATOM 5716 O O . LYS D 1 82 ? -43.56850 23.32023 5.79421 1.000 110.48371 82 LYS D O 1
ATOM 5722 N N . GLN D 1 83 ? -44.24756 21.31230 6.55481 1.000 106.08940 83 GLN D N 1
ATOM 5723 C CA . GLN D 1 83 ? -45.65714 21.68341 6.55357 1.000 100.24055 83 GLN D CA 1
ATOM 5724 C C . GLN D 1 83 ? -46.00758 22.61920 7.70377 1.000 98.34716 83 GLN D C 1
ATOM 5725 O O . GLN D 1 83 ? -46.88135 23.47988 7.54944 1.000 100.31192 83 GLN D O 1
ATOM 5731 N N . ALA D 1 84 ? -45.34464 22.47573 8.85285 1.000 102.50924 84 ALA D N 1
ATOM 5732 C CA . ALA D 1 84 ? -45.68269 23.27864 10.02100 1.000 98.19608 84 ALA D CA 1
ATOM 5733 C C . ALA D 1 84 ? -44.98180 24.62745 10.04665 1.000 95.55718 84 ALA D C 1
ATOM 5734 O O . ALA D 1 84 ? -45.35025 25.48282 10.85832 1.000 100.92245 84 ALA D O 1
ATOM 5736 N N . GLY D 1 85 ? -43.99630 24.84482 9.18478 1.000 101.11287 85 GLY D N 1
ATOM 5737 C CA . GLY D 1 85 ? -43.22560 26.07179 9.24102 1.000 101.05314 85 GLY D CA 1
ATOM 5738 C C . GLY D 1 85 ? -42.16948 26.00878 10.32492 1.000 107.43927 85 GLY D C 1
ATOM 5739 O O . GLY D 1 85 ? -41.47526 24.99502 10.45527 1.000 104.64981 85 GLY D O 1
ATOM 5740 N N . ASP D 1 86 ? -42.04499 27.08317 11.10628 1.000 114.77212 86 ASP D N 1
ATOM 5741 C CA . ASP D 1 86 ? -41.06836 27.17087 12.18715 1.000 120.20714 86 ASP D CA 1
ATOM 5742 C C . ASP D 1 86 ? -39.66705 26.87080 11.66851 1.000 109.68711 86 ASP D C 1
ATOM 5743 O O . ASP D 1 86 ? -39.13390 25.77829 11.89321 1.000 92.49143 86 ASP D O 1
ATOM 5748 N N . ASN D 1 87 ? -39.06483 27.83842 10.97363 1.000 114.27799 87 ASN D N 1
ATOM 5749 C CA . ASN D 1 87 ? -37.79542 27.61394 10.29293 1.000 90.29905 87 ASN D CA 1
ATOM 5750 C C . ASN D 1 87 ? -36.64232 27.32982 11.24565 1.000 89.06301 87 ASN D C 1
ATOM 5751 O O . ASN D 1 87 ? -35.58368 26.88917 10.78558 1.000 109.40694 87 ASN D O 1
ATOM 5756 N N . ASP D 1 88 ? -36.81112 27.56685 12.54835 1.000 87.60897 88 ASP D N 1
ATOM 5757 C CA . ASP D 1 88 ? -35.78973 27.14179 13.49806 1.000 100.69538 88 ASP D CA 1
ATOM 5758 C C . ASP D 1 88 ? -35.81533 25.63303 13.69991 1.000 93.07589 88 ASP D C 1
ATOM 5759 O O . ASP D 1 88 ? -34.79769 25.04157 14.07745 1.000 101.53091 88 ASP D O 1
ATOM 5764 N N . VAL D 1 89 ? -36.96146 24.99496 13.45734 1.000 82.73001 89 VAL D N 1
ATOM 5765 C CA . VAL D 1 89 ? -37.00740 23.53755 13.48026 1.000 88.62143 89 VAL D CA 1
ATOM 5766 C C . VAL D 1 89 ? -36.37701 22.97308 12.21455 1.000 95.42487 89 VAL D C 1
ATOM 5767 O O . VAL D 1 89 ? -35.65154 21.97227 12.25871 1.000 89.32232 89 VAL D O 1
ATOM 5771 N N . LEU D 1 90 ? -36.63885 23.60788 11.06785 1.000 99.29369 90 LEU D N 1
ATOM 5772 C CA . LEU D 1 90 ? -35.99592 23.19358 9.82466 1.000 78.34319 90 LEU D CA 1
ATOM 5773 C C . LEU D 1 90 ? -34.48258 23.35242 9.90913 1.000 77.95875 90 LEU D C 1
ATOM 5774 O O . LEU D 1 90 ? -33.73497 22.46191 9.48890 1.000 86.87191 90 LEU D O 1
ATOM 5779 N N . ARG D 1 91 ? -34.01177 24.47802 10.45690 1.000 78.29215 91 ARG D N 1
ATOM 5780 C CA . ARG D 1 91 ? -32.57651 24.66519 10.64940 1.000 82.06800 91 ARG D CA 1
ATOM 5781 C C . ARG D 1 91 ? -31.99578 23.60105 11.57200 1.000 76.09138 91 ARG D C 1
ATOM 5782 O O . ARG D 1 91 ? -30.84923 23.17504 11.38898 1.000 85.96156 91 ARG D O 1
ATOM 5790 N N . LYS D 1 92 ? -32.77427 23.15266 12.55798 1.000 89.52381 92 LYS D N 1
ATOM 5791 C CA . LYS D 1 92 ? -32.31774 22.09008 13.44620 1.000 97.14061 92 LYS D CA 1
ATOM 5792 C C . LYS D 1 92 ? -32.21935 20.75517 12.71629 1.000 83.15111 92 LYS D C 1
ATOM 5793 O O . LYS D 1 92 ? -31.34293 19.94090 13.02915 1.000 56.68900 92 LYS D O 1
ATOM 5799 N N . VAL D 1 93 ? -33.10196 20.51711 11.74299 1.000 91.09642 93 VAL D N 1
ATOM 5800 C CA . VAL D 1 93 ? -33.05209 19.27791 10.97301 1.000 87.71632 93 VAL D CA 1
ATOM 5801 C C . VAL D 1 93 ? -31.85032 19.27730 10.03688 1.000 82.57122 93 VAL D C 1
ATOM 5802 O O . VAL D 1 93 ? -31.13532 18.27411 9.92391 1.000 76.58763 93 VAL D O 1
ATOM 5806 N N . ALA D 1 94 ? -31.60869 20.39943 9.35220 1.000 83.75219 94 ALA D N 1
ATOM 5807 C CA . ALA D 1 94 ? -30.50250 20.46892 8.40223 1.000 76.66990 94 ALA D CA 1
ATOM 5808 C C . ALA D 1 94 ? -29.16229 20.26769 9.09702 1.000 89.73173 94 ALA D C 1
ATOM 5809 O O . ALA D 1 94 ? -28.25935 19.62701 8.54564 1.000 96.26031 94 ALA D O 1
ATOM 5811 N N . GLU D 1 95 ? -29.01283 20.80902 10.30868 1.000 94.36372 95 GLU D N 1
ATOM 5812 C CA . GLU D 1 95 ? -27.78861 20.58360 11.06994 1.000 80.28613 95 GLU D CA 1
ATOM 5813 C C . GLU D 1 95 ? -27.63556 19.11294 11.43518 1.000 77.58696 95 GLU D C 1
ATOM 5814 O O . GLU D 1 95 ? -26.51899 18.58148 11.44785 1.000 87.70752 95 GLU D O 1
ATOM 5820 N N . GLN D 1 96 ? -28.74800 18.43698 11.72486 1.000 84.15637 96 GLN D N 1
ATOM 5821 C CA . GLN D 1 96 ? -28.68949 17.01980 12.05609 1.000 90.79234 96 GLN D CA 1
ATOM 5822 C C . GLN D 1 96 ? -28.52169 16.15292 10.81622 1.000 86.05070 96 GLN D C 1
ATOM 5823 O O . GLN D 1 96 ? -27.87722 15.10100 10.88477 1.000 75.62896 96 GLN D O 1
ATOM 5829 N N . ALA D 1 97 ? -29.08881 16.57179 9.68227 1.000 85.31186 97 ALA D N 1
ATOM 5830 C CA . ALA D 1 97 ? -28.94962 15.79102 8.45821 1.000 82.76345 97 ALA D CA 1
ATOM 5831 C C . ALA D 1 97 ? -27.53385 15.86648 7.90356 1.000 96.23400 97 ALA D C 1
ATOM 5832 O O . ALA D 1 97 ? -27.08320 14.93113 7.23201 1.000 91.00220 97 ALA D O 1
ATOM 5834 N N . LEU D 1 98 ? -26.82125 16.96534 8.16609 1.000 93.60713 98 LEU D N 1
ATOM 5835 C CA . LEU D 1 98 ? -25.42354 17.04663 7.75619 1.000 85.30346 98 LEU D CA 1
ATOM 5836 C C . LEU D 1 98 ? -24.54157 16.17969 8.64428 1.000 91.32889 98 LEU D C 1
ATOM 5837 O O . LEU D 1 98 ? -23.59420 15.54942 8.15977 1.000 95.71286 98 LEU D O 1
ATOM 5842 N N . ARG D 1 99 ? -24.83399 16.13806 9.94731 1.000 82.98618 99 ARG D N 1
ATOM 5843 C CA . ARG D 1 99 ? -24.12612 15.21605 10.82872 1.000 85.23997 99 ARG D CA 1
ATOM 5844 C C . ARG D 1 99 ? -24.33147 13.77429 10.38326 1.000 82.44128 99 ARG D C 1
ATOM 5845 O O . ARG D 1 99 ? -23.38621 12.97804 10.37761 1.000 85.37218 99 ARG D O 1
ATOM 5853 N N . ILE D 1 100 ? -25.56015 13.42425 9.99464 1.000 89.71325 100 ILE D N 1
ATOM 5854 C CA . ILE D 1 100 ? -25.82269 12.09119 9.45895 1.000 90.75090 100 ILE D CA 1
ATOM 5855 C C . ILE D 1 100 ? -25.02681 11.86879 8.17997 1.000 93.71664 100 ILE D C 1
ATOM 5856 O O . ILE D 1 100 ? -24.51459 10.77023 7.93207 1.000 95.12451 100 ILE D O 1
ATOM 5861 N N . ALA D 1 101 ? -24.89759 12.91211 7.35535 1.000 92.09410 101 ALA D N 1
ATOM 5862 C CA . ALA D 1 101 ? -24.16350 12.78088 6.10061 1.000 91.27633 101 ALA D CA 1
ATOM 5863 C C . ALA D 1 101 ? -22.68771 12.49421 6.34838 1.000 96.47612 101 ALA D C 1
ATOM 5864 O O . ALA D 1 101 ? -22.09621 11.63166 5.68865 1.000 88.97883 101 ALA D O 1
ATOM 5866 N N . LYS D 1 102 ? -22.07412 13.20679 7.29574 1.000 100.06532 102 LYS D N 1
ATOM 5867 C CA . LYS D 1 102 ? -20.67395 12.94732 7.61366 1.000 81.95878 102 LYS D CA 1
ATOM 5868 C C . LYS D 1 102 ? -20.50245 11.58624 8.27633 1.000 95.07450 102 LYS D C 1
ATOM 5869 O O . LYS D 1 102 ? -19.49659 10.90332 8.05127 1.000 100.00128 102 LYS D O 1
ATOM 5875 N N . GLU D 1 103 ? -21.47254 11.17525 9.09810 1.000 96.65319 103 GLU D N 1
ATOM 5876 C CA . GLU D 1 103 ? -21.41960 9.84279 9.69019 1.000 96.12350 103 GLU D CA 1
ATOM 5877 C C . GLU D 1 103 ? -21.72566 8.76238 8.66238 1.000 102.83759 103 GLU D C 1
ATOM 5878 O O . GLU D 1 103 ? -21.21418 7.64237 8.77254 1.000 104.95292 103 GLU D O 1
ATOM 5884 N N . ALA D 1 104 ? -22.56300 9.06894 7.66879 1.000 97.52606 104 ALA D N 1
ATOM 5885 C CA . ALA D 1 104 ? -22.75610 8.13542 6.56506 1.000 93.22000 104 ALA D CA 1
ATOM 5886 C C . ALA D 1 104 ? -21.48612 8.01178 5.73519 1.000 114.49405 104 ALA D C 1
ATOM 5887 O O . ALA D 1 104 ? -21.15427 6.92142 5.25539 1.000 122.03408 104 ALA D O 1
ATOM 5889 N N . GLU D 1 105 ? -20.76317 9.11683 5.55786 1.000 113.85268 105 GLU D N 1
ATOM 5890 C CA . GLU D 1 105 ? -19.41773 9.04784 5.01468 1.000 113.40648 105 GLU D CA 1
ATOM 5891 C C . GLU D 1 105 ? -18.50534 8.30894 5.99196 1.000 116.02811 105 GLU D C 1
ATOM 5892 O O . GLU D 1 105 ? -18.89465 7.96769 7.11259 1.000 121.39583 105 GLU D O 1
ATOM 5898 N N . LYS D 1 106 ? -17.27775 8.04220 5.54179 1.000 118.08956 106 LYS D N 1
ATOM 5899 C CA . LYS D 1 106 ? -16.27040 7.35880 6.35016 1.000 137.55369 106 LYS D CA 1
ATOM 5900 C C . LYS D 1 106 ? -16.66932 5.91247 6.63769 1.000 136.09483 106 LYS D C 1
ATOM 5901 O O . LYS D 1 106 ? -15.82098 5.01515 6.59890 1.000 149.02349 106 LYS D O 1
ATOM 5907 N N . GLN D 1 107 ? -17.95177 5.67119 6.92998 1.000 118.00193 107 GLN D N 1
ATOM 5908 C CA . GLN D 1 107 ? -18.43415 4.29990 7.05828 1.000 118.71314 107 GLN D CA 1
ATOM 5909 C C . GLN D 1 107 ? -18.48873 3.59721 5.70881 1.000 106.75566 107 GLN D C 1
ATOM 5910 O O . GLN D 1 107 ? -18.31808 2.37458 5.64149 1.000 102.51176 107 GLN D O 1
ATOM 5916 N N . GLY D 1 108 ? -18.73210 4.34236 4.63380 1.000 104.22665 108 GLY D N 1
ATOM 5917 C CA . GLY D 1 108 ? -18.75905 3.78515 3.29169 1.000 118.17984 108 GLY D CA 1
ATOM 5918 C C . GLY D 1 108 ? -20.11050 3.81409 2.60529 1.000 121.11608 108 GLY D C 1
ATOM 5919 O O . GLY D 1 108 ? -20.20223 3.37652 1.44935 1.000 117.82746 108 GLY D O 1
ATOM 5920 N N . ASN D 1 109 ? -21.17095 4.30606 3.24415 1.000 119.33129 109 ASN D N 1
ATOM 5921 C CA . ASN D 1 109 ? -22.50296 4.31805 2.63963 1.000 112.77823 109 ASN D CA 1
ATOM 5922 C C . ASN D 1 109 ? -22.71341 5.67590 1.98128 1.000 99.61945 109 ASN D C 1
ATOM 5923 O O . ASN D 1 109 ? -23.24348 6.61100 2.58318 1.000 95.00610 109 ASN D O 1
ATOM 5928 N N . VAL D 1 110 ? -22.28696 5.78611 0.72161 1.000 94.77242 110 VAL D N 1
ATOM 5929 C CA . VAL D 1 110 ? -22.43795 7.04315 -0.00226 1.000 86.51918 110 VAL D CA 1
ATOM 5930 C C . VAL D 1 110 ? -23.86367 7.25774 -0.48942 1.000 70.92829 110 VAL D C 1
ATOM 5931 O O . VAL D 1 110 ? -24.25802 8.40423 -0.73535 1.000 70.59018 110 VAL D O 1
ATOM 5935 N N . ASP D 1 111 ? -24.64992 6.18986 -0.63685 1.000 71.67112 111 ASP D N 1
ATOM 5936 C CA . ASP D 1 111 ? -26.03598 6.35146 -1.06287 1.000 93.38716 111 ASP D CA 1
ATOM 5937 C C . ASP D 1 111 ? -26.87184 6.99712 0.03482 1.000 91.32890 111 ASP D C 1
ATOM 5938 O O . ASP D 1 111 ? -27.66184 7.91143 -0.22792 1.000 86.32069 111 ASP D O 1
ATOM 5943 N N . VAL D 1 112 ? -26.71464 6.52681 1.27325 1.000 87.50171 112 VAL D N 1
ATOM 5944 C CA . VAL D 1 112 ? -27.40187 7.14990 2.39873 1.000 82.65247 112 VAL D CA 1
ATOM 5945 C C . VAL D 1 112 ? -26.86323 8.55578 2.63738 1.000 76.51019 112 VAL D C 1
ATOM 5946 O O . VAL D 1 112 ? -27.61313 9.46945 3.00331 1.000 70.35562 112 VAL D O 1
ATOM 5950 N N . ALA D 1 113 ? -25.55864 8.75460 2.42556 1.000 77.56403 113 ALA D N 1
ATOM 5951 C CA . ALA D 1 113 ? -24.98295 10.09018 2.54920 1.000 76.80971 113 ALA D CA 1
ATOM 5952 C C . ALA D 1 113 ? -25.61881 11.05618 1.55841 1.000 76.18269 113 ALA D C 1
ATOM 5953 O O . ALA D 1 113 ? -25.88711 12.21639 1.89455 1.000 64.94757 113 ALA D O 1
ATOM 5955 N N . ALA D 1 114 ? -25.86793 10.59476 0.33054 1.000 68.89041 114 ALA D N 1
ATOM 5956 C CA . ALA D 1 114 ? -26.57485 11.42218 -0.64048 1.000 65.98736 114 ALA D CA 1
ATOM 5957 C C . ALA D 1 114 ? -28.00458 11.69636 -0.19556 1.000 81.34831 114 ALA D C 1
ATOM 5958 O O . ALA D 1 114 ? -28.53063 12.79146 -0.42332 1.000 79.66511 114 ALA D O 1
ATOM 5960 N N . LYS D 1 115 ? -28.64718 10.71537 0.44427 1.000 86.94358 115 LYS D N 1
ATOM 5961 C CA . LYS D 1 115 ? -29.99991 10.92357 0.94748 1.000 76.72466 115 LYS D CA 1
ATOM 5962 C C . LYS D 1 115 ? -30.01424 11.87999 2.13139 1.000 64.46307 115 LYS D C 1
ATOM 5963 O O . LYS D 1 115 ? -30.97534 12.63742 2.29987 1.000 67.95200 115 LYS D O 1
ATOM 5969 N N . ALA D 1 116 ? -28.96233 11.86999 2.95234 1.000 56.87567 116 ALA D N 1
ATOM 5970 C CA . ALA D 1 116 ? -28.89556 12.80354 4.07182 1.000 76.99320 116 ALA D CA 1
ATOM 5971 C C . ALA D 1 116 ? -28.61629 14.22264 3.59149 1.000 79.28979 116 ALA D C 1
ATOM 5972 O O . ALA D 1 116 ? -29.17163 15.18870 4.12966 1.000 70.42880 116 ALA D O 1
ATOM 5974 N N . ALA D 1 117 ? -27.75596 14.36712 2.57933 1.000 83.94735 117 ALA D N 1
ATOM 5975 C CA . ALA D 1 117 ? -27.46369 15.68932 2.03803 1.000 78.21416 117 ALA D CA 1
ATOM 5976 C C . ALA D 1 117 ? -28.68719 16.29907 1.36795 1.000 71.88217 117 ALA D C 1
ATOM 5977 O O . ALA D 1 117 ? -28.88028 17.51938 1.42663 1.000 69.79649 117 ALA D O 1
ATOM 5979 N N . GLN D 1 118 ? -29.51981 15.47197 0.72882 1.000 73.38893 118 GLN D N 1
ATOM 5980 C CA . GLN D 1 118 ? -30.76083 15.97665 0.14855 1.000 72.75958 118 GLN D CA 1
ATOM 5981 C C . GLN D 1 118 ? -31.68787 16.51826 1.22937 1.000 77.49826 118 GLN D C 1
ATOM 5982 O O . GLN D 1 118 ? -32.27940 17.59360 1.07144 1.000 72.37193 118 GLN D O 1
ATOM 5988 N N . VAL D 1 119 ? -31.81003 15.79164 2.34333 1.000 73.35239 119 VAL D N 1
ATOM 5989 C CA . VAL D 1 119 ? -32.65494 16.23581 3.44820 1.000 69.43651 119 VAL D CA 1
ATOM 5990 C C . VAL D 1 119 ? -32.13901 17.54899 4.02063 1.000 69.32327 119 VAL D C 1
ATOM 5991 O O . VAL D 1 119 ? -32.91726 18.46875 4.30327 1.000 71.63810 119 VAL D O 1
ATOM 5995 N N . ALA D 1 120 ? -30.81961 17.66172 4.19267 1.000 58.48597 120 ALA D N 1
ATOM 5996 C CA . ALA D 1 120 ? -30.24340 18.90832 4.68621 1.000 61.44805 120 ALA D CA 1
ATOM 5997 C C . ALA D 1 120 ? -30.48315 20.04953 3.70669 1.000 63.58586 120 ALA D C 1
ATOM 5998 O O . ALA D 1 120 ? -30.74801 21.18599 4.11684 1.000 51.58143 120 ALA D O 1
ATOM 6000 N N . ALA D 1 121 ? -30.39322 19.76580 2.40488 1.000 73.74851 121 ALA D N 1
ATOM 6001 C CA . ALA D 1 121 ? -30.71310 20.77013 1.39906 1.000 67.79669 121 ALA D CA 1
ATOM 6002 C C . ALA D 1 121 ? -32.20752 21.03105 1.31009 1.000 68.62952 121 ALA D C 1
ATOM 6003 O O . ALA D 1 121 ? -32.61031 22.10868 0.86210 1.000 70.21794 121 ALA D O 1
ATOM 6005 N N . GLU D 1 122 ? -33.03391 20.06869 1.72436 1.000 84.22269 122 GLU D N 1
ATOM 6006 C CA . GLU D 1 122 ? -34.47748 20.27927 1.73458 1.000 86.43282 122 GLU D CA 1
ATOM 6007 C C . GLU D 1 122 ? -34.88512 21.24133 2.84395 1.000 84.81789 122 GLU D C 1
ATOM 6008 O O . GLU D 1 122 ? -35.68434 22.15832 2.61910 1.000 79.54486 122 GLU D O 1
ATOM 6014 N N . ALA D 1 123 ? -34.34224 21.04967 4.04738 1.000 66.36150 123 ALA D N 1
ATOM 6015 C CA . ALA D 1 123 ? -34.70727 21.90417 5.17121 1.000 61.78429 123 ALA D CA 1
ATOM 6016 C C . ALA D 1 123 ? -34.13096 23.30442 5.00986 1.000 70.70806 123 ALA D C 1
ATOM 6017 O O . ALA D 1 123 ? -34.84939 24.30101 5.14673 1.000 72.53080 123 ALA D O 1
ATOM 6019 N N . ALA D 1 124 ? -32.83278 23.39856 4.71234 1.000 76.71476 124 ALA D N 1
ATOM 6020 C CA . ALA D 1 124 ? -32.17938 24.70183 4.64402 1.000 72.57540 124 ALA D CA 1
ATOM 6021 C C . ALA D 1 124 ? -32.75163 25.55894 3.52068 1.000 74.34097 124 ALA D C 1
ATOM 6022 O O . ALA D 1 124 ? -32.84206 26.78516 3.65481 1.000 73.59808 124 ALA D O 1
ATOM 6024 N N . LYS D 1 125 ? -33.13936 24.93690 2.40443 1.000 76.09034 125 LYS D N 1
ATOM 6025 C CA . LYS D 1 125 ? -33.75753 25.69697 1.32280 1.000 72.83506 125 LYS D CA 1
ATOM 6026 C C . LYS D 1 125 ? -35.11928 26.23244 1.74085 1.000 86.12163 125 LYS D C 1
ATOM 6027 O O . LYS D 1 125 ? -35.46338 27.37977 1.43307 1.000 90.11006 125 LYS D O 1
ATOM 6033 N N . GLN D 1 126 ? -35.90423 25.41675 2.44859 1.000 87.57304 126 GLN D N 1
ATOM 6034 C CA . GLN D 1 126 ? -37.20986 25.86626 2.91847 1.000 85.38984 126 GLN D CA 1
ATOM 6035 C C . GLN D 1 126 ? -37.06990 26.93896 3.99253 1.000 74.94156 126 GLN D C 1
ATOM 6036 O O . GLN D 1 126 ? -37.83120 27.91338 4.00857 1.000 82.20727 126 GLN D O 1
ATOM 6042 N N . ALA D 1 127 ? -36.09778 26.78176 4.89336 1.000 71.80475 127 ALA D N 1
ATOM 6043 C CA . ALA D 1 127 ? -35.89266 27.76382 5.95131 1.000 72.27990 127 ALA D CA 1
ATOM 6044 C C . ALA D 1 127 ? -35.23656 29.03663 5.43520 1.000 79.66241 127 ALA D C 1
ATOM 6045 O O . ALA D 1 127 ? -35.50192 30.12132 5.96436 1.000 89.56831 127 ALA D O 1
ATOM 6047 N N . GLY D 1 128 ? -34.38639 28.92958 4.41699 1.000 93.40011 128 GLY D N 1
ATOM 6048 C CA . GLY D 1 128 ? -33.72018 30.09134 3.86233 1.000 88.36107 128 GLY D CA 1
ATOM 6049 C C . GLY D 1 128 ? -32.41209 30.42359 4.55083 1.000 92.28928 128 GLY D C 1
ATOM 6050 O O . GLY D 1 128 ? -32.15947 31.58250 4.89463 1.000 95.14383 128 GLY D O 1
ATOM 6051 N N . ASP D 1 129 ? -31.57046 29.41442 4.75666 1.000 86.74007 129 ASP D N 1
ATOM 6052 C CA . ASP D 1 129 ? -30.26233 29.58141 5.38564 1.000 98.86909 129 ASP D CA 1
ATOM 6053 C C . ASP D 1 129 ? -29.19947 29.41129 4.30408 1.000 96.02655 129 ASP D C 1
ATOM 6054 O O . ASP D 1 129 ? -28.88096 28.28684 3.90757 1.000 87.57081 129 ASP D O 1
ATOM 6059 N N . LYS D 1 130 ? -28.64891 30.53175 3.82830 1.000 85.02172 130 LYS D N 1
ATOM 6060 C CA . LYS D 1 130 ? -27.58632 30.45141 2.83211 1.000 85.16161 130 LYS D CA 1
ATOM 6061 C C . LYS D 1 130 ? -26.31781 29.84696 3.41873 1.000 87.48719 130 LYS D C 1
ATOM 6062 O O . LYS D 1 130 ? -25.58472 29.14575 2.71303 1.000 100.94015 130 LYS D O 1
ATOM 6068 N N . ASP D 1 131 ? -26.05005 30.09236 4.70370 1.000 83.41560 131 ASP D N 1
ATOM 6069 C CA . ASP D 1 131 ? -24.85165 29.54385 5.32755 1.000 74.00139 131 ASP D CA 1
ATOM 6070 C C . ASP D 1 131 ? -24.94277 28.03277 5.48492 1.000 78.00074 131 ASP D C 1
ATOM 6071 O O . ASP D 1 131 ? -23.91883 27.34195 5.43184 1.000 88.24389 131 ASP D O 1
ATOM 6076 N N . MET D 1 132 ? -26.15037 27.50248 5.67775 1.000 85.32927 132 MET D N 1
ATOM 6077 C CA . MET D 1 132 ? -26.31587 26.05589 5.73181 1.000 80.64743 132 MET D CA 1
ATOM 6078 C C . MET D 1 132 ? -26.37072 25.45445 4.33372 1.000 81.19530 132 MET D C 1
ATOM 6079 O O . MET D 1 132 ? -25.79250 24.39003 4.09207 1.000 79.08847 132 MET D O 1
ATOM 6084 N N . LEU D 1 133 ? -27.05930 26.12291 3.40404 1.000 77.28017 133 LEU D N 1
ATOM 6085 C CA . LEU D 1 133 ? -27.11698 25.63609 2.02903 1.000 81.72264 133 LEU D CA 1
ATOM 6086 C C . LEU D 1 133 ? -25.72721 25.56633 1.41076 1.000 85.21447 133 LEU D C 1
ATOM 6087 O O . LEU D 1 133 ? -25.40538 24.61180 0.69297 1.000 81.64021 133 LEU D O 1
ATOM 6092 N N . GLU D 1 134 ? -24.89242 26.57500 1.67114 1.000 86.07618 134 GLU D N 1
ATOM 6093 C CA . GLU D 1 134 ? -23.49537 26.50279 1.25815 1.000 87.05420 134 GLU D CA 1
ATOM 6094 C C . GLU D 1 134 ? -22.78913 25.33619 1.93639 1.000 90.34305 134 GLU D C 1
ATOM 6095 O O . GLU D 1 134 ? -21.98699 24.63311 1.30967 1.000 105.69108 134 GLU D O 1
ATOM 6101 N N . LYS D 1 135 ? -23.08643 25.10796 3.21748 1.000 76.89952 135 LYS D N 1
ATOM 6102 C CA . LYS D 1 135 ? -22.48606 23.98781 3.93139 1.000 79.62122 135 LYS D CA 1
ATOM 6103 C C . LYS D 1 135 ? -23.01075 22.65177 3.42014 1.000 80.35479 135 LYS D C 1
ATOM 6104 O O . LYS D 1 135 ? -22.28718 21.65038 3.45205 1.000 80.14644 135 LYS D O 1
ATOM 6110 N N . VAL D 1 136 ? -24.25764 22.61415 2.94593 1.000 84.44700 136 VAL D N 1
ATOM 6111 C CA . VAL D 1 136 ? -24.78785 21.38629 2.36177 1.000 83.00293 136 VAL D CA 1
ATOM 6112 C C . VAL D 1 136 ? -24.14123 21.11900 1.00864 1.000 75.16974 136 VAL D C 1
ATOM 6113 O O . VAL D 1 136 ? -23.82443 19.97154 0.67101 1.000 64.52848 136 VAL D O 1
ATOM 6117 N N . ALA D 1 137 ? -23.93316 22.17062 0.21276 1.000 70.91586 137 ALA D N 1
ATOM 6118 C CA . ALA D 1 137 ? -23.33263 21.98854 -1.10322 1.000 72.76671 137 ALA D CA 1
ATOM 6119 C C . ALA D 1 137 ? -21.88674 21.51928 -1.00344 1.000 79.69377 137 ALA D C 1
ATOM 6120 O O . ALA D 1 137 ? -21.42417 20.76034 -1.86189 1.000 88.94658 137 ALA D O 1
ATOM 6122 N N . LYS D 1 138 ? -21.16013 21.95045 0.02924 1.000 64.97818 138 LYS D N 1
ATOM 6123 C CA . LYS D 1 138 ? -19.79082 21.47873 0.20422 1.000 72.06646 138 LYS D CA 1
ATOM 6124 C C . LYS D 1 138 ? -19.75819 20.00502 0.59169 1.000 75.82763 138 LYS D C 1
ATOM 6125 O O . LYS D 1 138 ? -18.90850 19.24894 0.10638 1.000 93.34684 138 LYS D O 1
ATOM 6131 N N . VAL D 1 139 ? -20.67479 19.57714 1.46156 1.000 78.34118 139 VAL D N 1
ATOM 6132 C CA . VAL D 1 139 ? -20.72541 18.17160 1.85212 1.000 70.95811 139 VAL D CA 1
ATOM 6133 C C . VAL D 1 139 ? -21.17874 17.30818 0.68109 1.000 65.45298 139 VAL D C 1
ATOM 6134 O O . VAL D 1 139 ? -20.68624 16.19079 0.48830 1.000 52.51817 139 VAL D O 1
ATOM 6138 N N . ALA D 1 140 ? -22.11778 17.81126 -0.12280 1.000 64.49962 140 ALA D N 1
ATOM 6139 C CA . ALA D 1 140 ? -22.54675 17.07346 -1.30494 1.000 65.11045 140 ALA D CA 1
ATOM 6140 C C . ALA D 1 140 ? -21.41235 16.91489 -2.31132 1.000 90.19415 140 ALA D C 1
ATOM 6141 O O . ALA D 1 140 ? -21.38250 15.92963 -3.05876 1.000 93.04703 140 ALA D O 1
ATOM 6143 N N . GLU D 1 141 ? -20.47571 17.86732 -2.34996 1.000 83.23049 141 GLU D N 1
ATOM 6144 C CA . GLU D 1 141 ? -19.29185 17.69548 -3.18563 1.000 79.96120 141 GLU D CA 1
ATOM 6145 C C . GLU D 1 141 ? -18.38215 16.60790 -2.62823 1.000 79.73660 141 GLU D C 1
ATOM 6146 O O . GLU D 1 141 ? -17.77682 15.84621 -3.39151 1.000 77.76775 141 GLU D O 1
ATOM 6152 N N . GLN D 1 142 ? -18.27486 16.51910 -1.29872 1.000 72.28578 142 GLN D N 1
ATOM 6153 C CA . GLN D 1 142 ? -17.49086 15.45014 -0.68920 1.000 69.36248 142 GLN D CA 1
ATOM 6154 C C . GLN D 1 142 ? -18.10198 14.08256 -0.96637 1.000 74.79124 142 GLN D C 1
ATOM 6155 O O . GLN D 1 142 ? -17.37461 13.09005 -1.08164 1.000 65.48287 142 GLN D O 1
ATOM 6161 N N . ILE D 1 143 ? -19.42855 14.01021 -1.08136 1.000 80.57675 143 ILE D N 1
ATOM 6162 C CA . ILE D 1 143 ? -20.07450 12.74380 -1.40674 1.000 80.97352 143 ILE D CA 1
ATOM 6163 C C . ILE D 1 143 ? -19.81022 12.37070 -2.85997 1.000 79.09703 143 ILE D C 1
ATOM 6164 O O . ILE D 1 143 ? -19.58163 11.19880 -3.18227 1.000 73.39314 143 ILE D O 1
ATOM 6169 N N . ALA D 1 144 ? -19.82346 13.36071 -3.75712 1.000 74.15156 144 ALA D N 1
ATOM 6170 C CA . ALA D 1 144 ? -19.61880 13.08375 -5.17570 1.000 86.86942 144 ALA D CA 1
ATOM 6171 C C . ALA D 1 144 ? -18.19936 12.60291 -5.45303 1.000 92.55747 144 ALA D C 1
ATOM 6172 O O . ALA D 1 144 ? -17.99706 11.67039 -6.24035 1.000 84.69823 144 ALA D O 1
ATOM 6174 N N . LYS D 1 145 ? -17.20259 13.23120 -4.82548 1.000 89.07689 145 LYS D N 1
ATOM 6175 C CA . LYS D 1 145 ? -15.82639 12.77940 -5.00137 1.000 79.38891 145 LYS D CA 1
ATOM 6176 C C . LYS D 1 145 ? -15.62248 11.39847 -4.39119 1.000 87.84238 145 LYS D C 1
ATOM 6177 O O . LYS D 1 145 ? -14.93361 10.55171 -4.97281 1.000 81.77668 145 LYS D O 1
ATOM 6183 N N . ALA D 1 146 ? -16.22477 11.15015 -3.22449 1.000 90.78699 146 ALA D N 1
ATOM 6184 C CA . ALA D 1 146 ? -16.10834 9.83975 -2.59243 1.000 82.50286 146 ALA D CA 1
ATOM 6185 C C . ALA D 1 146 ? -16.85091 8.77308 -3.38674 1.000 77.06567 146 ALA D C 1
ATOM 6186 O O . ALA D 1 146 ? -16.39719 7.62641 -3.46946 1.000 73.41518 146 ALA D O 1
ATOM 6188 N N . ALA D 1 147 ? -17.99784 9.12680 -3.97221 1.000 92.45013 147 ALA D N 1
ATOM 6189 C CA . ALA D 1 147 ? -18.71510 8.17285 -4.81089 1.000 87.79099 147 ALA D CA 1
ATOM 6190 C C . ALA D 1 147 ? -17.90857 7.80954 -6.04869 1.000 85.14546 147 ALA D C 1
ATOM 6191 O O . ALA D 1 147 ? -18.03479 6.69402 -6.56712 1.000 86.23636 147 ALA D O 1
ATOM 6193 N N . GLU D 1 148 ? -17.07811 8.73379 -6.53703 1.000 86.07586 148 GLU D N 1
ATOM 6194 C CA . GLU D 1 148 ? -16.17535 8.40094 -7.63294 1.000 99.01803 148 GLU D CA 1
ATOM 6195 C C . GLU D 1 148 ? -15.07479 7.45674 -7.16558 1.000 84.15309 148 GLU D C 1
ATOM 6196 O O . GLU D 1 148 ? -14.70570 6.52149 -7.88480 1.000 83.08644 148 GLU D O 1
ATOM 6202 N N . LYS D 1 149 ? -14.54803 7.67645 -5.95766 1.000 72.79248 149 LYS D N 1
ATOM 6203 C CA . LYS D 1 149 ? -13.51312 6.79175 -5.43268 1.000 83.02438 149 LYS D CA 1
ATOM 6204 C C . LYS D 1 149 ? -14.06773 5.41493 -5.09089 1.000 85.73204 149 LYS D C 1
ATOM 6205 O O . LYS D 1 149 ? -13.33810 4.41976 -5.16470 1.000 102.47932 149 LYS D O 1
ATOM 6211 N N . GLU D 1 150 ? -15.34507 5.33439 -4.71457 1.000 96.23584 150 GLU D N 1
ATOM 6212 C CA . GLU D 1 150 ? -15.96635 4.04296 -4.45211 1.000 87.53323 150 GLU D CA 1
ATOM 6213 C C . GLU D 1 150 ? -16.44074 3.35491 -5.72269 1.000 74.32974 150 GLU D C 1
ATOM 6214 O O . GLU D 1 150 ? -16.62246 2.13381 -5.71698 1.000 82.90869 150 GLU D O 1
ATOM 6220 N N . GLY D 1 151 ? -16.65587 4.10561 -6.80048 1.000 68.75235 151 GLY D N 1
ATOM 6221 C CA . GLY D 1 151 ? -16.99053 3.54683 -8.08765 1.000 76.21481 151 GLY D CA 1
ATOM 6222 C C . GLY D 1 151 ? -18.44787 3.66745 -8.48327 1.000 86.93244 151 GLY D C 1
ATOM 6223 O O . GLY D 1 151 ? -18.76770 3.48328 -9.66305 1.000 99.51974 151 GLY D O 1
ATOM 6224 N N . ASP D 1 152 ? -19.33861 3.96398 -7.53938 1.000 98.15859 152 ASP D N 1
ATOM 6225 C CA . ASP D 1 152 ? -20.75549 4.11129 -7.86113 1.000 107.14040 152 ASP D CA 1
ATOM 6226 C C . ASP D 1 152 ? -20.97324 5.45024 -8.55772 1.000 89.73998 152 ASP D C 1
ATOM 6227 O O . ASP D 1 152 ? -20.83496 6.51274 -7.94165 1.000 69.65507 152 ASP D O 1
ATOM 6232 N N . LYS D 1 153 ? -21.30904 5.40027 -9.84841 1.000 79.92355 153 LYS D N 1
ATOM 6233 C CA . LYS D 1 153 ? -21.50103 6.62196 -10.61935 1.000 89.09712 153 LYS D CA 1
ATOM 6234 C C . LYS D 1 153 ? -22.89150 7.20756 -10.41281 1.000 83.88419 153 LYS D C 1
ATOM 6235 O O . LYS D 1 153 ? -23.05867 8.43192 -10.46226 1.000 85.22821 153 LYS D O 1
ATOM 6241 N N . LYS D 1 154 ? -23.89460 6.35467 -10.18870 1.000 80.93289 154 LYS D N 1
ATOM 6242 C CA . LYS D 1 154 ? -25.25316 6.84643 -9.98409 1.000 83.62157 154 LYS D CA 1
ATOM 6243 C C . LYS D 1 154 ? -25.33410 7.74831 -8.75974 1.000 85.10461 154 LYS D C 1
ATOM 6244 O O . LYS D 1 154 ? -26.03289 8.76813 -8.77642 1.000 84.46077 154 LYS D O 1
ATOM 6250 N N . VAL D 1 155 ? -24.62307 7.39111 -7.68775 1.000 77.33769 155 VAL D N 1
ATOM 6251 C CA . VAL D 1 155 ? -24.58950 8.24721 -6.50687 1.000 75.45405 155 VAL D CA 1
ATOM 6252 C C . VAL D 1 155 ? -23.83382 9.53784 -6.79836 1.000 85.71888 155 VAL D C 1
ATOM 6253 O O . VAL D 1 155 ? -24.18477 10.60258 -6.27365 1.000 77.29243 155 VAL D O 1
ATOM 6257 N N . SER D 1 156 ? -22.80082 9.47635 -7.64453 1.000 91.94939 156 SER D N 1
ATOM 6258 C CA . SER D 1 156 ? -22.02492 10.67586 -7.94599 1.000 86.37895 156 SER D CA 1
ATOM 6259 C C . SER D 1 156 ? -22.85722 11.69681 -8.71211 1.000 82.62973 156 SER D C 1
ATOM 6260 O O . SER D 1 156 ? -22.73833 12.90506 -8.47649 1.000 78.84466 156 SER D O 1
ATOM 6263 N N . ILE D 1 157 ? -23.70634 11.23271 -9.63037 1.000 78.11753 157 ILE D N 1
ATOM 6264 C CA . ILE D 1 157 ? -24.58497 12.14890 -10.34971 1.000 84.36787 157 ILE D CA 1
ATOM 6265 C C . ILE D 1 157 ? -25.62838 12.73254 -9.40670 1.000 82.02093 157 ILE D C 1
ATOM 6266 O O . ILE D 1 157 ? -25.93756 13.92951 -9.46222 1.000 82.45383 157 ILE D O 1
ATOM 6271 N N . ASP D 1 158 ? -26.17920 11.90231 -8.51865 1.000 77.14654 158 ASP D N 1
ATOM 6272 C CA . ASP D 1 158 ? -27.15363 12.39862 -7.55458 1.000 82.04435 158 ASP D CA 1
ATOM 6273 C C . ASP D 1 158 ? -26.52042 13.36937 -6.56685 1.000 86.22973 158 ASP D C 1
ATOM 6274 O O . ASP D 1 158 ? -27.18296 14.30956 -6.11478 1.000 90.67488 158 ASP D O 1
ATOM 6279 N N . ALA D 1 159 ? -25.24544 13.16534 -6.22693 1.000 77.15938 159 ALA D N 1
ATOM 6280 C CA . ALA D 1 159 ? -24.58214 14.05242 -5.27699 1.000 72.70749 159 ALA D CA 1
ATOM 6281 C C . ALA D 1 159 ? -24.27113 15.40561 -5.90343 1.000 77.15281 159 ALA D C 1
ATOM 6282 O O . ALA D 1 159 ? -24.35053 16.43956 -5.23015 1.000 65.72478 159 ALA D O 1
ATOM 6284 N N . THR D 1 160 ? -23.90460 15.42156 -7.18714 1.000 82.21572 160 THR D N 1
ATOM 6285 C CA . THR D 1 160 ? -23.64997 16.69329 -7.85449 1.000 77.54278 160 THR D CA 1
ATOM 6286 C C . THR D 1 160 ? -24.93904 17.46958 -8.08383 1.000 68.38369 160 THR D C 1
ATOM 6287 O O . THR D 1 160 ? -24.92913 18.70523 -8.04476 1.000 67.24435 160 THR D O 1
ATOM 6291 N N . ARG D 1 161 ? -26.05197 16.76743 -8.32040 1.000 74.82840 161 ARG D N 1
ATOM 6292 C CA . ARG D 1 161 ? -27.33723 17.44197 -8.47905 1.000 69.97477 161 ARG D CA 1
ATOM 6293 C C . ARG D 1 161 ? -27.76097 18.12280 -7.18376 1.000 69.84926 161 ARG D C 1
ATOM 6294 O O . ARG D 1 161 ? -28.29653 19.23751 -7.20652 1.000 70.50668 161 ARG D O 1
ATOM 6302 N N . ILE D 1 162 ? -27.52897 17.46636 -6.04578 1.000 69.33264 162 ILE D N 1
ATOM 6303 C CA . ILE D 1 162 ? -27.84054 18.07537 -4.75798 1.000 63.11997 162 ILE D CA 1
ATOM 6304 C C . ILE D 1 162 ? -26.90984 19.24926 -4.48658 1.000 67.90146 162 ILE D C 1
ATOM 6305 O O . ILE D 1 162 ? -27.33445 20.28761 -3.96526 1.000 72.27033 162 ILE D O 1
ATOM 6310 N N . ALA D 1 163 ? -25.63065 19.11026 -4.84908 1.000 79.07899 163 ALA D N 1
ATOM 6311 C CA . ALA D 1 163 ? -24.67985 20.20214 -4.66316 1.000 66.40588 163 ALA D CA 1
ATOM 6312 C C . ALA D 1 163 ? -25.07345 21.41968 -5.48714 1.000 56.27227 163 ALA D C 1
ATOM 6313 O O . ALA D 1 163 ? -24.94149 22.55982 -5.02777 1.000 52.52198 163 ALA D O 1
ATOM 6315 N N . LEU D 1 164 ? -25.56464 21.19650 -6.70697 1.000 61.90284 164 LEU D N 1
ATOM 6316 C CA . LEU D 1 164 ? -25.99812 22.30924 -7.54348 1.000 67.31322 164 LEU D CA 1
ATOM 6317 C C . LEU D 1 164 ? -27.26118 22.95788 -6.99015 1.000 71.39090 164 LEU D C 1
ATOM 6318 O O . LEU D 1 164 ? -27.38801 24.18778 -7.00606 1.000 66.81048 164 LEU D O 1
ATOM 6323 N N . GLU D 1 165 ? -28.20160 22.14974 -6.48735 1.000 73.91731 165 GLU D N 1
ATOM 6324 C CA . GLU D 1 165 ? -29.45588 22.69838 -5.97610 1.000 77.78186 165 GLU D CA 1
ATOM 6325 C C . GLU D 1 165 ? -29.22741 23.53589 -4.72299 1.000 71.88139 165 GLU D C 1
ATOM 6326 O O . GLU D 1 165 ? -29.78647 24.63203 -4.59191 1.000 63.51208 165 GLU D O 1
ATOM 6332 N N . ALA D 1 166 ? -28.41085 23.03761 -3.79051 1.000 63.98972 166 ALA D N 1
ATOM 6333 C CA . ALA D 1 166 ? -28.09207 23.81816 -2.60028 1.000 56.47307 166 ALA D CA 1
ATOM 6334 C C . ALA D 1 166 ? -27.25761 25.04539 -2.94134 1.000 72.04081 166 ALA D C 1
ATOM 6335 O O . ALA D 1 166 ? -27.35772 26.06890 -2.25526 1.000 67.77248 166 ALA D O 1
ATOM 6337 N N . SER D 1 167 ? -26.43270 24.96557 -3.99048 1.000 79.03925 167 SER D N 1
ATOM 6338 C CA . SER D 1 167 ? -25.65354 26.12288 -4.41847 1.000 65.65310 167 SER D CA 1
ATOM 6339 C C . SER D 1 167 ? -26.49978 27.12728 -5.18609 1.000 59.23848 167 SER D C 1
ATOM 6340 O O . SER D 1 167 ? -26.26034 28.33620 -5.08967 1.000 49.33563 167 SER D O 1
ATOM 6343 N N . LEU D 1 168 ? -27.47868 26.64858 -5.95631 1.000 65.31767 168 LEU D N 1
ATOM 6344 C CA . LEU D 1 168 ? -28.38572 27.55544 -6.64846 1.000 64.50388 168 LEU D CA 1
ATOM 6345 C C . LEU D 1 168 ? -29.34632 28.22553 -5.67666 1.000 66.32304 168 LEU D C 1
ATOM 6346 O O . LEU D 1 168 ? -29.72243 29.38543 -5.87937 1.000 71.07492 168 LEU D O 1
ATOM 6351 N N . ALA D 1 169 ? -29.74296 27.52069 -4.61460 1.000 68.10439 169 ALA D N 1
ATOM 6352 C CA . ALA D 1 169 ? -30.63168 28.11908 -3.62446 1.000 88.00101 169 ALA D CA 1
ATOM 6353 C C . ALA D 1 169 ? -29.93096 29.23138 -2.85489 1.000 73.13762 169 ALA D C 1
ATOM 6354 O O . ALA D 1 169 ? -30.52225 30.28845 -2.60624 1.000 82.44460 169 ALA D O 1
ATOM 6356 N N . ALA D 1 170 ? -28.66992 29.01470 -2.47262 1.000 54.68218 170 ALA D N 1
ATOM 6357 C CA . ALA D 1 170 ? -27.92868 30.05070 -1.76200 1.000 60.70628 170 ALA D CA 1
ATOM 6358 C C . ALA D 1 170 ? -27.62793 31.24218 -2.66097 1.000 71.38975 170 ALA D C 1
ATOM 6359 O O . ALA D 1 170 ? -27.55156 32.37725 -2.17708 1.000 58.20316 170 ALA D O 1
ATOM 6361 N N . LEU D 1 171 ? -27.45350 31.00710 -3.96435 1.000 81.59340 171 LEU D N 1
ATOM 6362 C CA . LEU D 1 171 ? -27.21657 32.10980 -4.88932 1.000 71.27621 171 LEU D CA 1
ATOM 6363 C C . LEU D 1 171 ? -28.45142 32.98726 -5.03853 1.000 74.77901 171 LEU D C 1
ATOM 6364 O O . LEU D 1 171 ? -28.32801 34.20405 -5.21925 1.000 76.80875 171 LEU D O 1
ATOM 6369 N N . GLU D 1 172 ? -29.64431 32.39321 -4.96402 1.000 75.93801 172 GLU D N 1
ATOM 6370 C CA . GLU D 1 172 ? -30.86749 33.18644 -5.01470 1.000 80.33809 172 GLU D CA 1
ATOM 6371 C C . GLU D 1 172 ? -31.04445 34.00348 -3.74190 1.000 65.13267 172 GLU D C 1
ATOM 6372 O O . GLU D 1 172 ? -31.53544 35.13739 -3.78791 1.000 52.94568 172 GLU D O 1
ATOM 6378 N N . ILE D 1 173 ? -30.64505 33.44572 -2.59763 1.000 60.57064 173 ILE D N 1
ATOM 6379 C CA . ILE D 1 173 ? -30.75192 34.17422 -1.33840 1.000 64.46976 173 ILE D CA 1
ATOM 6380 C C . ILE D 1 173 ? -29.80430 35.36557 -1.32943 1.000 82.34745 173 ILE D C 1
ATOM 6381 O O . ILE D 1 173 ? -30.17502 36.46721 -0.90599 1.000 85.25183 173 ILE D O 1
ATOM 6386 N N . ILE D 1 174 ? -28.57083 35.16982 -1.80204 1.000 71.84878 174 ILE D N 1
ATOM 6387 C CA . ILE D 1 174 ? -27.62245 36.27658 -1.86008 1.000 63.71534 174 ILE D CA 1
ATOM 6388 C C . ILE D 1 174 ? -28.08860 37.33265 -2.85449 1.000 67.33690 174 ILE D C 1
ATOM 6389 O O . ILE D 1 174 ? -27.87799 38.53307 -2.63931 1.000 68.74947 174 ILE D O 1
ATOM 6394 N N . LEU D 1 175 ? -28.73862 36.91794 -3.94488 1.000 65.05346 175 LEU D N 1
ATOM 6395 C CA . LEU D 1 175 ? -29.28629 37.89327 -4.88216 1.000 68.56901 175 LEU D CA 1
ATOM 6396 C C . LEU D 1 175 ? -30.35218 38.75365 -4.21670 1.000 67.97761 175 LEU D C 1
ATOM 6397 O O . LEU D 1 175 ? -30.44055 39.95864 -4.47920 1.000 78.29631 175 LEU D O 1
ATOM 6402 N N . GLU D 1 176 ? -31.16733 38.15694 -3.34407 1.000 83.04784 176 GLU D N 1
ATOM 6403 C CA . GLU D 1 176 ? -32.18488 38.93943 -2.64966 1.000 88.21034 176 GLU D CA 1
ATOM 6404 C C . GLU D 1 176 ? -31.55163 39.89878 -1.64971 1.000 73.45246 176 GLU D C 1
ATOM 6405 O O . GLU D 1 176 ? -32.02741 41.02656 -1.47752 1.000 79.54131 176 GLU D O 1
ATOM 6411 N N . GLU D 1 177 ? -30.47594 39.47190 -0.98361 1.000 70.39857 177 GLU D N 1
ATOM 6412 C CA . GLU D 1 177 ? -29.74865 40.38132 -0.10542 1.000 63.58025 177 GLU D CA 1
ATOM 6413 C C . GLU D 1 177 ? -29.12956 41.53101 -0.88674 1.000 67.70903 177 GLU D C 1
ATOM 6414 O O . GLU D 1 177 ? -29.02120 42.64768 -0.36752 1.000 66.52491 177 GLU D O 1
ATOM 6420 N N . LEU D 1 178 ? -28.72112 41.28082 -2.13288 1.000 69.14325 178 LEU D N 1
ATOM 6421 C CA . LEU D 1 178 ? -28.16202 42.34989 -2.95284 1.000 71.76453 178 LEU D CA 1
ATOM 6422 C C . LEU D 1 178 ? -29.24686 43.31546 -3.41172 1.000 72.55761 178 LEU D C 1
ATOM 6423 O O . LEU D 1 178 ? -29.02670 44.53211 -3.44650 1.000 73.09389 178 LEU D O 1
ATOM 6428 N N . LYS D 1 179 ? -30.42420 42.79290 -3.76807 1.000 70.45006 179 LYS D N 1
ATOM 6429 C CA . LYS D 1 179 ? -31.53316 43.66346 -4.14635 1.000 83.12963 179 LYS D CA 1
ATOM 6430 C C . LYS D 1 179 ? -31.97338 44.52813 -2.97257 1.000 81.30260 179 LYS D C 1
ATOM 6431 O O . LYS D 1 179 ? -32.33786 45.69657 -3.15197 1.000 69.71246 179 LYS D O 1
ATOM 6437 N N . GLU D 1 180 ? -31.94177 43.97078 -1.76030 1.000 78.68621 180 GLU D N 1
ATOM 6438 C CA . GLU D 1 180 ? -32.22776 44.76875 -0.57516 1.000 71.59243 180 GLU D CA 1
ATOM 6439 C C . GLU D 1 180 ? -31.13572 45.79900 -0.32012 1.000 88.14362 180 GLU D C 1
ATOM 6440 O O . GLU D 1 180 ? -31.43039 46.90967 0.13507 1.000 98.40570 180 GLU D O 1
ATOM 6446 N N . MET D 1 181 ? -29.87695 45.45787 -0.61217 1.000 79.96855 181 MET D N 1
ATOM 6447 C CA . MET D 1 181 ? -28.79753 46.42714 -0.45428 1.000 79.47659 181 MET D CA 1
ATOM 6448 C C . MET D 1 181 ? -28.85161 47.50796 -1.52554 1.000 84.02868 181 MET D C 1
ATOM 6449 O O . MET D 1 181 ? -28.46353 48.65310 -1.26802 1.000 73.32622 181 MET D O 1
ATOM 6454 N N . LEU D 1 182 ? -29.32417 47.16915 -2.72667 1.000 82.23683 182 LEU D N 1
ATOM 6455 C CA . LEU D 1 182 ? -29.47297 48.18166 -3.76564 1.000 84.92220 182 LEU D CA 1
ATOM 6456 C C . LEU D 1 182 ? -30.55099 49.19052 -3.39544 1.000 93.37947 182 LEU D C 1
ATOM 6457 O O . LEU D 1 182 ? -30.37512 50.39782 -3.59563 1.000 97.78600 182 LEU D O 1
ATOM 6462 N N . GLU D 1 183 ? -31.67301 48.71451 -2.84952 1.000 95.42255 183 GLU D N 1
ATOM 6463 C CA . GLU D 1 183 ? -32.74441 49.62458 -2.46260 1.000 97.42934 183 GLU D CA 1
ATOM 6464 C C . GLU D 1 183 ? -32.31179 50.54394 -1.32925 1.000 100.93994 183 GLU D C 1
ATOM 6465 O O . GLU D 1 183 ? -32.73733 51.70421 -1.27641 1.000 99.20714 183 GLU D O 1
ATOM 6471 N N . ARG D 1 184 ? -31.47052 50.04974 -0.41762 1.000 88.08570 184 ARG D N 1
ATOM 6472 C CA . ARG D 1 184 ? -30.90412 50.91800 0.60684 1.000 82.16944 184 ARG D CA 1
ATOM 6473 C C . ARG D 1 184 ? -29.86710 51.87509 0.03525 1.000 100.04868 184 ARG D C 1
ATOM 6474 O O . ARG D 1 184 ? -29.61113 52.92615 0.63609 1.000 102.15645 184 ARG D O 1
ATOM 6482 N N . LEU D 1 185 ? -29.26600 51.53535 -1.10867 1.000 103.98333 185 LEU D N 1
ATOM 6483 C CA . LEU D 1 185 ? -28.34435 52.46055 -1.75789 1.000 99.92774 185 LEU D CA 1
ATOM 6484 C C . LEU D 1 185 ? -29.09990 53.57104 -2.47881 1.000 98.22712 185 LEU D C 1
ATOM 6485 O O . LEU D 1 185 ? -28.62244 54.70842 -2.54110 1.000 98.14591 185 LEU D O 1
ATOM 6490 N N . GLU D 1 186 ? -30.27698 53.26319 -3.02559 1.000 95.62415 186 GLU D N 1
ATOM 6491 C CA . GLU D 1 186 ? -31.06711 54.27811 -3.71461 1.000 94.08753 186 GLU D CA 1
ATOM 6492 C C . GLU D 1 186 ? -31.56359 55.35353 -2.75813 1.000 105.55993 186 GLU D C 1
ATOM 6493 O O . GLU D 1 186 ? -31.67098 56.52247 -3.14529 1.000 106.64446 186 GLU D O 1
ATOM 6499 N N . LYS D 1 187 ? -31.86809 54.98306 -1.51284 1.000 94.80803 187 LYS D N 1
ATOM 6500 C CA . LYS D 1 187 ? -32.39408 55.94806 -0.55571 1.000 89.52753 187 LYS D CA 1
ATOM 6501 C C . LYS D 1 187 ? -31.28579 56.74198 0.12266 1.000 86.35824 187 LYS D C 1
ATOM 6502 O O . LYS D 1 187 ? -31.49597 57.90532 0.48289 1.000 83.15882 187 LYS D O 1
ATOM 6508 N N . ASN D 1 188 ? -30.10909 56.14324 0.29919 1.000 85.84042 188 ASN D N 1
ATOM 6509 C CA . ASN D 1 188 ? -28.95976 56.80390 0.91774 1.000 87.03782 188 ASN D CA 1
ATOM 6510 C C . ASN D 1 188 ? -27.73169 56.54338 0.05039 1.000 104.32271 188 ASN D C 1
ATOM 6511 O O . ASN D 1 188 ? -26.92099 55.65648 0.35067 1.000 107.26899 188 ASN D O 1
ATOM 6516 N N . PRO D 1 189 ? -27.56166 57.30568 -1.04113 1.000 99.58798 189 PRO D N 1
ATOM 6517 C CA . PRO D 1 189 ? -26.42588 57.05563 -1.93934 1.000 89.41975 189 PRO D CA 1
ATOM 6518 C C . PRO D 1 189 ? -25.18680 57.85959 -1.57965 1.000 108.09019 189 PRO D C 1
ATOM 6519 O O . PRO D 1 189 ? -25.14587 59.07477 -1.79386 1.000 122.28700 189 PRO D O 1
ATOM 6523 N N . ASP D 1 190 ? -24.16623 57.19339 -1.04522 1.000 106.70670 190 ASP D N 1
ATOM 6524 C CA . ASP D 1 190 ? -22.89572 57.84292 -0.75378 1.000 121.09632 190 ASP D CA 1
ATOM 6525 C C . ASP D 1 190 ? -21.78943 56.79576 -0.82664 1.000 125.69887 190 ASP D C 1
ATOM 6526 O O . ASP D 1 190 ? -22.02964 55.63750 -1.17522 1.000 127.21547 190 ASP D O 1
ATOM 6531 N N . LYS D 1 191 ? -20.56512 57.21268 -0.49017 1.000 125.73420 191 LYS D N 1
ATOM 6532 C CA . LYS D 1 191 ? -19.41096 56.32683 -0.62596 1.000 118.83528 191 LYS D CA 1
ATOM 6533 C C . LYS D 1 191 ? -19.53698 55.10317 0.27542 1.000 115.96265 191 LYS D C 1
ATOM 6534 O O . LYS D 1 191 ? -19.32883 53.96803 -0.16843 1.000 109.70864 191 LYS D O 1
ATOM 6540 N N . ASP D 1 192 ? -19.88035 55.31660 1.54885 1.000 113.81145 192 ASP D N 1
ATOM 6541 C CA . ASP D 1 192 ? -19.87622 54.22061 2.51467 1.000 118.36988 192 ASP D CA 1
ATOM 6542 C C . ASP D 1 192 ? -20.90837 53.15573 2.16019 1.000 115.90455 192 ASP D C 1
ATOM 6543 O O . ASP D 1 192 ? -20.66809 51.95862 2.35797 1.000 110.56475 192 ASP D O 1
ATOM 6548 N N . VAL D 1 193 ? -22.06426 53.56941 1.63563 1.000 114.71604 193 VAL D N 1
ATOM 6549 C CA . VAL D 1 193 ? -23.07703 52.59780 1.23572 1.000 96.98344 193 VAL D CA 1
ATOM 6550 C C . VAL D 1 193 ? -22.66828 51.89791 -0.05273 1.000 92.16959 193 VAL D C 1
ATOM 6551 O O . VAL D 1 193 ? -22.94781 50.70721 -0.23632 1.000 90.28285 193 VAL D O 1
ATOM 6555 N N . ILE D 1 194 ? -22.00413 52.61529 -0.96174 1.000 93.76209 194 ILE D N 1
ATOM 6556 C CA . ILE D 1 194 ? -21.52418 51.99812 -2.19485 1.000 91.60807 194 ILE D CA 1
ATOM 6557 C C . ILE D 1 194 ? -20.49700 50.91818 -1.88310 1.000 88.33222 194 ILE D C 1
ATOM 6558 O O . ILE D 1 194 ? -20.47667 49.85646 -2.51888 1.000 93.99725 194 ILE D O 1
ATOM 6563 N N . VAL D 1 195 ? -19.63609 51.16683 -0.89321 1.000 84.74541 195 VAL D N 1
ATOM 6564 C CA . VAL D 1 195 ? -18.65508 50.16481 -0.48370 1.000 85.87785 195 VAL D CA 1
ATOM 6565 C C . VAL D 1 195 ? -19.35206 48.88310 -0.04601 1.000 93.50195 195 VAL D C 1
ATOM 6566 O O . VAL D 1 195 ? -18.92010 47.77414 -0.38558 1.000 83.56472 195 VAL D O 1
ATOM 6570 N N . LYS D 1 196 ? -20.44965 49.01321 0.70094 1.000 101.78709 196 LYS D N 1
ATOM 6571 C CA . LYS D 1 196 ? -21.15947 47.83151 1.17502 1.000 96.28288 196 LYS D CA 1
ATOM 6572 C C . LYS D 1 196 ? -21.93951 47.15357 0.05567 1.000 87.91038 196 LYS D C 1
ATOM 6573 O O . LYS D 1 196 ? -22.10589 45.92944 0.07547 1.000 92.62390 196 LYS D O 1
ATOM 6579 N N . VAL D 1 197 ? -22.41630 47.91838 -0.92774 1.000 80.58867 197 VAL D N 1
ATOM 6580 C CA . VAL D 1 197 ? -23.08981 47.30309 -2.06675 1.000 68.85259 197 VAL D CA 1
ATOM 6581 C C . VAL D 1 197 ? -22.08861 46.53518 -2.92098 1.000 84.04038 197 VAL D C 1
ATOM 6582 O O . VAL D 1 197 ? -22.34674 45.39739 -3.33269 1.000 82.31661 197 VAL D O 1
ATOM 6586 N N . LEU D 1 198 ? -20.92416 47.13611 -3.18837 1.000 85.62867 198 LEU D N 1
ATOM 6587 C CA . LEU D 1 198 ? -19.88731 46.44437 -3.94976 1.000 75.15114 198 LEU D CA 1
ATOM 6588 C C . LEU D 1 198 ? -19.37928 45.21022 -3.21694 1.000 72.28346 198 LEU D C 1
ATOM 6589 O O . LEU D 1 198 ? -18.98705 44.22705 -3.85522 1.000 66.18780 198 LEU D O 1
ATOM 6594 N N . LYS D 1 199 ? -19.37465 45.24059 -1.88333 1.000 83.26734 199 LYS D N 1
ATOM 6595 C CA . LYS D 1 199 ? -18.97170 44.06199 -1.12525 1.000 90.93386 199 LYS D CA 1
ATOM 6596 C C . LYS D 1 199 ? -19.96953 42.92453 -1.31162 1.000 90.97298 199 LYS D C 1
ATOM 6597 O O . LYS D 1 199 ? -19.57969 41.75232 -1.37388 1.000 97.48007 199 LYS D O 1
ATOM 6603 N N . VAL D 1 200 ? -21.25969 43.25038 -1.41080 1.000 73.54418 200 VAL D N 1
ATOM 6604 C CA . VAL D 1 200 ? -22.25906 42.21998 -1.66730 1.000 85.30122 200 VAL D CA 1
ATOM 6605 C C . VAL D 1 200 ? -22.20283 41.76461 -3.12292 1.000 84.10779 200 VAL D C 1
ATOM 6606 O O . VAL D 1 200 ? -22.43676 40.58606 -3.41537 1.000 89.39345 200 VAL D O 1
ATOM 6610 N N . ILE D 1 201 ? -21.88986 42.67298 -4.05225 1.000 84.01260 201 ILE D N 1
ATOM 6611 C CA . ILE D 1 201 ? -21.77721 42.29018 -5.45885 1.000 81.05474 201 ILE D CA 1
ATOM 6612 C C . ILE D 1 201 ? -20.67937 41.24989 -5.64121 1.000 85.81597 201 ILE D C 1
ATOM 6613 O O . ILE D 1 201 ? -20.83448 40.28864 -6.40464 1.000 79.95319 201 ILE D O 1
ATOM 6618 N N . VAL D 1 202 ? -19.55953 41.41510 -4.93349 1.000 80.53700 202 VAL D N 1
ATOM 6619 C CA . VAL D 1 202 ? -18.48473 40.42954 -5.00642 1.000 75.24453 202 VAL D CA 1
ATOM 6620 C C . VAL D 1 202 ? -18.95146 39.09277 -4.44489 1.000 84.26884 202 VAL D C 1
ATOM 6621 O O . VAL D 1 202 ? -18.67811 38.03150 -5.02015 1.000 79.27311 202 VAL D O 1
ATOM 6625 N N . LYS D 1 203 ? -19.67547 39.12204 -3.32111 1.000 87.02035 203 LYS D N 1
ATOM 6626 C CA . LYS D 1 203 ? -20.22167 37.88895 -2.76240 1.000 91.37253 203 LYS D CA 1
ATOM 6627 C C . LYS D 1 203 ? -21.24798 37.25651 -3.69290 1.000 85.68614 203 LYS D C 1
ATOM 6628 O O . LYS D 1 203 ? -21.38732 36.02840 -3.71430 1.000 90.12904 203 LYS D O 1
ATOM 6634 N N . ALA D 1 204 ? -21.97122 38.06952 -4.46647 1.000 77.65663 204 ALA D N 1
ATOM 6635 C CA . ALA D 1 204 ? -22.93535 37.51494 -5.41056 1.000 78.66013 204 ALA D CA 1
ATOM 6636 C C . ALA D 1 204 ? -22.23553 36.90550 -6.61915 1.000 78.40785 204 ALA D C 1
ATOM 6637 O O . ALA D 1 204 ? -22.67753 35.87824 -7.14704 1.000 82.99961 204 ALA D O 1
ATOM 6639 N N . ILE D 1 205 ? -21.14120 37.52070 -7.07128 1.000 83.69320 205 ILE D N 1
ATOM 6640 C CA . ILE D 1 205 ? -20.39163 36.95763 -8.18955 1.000 77.78953 205 ILE D CA 1
ATOM 6641 C C . ILE D 1 205 ? -19.61466 35.72645 -7.74214 1.000 67.43078 205 ILE D C 1
ATOM 6642 O O . ILE D 1 205 ? -19.52914 34.73098 -8.47165 1.000 63.61149 205 ILE D O 1
ATOM 6647 N N . GLU D 1 206 ? -19.05028 35.76612 -6.53222 1.000 51.05322 206 GLU D N 1
ATOM 6648 C CA . GLU D 1 206 ? -18.29899 34.62091 -6.02895 1.000 57.48123 206 GLU D CA 1
ATOM 6649 C C . GLU D 1 206 ? -19.18919 33.39104 -5.89728 1.000 76.29499 206 GLU D C 1
ATOM 6650 O O . GLU D 1 206 ? -18.75648 32.26863 -6.18382 1.000 81.83259 206 GLU D O 1
ATOM 6656 N N . ALA D 1 207 ? -20.43965 33.58130 -5.46925 1.000 75.65344 207 ALA D N 1
ATOM 6657 C CA . ALA D 1 207 ? -21.37090 32.46059 -5.40481 1.000 61.28953 207 ALA D CA 1
ATOM 6658 C C . ALA D 1 207 ? -21.83906 32.04369 -6.79181 1.000 64.76833 207 ALA D C 1
ATOM 6659 O O . ALA D 1 207 ? -22.11298 30.86049 -7.02334 1.000 73.91940 207 ALA D O 1
ATOM 6661 N N . SER D 1 208 ? -21.93870 32.99482 -7.72193 1.000 56.21357 208 SER D N 1
ATOM 6662 C CA . SER D 1 208 ? -22.35350 32.65718 -9.07818 1.000 64.25594 208 SER D CA 1
ATOM 6663 C C . SER D 1 208 ? -21.30351 31.80158 -9.77505 1.000 87.53654 208 SER D C 1
ATOM 6664 O O . SER D 1 208 ? -21.64379 30.88038 -10.52640 1.000 91.48560 208 SER D O 1
ATOM 6667 N N . VAL D 1 209 ? -20.02221 32.08763 -9.53407 1.000 79.18159 209 VAL D N 1
ATOM 6668 C CA . VAL D 1 209 ? -18.95710 31.27899 -10.11870 1.000 68.15419 209 VAL D CA 1
ATOM 6669 C C . VAL D 1 209 ? -18.94421 29.88612 -9.50108 1.000 74.02419 209 VAL D C 1
ATOM 6670 O O . VAL D 1 209 ? -18.81548 28.87924 -10.20885 1.000 80.27937 209 VAL D O 1
ATOM 6674 N N . LYS D 1 210 ? -19.08332 29.80354 -8.17484 1.000 58.26978 210 LYS D N 1
ATOM 6675 C CA . LYS D 1 210 ? -19.13603 28.50287 -7.51533 1.000 65.35776 210 LYS D CA 1
ATOM 6676 C C . LYS D 1 210 ? -20.37560 27.71450 -7.91589 1.000 65.49297 210 LYS D C 1
ATOM 6677 O O . LYS D 1 210 ? -20.37279 26.47963 -7.84809 1.000 57.47562 210 LYS D O 1
ATOM 6683 N N . ASN D 1 211 ? -21.44259 28.40045 -8.32335 1.000 65.40189 211 ASN D N 1
ATOM 6684 C CA . ASN D 1 211 ? -22.61371 27.68651 -8.81173 1.000 68.51710 211 ASN D CA 1
ATOM 6685 C C . ASN D 1 211 ? -22.40113 27.18543 -10.23218 1.000 70.43216 211 ASN D C 1
ATOM 6686 O O . ASN D 1 211 ? -22.82353 26.07453 -10.57162 1.000 70.46469 211 ASN D O 1
ATOM 6691 N N . GLN D 1 212 ? -21.75125 27.99179 -11.07402 1.000 73.90323 212 GLN D N 1
ATOM 6692 C CA . GLN D 1 212 ? -21.46231 27.55649 -12.43431 1.000 62.72256 212 GLN D CA 1
ATOM 6693 C C . GLN D 1 212 ? -20.43282 26.43510 -12.45488 1.000 64.48386 212 GLN D C 1
ATOM 6694 O O . GLN D 1 212 ? -20.47874 25.57210 -13.33876 1.000 68.60948 212 GLN D O 1
ATOM 6700 N N . LYS D 1 213 ? -19.50820 26.42237 -11.49096 1.000 57.79896 213 LYS D N 1
ATOM 6701 C CA . LYS D 1 213 ? -18.54377 25.33003 -11.41222 1.000 59.31287 213 LYS D CA 1
ATOM 6702 C C . LYS D 1 213 ? -19.24010 23.99865 -11.15981 1.000 68.15939 213 LYS D C 1
ATOM 6703 O O . LYS D 1 213 ? -18.86875 22.97408 -11.74403 1.000 75.46491 213 LYS D O 1
ATOM 6709 N N . ILE D 1 214 ? -20.25650 23.99270 -10.29454 1.000 83.82738 214 ILE D N 1
ATOM 6710 C CA . ILE D 1 214 ? -20.98931 22.75801 -10.03706 1.000 74.80016 214 ILE D CA 1
ATOM 6711 C C . ILE D 1 214 ? -21.89744 22.41855 -11.21049 1.000 77.96224 214 ILE D C 1
ATOM 6712 O O . ILE D 1 214 ? -22.11017 21.23916 -11.51848 1.000 83.50947 214 ILE D O 1
ATOM 6717 N N . SER D 1 215 ? -22.44016 23.43433 -11.88732 1.000 64.64689 215 SER D N 1
ATOM 6718 C CA . SER D 1 215 ? -23.29117 23.18368 -13.04614 1.000 51.69758 215 SER D CA 1
ATOM 6719 C C . SER D 1 215 ? -22.51541 22.50838 -14.16667 1.000 72.68787 215 SER D C 1
ATOM 6720 O O . SER D 1 215 ? -23.05157 21.64096 -14.86583 1.000 67.56425 215 SER D O 1
ATOM 6723 N N . ALA D 1 216 ? -21.24595 22.88562 -14.34278 1.000 81.00592 216 ALA D N 1
ATOM 6724 C CA . ALA D 1 216 ? -20.42651 22.28393 -15.38898 1.000 71.33460 216 ALA D CA 1
ATOM 6725 C C . ALA D 1 216 ? -20.11970 20.82497 -15.08043 1.000 76.91724 216 ALA D C 1
ATOM 6726 O O . ALA D 1 216 ? -20.09262 19.98789 -15.99008 1.000 67.58181 216 ALA D O 1
ATOM 6728 N N . LYS D 1 217 ? -19.88352 20.49888 -13.80496 1.000 73.03937 217 LYS D N 1
ATOM 6729 C CA . LYS D 1 217 ? -19.63346 19.10735 -13.44391 1.000 84.16143 217 LYS D CA 1
ATOM 6730 C C . LYS D 1 217 ? -20.89129 18.26367 -13.59419 1.000 87.51590 217 LYS D C 1
ATOM 6731 O O . LYS D 1 217 ? -20.80514 17.07915 -13.94023 1.000 101.15228 217 LYS D O 1
ATOM 6737 N N . ASN D 1 218 ? -22.06441 18.85059 -13.34317 1.000 79.44270 218 ASN D N 1
ATOM 6738 C CA . ASN D 1 218 ? -23.30555 18.12221 -13.57675 1.000 76.90904 218 ASN D CA 1
ATOM 6739 C C . ASN D 1 218 ? -23.55827 17.92448 -15.06678 1.000 77.75061 218 ASN D C 1
ATOM 6740 O O . ASN D 1 218 ? -24.06721 16.87343 -15.47379 1.000 80.04000 218 ASN D O 1
ATOM 6745 N N . GLN D 1 219 ? -23.20190 18.91203 -15.89331 1.000 77.36114 219 GLN D N 1
ATOM 6746 C CA . GLN D 1 219 ? -23.30615 18.73687 -17.33879 1.000 75.88246 219 GLN D CA 1
ATOM 6747 C C . GLN D 1 219 ? -22.34269 17.66706 -17.83192 1.000 90.49829 219 GLN D C 1
ATOM 6748 O O . GLN D 1 219 ? -22.68233 16.88416 -18.72693 1.000 92.61342 219 GLN D O 1
ATOM 6754 N N . LYS D 1 220 ? -21.13309 17.62676 -17.26460 1.000 90.91163 220 LYS D N 1
ATOM 6755 C CA . LYS D 1 220 ? -20.17652 16.58284 -17.61849 1.000 94.61772 220 LYS D CA 1
ATOM 6756 C C . LYS D 1 220 ? -20.74024 15.19919 -17.32335 1.000 89.73444 220 LYS D C 1
ATOM 6757 O O . LYS D 1 220 ? -20.59704 14.27605 -18.13296 1.000 97.24970 220 LYS D O 1
ATOM 6763 N N . ALA D 1 221 ? -21.39399 15.03734 -16.17162 1.000 87.06786 221 ALA D N 1
ATOM 6764 C CA . ALA D 1 221 ? -22.00609 13.75324 -15.85261 1.000 91.60854 221 ALA D CA 1
ATOM 6765 C C . ALA D 1 221 ? -23.20742 13.47341 -16.74689 1.000 99.87350 221 ALA D C 1
ATOM 6766 O O . ALA D 1 221 ? -23.47980 12.31408 -17.07538 1.000 101.07527 221 ALA D O 1
ATOM 6768 N N . LEU D 1 222 ? -23.93211 14.51947 -17.15261 1.000 99.90143 222 LEU D N 1
ATOM 6769 C CA . LEU D 1 222 ? -25.03144 14.36097 -18.09960 1.000 95.81746 222 LEU D CA 1
ATOM 6770 C C . LEU D 1 222 ? -24.54061 14.08342 -19.51170 1.000 105.74541 222 LEU D C 1
ATOM 6771 O O . LEU D 1 222 ? -25.29235 13.51612 -20.31353 1.000 111.96157 222 LEU D O 1
ATOM 6776 N N . ALA D 1 223 ? -23.30272 14.47092 -19.83475 1.000 106.12928 223 ALA D N 1
ATOM 6777 C CA . ALA D 1 223 ? -22.75741 14.15702 -21.15167 1.000 102.34829 223 ALA D CA 1
ATOM 6778 C C . ALA D 1 223 ? -22.65397 12.65264 -21.36408 1.000 113.35157 223 ALA D C 1
ATOM 6779 O O . ALA D 1 223 ? -22.71024 12.17536 -22.50512 1.000 117.68393 223 ALA D O 1
ATOM 6781 N N . GLU D 1 224 ? -22.50515 11.89422 -20.28210 1.000 116.56183 224 GLU D N 1
ATOM 6782 C CA . GLU D 1 224 ? -22.53481 10.44110 -20.36475 1.000 123.39466 224 GLU D CA 1
ATOM 6783 C C . GLU D 1 224 ? -23.95825 9.98117 -20.65763 1.000 136.93816 224 GLU D C 1
ATOM 6784 O O . GLU D 1 224 ? -24.87400 10.24338 -19.86999 1.000 126.87693 224 GLU D O 1
ATOM 6790 N N . LEU D 1 225 ? -24.14203 9.30175 -21.78806 1.000 137.81388 225 LEU D N 1
ATOM 6791 C CA . LEU D 1 225 ? -25.45819 8.82734 -22.21911 1.000 132.56313 225 LEU D CA 1
ATOM 6792 C C . LEU D 1 225 ? -26.46772 9.96993 -22.29496 1.000 120.43846 225 LEU D C 1
ATOM 6793 O O . LEU D 1 225 ? -26.83088 10.41898 -23.38105 1.000 126.07514 225 LEU D O 1
ATOM 6798 N N . ALA E 1 1 ? -36.65830 42.35368 -56.46047 1.000 149.69386 1 ALA E N 1
ATOM 6799 C CA . ALA E 1 1 ? -36.18601 43.70187 -56.16805 1.000 150.27205 1 ALA E CA 1
ATOM 6800 C C . ALA E 1 1 ? -37.12894 44.74783 -56.75137 1.000 149.90295 1 ALA E C 1
ATOM 6801 O O . ALA E 1 1 ? -37.44559 45.74221 -56.09844 1.000 148.85801 1 ALA E O 1
ATOM 6803 N N . LEU E 1 2 ? -37.57787 44.51541 -57.98631 1.000 147.47669 2 LEU E N 1
ATOM 6804 C CA . LEU E 1 2 ? -38.45124 45.46098 -58.67702 1.000 153.36098 2 LEU E CA 1
ATOM 6805 C C . LEU E 1 2 ? -39.48707 44.81572 -59.58927 1.000 165.85514 2 LEU E C 1
ATOM 6806 O O . LEU E 1 2 ? -40.56620 45.39343 -59.75740 1.000 167.36851 2 LEU E O 1
ATOM 6811 N N . GLU E 1 3 ? -39.22083 43.64729 -60.17682 1.000 181.50063 3 GLU E N 1
ATOM 6812 C CA . GLU E 1 3 ? -40.07125 43.08867 -61.22107 1.000 178.12411 3 GLU E CA 1
ATOM 6813 C C . GLU E 1 3 ? -40.77595 41.79972 -60.79900 1.000 172.23524 3 GLU E C 1
ATOM 6814 O O . GLU E 1 3 ? -41.27119 41.06280 -61.65781 1.000 160.94527 3 GLU E O 1
ATOM 6820 N N . LYS E 1 4 ? -40.83512 41.50603 -59.49633 1.000 171.95170 4 LYS E N 1
ATOM 6821 C CA . LYS E 1 4 ? -41.53440 40.31129 -59.03740 1.000 167.82012 4 LYS E CA 1
ATOM 6822 C C . LYS E 1 4 ? -42.38669 40.55711 -57.79675 1.000 169.11880 4 LYS E C 1
ATOM 6823 O O . LYS E 1 4 ? -42.80042 39.58552 -57.14854 1.000 164.42360 4 LYS E O 1
ATOM 6829 N N . ASP E 1 5 ? -42.66570 41.81412 -57.44247 1.000 171.00738 5 ASP E N 1
ATOM 6830 C CA . ASP E 1 5 ? -43.55594 42.08165 -56.31809 1.000 159.45936 5 ASP E CA 1
ATOM 6831 C C . ASP E 1 5 ? -45.01866 41.88326 -56.69334 1.000 163.85828 5 ASP E C 1
ATOM 6832 O O . ASP E 1 5 ? -45.81924 41.46949 -55.84706 1.000 166.63457 5 ASP E O 1
ATOM 6837 N N . ARG E 1 6 ? -45.37905 42.16046 -57.95100 1.000 165.91544 6 ARG E N 1
ATOM 6838 C CA . ARG E 1 6 ? -46.76173 41.99314 -58.39057 1.000 167.22449 6 ARG E CA 1
ATOM 6839 C C . ARG E 1 6 ? -47.22682 40.54948 -58.24536 1.000 162.53610 6 ARG E C 1
ATOM 6840 O O . ARG E 1 6 ? -48.41516 40.29895 -58.00903 1.000 162.13537 6 ARG E O 1
ATOM 6848 N N . ARG E 1 7 ? -46.30864 39.58930 -58.36949 1.000 144.87434 7 ARG E N 1
ATOM 6849 C CA . ARG E 1 7 ? -46.67393 38.19484 -58.15381 1.000 151.17234 7 ARG E CA 1
ATOM 6850 C C . ARG E 1 7 ? -47.10266 37.95009 -56.71331 1.000 167.44274 7 ARG E C 1
ATOM 6851 O O . ARG E 1 7 ? -47.89053 37.03506 -56.44592 1.000 170.62612 7 ARG E O 1
ATOM 6859 N N . ALA E 1 8 ? -46.60388 38.76053 -55.77641 1.000 169.95174 8 ALA E N 1
ATOM 6860 C CA . ALA E 1 8 ? -46.96882 38.60283 -54.37324 1.000 169.25310 8 ALA E CA 1
ATOM 6861 C C . ALA E 1 8 ? -48.29120 39.29049 -54.05124 1.000 176.79918 8 ALA E C 1
ATOM 6862 O O . ALA E 1 8 ? -49.07825 38.77443 -53.24954 1.000 186.04304 8 ALA E O 1
ATOM 6864 N N . LEU E 1 9 ? -48.55052 40.45580 -54.65463 1.000 174.40339 9 LEU E N 1
ATOM 6865 C CA . LEU E 1 9 ? -49.81942 41.13976 -54.41686 1.000 168.85564 9 LEU E CA 1
ATOM 6866 C C . LEU E 1 9 ? -50.99291 40.30993 -54.92018 1.000 170.76034 9 LEU E C 1
ATOM 6867 O O . LEU E 1 9 ? -52.05200 40.26667 -54.28267 1.000 171.67471 9 LEU E O 1
ATOM 6872 N N . GLU E 1 10 ? -50.82528 39.64475 -56.06528 1.000 163.96998 10 GLU E N 1
ATOM 6873 C CA . GLU E 1 10 ? -51.86124 38.73569 -56.53983 1.000 168.04661 10 GLU E CA 1
ATOM 6874 C C . GLU E 1 10 ? -51.96536 37.50518 -55.64864 1.000 173.79774 10 GLU E C 1
ATOM 6875 O O . GLU E 1 10 ? -53.04721 36.91945 -55.52559 1.000 172.34869 10 GLU E O 1
ATOM 6881 N N . ALA E 1 11 ? -50.85806 37.10222 -55.01872 1.000 172.39084 11 ALA E N 1
ATOM 6882 C CA . ALA E 1 11 ? -50.92577 36.05325 -54.00779 1.000 172.12511 11 ALA E CA 1
ATOM 6883 C C . ALA E 1 11 ? -51.55546 36.56696 -52.71927 1.000 171.30909 11 ALA E C 1
ATOM 6884 O O . ALA E 1 11 ? -52.10293 35.77887 -51.94007 1.000 160.96032 11 ALA E O 1
ATOM 6886 N N . LEU E 1 12 ? -51.48142 37.87814 -52.47563 1.000 173.31724 12 LEU E N 1
ATOM 6887 C CA . LEU E 1 12 ? -52.21233 38.48176 -51.36712 1.000 174.47539 12 LEU E CA 1
ATOM 6888 C C . LEU E 1 12 ? -53.68478 38.66717 -51.70771 1.000 174.27843 12 LEU E C 1
ATOM 6889 O O . LEU E 1 12 ? -54.53607 38.62648 -50.81168 1.000 169.32158 12 LEU E O 1
ATOM 6894 N N . LYS E 1 13 ? -53.99836 38.87307 -52.98927 1.000 169.66538 13 LYS E N 1
ATOM 6895 C CA . LYS E 1 13 ? -55.39203 38.96728 -53.40914 1.000 170.02547 13 LYS E CA 1
ATOM 6896 C C . LYS E 1 13 ? -56.09840 37.62447 -53.26747 1.000 172.10322 13 LYS E C 1
ATOM 6897 O O . LYS E 1 13 ? -57.27184 37.57154 -52.88024 1.000 180.20550 13 LYS E O 1
ATOM 6903 N N . ARG E 1 14 ? -55.39836 36.52748 -53.56918 1.000 169.45514 14 ARG E N 1
ATOM 6904 C CA . ARG E 1 14 ? -55.94995 35.19541 -53.35219 1.000 171.02183 14 ARG E CA 1
ATOM 6905 C C . ARG E 1 14 ? -55.97457 34.81089 -51.87909 1.000 170.04629 14 ARG E C 1
ATOM 6906 O O . ARG E 1 14 ? -56.52813 33.75950 -51.53913 1.000 171.41432 14 ARG E O 1
ATOM 6914 N N . ALA E 1 15 ? -55.39453 35.63439 -51.00491 1.000 172.18422 15 ALA E N 1
ATOM 6915 C CA . ALA E 1 15 ? -55.33173 35.35316 -49.57647 1.000 173.80365 15 ALA E CA 1
ATOM 6916 C C . ALA E 1 15 ? -56.48126 35.98664 -48.80300 1.000 173.17509 15 ALA E C 1
ATOM 6917 O O . ALA E 1 15 ? -57.07214 35.33666 -47.93377 1.000 163.34165 15 ALA E O 1
ATOM 6919 N N . GLN E 1 16 ? -56.81725 37.24196 -49.10439 1.000 169.22427 16 GLN E N 1
ATOM 6920 C CA . GLN E 1 16 ? -57.82126 37.97834 -48.33505 1.000 164.91519 16 GLN E CA 1
ATOM 6921 C C . GLN E 1 16 ? -59.23992 37.43696 -48.49847 1.000 172.43413 16 GLN E C 1
ATOM 6922 O O . GLN E 1 16 ? -60.16284 38.10976 -48.01818 1.000 171.05188 16 GLN E O 1
ATOM 6928 N N . GLU E 1 17 ? -59.47413 36.28894 -49.13845 1.000 176.14557 17 GLU E N 1
ATOM 6929 C CA . GLU E 1 17 ? -60.81623 35.72407 -49.16508 1.000 185.45578 17 GLU E CA 1
ATOM 6930 C C . GLU E 1 17 ? -61.24109 35.21134 -47.79464 1.000 176.72787 17 GLU E C 1
ATOM 6931 O O . GLU E 1 17 ? -62.44215 35.04167 -47.55097 1.000 178.08101 17 GLU E O 1
ATOM 6937 N N . ALA E 1 18 ? -60.28555 34.97983 -46.88993 1.000 169.66327 18 ALA E N 1
ATOM 6938 C CA . ALA E 1 18 ? -60.56894 34.48106 -45.55166 1.000 159.67648 18 ALA E CA 1
ATOM 6939 C C . ALA E 1 18 ? -61.02332 35.58124 -44.60013 1.000 161.14022 18 ALA E C 1
ATOM 6940 O O . ALA E 1 18 ? -60.84462 35.45703 -43.37639 1.000 162.71983 18 ALA E O 1
ATOM 6942 N N . GLU E 1 19 ? -61.61349 36.65704 -45.12241 1.000 161.43195 19 GLU E N 1
ATOM 6943 C CA . GLU E 1 19 ? -62.14754 37.70734 -44.26725 1.000 161.23211 19 GLU E CA 1
ATOM 6944 C C . GLU E 1 19 ? -63.62139 37.47239 -43.96739 1.000 161.25166 19 GLU E C 1
ATOM 6945 O O . GLU E 1 19 ? -64.04101 37.55439 -42.81033 1.000 153.99738 19 GLU E O 1
ATOM 6951 N N . LYS E 1 20 ? -64.41496 37.18062 -45.00310 1.000 161.78762 20 LYS E N 1
ATOM 6952 C CA . LYS E 1 20 ? -65.81879 36.83647 -44.79389 1.000 168.68364 20 LYS E CA 1
ATOM 6953 C C . LYS E 1 20 ? -65.96141 35.43982 -44.20418 1.000 166.29919 20 LYS E C 1
ATOM 6954 O O . LYS E 1 20 ? -66.83418 35.20181 -43.36117 1.000 164.49308 20 LYS E O 1
ATOM 6960 N N . LYS E 1 21 ? -65.11456 34.50806 -44.63008 1.000 163.77094 21 LYS E N 1
ATOM 6961 C CA . LYS E 1 21 ? -65.11770 33.15167 -44.11214 1.000 171.17380 21 LYS E CA 1
ATOM 6962 C C . LYS E 1 21 ? -64.06251 33.00984 -43.01770 1.000 179.51288 21 LYS E C 1
ATOM 6963 O O . LYS E 1 21 ? -63.36375 33.96031 -42.65874 1.000 177.47878 21 LYS E O 1
ATOM 6969 N N . GLY E 1 22 ? -63.95299 31.80016 -42.47766 1.000 181.73354 22 GLY E N 1
ATOM 6970 C CA . GLY E 1 22 ? -62.95570 31.51108 -41.46732 1.000 170.29340 22 GLY E CA 1
ATOM 6971 C C . GLY E 1 22 ? -62.03380 30.38186 -41.87670 1.000 174.22492 22 GLY E C 1
ATOM 6972 O O . GLY E 1 22 ? -61.57965 29.60192 -41.03413 1.000 189.00460 22 GLY E O 1
ATOM 6973 N N . ASP E 1 23 ? -61.75265 30.28592 -43.17398 1.000 159.22893 23 ASP E N 1
ATOM 6974 C CA . ASP E 1 23 ? -60.91852 29.20783 -43.68705 1.000 173.92207 23 ASP E CA 1
ATOM 6975 C C . ASP E 1 23 ? -59.47267 29.40047 -43.24729 1.000 180.12258 23 ASP E C 1
ATOM 6976 O O . ASP E 1 23 ? -58.91325 30.49506 -43.36715 1.000 184.26144 23 ASP E O 1
ATOM 6981 N N . VAL E 1 24 ? -58.87032 28.32917 -42.73453 1.000 174.83831 24 VAL E N 1
ATOM 6982 C CA . VAL E 1 24 ? -57.46370 28.33701 -42.34759 1.000 167.66129 24 VAL E CA 1
ATOM 6983 C C . VAL E 1 24 ? -56.59806 27.49876 -43.27292 1.000 171.33356 24 VAL E C 1
ATOM 6984 O O . VAL E 1 24 ? -55.36267 27.60478 -43.20173 1.000 179.02208 24 VAL E O 1
ATOM 6988 N N . GLU E 1 25 ? -57.19520 26.67251 -44.13478 1.000 174.27536 25 GLU E N 1
ATOM 6989 C CA . GLU E 1 25 ? -56.40772 25.88087 -45.07472 1.000 179.99380 25 GLU E CA 1
ATOM 6990 C C . GLU E 1 25 ? -55.84464 26.75523 -46.18808 1.000 178.40332 25 GLU E C 1
ATOM 6991 O O . GLU E 1 25 ? -54.63611 26.74485 -46.44969 1.000 176.79022 25 GLU E O 1
ATOM 6997 N N . GLU E 1 26 ? -56.70937 27.51851 -46.86001 1.000 175.52405 26 GLU E N 1
ATOM 6998 C CA . GLU E 1 26 ? -56.24062 28.44480 -47.88272 1.000 176.49694 26 GLU E CA 1
ATOM 6999 C C . GLU E 1 26 ? -55.54348 29.65770 -47.28327 1.000 176.84667 26 GLU E C 1
ATOM 7000 O O . GLU E 1 26 ? -54.83182 30.36652 -48.00240 1.000 171.06688 26 GLU E O 1
ATOM 7006 N N . ALA E 1 27 ? -55.73099 29.91173 -45.98712 1.000 177.43339 27 ALA E N 1
ATOM 7007 C CA . ALA E 1 27 ? -55.06570 31.03979 -45.34674 1.000 174.17503 27 ALA E CA 1
ATOM 7008 C C . ALA E 1 27 ? -53.60125 30.73550 -45.05600 1.000 170.04371 27 ALA E C 1
ATOM 7009 O O . ALA E 1 27 ? -52.74895 31.62330 -45.16771 1.000 166.98714 27 ALA E O 1
ATOM 7011 N N . VAL E 1 28 ? -53.28873 29.49293 -44.68272 1.000 173.30487 28 VAL E N 1
ATOM 7012 C CA . VAL E 1 28 ? -51.89748 29.14096 -44.41804 1.000 177.72559 28 VAL E CA 1
ATOM 7013 C C . VAL E 1 28 ? -51.15314 28.84826 -45.71731 1.000 181.95791 28 VAL E C 1
ATOM 7014 O O . VAL E 1 28 ? -49.94975 29.11548 -45.81808 1.000 179.89633 28 VAL E O 1
ATOM 7018 N N . ARG E 1 29 ? -51.84266 28.31052 -46.72834 1.000 178.88988 29 ARG E N 1
ATOM 7019 C CA . ARG E 1 29 ? -51.19919 28.08065 -48.01791 1.000 185.23023 29 ARG E CA 1
ATOM 7020 C C . ARG E 1 29 ? -50.83137 29.39738 -48.68906 1.000 186.31836 29 ARG E C 1
ATOM 7021 O O . ARG E 1 29 ? -49.73516 29.53326 -49.24560 1.000 188.79965 29 ARG E O 1
ATOM 7029 N N . ALA E 1 30 ? -51.73464 30.37942 -48.64587 1.000 181.13641 30 ALA E N 1
ATOM 7030 C CA . ALA E 1 30 ? -51.42529 31.68784 -49.20867 1.000 180.74074 30 ALA E CA 1
ATOM 7031 C C . ALA E 1 30 ? -50.37391 32.41550 -48.38268 1.000 174.52551 30 ALA E C 1
ATOM 7032 O O . ALA E 1 30 ? -49.55859 33.15947 -48.93828 1.000 172.94627 30 ALA E O 1
ATOM 7034 N N . ALA E 1 31 ? -50.37290 32.21204 -47.06251 1.000 172.55862 31 ALA E N 1
ATOM 7035 C CA . ALA E 1 31 ? -49.34239 32.81279 -46.22334 1.000 167.34033 31 ALA E CA 1
ATOM 7036 C C . ALA E 1 31 ? -47.97456 32.19934 -46.48940 1.000 168.91975 31 ALA E C 1
ATOM 7037 O O . ALA E 1 31 ? -46.95550 32.88724 -46.36385 1.000 169.86591 31 ALA E O 1
ATOM 7039 N N . GLN E 1 32 ? -47.93033 30.91472 -46.85174 1.000 170.70049 32 GLN E N 1
ATOM 7040 C CA . GLN E 1 32 ? -46.65913 30.27924 -47.18490 1.000 171.03375 32 GLN E CA 1
ATOM 7041 C C . GLN E 1 32 ? -46.05744 30.88758 -48.44538 1.000 171.26077 32 GLN E C 1
ATOM 7042 O O . GLN E 1 32 ? -44.87145 31.23489 -48.47502 1.000 175.16356 32 GLN E O 1
ATOM 7048 N N . GLU E 1 33 ? -46.86468 31.02650 -49.49950 1.000 168.33499 33 GLU E N 1
ATOM 7049 C CA . GLU E 1 33 ? -46.35916 31.58910 -50.74637 1.000 167.49126 33 GLU E CA 1
ATOM 7050 C C . GLU E 1 33 ? -46.12249 33.08941 -50.63199 1.000 170.65065 33 GLU E C 1
ATOM 7051 O O . GLU E 1 33 ? -45.25702 33.63269 -51.32786 1.000 169.20165 33 GLU E O 1
ATOM 7057 N N . ALA E 1 34 ? -46.87111 33.77260 -49.76301 1.000 177.58342 34 ALA E N 1
ATOM 7058 C CA . ALA E 1 34 ? -46.71098 35.21682 -49.62627 1.000 176.88093 34 ALA E CA 1
ATOM 7059 C C . ALA E 1 34 ? -45.39018 35.56345 -48.95011 1.000 174.95765 34 ALA E C 1
ATOM 7060 O O . ALA E 1 34 ? -44.60150 36.35365 -49.48014 1.000 175.51931 34 ALA E O 1
ATOM 7062 N N . VAL E 1 35 ? -45.12810 34.97848 -47.77781 1.000 171.84630 35 VAL E N 1
ATOM 7063 C CA . VAL E 1 35 ? -43.88377 35.27257 -47.07248 1.000 169.93777 35 VAL E CA 1
ATOM 7064 C C . VAL E 1 35 ? -42.68491 34.73672 -47.84520 1.000 179.02688 35 VAL E C 1
ATOM 7065 O O . VAL E 1 35 ? -41.56835 35.25283 -47.70909 1.000 180.45211 35 VAL E O 1
ATOM 7069 N N . ARG E 1 36 ? -42.88772 33.70909 -48.67126 1.000 174.96721 36 ARG E N 1
ATOM 7070 C CA . ARG E 1 36 ? -41.79010 33.15596 -49.45621 1.000 178.01535 36 ARG E CA 1
ATOM 7071 C C . ARG E 1 36 ? -41.45114 34.06094 -50.63514 1.000 179.88184 36 ARG E C 1
ATOM 7072 O O . ARG E 1 36 ? -40.31377 34.52257 -50.76984 1.000 172.14900 36 ARG E O 1
ATOM 7080 N N . ALA E 1 37 ? -42.43811 34.33754 -51.49196 1.000 182.04678 37 ALA E N 1
ATOM 7081 C CA . ALA E 1 37 ? -42.18714 35.15638 -52.67365 1.000 178.66705 37 ALA E CA 1
ATOM 7082 C C . ALA E 1 37 ? -41.80217 36.58344 -52.30555 1.000 174.08854 37 ALA E C 1
ATOM 7083 O O . ALA E 1 37 ? -41.06768 37.23814 -53.05408 1.000 171.51639 37 ALA E O 1
ATOM 7085 N N . ALA E 1 38 ? -42.28271 37.08488 -51.16465 1.000 172.37506 38 ALA E N 1
ATOM 7086 C CA . ALA E 1 38 ? -41.91698 38.43533 -50.75088 1.000 171.24074 38 ALA E CA 1
ATOM 7087 C C . ALA E 1 38 ? -40.49047 38.49624 -50.22184 1.000 181.03354 38 ALA E C 1
ATOM 7088 O O . ALA E 1 38 ? -39.81304 39.51614 -50.39280 1.000 182.71920 38 ALA E O 1
ATOM 7090 N N . LYS E 1 39 ? -40.01639 37.42317 -49.58276 1.000 186.02942 39 LYS E N 1
ATOM 7091 C CA . LYS E 1 39 ? -38.66799 37.43683 -49.02324 1.000 191.23140 39 LYS E CA 1
ATOM 7092 C C . LYS E 1 39 ? -37.61103 37.42646 -50.12103 1.000 184.09947 39 LYS E C 1
ATOM 7093 O O . LYS E 1 39 ? -36.57650 38.09248 -49.99873 1.000 176.92975 39 LYS E O 1
ATOM 7099 N N . GLU E 1 40 ? -37.84977 36.67712 -51.20114 1.000 184.66809 40 GLU E N 1
ATOM 7100 C CA . GLU E 1 40 ? -36.87782 36.63183 -52.28917 1.000 177.73289 40 GLU E CA 1
ATOM 7101 C C . GLU E 1 40 ? -36.86390 37.93063 -53.08273 1.000 172.21909 40 GLU E C 1
ATOM 7102 O O . GLU E 1 40 ? -35.83269 38.28739 -53.66447 1.000 172.35512 40 GLU E O 1
ATOM 7108 N N . SER E 1 41 ? -37.99175 38.64436 -53.12294 1.000 166.16286 41 SER E N 1
ATOM 7109 C CA . SER E 1 41 ? -38.01775 39.94290 -53.78652 1.000 161.49699 41 SER E CA 1
ATOM 7110 C C . SER E 1 41 ? -37.18827 40.96488 -53.02067 1.000 161.38058 41 SER E C 1
ATOM 7111 O O . SER E 1 41 ? -36.53317 41.82074 -53.62565 1.000 176.78017 41 SER E O 1
ATOM 7114 N N . GLY E 1 42 ? -37.19752 40.88801 -51.69302 1.000 153.56590 42 GLY E N 1
ATOM 7115 C CA . GLY E 1 42 ? -36.43872 41.82705 -50.89065 1.000 156.33323 42 GLY E CA 1
ATOM 7116 C C . GLY E 1 42 ? -36.98904 43.23440 -50.89016 1.000 155.45976 42 GLY E C 1
ATOM 7117 O O . GLY E 1 42 ? -36.21906 44.19327 -50.77707 1.000 149.32505 42 GLY E O 1
ATOM 7118 N N . ALA E 1 43 ? -38.30372 43.38695 -51.01876 1.000 160.70451 43 ALA E N 1
ATOM 7119 C CA . ALA E 1 43 ? -38.96173 44.69076 -50.99481 1.000 161.47394 43 ALA E CA 1
ATOM 7120 C C . ALA E 1 43 ? -39.68970 44.81839 -49.66141 1.000 142.41263 43 ALA E C 1
ATOM 7121 O O . ALA E 1 43 ? -40.75115 44.22137 -49.46552 1.000 150.17647 43 ALA E O 1
ATOM 7123 N N . SER E 1 44 ? -39.12032 45.60696 -48.74691 1.000 147.90314 44 SER E N 1
ATOM 7124 C CA . SER E 1 44 ? -39.70430 45.75865 -47.41897 1.000 149.46109 44 SER E CA 1
ATOM 7125 C C . SER E 1 44 ? -41.08611 46.39915 -47.44740 1.000 149.88421 44 SER E C 1
ATOM 7126 O O . SER E 1 44 ? -41.77473 46.38487 -46.42115 1.000 145.83067 44 SER E O 1
ATOM 7129 N N . TRP E 1 45 ? -41.51142 46.95323 -48.58544 1.000 159.64030 45 TRP E N 1
ATOM 7130 C CA . TRP E 1 45 ? -42.84514 47.53198 -48.67787 1.000 160.72476 45 TRP E CA 1
ATOM 7131 C C . TRP E 1 45 ? -43.91946 46.48578 -48.94610 1.000 159.22142 45 TRP E C 1
ATOM 7132 O O . TRP E 1 45 ? -45.09294 46.74009 -48.65685 1.000 155.71549 45 TRP E O 1
ATOM 7143 N N . ILE E 1 46 ? -43.55308 45.32408 -49.49341 1.000 160.51151 46 ILE E N 1
ATOM 7144 C CA . ILE E 1 46 ? -44.49941 44.21762 -49.59438 1.000 156.05124 46 ILE E CA 1
ATOM 7145 C C . ILE E 1 46 ? -44.41592 43.28753 -48.39027 1.000 154.52449 46 ILE E C 1
ATOM 7146 O O . ILE E 1 46 ? -45.34279 42.49600 -48.16533 1.000 156.96354 46 ILE E O 1
ATOM 7151 N N . LEU E 1 47 ? -43.33308 43.35554 -47.61278 1.000 151.23126 47 LEU E N 1
ATOM 7152 C CA . LEU E 1 47 ? -43.24034 42.57774 -46.38506 1.000 152.09282 47 LEU E CA 1
ATOM 7153 C C . LEU E 1 47 ? -44.07958 43.16565 -45.25990 1.000 162.61895 47 LEU E C 1
ATOM 7154 O O . LEU E 1 47 ? -44.39305 42.45037 -44.30247 1.000 156.44098 47 LEU E O 1
ATOM 7159 N N . ARG E 1 48 ? -44.45166 44.44529 -45.35304 1.000 164.31994 48 ARG E N 1
ATOM 7160 C CA . ARG E 1 48 ? -45.26563 45.05899 -44.31045 1.000 154.21858 48 ARG E CA 1
ATOM 7161 C C . ARG E 1 48 ? -46.72337 44.62732 -44.39832 1.000 157.73018 48 ARG E C 1
ATOM 7162 O O . ARG E 1 48 ? -47.43364 44.65310 -43.38679 1.000 160.32973 48 ARG E O 1
ATOM 7170 N N . LEU E 1 49 ? -47.18631 44.23071 -45.58562 1.000 162.80160 49 LEU E N 1
ATOM 7171 C CA . LEU E 1 49 ? -48.55269 43.73825 -45.71769 1.000 168.00804 49 LEU E CA 1
ATOM 7172 C C . LEU E 1 49 ? -48.65703 42.28172 -45.28529 1.000 164.71962 49 LEU E C 1
ATOM 7173 O O . LEU E 1 49 ? -49.54170 41.92401 -44.50068 1.000 169.32718 49 LEU E O 1
ATOM 7178 N N . VAL E 1 50 ? -47.75610 41.42913 -45.78315 1.000 154.21047 50 VAL E N 1
ATOM 7179 C CA . VAL E 1 50 ? -47.80380 40.01092 -45.43755 1.000 154.71483 50 VAL E CA 1
ATOM 7180 C C . VAL E 1 50 ? -47.59744 39.81093 -43.94173 1.000 160.13850 50 VAL E C 1
ATOM 7181 O O . VAL E 1 50 ? -48.12896 38.86020 -43.35534 1.000 162.83128 50 VAL E O 1
ATOM 7185 N N . ALA E 1 51 ? -46.84507 40.70435 -43.29488 1.000 160.19728 51 ALA E N 1
ATOM 7186 C CA . ALA E 1 51 ? -46.69136 40.62023 -41.84647 1.000 161.12035 51 ALA E CA 1
ATOM 7187 C C . ALA E 1 51 ? -47.96415 41.05724 -41.13218 1.000 156.42986 51 ALA E C 1
ATOM 7188 O O . ALA E 1 51 ? -48.37279 40.43621 -40.14385 1.000 152.69826 51 ALA E O 1
ATOM 7190 N N . GLU E 1 52 ? -48.60584 42.12282 -41.61793 1.000 154.34747 52 GLU E N 1
ATOM 7191 C CA . GLU E 1 52 ? -49.85032 42.57364 -41.00452 1.000 154.79187 52 GLU E CA 1
ATOM 7192 C C . GLU E 1 52 ? -51.00493 41.64590 -41.36261 1.000 156.71550 52 GLU E C 1
ATOM 7193 O O . GLU E 1 52 ? -51.87990 41.38517 -40.52819 1.000 161.58440 52 GLU E O 1
ATOM 7199 N N . GLN E 1 53 ? -51.02414 41.13608 -42.59828 1.000 162.24866 53 GLN E N 1
ATOM 7200 C CA . GLN E 1 53 ? -52.04615 40.16509 -42.97861 1.000 166.34125 53 GLN E CA 1
ATOM 7201 C C . GLN E 1 53 ? -51.90389 38.87610 -42.17885 1.000 161.75687 53 GLN E C 1
ATOM 7202 O O . GLN E 1 53 ? -52.90713 38.24224 -41.83082 1.000 169.88647 53 GLN E O 1
ATOM 7208 N N . ALA E 1 54 ? -50.66697 38.47127 -41.87621 1.000 150.39868 54 ALA E N 1
ATOM 7209 C CA . ALA E 1 54 ? -50.47114 37.29107 -41.04194 1.000 148.34039 54 ALA E CA 1
ATOM 7210 C C . ALA E 1 54 ? -50.98550 37.51921 -39.62731 1.000 146.78153 54 ALA E C 1
ATOM 7211 O O . ALA E 1 54 ? -51.45161 36.57597 -38.97901 1.000 143.34649 54 ALA E O 1
ATOM 7213 N N . LEU E 1 55 ? -50.91098 38.75765 -39.13373 1.000 144.59399 55 LEU E N 1
ATOM 7214 C CA . LEU E 1 55 ? -51.53491 39.07913 -37.85570 1.000 144.58896 55 LEU E CA 1
ATOM 7215 C C . LEU E 1 55 ? -53.05281 39.04894 -37.95570 1.000 145.76034 55 LEU E C 1
ATOM 7216 O O . LEU E 1 55 ? -53.73370 38.78107 -36.95984 1.000 148.28526 55 LEU E O 1
ATOM 7221 N N . ARG E 1 56 ? -53.59868 39.32207 -39.14146 1.000 148.10542 56 ARG E N 1
ATOM 7222 C CA . ARG E 1 56 ? -55.04392 39.27016 -39.32270 1.000 151.00513 56 ARG E CA 1
ATOM 7223 C C . ARG E 1 56 ? -55.53960 37.83300 -39.43431 1.000 155.11260 56 ARG E C 1
ATOM 7224 O O . ARG E 1 56 ? -56.61517 37.50494 -38.92106 1.000 159.70967 56 ARG E O 1
ATOM 7232 N N . ILE E 1 57 ? -54.77350 36.96138 -40.09480 1.000 142.31365 57 ILE E N 1
ATOM 7233 C CA . ILE E 1 57 ? -55.16587 35.55834 -40.17062 1.000 140.06305 57 ILE E CA 1
ATOM 7234 C C . ILE E 1 57 ? -54.85641 34.81300 -38.87969 1.000 154.45601 57 ILE E C 1
ATOM 7235 O O . ILE E 1 57 ? -55.47485 33.77626 -38.61189 1.000 158.18974 57 ILE E O 1
ATOM 7240 N N . ALA E 1 58 ? -53.91598 35.30808 -38.07062 1.000 157.59463 58 ALA E N 1
ATOM 7241 C CA . ALA E 1 58 ? -53.65048 34.68674 -36.77871 1.000 149.24131 58 ALA E CA 1
ATOM 7242 C C . ALA E 1 58 ? -54.62692 35.16208 -35.71285 1.000 149.56883 58 ALA E C 1
ATOM 7243 O O . ALA E 1 58 ? -54.89053 34.43188 -34.75115 1.000 159.89430 58 ALA E O 1
ATOM 7245 N N . LYS E 1 59 ? -55.16578 36.37478 -35.86091 1.000 145.20687 59 LYS E N 1
ATOM 7246 C CA . LYS E 1 59 ? -56.18111 36.84750 -34.92680 1.000 145.75705 59 LYS E CA 1
ATOM 7247 C C . LYS E 1 59 ? -57.48637 36.08485 -35.11416 1.000 156.38300 59 LYS E C 1
ATOM 7248 O O . LYS E 1 59 ? -58.12687 35.68791 -34.13376 1.000 153.83727 59 LYS E O 1
ATOM 7254 N N . GLU E 1 60 ? -57.89476 35.86847 -36.36866 1.000 149.96951 60 GLU E N 1
ATOM 7255 C CA . GLU E 1 60 ? -59.06998 35.04481 -36.63270 1.000 143.02588 60 GLU E CA 1
ATOM 7256 C C . GLU E 1 60 ? -58.81179 33.58233 -36.29619 1.000 147.31096 60 GLU E C 1
ATOM 7257 O O . GLU E 1 60 ? -59.72870 32.87790 -35.85833 1.000 160.48766 60 GLU E O 1
ATOM 7263 N N . ALA E 1 61 ? -57.57930 33.10702 -36.49719 1.000 152.12133 61 ALA E N 1
ATOM 7264 C CA . ALA E 1 61 ? -57.23743 31.75432 -36.07264 1.000 161.62938 61 ALA E CA 1
ATOM 7265 C C . ALA E 1 61 ? -57.21210 31.63980 -34.55573 1.000 158.40840 61 ALA E C 1
ATOM 7266 O O . ALA E 1 61 ? -57.43618 30.55190 -34.01569 1.000 143.30376 61 ALA E O 1
ATOM 7268 N N . GLU E 1 62 ? -56.93466 32.74253 -33.85507 1.000 156.58378 62 GLU E N 1
ATOM 7269 C CA . GLU E 1 62 ? -57.01860 32.72893 -32.39899 1.000 146.91430 62 GLU E CA 1
ATOM 7270 C C . GLU E 1 62 ? -58.45817 32.53935 -31.94105 1.000 155.95469 62 GLU E C 1
ATOM 7271 O O . GLU E 1 62 ? -58.71473 31.85468 -30.94352 1.000 160.20672 62 GLU E O 1
ATOM 7277 N N . LYS E 1 63 ? -59.40746 33.13738 -32.65689 1.000 164.29547 63 LYS E N 1
ATOM 7278 C CA . LYS E 1 63 ? -60.81563 32.89481 -32.39274 1.000 160.72864 63 LYS E CA 1
ATOM 7279 C C . LYS E 1 63 ? -61.20307 31.49878 -32.87366 1.000 159.73941 63 LYS E C 1
ATOM 7280 O O . LYS E 1 63 ? -60.52618 30.89115 -33.70896 1.000 166.71816 63 LYS E O 1
ATOM 7286 N N . GLN E 1 64 ? -62.31186 30.99159 -32.32993 1.000 158.25059 64 GLN E N 1
ATOM 7287 C CA . GLN E 1 64 ? -62.81810 29.65936 -32.66906 1.000 171.66759 64 GLN E CA 1
ATOM 7288 C C . GLN E 1 64 ? -61.78338 28.58115 -32.35103 1.000 170.24724 64 GLN E C 1
ATOM 7289 O O . GLN E 1 64 ? -61.62784 27.60616 -33.08954 1.000 178.41600 64 GLN E O 1
ATOM 7295 N N . GLY E 1 65 ? -61.06959 28.75713 -31.24032 1.000 166.08982 65 GLY E N 1
ATOM 7296 C CA . GLY E 1 65 ? -59.98924 27.85651 -30.88776 1.000 157.43784 65 GLY E CA 1
ATOM 7297 C C . GLY E 1 65 ? -58.85392 27.92890 -31.88698 1.000 162.84902 65 GLY E C 1
ATOM 7298 O O . GLY E 1 65 ? -58.16482 28.94922 -31.97037 1.000 161.40352 65 GLY E O 1
ATOM 7299 N N . ASN E 1 66 ? -58.65216 26.84615 -32.64202 1.000 157.99323 66 ASN E N 1
ATOM 7300 C CA . ASN E 1 66 ? -57.71915 26.81550 -33.77251 1.000 155.65840 66 ASN E CA 1
ATOM 7301 C C . ASN E 1 66 ? -56.33233 27.32691 -33.38736 1.000 156.41560 66 ASN E C 1
ATOM 7302 O O . ASN E 1 66 ? -55.69161 28.07013 -34.13417 1.000 152.08692 66 ASN E O 1
ATOM 7307 N N . VAL E 1 67 ? -55.86111 26.92741 -32.20326 1.000 156.06934 67 VAL E N 1
ATOM 7308 C CA . VAL E 1 67 ? -54.51343 27.30066 -31.79267 1.000 134.92841 67 VAL E CA 1
ATOM 7309 C C . VAL E 1 67 ? -53.46220 26.54611 -32.59254 1.000 126.47514 67 VAL E C 1
ATOM 7310 O O . VAL E 1 67 ? -52.32960 27.02403 -32.72578 1.000 139.07821 67 VAL E O 1
ATOM 7314 N N . GLU E 1 68 ? -53.81236 25.37956 -33.14133 1.000 111.84771 68 GLU E N 1
ATOM 7315 C CA . GLU E 1 68 ? -52.84595 24.60155 -33.90689 1.000 130.22068 68 GLU E CA 1
ATOM 7316 C C . GLU E 1 68 ? -52.44030 25.32089 -35.18488 1.000 131.03444 68 GLU E C 1
ATOM 7317 O O . GLU E 1 68 ? -51.29062 25.20601 -35.62350 1.000 127.30836 68 GLU E O 1
ATOM 7323 N N . VAL E 1 69 ? -53.36828 26.06153 -35.79678 1.000 133.24298 69 VAL E N 1
ATOM 7324 C CA . VAL E 1 69 ? -53.06085 26.82278 -37.00388 1.000 142.50540 69 VAL E CA 1
ATOM 7325 C C . VAL E 1 69 ? -52.70009 28.27002 -36.69731 1.000 140.69738 69 VAL E C 1
ATOM 7326 O O . VAL E 1 69 ? -52.13780 28.95600 -37.56530 1.000 139.75508 69 VAL E O 1
ATOM 7330 N N . ALA E 1 70 ? -52.99397 28.75743 -35.48805 1.000 141.03104 70 ALA E N 1
ATOM 7331 C CA . ALA E 1 70 ? -52.62770 30.12526 -35.13675 1.000 135.16662 70 ALA E CA 1
ATOM 7332 C C . ALA E 1 70 ? -51.11859 30.28655 -35.00233 1.000 127.11243 70 ALA E C 1
ATOM 7333 O O . ALA E 1 70 ? -50.58339 31.35841 -35.30683 1.000 123.37785 70 ALA E O 1
ATOM 7335 N N . VAL E 1 71 ? -50.41904 29.24288 -34.54838 1.000 120.46819 71 VAL E N 1
ATOM 7336 C CA . VAL E 1 71 ? -48.96371 29.31051 -34.45947 1.000 112.40338 71 VAL E CA 1
ATOM 7337 C C . VAL E 1 71 ? -48.33759 29.23867 -35.84667 1.000 121.71922 71 VAL E C 1
ATOM 7338 O O . VAL E 1 71 ? -47.30030 29.86379 -36.10146 1.000 129.36185 71 VAL E O 1
ATOM 7342 N N . LYS E 1 72 ? -48.95196 28.49017 -36.76640 1.000 125.19398 72 LYS E N 1
ATOM 7343 C CA . LYS E 1 72 ? -48.45608 28.45132 -38.13738 1.000 119.05707 72 LYS E CA 1
ATOM 7344 C C . LYS E 1 72 ? -48.60830 29.80267 -38.82336 1.000 119.59289 72 LYS E C 1
ATOM 7345 O O . LYS E 1 72 ? -47.82383 30.13340 -39.71997 1.000 122.54161 72 LYS E O 1
ATOM 7351 N N . ALA E 1 73 ? -49.60336 30.59396 -38.41538 1.000 120.89026 73 ALA E N 1
ATOM 7352 C CA . ALA E 1 73 ? -49.77057 31.93430 -38.96571 1.000 124.81067 73 ALA E CA 1
ATOM 7353 C C . ALA E 1 73 ? -48.81135 32.92627 -38.31955 1.000 121.72505 73 ALA E C 1
ATOM 7354 O O . ALA E 1 73 ? -48.31635 33.83997 -38.98879 1.000 122.70534 73 ALA E O 1
ATOM 7356 N N . ALA E 1 74 ? -48.54329 32.76628 -37.02052 1.000 129.57612 74 ALA E N 1
ATOM 7357 C CA . ALA E 1 74 ? -47.56649 33.62259 -36.35672 1.000 124.66176 74 ALA E CA 1
ATOM 7358 C C . ALA E 1 74 ? -46.14432 33.27688 -36.77758 1.000 123.55080 74 ALA E C 1
ATOM 7359 O O . ALA E 1 74 ? -45.26515 34.14615 -36.75763 1.000 131.44470 74 ALA E O 1
ATOM 7361 N N . ARG E 1 75 ? -45.89755 32.01795 -37.15070 1.000 123.45035 75 ARG E N 1
ATOM 7362 C CA . ARG E 1 75 ? -44.60220 31.65506 -37.71644 1.000 119.24176 75 ARG E CA 1
ATOM 7363 C C . ARG E 1 75 ? -44.37356 32.36643 -39.04297 1.000 123.07558 75 ARG E C 1
ATOM 7364 O O . ARG E 1 75 ? -43.24952 32.77568 -39.35335 1.000 127.59269 75 ARG E O 1
ATOM 7372 N N . VAL E 1 76 ? -45.43245 32.52572 -39.83823 1.000 128.93726 76 VAL E N 1
ATOM 7373 C CA . VAL E 1 76 ? -45.32487 33.29343 -41.07377 1.000 128.79342 76 VAL E CA 1
ATOM 7374 C C . VAL E 1 76 ? -45.13774 34.77433 -40.76413 1.000 124.35492 76 VAL E C 1
ATOM 7375 O O . VAL E 1 76 ? -44.38772 35.47769 -41.45247 1.000 139.76239 76 VAL E O 1
ATOM 7379 N N . ALA E 1 77 ? -45.79903 35.26653 -39.71294 1.000 119.68066 77 ALA E N 1
ATOM 7380 C CA . ALA E 1 77 ? -45.68847 36.67830 -39.35787 1.000 120.56300 77 ALA E CA 1
ATOM 7381 C C . ALA E 1 77 ? -44.27257 37.03672 -38.92501 1.000 131.00998 77 ALA E C 1
ATOM 7382 O O . ALA E 1 77 ? -43.74961 38.09038 -39.30643 1.000 145.38421 77 ALA E O 1
ATOM 7384 N N . VAL E 1 78 ? -43.63569 36.17686 -38.12720 1.000 131.97139 78 VAL E N 1
ATOM 7385 C CA . VAL E 1 78 ? -42.29748 36.49215 -37.63975 1.000 121.91564 78 VAL E CA 1
ATOM 7386 C C . VAL E 1 78 ? -41.26433 36.33915 -38.74971 1.000 127.16631 78 VAL E C 1
ATOM 7387 O O . VAL E 1 78 ? -40.25879 37.05784 -38.76909 1.000 130.90664 78 VAL E O 1
ATOM 7391 N N . GLU E 1 79 ? -41.49162 35.42388 -39.69676 1.000 127.22351 79 GLU E N 1
ATOM 7392 C CA . GLU E 1 79 ? -40.54048 35.24840 -40.79057 1.000 127.12419 79 GLU E CA 1
ATOM 7393 C C . GLU E 1 79 ? -40.53728 36.45508 -41.71983 1.000 133.55264 79 GLU E C 1
ATOM 7394 O O . GLU E 1 79 ? -39.48697 36.83324 -42.25170 1.000 135.71867 79 GLU E O 1
ATOM 7400 N N . ALA E 1 80 ? -41.70250 37.06994 -41.93059 1.000 129.62540 80 ALA E N 1
ATOM 7401 C CA . ALA E 1 80 ? -41.76634 38.25563 -42.77768 1.000 130.81527 80 ALA E CA 1
ATOM 7402 C C . ALA E 1 80 ? -41.12389 39.45541 -42.09461 1.000 136.00076 80 ALA E C 1
ATOM 7403 O O . ALA E 1 80 ? -40.39766 40.22640 -42.73292 1.000 146.62024 80 ALA E O 1
ATOM 7405 N N . ALA E 1 81 ? -41.37505 39.62414 -40.79502 1.000 140.79602 81 ALA E N 1
ATOM 7406 C CA . ALA E 1 81 ? -40.83222 40.76041 -40.06068 1.000 147.63627 81 ALA E CA 1
ATOM 7407 C C . ALA E 1 81 ? -39.35510 40.58445 -39.73159 1.000 152.91905 81 ALA E C 1
ATOM 7408 O O . ALA E 1 81 ? -38.63856 41.58030 -39.57841 1.000 154.72353 81 ALA E O 1
ATOM 7410 N N . LYS E 1 82 ? -38.88394 39.34001 -39.61341 1.000 146.43722 82 LYS E N 1
ATOM 7411 C CA . LYS E 1 82 ? -37.47070 39.11183 -39.32722 1.000 137.72698 82 LYS E CA 1
ATOM 7412 C C . LYS E 1 82 ? -36.59455 39.57662 -40.48291 1.000 126.23762 82 LYS E C 1
ATOM 7413 O O . LYS E 1 82 ? -35.51820 40.14515 -40.26424 1.000 131.46893 82 LYS E O 1
ATOM 7419 N N . GLN E 1 83 ? -37.04121 39.34905 -41.71845 1.000 125.79244 83 GLN E N 1
ATOM 7420 C CA . GLN E 1 83 ? -36.29123 39.76709 -42.89462 1.000 140.78665 83 GLN E CA 1
ATOM 7421 C C . GLN E 1 83 ? -36.57305 41.20558 -43.30200 1.000 142.24448 83 GLN E C 1
ATOM 7422 O O . GLN E 1 83 ? -35.73936 41.81584 -43.98084 1.000 135.43529 83 GLN E O 1
ATOM 7428 N N . ALA E 1 84 ? -37.72047 41.75995 -42.90791 1.000 141.72115 84 ALA E N 1
ATOM 7429 C CA . ALA E 1 84 ? -38.02253 43.14863 -43.23768 1.000 149.34409 84 ALA E CA 1
ATOM 7430 C C . ALA E 1 84 ? -37.18839 44.10708 -42.39652 1.000 149.52893 84 ALA E C 1
ATOM 7431 O O . ALA E 1 84 ? -36.62531 45.07697 -42.91670 1.000 157.81502 84 ALA E O 1
ATOM 7433 N N . GLY E 1 85 ? -37.09516 43.85110 -41.09730 1.000 138.16401 85 GLY E N 1
ATOM 7434 C CA . GLY E 1 85 ? -36.32794 44.69090 -40.20546 1.000 125.00290 85 GLY E CA 1
ATOM 7435 C C . GLY E 1 85 ? -37.11529 45.72004 -39.42603 1.000 140.24236 85 GLY E C 1
ATOM 7436 O O . GLY E 1 85 ? -36.50593 46.64589 -38.87932 1.000 151.40605 85 GLY E O 1
ATOM 7437 N N . ASP E 1 86 ? -38.43825 45.59073 -39.35273 1.000 151.82508 86 ASP E N 1
ATOM 7438 C CA . ASP E 1 86 ? -39.27055 46.53570 -38.62007 1.000 147.79849 86 ASP E CA 1
ATOM 7439 C C . ASP E 1 86 ? -39.36674 46.10565 -37.16198 1.000 142.08452 86 ASP E C 1
ATOM 7440 O O . ASP E 1 86 ? -39.74031 44.96601 -36.86624 1.000 141.80311 86 ASP E O 1
ATOM 7445 N N . ASN E 1 87 ? -39.03196 47.02501 -36.25489 1.000 140.38919 87 ASN E N 1
ATOM 7446 C CA . ASN E 1 87 ? -38.99896 46.69849 -34.83430 1.000 145.57958 87 ASN E CA 1
ATOM 7447 C C . ASN E 1 87 ? -40.37993 46.74047 -34.19705 1.000 139.18153 87 ASN E C 1
ATOM 7448 O O . ASN E 1 87 ? -40.60939 46.07207 -33.18324 1.000 141.80130 87 ASN E O 1
ATOM 7453 N N . ASP E 1 88 ? -41.30508 47.51309 -34.76427 1.000 134.94202 88 ASP E N 1
ATOM 7454 C CA . ASP E 1 88 ? -42.61278 47.66065 -34.13960 1.000 144.40191 88 ASP E CA 1
ATOM 7455 C C . ASP E 1 88 ? -43.47092 46.41681 -34.33743 1.000 139.22456 88 ASP E C 1
ATOM 7456 O O . ASP E 1 88 ? -44.16149 45.98197 -33.40749 1.000 119.50283 88 ASP E O 1
ATOM 7461 N N . VAL E 1 89 ? -43.43856 45.83009 -35.53679 1.000 138.04090 89 VAL E N 1
ATOM 7462 C CA . VAL E 1 89 ? -44.24801 44.64318 -35.78910 1.000 128.08436 89 VAL E CA 1
ATOM 7463 C C . VAL E 1 89 ? -43.67542 43.43336 -35.06544 1.000 122.67733 89 VAL E C 1
ATOM 7464 O O . VAL E 1 89 ? -44.42098 42.52623 -34.67758 1.000 129.87632 89 VAL E O 1
ATOM 7468 N N . LEU E 1 90 ? -42.35542 43.39278 -34.86835 1.000 127.04391 90 LEU E N 1
ATOM 7469 C CA . LEU E 1 90 ? -41.75851 42.29299 -34.11796 1.000 129.38745 90 LEU E CA 1
ATOM 7470 C C . LEU E 1 90 ? -42.23891 42.29172 -32.67259 1.000 124.62428 90 LEU E C 1
ATOM 7471 O O . LEU E 1 90 ? -42.43966 41.22652 -32.07747 1.000 118.60208 90 LEU E O 1
ATOM 7476 N N . ARG E 1 91 ? -42.43354 43.47815 -32.09177 1.000 127.46382 91 ARG E N 1
ATOM 7477 C CA . ARG E 1 91 ? -42.96070 43.55565 -30.73431 1.000 127.38927 91 ARG E CA 1
ATOM 7478 C C . ARG E 1 91 ? -44.43164 43.16692 -30.68278 1.000 132.68243 91 ARG E C 1
ATOM 7479 O O . ARG E 1 91 ? -44.90203 42.66304 -29.65645 1.000 133.00917 91 ARG E O 1
ATOM 7487 N N . LYS E 1 92 ? -45.17031 43.39036 -31.77190 1.000 133.76404 92 LYS E N 1
ATOM 7488 C CA . LYS E 1 92 ? -46.57402 42.99639 -31.80849 1.000 137.00946 92 LYS E CA 1
ATOM 7489 C C . LYS E 1 92 ? -46.72523 41.49688 -32.03660 1.000 128.37827 92 LYS E C 1
ATOM 7490 O O . LYS E 1 92 ? -47.60988 40.86508 -31.44807 1.000 134.23841 92 LYS E O 1
ATOM 7496 N N . VAL E 1 93 ? -45.87463 40.91163 -32.88385 1.000 107.18855 93 VAL E N 1
ATOM 7497 C CA . VAL E 1 93 ? -45.90718 39.46570 -33.08110 1.000 97.75658 93 VAL E CA 1
ATOM 7498 C C . VAL E 1 93 ? -45.47606 38.74756 -31.80882 1.000 110.36994 93 VAL E C 1
ATOM 7499 O O . VAL E 1 93 ? -46.02743 37.69858 -31.45389 1.000 117.59546 93 VAL E O 1
ATOM 7503 N N . ALA E 1 94 ? -44.49711 39.30754 -31.09405 1.000 115.21962 94 ALA E N 1
ATOM 7504 C CA . ALA E 1 94 ? -44.02219 38.68270 -29.86340 1.000 118.03108 94 ALA E CA 1
ATOM 7505 C C . ALA E 1 94 ? -45.11347 38.66146 -28.80002 1.000 119.52719 94 ALA E C 1
ATOM 7506 O O . ALA E 1 94 ? -45.33032 37.63847 -28.13990 1.000 120.97371 94 ALA E O 1
ATOM 7508 N N . GLU E 1 95 ? -45.81118 39.78615 -28.61692 1.000 126.36675 95 GLU E N 1
ATOM 7509 C CA . GLU E 1 95 ? -46.89848 39.82729 -27.64410 1.000 127.96904 95 GLU E CA 1
ATOM 7510 C C . GLU E 1 95 ? -48.08423 38.98350 -28.09407 1.000 114.65809 95 GLU E C 1
ATOM 7511 O O . GLU E 1 95 ? -48.77699 38.39259 -27.25689 1.000 111.71853 95 GLU E O 1
ATOM 7517 N N . GLN E 1 96 ? -48.32841 38.90730 -29.40431 1.000 99.08726 96 GLN E N 1
ATOM 7518 C CA . GLN E 1 96 ? -49.43156 38.09180 -29.89903 1.000 105.66217 96 GLN E CA 1
ATOM 7519 C C . GLN E 1 96 ? -49.09808 36.60688 -29.82414 1.000 102.67525 96 GLN E C 1
ATOM 7520 O O . GLN E 1 96 ? -49.97845 35.78056 -29.55812 1.000 115.93456 96 GLN E O 1
ATOM 7526 N N . ALA E 1 97 ? -47.83338 36.24632 -30.05134 1.000 89.69817 97 ALA E N 1
ATOM 7527 C CA . ALA E 1 97 ? -47.44299 34.84600 -29.93132 1.000 102.63999 97 ALA E CA 1
ATOM 7528 C C . ALA E 1 97 ? -47.53657 34.36211 -28.49052 1.000 106.52289 97 ALA E C 1
ATOM 7529 O O . ALA E 1 97 ? -47.77139 33.17190 -28.25107 1.000 98.52354 97 ALA E O 1
ATOM 7531 N N . LEU E 1 98 ? -47.35510 35.26409 -27.52265 1.000 108.59807 98 LEU E N 1
ATOM 7532 C CA . LEU E 1 98 ? -47.52858 34.89118 -26.12279 1.000 105.78310 98 LEU E CA 1
ATOM 7533 C C . LEU E 1 98 ? -48.97363 34.51590 -25.82878 1.000 114.16048 98 LEU E C 1
ATOM 7534 O O . LEU E 1 98 ? -49.23338 33.59036 -25.05075 1.000 115.09779 98 LEU E O 1
ATOM 7539 N N . ARG E 1 99 ? -49.92702 35.22673 -26.43725 1.000 111.98511 99 ARG E N 1
ATOM 7540 C CA . ARG E 1 99 ? -51.33115 34.86586 -26.27550 1.000 106.70875 99 ARG E CA 1
ATOM 7541 C C . ARG E 1 99 ? -51.60981 33.48204 -26.84699 1.000 110.28604 99 ARG E C 1
ATOM 7542 O O . ARG E 1 99 ? -52.30886 32.67475 -26.22388 1.000 107.84712 99 ARG E O 1
ATOM 7550 N N . ILE E 1 100 ? -51.06350 33.18757 -28.03018 1.000 108.42405 100 ILE E N 1
ATOM 7551 C CA . ILE E 1 100 ? -51.24515 31.86835 -28.62701 1.000 102.74519 100 ILE E CA 1
ATOM 7552 C C . ILE E 1 100 ? -50.63946 30.79411 -27.73675 1.000 109.18154 100 ILE E C 1
ATOM 7553 O O . ILE E 1 100 ? -51.15307 29.67106 -27.66347 1.000 115.01921 100 ILE E O 1
ATOM 7558 N N . ALA E 1 101 ? -49.54717 31.11690 -27.04172 1.000 106.49193 101 ALA E N 1
ATOM 7559 C CA . ALA E 1 101 ? -48.93085 30.14505 -26.14673 1.000 114.38698 101 ALA E CA 1
ATOM 7560 C C . ALA E 1 101 ? -49.75680 29.95990 -24.87992 1.000 111.21325 101 ALA E C 1
ATOM 7561 O O . ALA E 1 101 ? -49.93313 28.83063 -24.40810 1.000 107.83567 101 ALA E O 1
ATOM 7563 N N . LYS E 1 102 ? -50.27325 31.05487 -24.31504 1.000 102.23324 102 LYS E N 1
ATOM 7564 C CA . LYS E 1 102 ? -51.07991 30.94345 -23.10439 1.000 108.68728 102 LYS E CA 1
ATOM 7565 C C . LYS E 1 102 ? -52.43991 30.32217 -23.39080 1.000 123.05963 102 LYS E C 1
ATOM 7566 O O . LYS E 1 102 ? -52.99666 29.63464 -22.52735 1.000 116.34228 102 LYS E O 1
ATOM 7572 N N . GLU E 1 103 ? -52.98957 30.55063 -24.58668 1.000 131.18583 103 GLU E N 1
ATOM 7573 C CA . GLU E 1 103 ? -54.23428 29.88887 -24.96703 1.000 120.95651 103 GLU E CA 1
ATOM 7574 C C . GLU E 1 103 ? -54.01667 28.39332 -25.16587 1.000 116.45467 103 GLU E C 1
ATOM 7575 O O . GLU E 1 103 ? -54.79453 27.57140 -24.66828 1.000 116.12624 103 GLU E O 1
ATOM 7581 N N . ALA E 1 104 ? -52.95362 28.02154 -25.88707 1.000 118.97422 104 ALA E N 1
ATOM 7582 C CA . ALA E 1 104 ? -52.68110 26.60904 -26.13866 1.000 116.82260 104 ALA E CA 1
ATOM 7583 C C . ALA E 1 104 ? -52.32380 25.86544 -24.85872 1.000 109.64614 104 ALA E C 1
ATOM 7584 O O . ALA E 1 104 ? -52.50288 24.64416 -24.78003 1.000 94.38632 104 ALA E O 1
ATOM 7586 N N . GLU E 1 105 ? -51.80615 26.57600 -23.85424 1.000 112.62325 105 GLU E N 1
ATOM 7587 C CA . GLU E 1 105 ? -51.58630 25.95609 -22.55233 1.000 125.55655 105 GLU E CA 1
ATOM 7588 C C . GLU E 1 105 ? -52.90879 25.55968 -21.90976 1.000 129.30453 105 GLU E C 1
ATOM 7589 O O . GLU E 1 105 ? -53.02817 24.47179 -21.33271 1.000 117.26241 105 GLU E O 1
ATOM 7595 N N . LYS E 1 106 ? -53.91654 26.43128 -22.00297 1.000 131.16602 106 LYS E N 1
ATOM 7596 C CA . LYS E 1 106 ? -55.23947 26.08963 -21.49140 1.000 122.24566 106 LYS E CA 1
ATOM 7597 C C . LYS E 1 106 ? -55.89173 25.00085 -22.33495 1.000 106.79501 106 LYS E C 1
ATOM 7598 O O . LYS E 1 106 ? -56.58531 24.12741 -21.80177 1.000 99.59316 106 LYS E O 1
ATOM 7604 N N . GLN E 1 107 ? -55.67071 25.02730 -23.65201 1.000 114.63463 107 GLN E N 1
ATOM 7605 C CA . GLN E 1 107 ? -56.21870 24.00701 -24.53932 1.000 102.69897 107 GLN E CA 1
ATOM 7606 C C . GLN E 1 107 ? -55.60914 22.63090 -24.30842 1.000 105.14789 107 GLN E C 1
ATOM 7607 O O . GLN E 1 107 ? -56.04494 21.66662 -24.94695 1.000 89.17033 107 GLN E O 1
ATOM 7613 N N . GLY E 1 108 ? -54.62261 22.51485 -23.42146 1.000 118.60147 108 GLY E N 1
ATOM 7614 C CA . GLY E 1 108 ? -53.95109 21.25779 -23.18321 1.000 115.61334 108 GLY E CA 1
ATOM 7615 C C . GLY E 1 108 ? -52.92328 20.87447 -24.22306 1.000 119.84560 108 GLY E C 1
ATOM 7616 O O . GLY E 1 108 ? -52.35205 19.78064 -24.12843 1.000 115.11166 108 GLY E O 1
ATOM 7617 N N . ASN E 1 109 ? -52.66559 21.73332 -25.20837 1.000 126.62227 109 ASN E N 1
ATOM 7618 C CA . ASN E 1 109 ? -51.70126 21.45629 -26.27306 1.000 125.97814 109 ASN E CA 1
ATOM 7619 C C . ASN E 1 109 ? -50.41367 22.20468 -25.94133 1.000 116.07461 109 ASN E C 1
ATOM 7620 O O . ASN E 1 109 ? -50.21595 23.35046 -26.34785 1.000 110.80773 109 ASN E O 1
ATOM 7625 N N . VAL E 1 110 ? -49.52887 21.54378 -25.18905 1.000 109.76832 110 VAL E N 1
ATOM 7626 C CA . VAL E 1 110 ? -48.25932 22.16006 -24.82377 1.000 101.71106 110 VAL E CA 1
ATOM 7627 C C . VAL E 1 110 ? -47.30720 22.22797 -26.00898 1.000 94.81395 110 VAL E C 1
ATOM 7628 O O . VAL E 1 110 ? -46.42549 23.09433 -26.04015 1.000 85.78922 110 VAL E O 1
ATOM 7632 N N . ASP E 1 111 ? -47.46589 21.33702 -26.99094 1.000 103.09120 111 ASP E N 1
ATOM 7633 C CA . ASP E 1 111 ? -46.61674 21.37261 -28.17813 1.000 107.18449 111 ASP E CA 1
ATOM 7634 C C . ASP E 1 111 ? -46.82152 22.66623 -28.95793 1.000 100.65892 111 ASP E C 1
ATOM 7635 O O . ASP E 1 111 ? -45.85565 23.35062 -29.31613 1.000 94.72373 111 ASP E O 1
ATOM 7640 N N . VAL E 1 112 ? -48.08000 23.01711 -29.22902 1.000 97.55286 112 VAL E N 1
ATOM 7641 C CA . VAL E 1 112 ? -48.37675 24.29253 -29.87295 1.000 93.55902 112 VAL E CA 1
ATOM 7642 C C . VAL E 1 112 ? -48.00843 25.45133 -28.95465 1.000 103.73851 112 VAL E C 1
ATOM 7643 O O . VAL E 1 112 ? -47.53835 26.50058 -29.41229 1.000 101.91696 112 VAL E O 1
ATOM 7647 N N . ALA E 1 113 ? -48.21077 25.28037 -27.64552 1.000 108.66865 113 ALA E N 1
ATOM 7648 C CA . ALA E 1 113 ? -47.84402 26.32698 -26.69786 1.000 93.96365 113 ALA E CA 1
ATOM 7649 C C . ALA E 1 113 ? -46.34263 26.58032 -26.71425 1.000 98.26140 113 ALA E C 1
ATOM 7650 O O . ALA E 1 113 ? -45.89740 27.72822 -26.59881 1.000 102.78505 113 ALA E O 1
ATOM 7652 N N . ALA E 1 114 ? -45.54518 25.52016 -26.86447 1.000 94.17110 114 ALA E N 1
ATOM 7653 C CA . ALA E 1 114 ? -44.10100 25.69565 -26.97528 1.000 97.22908 114 ALA E CA 1
ATOM 7654 C C . ALA E 1 114 ? -43.72179 26.32154 -28.31206 1.000 95.05519 114 ALA E C 1
ATOM 7655 O O . ALA E 1 114 ? -42.85668 27.20392 -28.36590 1.000 83.83264 114 ALA E O 1
ATOM 7657 N N . LYS E 1 115 ? -44.35725 25.87786 -29.40202 1.000 88.27665 115 LYS E N 1
ATOM 7658 C CA . LYS E 1 115 ? -44.06903 26.45394 -30.71204 1.000 92.59724 115 LYS E CA 1
ATOM 7659 C C . LYS E 1 115 ? -44.44587 27.92849 -30.77104 1.000 95.33836 115 LYS E C 1
ATOM 7660 O O . LYS E 1 115 ? -43.77737 28.71274 -31.45498 1.000 101.18509 115 LYS E O 1
ATOM 7666 N N . ALA E 1 116 ? -45.50973 28.32549 -30.06806 1.000 85.47928 116 ALA E N 1
ATOM 7667 C CA . ALA E 1 116 ? -45.86784 29.73812 -30.02198 1.000 89.13851 116 ALA E CA 1
ATOM 7668 C C . ALA E 1 116 ? -44.89159 30.53061 -29.16439 1.000 92.28601 116 ALA E C 1
ATOM 7669 O O . ALA E 1 116 ? -44.68057 31.72486 -29.40980 1.000 97.12642 116 ALA E O 1
ATOM 7671 N N . ALA E 1 117 ? -44.28816 29.88753 -28.16057 1.000 89.06806 117 ALA E N 1
ATOM 7672 C CA . ALA E 1 117 ? -43.27013 30.55958 -27.36216 1.000 95.30847 117 ALA E CA 1
ATOM 7673 C C . ALA E 1 117 ? -41.99042 30.76695 -28.15919 1.000 85.72858 117 ALA E C 1
ATOM 7674 O O . ALA E 1 117 ? -41.31496 31.78893 -27.99237 1.000 81.68788 117 ALA E O 1
ATOM 7676 N N . GLN E 1 118 ? -41.64716 29.81308 -29.02787 1.000 90.20272 118 GLN E N 1
ATOM 7677 C CA . GLN E 1 118 ? -40.47068 29.96170 -29.87803 1.000 87.92053 118 GLN E CA 1
ATOM 7678 C C . GLN E 1 118 ? -40.61486 31.16274 -30.80400 1.000 87.32979 118 GLN E C 1
ATOM 7679 O O . GLN E 1 118 ? -39.68315 31.96104 -30.95655 1.000 93.84797 118 GLN E O 1
ATOM 7685 N N . VAL E 1 119 ? -41.78078 31.30130 -31.43848 1.000 77.43452 119 VAL E N 1
ATOM 7686 C CA . VAL E 1 119 ? -42.04126 32.46897 -32.27542 1.000 71.98989 119 VAL E CA 1
ATOM 7687 C C . VAL E 1 119 ? -41.98619 33.74172 -31.44040 1.000 88.41769 119 VAL E C 1
ATOM 7688 O O . VAL E 1 119 ? -41.47695 34.77710 -31.88866 1.000 77.20281 119 VAL E O 1
ATOM 7692 N N . ALA E 1 120 ? -42.50069 33.68258 -30.20894 1.000 100.10699 120 ALA E N 1
ATOM 7693 C CA . ALA E 1 120 ? -42.42298 34.83557 -29.31762 1.000 103.44880 120 ALA E CA 1
ATOM 7694 C C . ALA E 1 120 ? -40.97592 35.17535 -28.98525 1.000 106.94553 120 ALA E C 1
ATOM 7695 O O . ALA E 1 120 ? -40.59260 36.35117 -28.97060 1.000 110.59335 120 ALA E O 1
ATOM 7697 N N . ALA E 1 121 ? -40.15544 34.15739 -28.71630 1.000 103.17778 121 ALA E N 1
ATOM 7698 C CA . ALA E 1 121 ? -38.73392 34.38895 -28.49696 1.000 99.73293 121 ALA E CA 1
ATOM 7699 C C . ALA E 1 121 ? -38.00563 34.72729 -29.78907 1.000 101.41580 121 ALA E C 1
ATOM 7700 O O . ALA E 1 121 ? -36.95767 35.37983 -29.74325 1.000 105.74997 121 ALA E O 1
ATOM 7702 N N . GLU E 1 122 ? -38.54001 34.30332 -30.93616 1.000 94.46321 122 GLU E N 1
ATOM 7703 C CA . GLU E 1 122 ? -37.90513 34.61117 -32.21291 1.000 92.23680 122 GLU E CA 1
ATOM 7704 C C . GLU E 1 122 ? -37.99509 36.10056 -32.52300 1.000 98.78928 122 GLU E C 1
ATOM 7705 O O . GLU E 1 122 ? -37.00482 36.72418 -32.92092 1.000 101.96898 122 GLU E O 1
ATOM 7711 N N . ALA E 1 123 ? -39.17745 36.69030 -32.34286 1.000 101.96850 123 ALA E N 1
ATOM 7712 C CA . 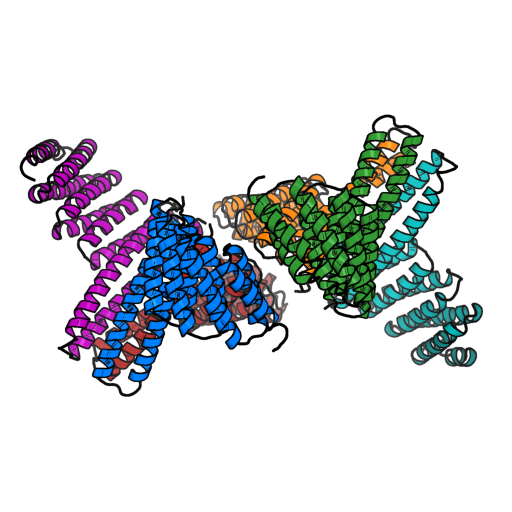ALA E 1 123 ? -39.35482 38.10199 -32.66194 1.000 108.38379 123 ALA E CA 1
ATOM 7713 C C . ALA E 1 123 ? -38.74442 39.00379 -31.59520 1.000 106.21545 123 ALA E C 1
ATOM 7714 O O . ALA E 1 123 ? -38.17034 40.04920 -31.91964 1.000 111.60011 123 ALA E O 1
ATOM 7716 N N . ALA E 1 124 ? -38.85541 38.61869 -30.32126 1.000 97.69871 124 ALA E N 1
ATOM 7717 C CA . ALA E 1 124 ? -38.32095 39.45362 -29.25047 1.000 99.43909 124 ALA E CA 1
ATOM 7718 C C . ALA E 1 124 ? -36.79919 39.50731 -29.27990 1.000 113.91482 124 ALA E C 1
ATOM 7719 O O . ALA E 1 124 ? -36.20929 40.52255 -28.89177 1.000 109.59557 124 ALA E O 1
ATOM 7721 N N . LYS E 1 125 ? -36.14948 38.43164 -29.72949 1.000 117.83636 125 LYS E N 1
ATOM 7722 C CA . LYS E 1 125 ? -34.69310 38.42935 -29.82376 1.000 107.02075 125 LYS E CA 1
ATOM 7723 C C . LYS E 1 125 ? -34.21497 39.37116 -30.92125 1.000 95.30486 125 LYS E C 1
ATOM 7724 O O . LYS E 1 125 ? -33.30948 40.18512 -30.70493 1.000 88.15391 125 LYS E O 1
ATOM 7730 N N . GLN E 1 126 ? -34.82119 39.27778 -32.10806 1.000 111.09973 126 GLN E N 1
ATOM 7731 C CA . GLN E 1 126 ? -34.39827 40.10772 -33.23125 1.000 115.23809 126 GLN E CA 1
ATOM 7732 C C . GLN E 1 126 ? -34.72305 41.57890 -33.00171 1.000 112.94344 126 GLN E C 1
ATOM 7733 O O . GLN E 1 126 ? -34.01966 42.45476 -33.51912 1.000 123.53731 126 GLN E O 1
ATOM 7739 N N . ALA E 1 127 ? -35.77537 41.87126 -32.23420 1.000 98.73167 127 ALA E N 1
ATOM 7740 C CA . ALA E 1 127 ? -36.14670 43.25381 -31.96492 1.000 109.96880 127 ALA E CA 1
ATOM 7741 C C . ALA E 1 127 ? -35.35740 43.86161 -30.81393 1.000 116.91467 127 ALA E C 1
ATOM 7742 O O . ALA E 1 127 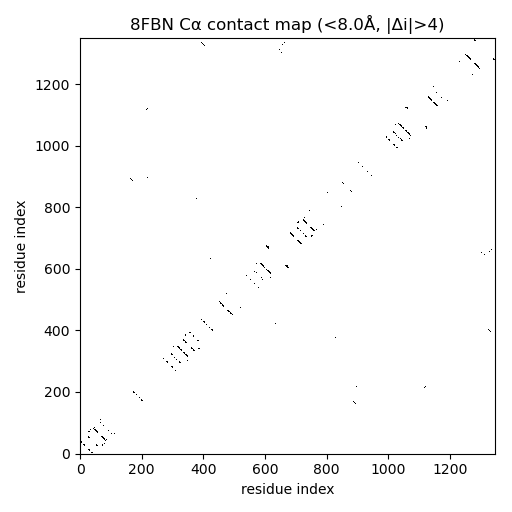? -35.29900 45.09049 -30.70263 1.000 110.76870 127 ALA E O 1
ATOM 7744 N N . GLY E 1 128 ? -34.75770 43.03965 -29.96009 1.000 125.03147 128 GLY E N 1
ATOM 7745 C CA . GLY E 1 128 ? -33.96906 43.55563 -28.85826 1.000 127.35338 128 GLY E CA 1
ATOM 7746 C C . GLY E 1 128 ? -34.77557 44.04924 -27.67961 1.000 127.08577 128 GLY E C 1
ATOM 7747 O O . GLY E 1 128 ? -34.38864 45.03453 -27.03860 1.000 127.95654 128 GLY E O 1
ATOM 7748 N N . ASP E 1 129 ? -35.88969 43.38984 -27.37159 1.000 118.28319 129 ASP E N 1
ATOM 7749 C CA . ASP E 1 129 ? -36.74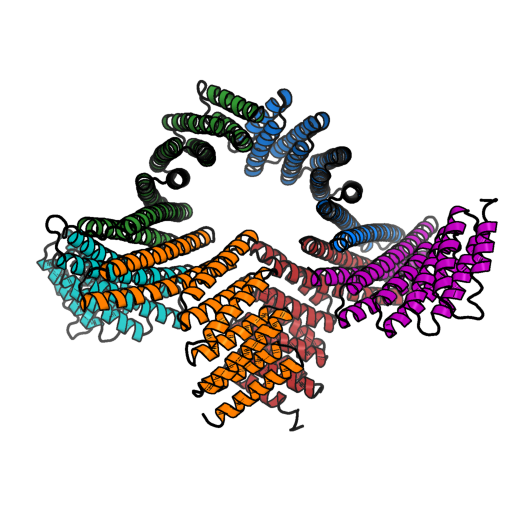408 43.75956 -26.24952 1.000 120.89677 129 ASP E CA 1
ATOM 7750 C C . ASP E 1 129 ? -36.38503 42.86991 -25.06396 1.000 121.33972 129 ASP E C 1
ATOM 7751 O O . ASP E 1 129 ? -36.72615 41.68255 -25.04575 1.000 118.50827 129 ASP E O 1
ATOM 7756 N N . LYS E 1 130 ? -35.69975 43.44748 -24.07184 1.000 124.64468 130 LYS E N 1
ATOM 7757 C CA . LYS E 1 130 ? -35.29798 42.66895 -22.90396 1.000 115.17646 130 LYS E CA 1
ATOM 7758 C C . LYS E 1 130 ? -36.48654 42.32854 -22.01506 1.000 104.64398 130 LYS E C 1
ATOM 7759 O O . LYS E 1 130 ? -36.51261 41.25383 -21.40378 1.000 117.05766 130 LYS E O 1
ATOM 7765 N N . ASP E 1 131 ? -37.47436 43.22240 -21.92999 1.000 110.58000 131 ASP E N 1
ATOM 7766 C CA . ASP E 1 131 ? -38.64633 42.94968 -21.10627 1.000 116.20276 131 ASP E CA 1
ATOM 7767 C C . ASP E 1 131 ? -39.50647 41.84577 -21.70559 1.000 110.80297 131 ASP E C 1
ATOM 7768 O O . ASP E 1 131 ? -40.12685 41.07405 -20.96557 1.000 107.29550 131 ASP E O 1
ATOM 7773 N N . MET E 1 132 ? -39.55069 41.74991 -23.03530 1.000 114.89364 132 MET E N 1
ATOM 7774 C CA . MET E 1 132 ? -40.32824 40.69941 -23.68174 1.000 114.91579 132 MET E CA 1
ATOM 7775 C C . MET E 1 132 ? -39.60080 39.35976 -23.64218 1.000 115.78884 132 MET E C 1
ATOM 7776 O O . MET E 1 132 ? -40.23481 38.31448 -23.46211 1.000 113.58484 132 MET E O 1
ATOM 7781 N N . LEU E 1 133 ? -38.27423 39.37211 -23.80210 1.000 113.00107 133 LEU E N 1
ATOM 7782 C CA . LEU E 1 133 ? -37.50964 38.12720 -23.80182 1.000 103.89875 133 LEU E CA 1
ATOM 7783 C C . LEU E 1 133 ? -37.62751 37.40575 -22.46465 1.000 104.72027 133 LEU E C 1
ATOM 7784 O O . LEU E 1 133 ? -37.85379 36.19057 -22.41870 1.000 96.97742 133 LEU E O 1
ATOM 7789 N N . GLU E 1 134 ? -37.46952 38.13879 -21.36051 1.000 98.39712 134 GLU E N 1
ATOM 7790 C CA . GLU E 1 134 ? -37.63145 37.51969 -20.05080 1.000 108.43098 134 GLU E CA 1
ATOM 7791 C C . GLU E 1 134 ? -39.06642 37.06031 -19.82743 1.000 113.00004 134 GLU E C 1
ATOM 7792 O O . GLU E 1 134 ? -39.29661 36.06998 -19.12315 1.000 113.78079 134 GLU E O 1
ATOM 7798 N N . LYS E 1 135 ? -40.03923 37.75287 -20.42615 1.000 108.31452 135 LYS E N 1
ATOM 7799 C CA . LYS E 1 135 ? -41.42815 37.31914 -20.31193 1.000 111.05248 135 LYS E CA 1
ATOM 7800 C C . LYS E 1 135 ? -41.66333 36.02139 -21.07574 1.000 99.74200 135 LYS E C 1
ATOM 7801 O O . LYS E 1 135 ? -42.38392 35.13696 -20.59918 1.000 105.62502 135 LYS E O 1
ATOM 7807 N N . VAL E 1 136 ? -41.06281 35.88772 -22.26127 1.000 88.12830 136 VAL E N 1
ATOM 7808 C CA . VAL E 1 136 ? -41.16472 34.63511 -23.00280 1.000 74.28041 136 VAL E CA 1
ATOM 7809 C C . VAL E 1 136 ? -40.46766 33.51160 -22.24845 1.000 75.53256 136 VAL E C 1
ATOM 7810 O O . VAL E 1 136 ? -40.90272 32.35447 -22.29962 1.000 77.37284 136 VAL E O 1
ATOM 7814 N N . ALA E 1 137 ? -39.39158 33.82791 -21.52503 1.000 89.73550 137 ALA E N 1
ATOM 7815 C CA . ALA E 1 137 ? -38.68808 32.80261 -20.76181 1.000 97.40029 137 ALA E CA 1
ATOM 7816 C C . ALA E 1 137 ? -39.53725 32.29152 -19.60286 1.000 91.43971 137 ALA E C 1
ATOM 7817 O O . ALA E 1 137 ? -39.51702 31.09481 -19.29060 1.000 77.59529 137 ALA E O 1
ATOM 7819 N N . LYS E 1 138 ? -40.29345 33.17911 -18.95475 1.000 96.54564 138 LYS E N 1
ATOM 7820 C CA . LYS E 1 138 ? -41.13554 32.75141 -17.84386 1.000 107.90097 138 LYS E CA 1
ATOM 7821 C C . LYS E 1 138 ? -42.41221 32.07103 -18.32067 1.000 101.16057 138 LYS E C 1
ATOM 7822 O O . LYS E 1 138 ? -42.97439 31.24571 -17.59227 1.000 94.42898 138 LYS E O 1
ATOM 7828 N N . VAL E 1 139 ? -42.88578 32.40046 -19.52494 1.000 94.47251 139 VAL E N 1
ATOM 7829 C CA . VAL E 1 139 ? -44.02587 31.68431 -20.08924 1.000 95.40909 139 VAL E CA 1
ATOM 7830 C C . VAL E 1 139 ? -43.61180 30.28043 -20.51039 1.000 92.16941 139 VAL E C 1
ATOM 7831 O O . VAL E 1 139 ? -44.34948 29.30932 -20.30002 1.000 83.25932 139 VAL E O 1
ATOM 7835 N N . ALA E 1 140 ? -42.42311 30.14718 -21.10305 1.000 80.34445 140 ALA E N 1
ATOM 7836 C CA . ALA E 1 140 ? -41.93196 28.82510 -21.47053 1.000 79.89575 140 ALA E CA 1
ATOM 7837 C C . ALA E 1 140 ? -41.62128 27.98365 -20.24032 1.000 80.95522 140 ALA E C 1
ATOM 7838 O O . ALA E 1 140 ? -41.65910 26.74978 -20.30919 1.000 80.35205 140 ALA E O 1
ATOM 7840 N N . GLU E 1 141 ? -41.31316 28.62582 -19.11098 1.000 74.20830 141 GLU E N 1
ATOM 7841 C CA . GLU E 1 141 ? -41.11352 27.87581 -17.87647 1.000 94.20141 141 GLU E CA 1
ATOM 7842 C C . GLU E 1 141 ? -42.43138 27.33371 -17.33760 1.000 97.43365 141 GLU E C 1
ATOM 7843 O O . GLU E 1 141 ? -42.45411 26.25894 -16.72772 1.000 96.32324 141 GLU E O 1
ATOM 7849 N N . GLN E 1 142 ? -43.53577 28.05254 -17.55712 1.000 94.26055 142 GLN E N 1
ATOM 7850 C CA . GLN E 1 142 ? -44.83948 27.54022 -17.14766 1.000 86.30660 142 GLN E CA 1
ATOM 7851 C C . GLN E 1 142 ? -45.29482 26.40507 -18.05646 1.000 82.77144 142 GLN E C 1
ATOM 7852 O O . GLN E 1 142 ? -45.90074 25.43380 -17.58927 1.000 91.45979 142 GLN E O 1
ATOM 7858 N N . ILE E 1 143 ? -45.01926 26.51233 -19.35813 1.000 73.14259 143 ILE E N 1
ATOM 7859 C CA . ILE E 1 143 ? -45.32763 25.41812 -20.27501 1.000 76.35898 143 ILE E CA 1
ATOM 7860 C C . ILE E 1 143 ? -44.51933 24.18069 -19.91103 1.000 85.81915 143 ILE E C 1
ATOM 7861 O O . ILE E 1 143 ? -45.00654 23.04759 -20.01077 1.000 85.02532 143 ILE E O 1
ATOM 7866 N N . ALA E 1 144 ? -43.27054 24.37868 -19.48254 1.000 97.69908 144 ALA E N 1
ATOM 7867 C CA . ALA E 1 144 ? -42.43198 23.25234 -19.08917 1.000 91.17411 144 ALA E CA 1
ATOM 7868 C C . ALA E 1 144 ? -42.96915 22.57455 -17.83549 1.000 105.03524 144 ALA E C 1
ATOM 7869 O O . ALA E 1 144 ? -43.00837 21.34103 -17.75938 1.000 105.71956 144 ALA E O 1
ATOM 7871 N N . LYS E 1 145 ? -43.38549 23.36206 -16.84004 1.000 103.26106 145 LYS E N 1
ATOM 7872 C CA . LYS E 1 145 ? -43.97588 22.77501 -15.64245 1.000 96.09455 145 LYS E CA 1
ATOM 7873 C C . LYS E 1 145 ? -45.33094 22.14693 -15.93983 1.000 90.82038 145 LYS E C 1
ATOM 7874 O O . LYS E 1 145 ? -45.71960 21.17576 -15.28124 1.000 95.24131 145 LYS E O 1
ATOM 7880 N N . ALA E 1 146 ? -46.05786 22.67784 -16.92621 1.000 85.82863 146 ALA E N 1
ATOM 7881 C CA . ALA E 1 146 ? -47.32662 22.07094 -17.31455 1.000 80.19557 146 ALA E CA 1
ATOM 7882 C C . ALA E 1 146 ? -47.10448 20.74482 -18.02894 1.000 81.43242 146 ALA E C 1
ATOM 7883 O O . ALA E 1 146 ? -47.84023 19.77837 -17.79907 1.000 94.99875 146 ALA E O 1
ATOM 7885 N N . ALA E 1 147 ? -46.09586 20.67854 -18.90028 1.000 87.09558 147 ALA E N 1
ATOM 7886 C CA . ALA E 1 147 ? -45.78215 19.41838 -19.56302 1.000 93.82997 147 ALA E CA 1
ATOM 7887 C C . ALA E 1 147 ? -45.24363 18.38786 -18.57796 1.000 97.69545 147 ALA E C 1
ATOM 7888 O O . ALA E 1 147 ? -45.48156 17.18667 -18.74996 1.000 90.11461 147 ALA E O 1
ATOM 7890 N N . GLU E 1 148 ? -44.51803 18.83278 -17.54696 1.000 97.09363 148 GLU E N 1
ATOM 7891 C CA . GLU E 1 148 ? -44.07572 17.91274 -16.50311 1.000 97.71004 148 GLU E CA 1
ATOM 7892 C C . GLU E 1 148 ? -45.26533 17.25946 -15.81346 1.000 104.51184 148 GLU E C 1
ATOM 7893 O O . GLU E 1 148 ? -45.22541 16.06802 -15.48395 1.000 107.16692 148 GLU E O 1
ATOM 7899 N N . LYS E 1 149 ? -46.33662 18.02504 -15.58928 1.000 103.71749 149 LYS E N 1
ATOM 7900 C CA . LYS E 1 149 ? -47.54772 17.44673 -15.01748 1.000 89.29251 149 LYS E CA 1
ATOM 7901 C C . LYS E 1 149 ? -48.26539 16.56100 -16.02761 1.000 89.70938 149 LYS E C 1
ATOM 7902 O O . LYS E 1 149 ? -48.83361 15.52727 -15.65864 1.000 87.85042 149 LYS E O 1
ATOM 7908 N N . GLU E 1 150 ? -48.24405 16.94217 -17.30761 1.000 95.66741 150 GLU E N 1
ATOM 7909 C CA . GLU E 1 150 ? -48.83543 16.11054 -18.34944 1.000 89.62253 150 GLU E CA 1
ATOM 7910 C C . GLU E 1 150 ? -48.03254 14.84592 -18.62467 1.000 97.25370 150 GLU E C 1
ATOM 7911 O O . GLU E 1 150 ? -48.50231 13.99270 -19.38530 1.000 95.60411 150 GLU E O 1
ATOM 7917 N N . GLY E 1 151 ? -46.84995 14.70303 -18.03365 1.000 94.80745 151 GLY E N 1
ATOM 7918 C CA . GLY E 1 151 ? -46.03023 13.52669 -18.28199 1.000 100.59815 151 GLY E CA 1
ATOM 7919 C C . GLY E 1 151 ? -45.61565 13.37731 -19.72919 1.000 119.97504 151 GLY E C 1
ATOM 7920 O O . GLY E 1 151 ? -45.59860 12.25824 -20.25751 1.000 129.52535 151 GLY E O 1
ATOM 7921 N N . ASP E 1 152 ? -45.28000 14.48731 -20.38643 1.000 123.24909 152 ASP E N 1
ATOM 7922 C CA . ASP E 1 152 ? -44.94837 14.48514 -21.80621 1.000 113.40497 152 ASP E CA 1
ATOM 7923 C C . ASP E 1 152 ? -43.45087 14.32733 -22.04909 1.000 117.34320 152 ASP E C 1
ATOM 7924 O O . ASP E 1 152 ? -43.03769 13.47859 -22.84686 1.000 119.37687 152 ASP E O 1
ATOM 7929 N N . LYS E 1 153 ? -42.63814 15.16264 -21.39409 1.000 111.62366 153 LYS E N 1
ATOM 7930 C CA . LYS E 1 153 ? -41.17813 15.12880 -21.46579 1.000 110.76247 153 LYS E CA 1
ATOM 7931 C C . LYS E 1 153 ? -40.66178 15.54794 -22.83857 1.000 101.93620 153 LYS E C 1
ATOM 7932 O O . LYS E 1 153 ? -39.58615 16.14613 -22.94457 1.000 95.64940 153 LYS E O 1
ATOM 7938 N N . LYS E 1 154 ? -41.41532 15.23504 -23.89411 1.000 109.90387 154 LYS E N 1
ATOM 7939 C CA . LYS E 1 154 ? -41.03402 15.66343 -25.23540 1.000 108.19226 154 LYS E CA 1
ATOM 7940 C C . LYS E 1 154 ? -41.07491 17.18107 -25.35516 1.000 104.70951 154 LYS E C 1
ATOM 7941 O O . LYS E 1 154 ? -40.12279 17.80303 -25.83796 1.000 107.34718 154 LYS E O 1
ATOM 7947 N N . VAL E 1 155 ? -42.17151 17.79481 -24.91462 1.000 101.61506 155 VAL E N 1
ATOM 7948 C CA . VAL E 1 155 ? -42.28114 19.24830 -24.97031 1.000 101.01356 155 VAL E CA 1
ATOM 7949 C C . VAL E 1 155 ? -41.63384 19.90047 -23.75491 1.000 100.26569 155 VAL E C 1
ATOM 7950 O O . VAL E 1 155 ? -41.11949 21.02103 -23.85054 1.000 94.70138 155 VAL E O 1
ATOM 7954 N N . SER E 1 156 ? -41.62278 19.21300 -22.61093 1.000 99.06391 156 SER E N 1
ATOM 7955 C CA . SER E 1 156 ? -41.03825 19.78902 -21.40374 1.000 97.87081 156 SER E CA 1
ATOM 7956 C C . SER E 1 156 ? -39.56621 20.12985 -21.60349 1.000 101.21497 156 SER E C 1
ATOM 7957 O O . SER E 1 156 ? -39.10034 21.18282 -21.15275 1.000 97.28094 156 SER E O 1
ATOM 7960 N N . ILE E 1 157 ? -38.81453 19.25019 -22.26887 1.000 94.47520 157 ILE E N 1
ATOM 7961 C CA . ILE E 1 157 ? -37.40214 19.52913 -22.50997 1.000 94.37774 157 ILE E CA 1
ATOM 7962 C C . ILE E 1 157 ? -37.24616 20.64818 -23.53328 1.000 100.26825 157 ILE E C 1
ATOM 7963 O O . ILE E 1 157 ? -36.38149 21.52145 -23.39170 1.000 97.70712 157 ILE E O 1
ATOM 7968 N N . ASP E 1 158 ? -38.08292 20.64996 -24.57377 1.000 98.36641 158 ASP E N 1
ATOM 7969 C CA . ASP E 1 158 ? -38.04949 21.73630 -25.54626 1.000 84.21728 158 ASP E CA 1
ATOM 7970 C C . ASP E 1 158 ? -38.57215 23.04736 -24.97176 1.000 90.88078 158 ASP E C 1
ATOM 7971 O O . ASP E 1 158 ? -38.20345 24.11675 -25.46921 1.000 74.26008 158 ASP E O 1
ATOM 7976 N N . ALA E 1 159 ? -39.41826 22.99291 -23.94020 1.000 101.19697 159 ALA E N 1
ATOM 7977 C CA . ALA E 1 159 ? -39.92191 24.22115 -23.33495 1.000 92.69084 159 ALA E CA 1
ATOM 7978 C C . ALA E 1 159 ? -38.87554 24.87285 -22.43979 1.000 85.19254 159 ALA E C 1
ATOM 7979 O O . ALA E 1 159 ? -38.81383 26.10407 -22.34770 1.000 79.31822 159 ALA E O 1
ATOM 7981 N N . THR E 1 160 ? -38.05328 24.06628 -21.76570 1.000 69.46285 160 THR E N 1
ATOM 7982 C CA . THR E 1 160 ? -36.94941 24.62585 -20.99484 1.000 83.70756 160 THR E CA 1
ATOM 7983 C C . THR E 1 160 ? -35.85735 25.17010 -21.90604 1.000 91.49730 160 THR E C 1
ATOM 7984 O O . THR E 1 160 ? -35.19686 26.15722 -21.56128 1.000 82.28792 160 THR E O 1
ATOM 7988 N N . ARG E 1 161 ? -35.65525 24.54138 -23.06669 1.000 79.75502 161 ARG E N 1
ATOM 7989 C CA . ARG E 1 161 ? -34.68582 25.05032 -24.03030 1.000 82.74044 161 ARG E CA 1
ATOM 7990 C C . ARG E 1 161 ? -35.07511 26.43945 -24.51847 1.000 75.87346 161 ARG E C 1
ATOM 7991 O O . ARG E 1 161 ? -34.22342 27.32905 -24.62955 1.000 87.89848 161 ARG E O 1
ATOM 7999 N N . ILE E 1 162 ? -36.36050 26.64438 -24.81252 1.000 84.01299 162 ILE E N 1
ATOM 8000 C CA . ILE E 1 162 ? -36.82587 27.95805 -25.24484 1.000 80.55383 162 ILE E CA 1
ATOM 8001 C C . ILE E 1 162 ? -36.76189 28.95199 -24.09248 1.000 82.37563 162 ILE E C 1
ATOM 8002 O O . ILE E 1 162 ? -36.43659 30.12946 -24.28703 1.000 89.04276 162 ILE E O 1
ATOM 8007 N N . ALA E 1 163 ? -37.06746 28.49692 -22.87509 1.000 83.09949 163 ALA E N 1
ATOM 8008 C CA . ALA E 1 163 ? -36.95397 29.37035 -21.71254 1.000 70.16424 163 ALA E CA 1
ATOM 8009 C C . ALA E 1 163 ? -35.50590 29.77766 -21.47117 1.000 91.26083 163 ALA E C 1
ATOM 8010 O O . ALA E 1 163 ? -35.23101 30.92672 -21.10442 1.000 79.65724 163 ALA E O 1
ATOM 8012 N N . LEU E 1 164 ? -34.56570 28.85144 -21.68132 1.000 89.04304 164 LEU E N 1
ATOM 8013 C CA . LEU E 1 164 ? -33.15375 29.17096 -21.49081 1.000 89.25000 164 LEU E CA 1
ATOM 8014 C C . LEU E 1 164 ? -32.63789 30.08126 -22.59761 1.000 86.18341 164 LEU E C 1
ATOM 8015 O O . LEU E 1 164 ? -31.91861 31.05005 -22.32609 1.000 89.74472 164 LEU E O 1
ATOM 8020 N N . GLU E 1 165 ? -32.99621 29.78952 -23.85075 1.000 76.31168 165 GLU E N 1
ATOM 8021 C CA . GLU E 1 165 ? -32.54200 30.62400 -24.95648 1.000 68.14641 165 GLU E CA 1
ATOM 8022 C C . GLU E 1 165 ? -33.12093 32.02979 -24.87320 1.000 71.19408 165 GLU E C 1
ATOM 8023 O O . GLU E 1 165 ? -32.46052 32.99524 -25.27295 1.000 75.94090 165 GLU E O 1
ATOM 8029 N N . ALA E 1 166 ? -34.34069 32.16732 -24.34983 1.000 80.64341 166 ALA E N 1
ATOM 8030 C CA . ALA E 1 166 ? -34.94809 33.48873 -24.23149 1.000 78.66041 166 ALA E CA 1
ATOM 8031 C C . ALA E 1 166 ? -34.31699 34.29020 -23.10055 1.000 71.39680 166 ALA E C 1
ATOM 8032 O O . ALA E 1 166 ? -34.09775 35.49899 -23.23751 1.000 66.03561 166 ALA E O 1
ATOM 8034 N N . SER E 1 167 ? -34.02063 33.63837 -21.97413 1.000 62.53887 167 SER E N 1
ATOM 8035 C CA . SER E 1 167 ? -33.40530 34.34926 -20.85902 1.000 64.62882 167 SER E CA 1
ATOM 8036 C C . SER E 1 167 ? -31.93593 34.64216 -21.12036 1.000 77.33217 167 SER E C 1
ATOM 8037 O O . SER E 1 167 ? -31.41753 35.66065 -20.65032 1.000 89.34665 167 SER E O 1
ATOM 8040 N N . LEU E 1 168 ? -31.25099 33.76749 -21.85960 1.000 82.88811 168 LEU E N 1
ATOM 8041 C CA . LEU E 1 168 ? -29.86641 34.04103 -22.22877 1.000 70.71833 168 LEU E CA 1
ATOM 8042 C C . LEU E 1 168 ? -29.77444 35.24481 -23.15734 1.000 72.64117 168 LEU E C 1
ATOM 8043 O O . LEU E 1 168 ? -28.84594 36.05316 -23.04425 1.000 78.55932 168 LEU E O 1
ATOM 8048 N N . ALA E 1 169 ? -30.73230 35.38275 -24.07791 1.000 70.56525 169 ALA E N 1
ATOM 8049 C CA . ALA E 1 169 ? -30.73212 36.52642 -24.98368 1.000 64.12595 169 ALA E CA 1
ATOM 8050 C C . ALA E 1 169 ? -30.97548 37.82826 -24.23096 1.000 78.51918 169 ALA E C 1
ATOM 8051 O O . ALA E 1 169 ? -30.33318 38.84514 -24.51636 1.000 86.19418 169 ALA E O 1
ATOM 8053 N N . ALA E 1 170 ? -31.89963 37.81849 -23.26655 1.000 86.63727 170 ALA E N 1
ATOM 8054 C CA . ALA E 1 170 ? -32.13307 39.01120 -22.45925 1.000 77.41293 170 ALA E CA 1
ATOM 8055 C C . ALA E 1 170 ? -30.91689 39.35765 -21.61162 1.000 72.11609 170 ALA E C 1
ATOM 8056 O O . ALA E 1 170 ? -30.69216 40.53347 -21.30178 1.000 71.06333 170 ALA E O 1
ATOM 8058 N N . LEU E 1 171 ? -30.12364 38.35306 -21.23148 1.000 75.06219 171 LEU E N 1
ATOM 8059 C CA . LEU E 1 171 ? -28.90282 38.61614 -20.47829 1.000 70.34954 171 LEU E CA 1
ATOM 8060 C C . LEU E 1 171 ? -27.86715 39.33832 -21.32990 1.000 83.93296 171 LEU E C 1
ATOM 8061 O O . LEU E 1 171 ? -27.06724 40.11985 -20.80290 1.000 93.17986 171 LEU E O 1
ATOM 8066 N N . GLU E 1 172 ? -27.87039 39.09737 -22.64248 1.000 77.47065 172 GLU E N 1
ATOM 8067 C CA . GLU E 1 172 ? -26.93803 39.79126 -23.52304 1.000 77.67554 172 GLU E CA 1
ATOM 8068 C C . GLU E 1 172 ? -27.31811 41.25864 -23.68200 1.000 89.64344 172 GLU E C 1
ATOM 8069 O O . GLU E 1 172 ? -26.44219 42.13077 -23.71616 1.000 83.36192 172 GLU E O 1
ATOM 8075 N N . ILE E 1 173 ? -28.61838 41.55045 -23.77730 1.000 104.35781 173 ILE E N 1
ATOM 8076 C CA . ILE E 1 173 ? -29.06355 42.93498 -23.91114 1.000 105.07311 173 ILE E CA 1
ATOM 8077 C C . ILE E 1 173 ? -28.72099 43.73072 -22.65682 1.000 93.71088 173 ILE E C 1
ATOM 8078 O O . ILE E 1 173 ? -28.26879 44.87920 -22.73875 1.000 91.56787 173 ILE E O 1
ATOM 8083 N N . ILE E 1 174 ? -28.92569 43.13840 -21.47843 1.000 87.06952 174 ILE E N 1
ATOM 8084 C CA . ILE E 1 174 ? -28.56274 43.82132 -20.24030 1.000 94.06094 174 ILE E CA 1
ATOM 8085 C C . ILE E 1 174 ? -27.05484 44.02110 -20.16911 1.000 97.44845 174 ILE E C 1
ATOM 8086 O O . ILE E 1 174 ? -26.57181 45.05666 -19.69525 1.000 107.81939 174 ILE E O 1
ATOM 8091 N N . LEU E 1 175 ? -26.28756 43.04106 -20.65201 1.000 85.83340 175 LEU E N 1
ATOM 8092 C CA . LEU E 1 175 ? -24.83555 43.18099 -20.66503 1.000 90.75380 175 LEU E CA 1
ATOM 8093 C C . LEU E 1 175 ? -24.40030 44.31174 -21.58780 1.000 101.00033 175 LEU E C 1
ATOM 8094 O O . LEU E 1 175 ? -23.46261 45.05376 -21.27311 1.000 105.20303 175 LEU E O 1
ATOM 8099 N N . GLU E 1 176 ? -25.07132 44.45983 -22.73270 1.000 108.99252 176 GLU E N 1
ATOM 8100 C CA . GLU E 1 176 ? -24.75152 45.55701 -23.64029 1.000 107.35212 176 GLU E CA 1
ATOM 8101 C C . GLU E 1 176 ? -25.09556 46.90528 -23.01870 1.000 111.89491 176 GLU E C 1
ATOM 8102 O O . GLU E 1 176 ? -24.34499 47.87625 -23.17312 1.000 113.99885 176 GLU E O 1
ATOM 8108 N N . GLU E 1 177 ? -26.22541 46.98518 -22.31071 1.000 108.89221 177 GLU E N 1
ATOM 8109 C CA . GLU E 1 177 ? -26.58607 48.22999 -21.64196 1.000 104.28081 177 GLU E CA 1
ATOM 8110 C C . GLU E 1 177 ? -25.60785 48.56807 -20.52580 1.000 107.97644 177 GLU E C 1
ATOM 8111 O O . GLU E 1 177 ? -25.36910 49.74862 -20.25014 1.000 121.46209 177 GLU E O 1
ATOM 8117 N N . LEU E 1 178 ? -25.03149 47.55287 -19.87895 1.000 105.13778 178 LEU E N 1
ATOM 8118 C CA . LEU E 1 178 ? -24.06527 47.80792 -18.81612 1.000 100.14869 178 LEU E CA 1
ATOM 8119 C C . LEU E 1 178 ? -22.76446 48.36882 -19.37591 1.000 111.06830 178 LEU E C 1
ATOM 8120 O O . LEU E 1 178 ? -22.15071 49.25420 -18.76861 1.000 114.59294 178 LEU E O 1
ATOM 8125 N N . LYS E 1 179 ? -22.32588 47.86476 -20.53018 1.000 115.46785 179 LYS E N 1
ATOM 8126 C CA . LYS E 1 179 ? -21.12577 48.38867 -21.16827 1.000 113.60011 179 LYS E CA 1
ATOM 8127 C C . LYS E 1 179 ? -21.36841 49.72371 -21.85879 1.000 118.71946 179 LYS E C 1
ATOM 8128 O O . LYS E 1 179 ? -20.40867 50.46412 -22.09920 1.000 106.71816 179 LYS E O 1
ATOM 8134 N N . GLU E 1 180 ? -22.62350 50.04700 -22.18215 1.000 115.92489 180 GLU E N 1
ATOM 8135 C CA . GLU E 1 180 ? -22.93909 51.39733 -22.63622 1.000 116.75528 180 GLU E CA 1
ATOM 8136 C C . GLU E 1 180 ? -22.87572 52.38908 -21.48182 1.000 119.32990 180 GLU E C 1
ATOM 8137 O O . GLU E 1 180 ? -22.45614 53.53735 -21.66505 1.000 130.63732 180 GLU E O 1
ATOM 8143 N N . MET E 1 181 ? -23.29107 51.96483 -20.28581 1.000 112.88765 181 MET E N 1
ATOM 8144 C CA . MET E 1 181 ? -23.18016 52.81676 -19.10817 1.000 112.68752 181 MET E CA 1
ATOM 8145 C C . MET E 1 181 ? -21.74780 52.89834 -18.60106 1.000 113.50301 181 MET E C 1
ATOM 8146 O O . MET E 1 181 ? -21.37559 53.89064 -17.96504 1.000 114.48758 181 MET E O 1
ATOM 8151 N N . LEU E 1 182 ? -20.93609 51.87405 -18.86934 1.000 110.90323 182 LEU E N 1
ATOM 8152 C CA . LEU E 1 182 ? -19.54345 51.90160 -18.43599 1.000 115.80654 182 LEU E CA 1
ATOM 8153 C C . LEU E 1 182 ? -18.75026 52.95307 -19.20346 1.000 130.65023 182 LEU E C 1
ATOM 8154 O O . LEU E 1 182 ? -18.01174 53.74431 -18.60563 1.000 142.10492 182 LEU E O 1
ATOM 8159 N N . GLU E 1 183 ? -18.89837 52.98487 -20.53177 1.000 131.18322 183 GLU E N 1
ATOM 8160 C CA . GLU E 1 183 ? -18.18766 53.97257 -21.33687 1.000 136.16314 183 GLU E CA 1
ATOM 8161 C C . GLU E 1 183 ? -18.69282 55.38897 -21.09301 1.000 129.38259 183 GLU E C 1
ATOM 8162 O O . GLU E 1 183 ? -17.97590 56.34868 -21.39672 1.000 120.12484 183 GLU E O 1
ATOM 8168 N N . ARG E 1 184 ? -19.90852 55.53915 -20.55915 1.000 138.53908 184 ARG E N 1
ATOM 8169 C CA . ARG E 1 184 ? -20.39479 56.85362 -20.15390 1.000 147.61184 184 ARG E CA 1
ATOM 8170 C C . ARG E 1 184 ? -19.72495 57.31642 -18.86533 1.000 144.04790 184 ARG E C 1
ATOM 8171 O O . ARG E 1 184 ? -19.47245 58.51394 -18.68992 1.000 150.71139 184 ARG E O 1
ATOM 8179 N N . LEU E 1 185 ? -19.44079 56.38459 -17.95054 1.000 125.90882 185 LEU E N 1
ATOM 8180 C CA . LEU E 1 185 ? -18.70482 56.73702 -16.74211 1.000 118.54617 185 LEU E CA 1
ATOM 8181 C C . LEU E 1 185 ? -17.28454 57.16159 -17.07617 1.000 127.81384 185 LEU E C 1
ATOM 8182 O O . LEU E 1 185 ? -16.68377 57.96138 -16.35112 1.000 126.99430 185 LEU E O 1
ATOM 8187 N N . GLU E 1 186 ? -16.73077 56.62768 -18.15962 1.000 139.36983 186 GLU E N 1
ATOM 8188 C CA . GLU E 1 186 ? -15.41832 57.05075 -18.62614 1.000 137.99558 186 GLU E CA 1
ATOM 8189 C C . GLU E 1 186 ? -15.49884 58.45902 -19.18985 1.000 146.07666 186 GLU E C 1
ATOM 8190 O O . GLU E 1 186 ? -16.44393 58.79846 -19.90323 1.000 136.18542 186 GLU E O 1
ATOM 8196 N N . LYS E 1 187 ? -14.51609 59.28912 -18.84777 1.000 155.60395 187 LYS E N 1
ATOM 8197 C CA . LYS E 1 187 ? -14.46451 60.69240 -19.24624 1.000 150.16822 187 LYS E CA 1
ATOM 8198 C C . LYS E 1 187 ? -15.57053 61.52329 -18.59717 1.000 147.74827 187 LYS E C 1
ATOM 8199 O O . LYS E 1 187 ? -15.67674 62.72999 -18.85822 1.000 155.49566 187 LYS E O 1
ATOM 8205 N N . ASN E 1 188 ? -16.41179 60.89427 -17.77025 1.000 143.80884 188 ASN E N 1
ATOM 8206 C CA . ASN E 1 188 ? -17.47939 61.58876 -17.05251 1.000 149.56707 188 ASN E CA 1
ATOM 8207 C C . ASN E 1 188 ? -17.76457 60.84541 -15.73798 1.000 142.28235 188 ASN E C 1
ATOM 8208 O O . ASN E 1 188 ? -18.81354 60.22719 -15.57435 1.000 127.22626 188 ASN E O 1
ATOM 8213 N N . PRO E 1 189 ? -16.83213 60.92488 -14.78946 1.000 143.65254 189 PRO E N 1
ATOM 8214 C CA . PRO E 1 189 ? -17.07516 60.26863 -13.49185 1.000 126.04649 189 PRO E CA 1
ATOM 8215 C C . PRO E 1 189 ? -17.99005 61.11290 -12.62246 1.000 129.17477 189 PRO E C 1
ATOM 8216 O O . PRO E 1 189 ? -17.85663 62.33648 -12.54822 1.000 139.52143 189 PRO E O 1
ATOM 8220 N N . ASP E 1 190 ? -18.93413 60.44451 -11.96335 1.000 125.29163 190 ASP E N 1
ATOM 8221 C CA . ASP E 1 190 ? -19.88563 61.12763 -11.09872 1.000 121.11415 190 ASP E CA 1
ATOM 8222 C C . ASP E 1 190 ? -20.56112 60.09937 -10.20587 1.000 114.36597 190 ASP E C 1
ATOM 8223 O O . ASP E 1 190 ? -20.73525 58.94181 -10.59512 1.000 117.62932 190 ASP E O 1
ATOM 8228 N N . LYS E 1 191 ? -20.93974 60.53703 -9.00196 1.000 112.28722 191 LYS E N 1
ATOM 8229 C CA . LYS E 1 191 ? -21.63136 59.63989 -8.08316 1.000 110.36679 191 LYS E CA 1
ATOM 8230 C C . LYS E 1 191 ? -23.00402 59.24596 -8.61342 1.000 111.57264 191 LYS E C 1
ATOM 8231 O O . LYS E 1 191 ? -23.48133 58.14207 -8.32932 1.000 119.29410 191 LYS E O 1
ATOM 8237 N N . ASP E 1 192 ? -23.65128 60.12585 -9.38184 1.000 109.18059 192 ASP E N 1
ATOM 8238 C CA . ASP E 1 192 ? -24.93568 59.77372 -9.97895 1.000 115.54301 192 ASP E CA 1
ATOM 8239 C C . ASP E 1 192 ? -24.76591 58.72416 -11.06928 1.000 106.91824 192 ASP E C 1
ATOM 8240 O O . ASP E 1 192 ? -25.62494 57.85125 -11.23902 1.000 104.56418 192 ASP E O 1
ATOM 8245 N N . VAL E 1 193 ? -23.66561 58.79276 -11.81885 1.000 104.40790 193 VAL E N 1
ATOM 8246 C CA . VAL E 1 193 ? -23.40802 57.78588 -12.84138 1.000 99.65712 193 VAL E CA 1
ATOM 8247 C C . VAL E 1 193 ? -23.05553 56.45091 -12.19639 1.000 97.83731 193 VAL E C 1
ATOM 8248 O O . VAL E 1 193 ? -23.47178 55.38829 -12.67298 1.000 98.12352 193 VAL E O 1
ATOM 8252 N N . ILE E 1 194 ? -22.29277 56.48337 -11.09908 1.000 84.96324 194 ILE E N 1
ATOM 8253 C CA . ILE E 1 194 ? -21.92499 55.25224 -10.40220 1.000 81.58599 194 ILE E CA 1
ATOM 8254 C C . ILE E 1 194 ? -23.16862 54.52451 -9.91062 1.000 100.46779 194 ILE E C 1
ATOM 8255 O O . ILE E 1 194 ? -23.27183 53.29588 -10.01850 1.000 97.19140 194 ILE E O 1
ATOM 8260 N N . VAL E 1 195 ? -24.13209 55.27013 -9.36470 1.000 108.89208 195 VAL E N 1
ATOM 8261 C CA . VAL E 1 195 ? -25.37713 54.66163 -8.90456 1.000 103.34610 195 VAL E CA 1
ATOM 8262 C C . VAL E 1 195 ? -26.12957 54.04120 -10.07385 1.000 105.94587 195 VAL E C 1
ATOM 8263 O O . VAL E 1 195 ? -26.65490 52.92558 -9.97187 1.000 114.02595 195 VAL E O 1
ATOM 8267 N N . LYS E 1 196 ? -26.18431 54.74623 -11.20669 1.000 95.40471 196 LYS E N 1
ATOM 8268 C CA . LYS E 1 196 ? -26.87838 54.20820 -12.37114 1.000 106.06160 196 LYS E CA 1
ATOM 8269 C C . LYS E 1 196 ? -26.20876 52.94145 -12.88737 1.000 108.64956 196 LYS E C 1
ATOM 8270 O O . LYS E 1 196 ? -26.89395 52.02639 -13.35725 1.000 116.78953 196 LYS E O 1
ATOM 8276 N N . VAL E 1 197 ? -24.88008 52.86038 -12.79899 1.000 92.30707 197 VAL E N 1
ATOM 8277 C CA . VAL E 1 197 ? -24.19150 51.64598 -13.22258 1.000 91.69213 197 VAL E CA 1
ATOM 8278 C C . VAL E 1 197 ? -24.42657 50.52196 -12.21993 1.000 93.76801 197 VAL E C 1
ATOM 8279 O O . VAL E 1 197 ? -24.61861 49.36115 -12.60304 1.000 88.93980 197 VAL E O 1
ATOM 8283 N N . LEU E 1 198 ? -24.42490 50.84495 -10.92333 1.000 86.26787 198 LEU E N 1
ATOM 8284 C CA . LEU E 1 198 ? -24.70062 49.82837 -9.91236 1.000 81.30766 198 LEU E CA 1
ATOM 8285 C C . LEU E 1 198 ? -26.09066 49.23333 -10.09152 1.000 87.31534 198 LEU E C 1
ATOM 8286 O O . LEU E 1 198 ? -26.28752 48.02935 -9.89113 1.000 95.95191 198 LEU E O 1
ATOM 8291 N N . LYS E 1 199 ? -27.06924 50.05970 -10.47038 1.000 80.79472 199 LYS E N 1
ATOM 8292 C CA . LYS E 1 199 ? -28.41244 49.53997 -10.69922 1.000 73.82836 199 LYS E CA 1
ATOM 8293 C C . LYS E 1 199 ? -28.44707 48.58617 -11.88542 1.000 89.57659 199 LYS E C 1
ATOM 8294 O O . LYS E 1 199 ? -29.22388 47.62396 -11.88327 1.000 82.47046 199 LYS E O 1
ATOM 8300 N N . VAL E 1 200 ? -27.61261 48.82676 -12.89742 1.000 91.28327 200 VAL E N 1
ATOM 8301 C CA . VAL E 1 200 ? -27.57120 47.92577 -14.04295 1.000 83.92581 200 VAL E CA 1
ATOM 8302 C C . VAL E 1 200 ? -26.80969 46.64879 -13.70321 1.000 80.74681 200 VAL E C 1
ATOM 8303 O O . VAL E 1 200 ? -27.14043 45.57245 -14.21401 1.000 77.33040 200 VAL E O 1
ATOM 8307 N N . ILE E 1 201 ? -25.79702 46.73402 -12.83650 1.000 76.87785 201 ILE E N 1
ATOM 8308 C CA . ILE E 1 201 ? -25.07103 45.53324 -12.42919 1.000 75.04302 201 ILE E CA 1
ATOM 8309 C C . ILE E 1 201 ? -25.99375 44.58454 -11.67724 1.000 87.27468 201 ILE E C 1
ATOM 8310 O O . ILE E 1 201 ? -25.95296 43.36415 -11.87777 1.000 88.26904 201 ILE E O 1
ATOM 8315 N N . VAL E 1 202 ? -26.84654 45.12867 -10.80702 1.000 84.28449 202 VAL E N 1
ATOM 8316 C CA . VAL E 1 202 ? -27.79970 44.29238 -10.08416 1.000 73.21024 202 VAL E CA 1
ATOM 8317 C C . VAL E 1 202 ? -28.77442 43.63812 -11.05436 1.000 63.37321 202 VAL E C 1
ATOM 8318 O O . VAL E 1 202 ? -29.07790 42.44391 -10.94159 1.000 76.74760 202 VAL E O 1
ATOM 8322 N N . LYS E 1 203 ? -29.26855 44.40296 -12.03110 1.000 62.32598 203 LYS E N 1
ATOM 8323 C CA . LYS E 1 203 ? -30.15357 43.82981 -13.04066 1.000 69.59410 203 LYS E CA 1
ATOM 8324 C C . LYS E 1 203 ? -29.45437 42.73037 -13.83067 1.000 73.75637 203 LYS E C 1
ATOM 8325 O O . LYS E 1 203 ? -30.08076 41.73522 -14.21337 1.000 76.09282 203 LYS E O 1
ATOM 8331 N N . ALA E 1 204 ? -28.15306 42.88977 -14.08023 1.000 79.92394 204 ALA E N 1
ATOM 8332 C CA . ALA E 1 204 ? -27.41054 41.86764 -14.80983 1.000 65.64145 204 ALA E CA 1
ATOM 8333 C C . ALA E 1 204 ? -27.18969 40.62771 -13.95345 1.000 64.26288 204 ALA E C 1
ATOM 8334 O O . ALA E 1 204 ? -27.26916 39.49893 -14.45320 1.000 61.45961 204 ALA E O 1
ATOM 8336 N N . ILE E 1 205 ? -26.90266 40.81464 -12.66395 1.000 63.12239 205 ILE E N 1
ATOM 8337 C CA . ILE E 1 205 ? -26.77957 39.67006 -11.76831 1.000 60.19042 205 ILE E CA 1
ATOM 8338 C C . ILE E 1 205 ? -28.13304 38.99510 -11.58764 1.000 66.77840 205 ILE E C 1
ATOM 8339 O O . ILE E 1 205 ? -28.21989 37.76749 -11.46371 1.000 59.66901 205 ILE E O 1
ATOM 8344 N N . GLU E 1 206 ? -29.21230 39.78128 -11.59417 1.000 69.17376 206 GLU E N 1
ATOM 8345 C CA . GLU E 1 206 ? -30.54783 39.20276 -11.48854 1.000 80.39330 206 GLU E CA 1
ATOM 8346 C C . GLU E 1 206 ? -30.88556 38.36505 -12.71689 1.000 64.22880 206 GLU E C 1
ATOM 8347 O O . GLU E 1 206 ? -31.47946 37.28698 -12.59616 1.000 73.00184 206 GLU E O 1
ATOM 8353 N N . ALA E 1 207 ? -30.50743 38.83753 -13.90660 1.000 61.88377 207 ALA E N 1
ATOM 8354 C CA . ALA E 1 207 ? -30.76323 38.06566 -15.11805 1.000 77.09339 207 ALA E CA 1
ATOM 8355 C C . ALA E 1 207 ? -29.82869 36.86870 -15.23151 1.000 76.19242 207 ALA E C 1
ATOM 8356 O O . ALA E 1 207 ? -30.18698 35.86216 -15.85419 1.000 60.70279 207 ALA E O 1
ATOM 8358 N N . SER E 1 208 ? -28.63257 36.95736 -14.64453 1.000 69.39497 208 SER E N 1
ATOM 8359 C CA . SER E 1 208 ? -27.71003 35.82785 -14.68001 1.000 63.91110 208 SER E CA 1
ATOM 8360 C C . SER E 1 208 ? -28.14797 34.72528 -13.72362 1.000 79.13987 208 SER E C 1
ATOM 8361 O O . SER E 1 208 ? -28.10082 33.53957 -14.07340 1.000 70.93684 208 SER E O 1
ATOM 8364 N N . VAL E 1 209 ? -28.57712 35.09426 -12.51318 1.000 80.91814 209 VAL E N 1
ATOM 8365 C CA . VAL E 1 209 ? -29.01088 34.09058 -11.54541 1.000 64.64475 209 VAL E CA 1
ATOM 8366 C C . VAL E 1 209 ? -30.28280 33.40314 -12.02419 1.000 71.03158 209 VAL E C 1
ATOM 8367 O O . VAL E 1 209 ? -30.44537 32.18681 -11.86452 1.000 79.39374 209 VAL E O 1
ATOM 8371 N N . LYS E 1 210 ? -31.20091 34.16057 -12.62703 1.000 69.52592 210 LYS E N 1
ATOM 8372 C CA . LYS E 1 210 ? -32.37521 33.52922 -13.21705 1.000 74.20536 210 LYS E CA 1
ATOM 8373 C C . LYS E 1 210 ? -31.99987 32.67432 -14.42051 1.000 68.64583 210 LYS E C 1
ATOM 8374 O O . LYS E 1 210 ? -32.63799 31.64522 -14.66899 1.000 63.91711 210 LYS E O 1
ATOM 8380 N N . ASN E 1 211 ? -30.96775 33.07172 -15.17005 1.000 78.51238 211 ASN E N 1
ATOM 8381 C CA . ASN E 1 211 ? -30.52792 32.25567 -16.29738 1.000 72.65380 211 ASN E CA 1
ATOM 8382 C C . ASN E 1 211 ? -29.92195 30.94225 -15.82251 1.000 63.16151 211 ASN E C 1
ATOM 8383 O O . ASN E 1 211 ? -30.13129 29.89410 -16.44353 1.000 55.20281 211 ASN E O 1
ATOM 8388 N N . GLN E 1 212 ? -29.15835 30.97794 -14.73117 1.000 49.72895 212 GLN E N 1
ATOM 8389 C CA . GLN E 1 212 ? -28.65591 29.73493 -14.16265 1.000 52.58089 212 GLN E CA 1
ATOM 8390 C C . GLN E 1 212 ? -29.77575 28.93280 -13.51403 1.000 81.04166 212 GLN E C 1
ATOM 8391 O O . GLN E 1 212 ? -29.69807 27.70018 -13.45401 1.000 78.04260 212 GLN E O 1
ATOM 8397 N N . LYS E 1 213 ? -30.82313 29.60941 -13.03086 1.000 88.27138 213 LYS E N 1
ATOM 8398 C CA . LYS E 1 213 ? -31.98347 28.89602 -12.50620 1.000 73.58266 213 LYS E CA 1
ATOM 8399 C C . LYS E 1 213 ? -32.67341 28.09666 -13.60367 1.000 75.57648 213 LYS E C 1
ATOM 8400 O O . LYS E 1 213 ? -33.07407 26.94679 -13.38695 1.000 75.95668 213 LYS E O 1
ATOM 8406 N N . ILE E 1 214 ? -32.81941 28.69010 -14.79143 1.000 65.00494 214 ILE E N 1
ATOM 8407 C CA . ILE E 1 214 ? -33.37817 27.95931 -15.92421 1.000 64.04308 214 ILE E CA 1
ATOM 8408 C C . ILE E 1 214 ? -32.40068 26.90172 -16.41187 1.000 73.45932 214 ILE E C 1
ATOM 8409 O O . ILE E 1 214 ? -32.81189 25.83241 -16.88132 1.000 75.45047 214 ILE E O 1
ATOM 8414 N N . SER E 1 215 ? -31.09762 27.17613 -16.30984 1.000 75.10567 215 SER E N 1
ATOM 8415 C CA . SER E 1 215 ? -30.09929 26.21304 -16.76088 1.000 72.09714 215 SER E CA 1
ATOM 8416 C C . SER E 1 215 ? -30.16188 24.93139 -15.94060 1.000 79.31476 215 SER E C 1
ATOM 8417 O O . SER E 1 215 ? -30.02097 23.83015 -16.48586 1.000 83.01375 215 SER E O 1
ATOM 8420 N N . ALA E 1 216 ? -30.38413 25.05223 -14.62840 1.000 55.12608 216 ALA E N 1
ATOM 8421 C CA . ALA E 1 216 ? -30.50559 23.86064 -13.79646 1.000 55.75100 216 ALA E CA 1
ATOM 8422 C C . ALA E 1 216 ? -31.77450 23.08243 -14.11901 1.000 73.46995 216 ALA E C 1
ATOM 8423 O O . ALA E 1 216 ? -31.79631 21.85264 -13.99020 1.000 60.97068 216 ALA E O 1
ATOM 8425 N N . LYS E 1 217 ? -32.83347 23.77760 -14.54228 1.000 80.06374 217 LYS E N 1
ATOM 8426 C CA . LYS E 1 217 ? -34.06369 23.09923 -14.93802 1.000 81.20418 217 LYS E CA 1
ATOM 8427 C C . LYS E 1 217 ? -33.86100 22.28898 -16.21375 1.000 83.28994 217 LYS E C 1
ATOM 8428 O O . LYS E 1 217 ? -34.36549 21.16535 -16.32932 1.000 91.81093 217 LYS E O 1
ATOM 8434 N N . ASN E 1 218 ? -33.12095 22.84052 -17.18070 1.000 88.02568 218 ASN E N 1
ATOM 8435 C CA . ASN E 1 218 ? -32.86136 22.11726 -18.42156 1.000 67.59810 218 ASN E CA 1
ATOM 8436 C C . ASN E 1 218 ? -31.95666 20.91341 -18.19136 1.000 70.10504 218 ASN E C 1
ATOM 8437 O O . ASN E 1 218 ? -32.09866 19.89421 -18.87600 1.000 64.53534 218 ASN E O 1
ATOM 8442 N N . GLN E 1 219 ? -31.02244 21.00987 -17.24223 1.000 67.87380 219 GLN E N 1
ATOM 8443 C CA . GLN E 1 219 ? -30.24629 19.83611 -16.85627 1.000 73.33024 219 GLN E CA 1
ATOM 8444 C C . GLN E 1 219 ? -31.11884 18.82485 -16.12565 1.000 74.59718 219 GLN E C 1
ATOM 8445 O O . GLN E 1 219 ? -30.96683 17.61240 -16.31543 1.000 81.82710 219 GLN E O 1
ATOM 8451 N N . LYS E 1 220 ? -32.03379 19.30854 -15.28010 1.000 89.62543 220 LYS E N 1
ATOM 8452 C CA . LYS E 1 220 ? -32.96657 18.41742 -14.59748 1.000 97.11089 220 LYS E CA 1
ATOM 8453 C C . LYS E 1 220 ? -33.83869 17.66960 -15.59766 1.000 95.19007 220 LYS E C 1
ATOM 8454 O O . LYS E 1 220 ? -34.07943 16.46588 -15.44628 1.000 89.59594 220 LYS E O 1
ATOM 8460 N N . ALA E 1 221 ? -34.31654 18.36766 -16.63082 1.000 85.45666 221 ALA E N 1
ATOM 8461 C CA . ALA E 1 221 ? -35.11792 17.71516 -17.65991 1.000 80.65439 221 ALA E CA 1
ATOM 8462 C C . ALA E 1 221 ? -34.30427 16.67097 -18.41313 1.000 93.16491 221 ALA E C 1
ATOM 8463 O O . ALA E 1 221 ? -34.80428 15.57854 -18.70555 1.000 106.63793 221 ALA E O 1
ATOM 8465 N N . LEU E 1 222 ? -33.04834 16.98765 -18.73758 1.000 97.35525 222 LEU E N 1
ATOM 8466 C CA . LEU E 1 222 ? -32.19453 16.01109 -19.40483 1.000 96.99144 222 LEU E CA 1
ATOM 8467 C C . LEU E 1 222 ? -31.85764 14.84177 -18.48829 1.000 102.96908 222 LEU E C 1
ATOM 8468 O O . LEU E 1 222 ? -31.67207 13.71588 -18.96472 1.000 104.76610 222 LEU E O 1
ATOM 8473 N N . ALA E 1 223 ? -31.77645 15.08502 -17.17755 1.000 100.39620 223 ALA E N 1
ATOM 8474 C CA . ALA E 1 223 ? -31.48264 14.00499 -16.24252 1.000 95.60910 223 ALA E CA 1
ATOM 8475 C C . ALA E 1 223 ? -32.66279 13.05457 -16.09146 1.000 117.78785 223 ALA E C 1
ATOM 8476 O O . ALA E 1 223 ? -32.46453 11.85931 -15.84541 1.000 114.94318 223 ALA E O 1
ATOM 8478 N N . GLU E 1 224 ? -33.89145 13.56180 -16.22818 1.000 115.13065 224 GLU E N 1
ATOM 8479 C CA . GLU E 1 224 ? -35.06029 12.69165 -16.15633 1.000 100.25820 224 GLU E CA 1
ATOM 8480 C C . GLU E 1 224 ? -35.14872 11.77559 -17.36982 1.000 115.31133 224 GLU E C 1
ATOM 8481 O O . GLU E 1 224 ? -35.64940 10.65075 -17.26191 1.000 123.22000 224 GLU E O 1
ATOM 8487 N N . LEU E 1 225 ? -34.66751 12.23448 -18.52594 1.000 121.65616 225 LEU E N 1
ATOM 8488 C CA . LEU E 1 225 ? -34.69820 11.41519 -19.73192 1.000 121.56187 225 LEU E CA 1
ATOM 8489 C C . LEU E 1 225 ? -33.63361 10.32405 -19.68783 1.000 127.36361 225 LEU E C 1
ATOM 8490 O O . LEU E 1 225 ? -33.92739 9.15023 -19.94011 1.000 128.69199 225 LEU E O 1
ATOM 8495 N N . ALA E 1 226 ? -32.39588 10.69092 -19.36863 1.000 127.65983 226 ALA E N 1
ATOM 8496 C CA . ALA E 1 226 ? -31.30293 9.72755 -19.31529 1.000 134.41309 226 ALA E CA 1
ATOM 8497 C C . ALA E 1 226 ? -31.36647 8.89552 -18.03844 1.000 142.25888 226 ALA E C 1
ATOM 8498 O O . ALA E 1 226 ? -31.97407 9.29844 -17.04544 1.000 132.35554 226 ALA E O 1
ATOM 8501 N N . ARG F 1 7 ? 13.68634 -34.70921 35.44843 1.000 167.01855 7 ARG F N 1
ATOM 8502 C CA . ARG F 1 7 ? 12.77264 -33.58818 35.26538 1.000 171.84513 7 ARG F CA 1
ATOM 8503 C C . ARG F 1 7 ? 11.33533 -34.09134 35.24345 1.000 179.99115 7 ARG F C 1
ATOM 8504 O O . ARG F 1 7 ? 10.39336 -33.31792 35.40650 1.000 182.26165 7 ARG F O 1
ATOM 8512 N N . ALA F 1 8 ? 11.17595 -35.40128 35.04465 1.000 175.00042 8 ALA F N 1
ATOM 8513 C CA . ALA F 1 8 ? 9.84368 -35.99293 34.99116 1.000 181.72808 8 ALA F CA 1
ATOM 8514 C C . ALA F 1 8 ? 9.21461 -36.07501 36.37740 1.000 195.54201 8 ALA F C 1
ATOM 8515 O O . ALA F 1 8 ? 8.04514 -35.71721 36.55653 1.000 200.11610 8 ALA F O 1
ATOM 8517 N N . LEU F 1 9 ? 9.97667 -36.54367 37.36897 1.000 197.39118 9 LEU F N 1
ATOM 8518 C CA . LEU F 1 9 ? 9.45409 -36.65081 38.72831 1.000 200.88372 9 LEU F CA 1
ATOM 8519 C C . LEU F 1 9 ? 9.06739 -35.28248 39.27760 1.000 201.72450 9 LEU F C 1
ATOM 8520 O O . LEU F 1 9 ? 7.93000 -35.07107 39.71265 1.000 201.16887 9 LEU F O 1
ATOM 8525 N N . GLU F 1 10 ? 10.00765 -34.33282 39.25661 1.000 209.98954 10 GLU F N 1
ATOM 8526 C CA . GLU F 1 10 ? 9.75538 -33.01466 39.82919 1.000 205.67677 10 GLU F CA 1
ATOM 8527 C C . GLU F 1 10 ? 8.64210 -32.27190 39.10266 1.000 203.10899 10 GLU F C 1
ATOM 8528 O O . GLU F 1 10 ? 8.06849 -31.33407 39.66421 1.000 194.75808 10 GLU F O 1
ATOM 8534 N N . ALA F 1 11 ? 8.32749 -32.66501 37.86969 1.000 201.79739 11 ALA F N 1
ATOM 8535 C CA . ALA F 1 11 ? 7.22012 -32.07099 37.13405 1.000 200.88961 11 ALA F CA 1
ATOM 8536 C C . ALA F 1 11 ? 5.88860 -32.73391 37.44851 1.000 199.54436 11 ALA F C 1
ATOM 8537 O O . ALA F 1 11 ? 4.84547 -32.07671 37.36090 1.000 202.26861 11 ALA F O 1
ATOM 8539 N N . LEU F 1 12 ? 5.89427 -34.01638 37.81347 1.000 196.30740 12 LEU F N 1
ATOM 8540 C CA . LEU F 1 12 ? 4.64435 -34.70151 38.11572 1.000 190.50274 12 LEU F CA 1
ATOM 8541 C C . LEU F 1 12 ? 4.25270 -34.56917 39.58314 1.000 188.17665 12 LEU F C 1
ATOM 8542 O O . LEU F 1 12 ? 3.08184 -34.31672 39.88463 1.000 185.51453 12 LEU F O 1
ATOM 8547 N N . LYS F 1 13 ? 5.20884 -34.71688 40.50634 1.000 195.49948 13 LYS F N 1
ATOM 8548 C CA . LYS F 1 13 ? 4.87569 -34.61871 41.92425 1.000 200.03710 13 LYS F CA 1
ATOM 8549 C C . LYS F 1 13 ? 4.56931 -33.18238 42.32757 1.000 198.96419 13 LYS F C 1
ATOM 8550 O O . LYS F 1 13 ? 3.77558 -32.95574 43.24759 1.000 184.53807 13 LYS F O 1
ATOM 8556 N N . ARG F 1 14 ? 5.18247 -32.20370 41.65705 1.000 202.84052 14 ARG F N 1
ATOM 8557 C CA . ARG F 1 14 ? 4.78837 -30.81376 41.84809 1.000 196.39864 14 ARG F CA 1
ATOM 8558 C C . ARG F 1 14 ? 3.44372 -30.52128 41.19588 1.000 192.88636 14 ARG F C 1
ATOM 8559 O O . ARG F 1 14 ? 2.76146 -29.57303 41.59978 1.000 180.96829 14 ARG F O 1
ATOM 8567 N N . ALA F 1 15 ? 3.04772 -31.32236 40.20593 1.000 200.42136 15 ALA F N 1
ATOM 8568 C CA . ALA F 1 15 ? 1.72715 -31.23338 39.60009 1.000 198.18019 15 ALA F CA 1
ATOM 8569 C C . ALA F 1 15 ? 0.70825 -32.14916 40.26309 1.000 194.47559 15 ALA F C 1
ATOM 8570 O O . ALA F 1 15 ? -0.47382 -32.09375 39.90630 1.000 187.37727 15 ALA F O 1
ATOM 8572 N N . GLN F 1 16 ? 1.13119 -32.98541 41.21771 1.000 189.85920 16 GLN F N 1
ATOM 8573 C CA . GLN F 1 16 ? 0.21036 -33.84126 41.96682 1.000 183.12551 16 GLN F CA 1
ATOM 8574 C C . GLN F 1 16 ? -0.70858 -33.05727 42.88824 1.000 176.45224 16 GLN F C 1
ATOM 8575 O O . GLN F 1 16 ? -1.42763 -33.67854 43.68450 1.000 162.30402 16 GLN F O 1
ATOM 8581 N N . GLU F 1 17 ? -0.70756 -31.72601 42.80804 1.000 176.79217 17 GLU F N 1
ATOM 8582 C CA . GLU F 1 17 ? -1.64821 -30.90496 43.55804 1.000 181.82375 17 GLU F CA 1
ATOM 8583 C C . GLU F 1 17 ? -3.04691 -31.06059 42.97356 1.000 183.30422 17 GLU F C 1
ATOM 8584 O O . GLU F 1 17 ? -3.30448 -32.00705 42.22138 1.000 185.30780 17 GLU F O 1
ATOM 8590 N N . ALA F 1 18 ? -3.94833 -30.13782 43.29981 1.000 169.51925 18 ALA F N 1
ATOM 8591 C CA . ALA F 1 18 ? -5.37242 -30.26634 42.96501 1.000 173.88970 18 ALA F CA 1
ATOM 8592 C C . ALA F 1 18 ? -5.82570 -31.59429 43.58018 1.000 178.31030 18 ALA F C 1
ATOM 8593 O O . ALA F 1 18 ? -5.45113 -31.87365 44.72531 1.000 183.06147 18 ALA F O 1
ATOM 8595 N N . GLU F 1 19 ? -6.57282 -32.42777 42.85541 1.000 173.36604 19 GLU F N 1
ATOM 8596 C CA . GLU F 1 19 ? -7.07450 -33.68641 43.39753 1.000 170.15436 19 GLU F CA 1
ATOM 8597 C C . GLU F 1 19 ? -7.86150 -33.41260 44.67084 1.000 176.61853 19 GLU F C 1
ATOM 8598 O O . GLU F 1 19 ? -7.34058 -33.58070 45.78140 1.000 177.36328 19 GLU F O 1
ATOM 8604 N N . LYS F 1 20 ? -9.10464 -32.95368 44.50314 1.000 172.96088 20 LYS F N 1
ATOM 8605 C CA . LYS F 1 20 ? -9.98989 -32.57660 45.60220 1.000 167.01067 20 LYS F CA 1
ATOM 8606 C C . LYS F 1 20 ? -9.50306 -31.33195 46.34572 1.000 172.23413 20 LYS F C 1
ATOM 8607 O O . LYS F 1 20 ? -10.08915 -30.93266 47.36060 1.000 171.59729 20 LYS F O 1
ATOM 8613 N N . LYS F 1 21 ? -8.41476 -30.72866 45.86867 1.000 175.48993 21 LYS F N 1
ATOM 8614 C CA . LYS F 1 21 ? -7.94242 -29.47035 46.42996 1.000 175.06048 21 LYS F CA 1
ATOM 8615 C C . LYS F 1 21 ? -8.47530 -28.27126 45.64992 1.000 172.66628 21 LYS F C 1
ATOM 8616 O O . LYS F 1 21 ? -9.01785 -27.33905 46.24815 1.000 186.87339 21 LYS F O 1
ATOM 8622 N N . GLY F 1 22 ? -8.31674 -28.26656 44.32421 1.000 166.55643 22 GLY F N 1
ATOM 8623 C CA . GLY F 1 22 ? -8.93148 -27.26462 43.47368 1.000 167.80027 22 GLY F CA 1
ATOM 8624 C C . GLY F 1 22 ? -7.97263 -26.32090 42.78357 1.000 174.27338 22 GLY F C 1
ATOM 8625 O O . GLY F 1 22 ? -8.39202 -25.62032 41.85486 1.000 167.65775 22 GLY F O 1
ATOM 8626 N N . ASP F 1 23 ? -6.70847 -26.27031 43.19649 1.000 181.29677 23 ASP F N 1
ATOM 8627 C CA . ASP F 1 23 ? -5.75110 -25.34188 42.60421 1.000 180.24699 23 ASP F CA 1
ATOM 8628 C C . ASP F 1 23 ? -5.26676 -25.87979 41.26256 1.000 188.31553 23 ASP F C 1
ATOM 8629 O O . ASP F 1 23 ? -4.72047 -26.98613 41.18686 1.000 187.15057 23 ASP F O 1
ATOM 8634 N N . VAL F 1 24 ? -5.46338 -25.09412 40.20353 1.000 191.72374 24 VAL F N 1
ATOM 8635 C CA . VAL F 1 24 ? -5.13672 -25.51813 38.85297 1.000 185.06873 24 VAL F CA 1
ATOM 8636 C C . VAL F 1 24 ? -4.07358 -24.64729 38.18892 1.000 186.02987 24 VAL F C 1
ATOM 8637 O O . VAL F 1 24 ? -3.41825 -25.10863 37.24094 1.000 183.90478 24 VAL F O 1
ATOM 8641 N N . GLU F 1 25 ? -3.85750 -23.41391 38.65892 1.000 191.48665 25 GLU F N 1
ATOM 8642 C CA . GLU F 1 25 ? -2.94190 -22.49828 37.98136 1.000 184.51413 25 GLU F CA 1
ATOM 8643 C C . GLU F 1 25 ? -1.51241 -23.02864 37.99837 1.000 178.21785 25 GLU F C 1
ATOM 8644 O O . GLU F 1 25 ? -0.89405 -23.22216 36.94592 1.000 169.21474 25 GLU F O 1
ATOM 8650 N N . GLU F 1 26 ? -0.96425 -23.26372 39.19125 1.000 174.94070 26 GLU F N 1
ATOM 8651 C CA . GLU F 1 26 ? 0.39942 -23.76893 39.28624 1.000 170.99340 26 GLU F CA 1
ATOM 8652 C C . GLU F 1 26 ? 0.52476 -25.21457 38.82590 1.000 171.63171 26 GLU F C 1
ATOM 8653 O O . GLU F 1 26 ? 1.64979 -25.68959 38.63717 1.000 170.44328 26 GLU F O 1
ATOM 8659 N N . ALA F 1 27 ? -0.59067 -25.91937 38.63907 1.000 176.39760 27 ALA F N 1
ATOM 8660 C CA . ALA F 1 27 ? -0.54906 -27.29337 38.15815 1.000 176.29513 27 ALA F CA 1
ATOM 8661 C C . ALA F 1 27 ? -0.51524 -27.38069 36.63823 1.000 172.44814 27 ALA F C 1
ATOM 8662 O O . ALA F 1 27 ? 0.09325 -28.30995 36.09442 1.000 170.40876 27 ALA F O 1
ATOM 8664 N N . VAL F 1 28 ? -1.15372 -26.44143 35.93668 1.000 168.09995 28 VAL F N 1
ATOM 8665 C CA . VAL F 1 28 ? -0.96216 -26.37083 34.49199 1.000 166.73033 28 VAL F CA 1
ATOM 8666 C C . VAL F 1 28 ? 0.38194 -25.72798 34.16855 1.000 169.99585 28 VAL F C 1
ATOM 8667 O O . VAL F 1 28 ? 0.96229 -25.99367 33.10949 1.000 165.62779 28 VAL F O 1
ATOM 8671 N N . ARG F 1 29 ? 0.89963 -24.88259 35.06506 1.000 173.87789 29 ARG F N 1
ATOM 8672 C CA . ARG F 1 29 ? 2.25933 -24.37820 34.91829 1.000 170.87861 29 ARG F CA 1
ATOM 8673 C C . ARG F 1 29 ? 3.29638 -25.46600 35.15800 1.000 173.78415 29 ARG F C 1
ATOM 8674 O O . ARG F 1 29 ? 4.45649 -25.29778 34.76856 1.000 169.15715 29 ARG F O 1
ATOM 8682 N N . ALA F 1 30 ? 2.90676 -26.56867 35.79700 1.000 177.06213 30 ALA F N 1
ATOM 8683 C CA . ALA F 1 30 ? 3.79882 -27.70338 35.98737 1.000 175.99973 30 ALA F CA 1
ATOM 8684 C C . ALA F 1 30 ? 3.71522 -28.70776 34.84794 1.000 172.43905 30 ALA F C 1
ATOM 8685 O O . ALA F 1 30 ? 4.69073 -29.42186 34.58860 1.000 171.12311 30 ALA F O 1
ATOM 8687 N N . ALA F 1 31 ? 2.57193 -28.78121 34.16215 1.000 170.38036 31 ALA F N 1
ATOM 8688 C CA . ALA F 1 31 ? 2.44116 -29.68943 33.02996 1.000 166.04604 31 ALA F CA 1
ATOM 8689 C C . ALA F 1 31 ? 3.20306 -29.20004 31.80642 1.000 165.80623 31 ALA F C 1
ATOM 8690 O O . ALA F 1 31 ? 3.56098 -30.01484 30.94924 1.000 165.25186 31 ALA F O 1
ATOM 8692 N N . GLN F 1 32 ? 3.46678 -27.89537 31.70913 1.000 170.67145 32 GLN F N 1
ATOM 8693 C CA . GLN F 1 32 ? 4.21090 -27.37406 30.56891 1.000 176.33132 32 GLN F CA 1
ATOM 8694 C C . GLN F 1 32 ? 5.70152 -27.67542 30.67616 1.000 167.05862 32 GLN F C 1
ATOM 8695 O O . GLN F 1 32 ? 6.36985 -27.85907 29.65427 1.000 145.47768 32 GLN F O 1
ATOM 8701 N N . GLU F 1 33 ? 6.24224 -27.71944 31.89524 1.000 170.76437 33 GLU F N 1
ATOM 8702 C CA . GLU F 1 33 ? 7.60761 -28.19298 32.08801 1.000 169.04002 33 GLU F CA 1
ATOM 8703 C C . GLU F 1 33 ? 7.70916 -29.69369 31.88286 1.000 170.19522 33 GLU F C 1
ATOM 8704 O O . GLU F 1 33 ? 8.79285 -30.19462 31.56147 1.000 170.94727 33 GLU F O 1
ATOM 8710 N N . ALA F 1 34 ? 6.60268 -30.41712 32.06360 1.000 171.17328 34 ALA F N 1
ATOM 8711 C CA . ALA F 1 34 ? 6.59232 -31.83836 31.74878 1.000 168.04761 34 ALA F CA 1
ATOM 8712 C C . ALA F 1 34 ? 6.67415 -32.05984 30.24544 1.000 172.05061 34 ALA F C 1
ATOM 8713 O O . ALA F 1 34 ? 7.37106 -32.97012 29.78153 1.000 174.08495 34 ALA F O 1
ATOM 8715 N N . VAL F 1 35 ? 5.97246 -31.23324 29.46768 1.000 171.02643 35 VAL F N 1
ATOM 8716 C CA . VAL F 1 35 ? 5.96214 -31.43225 28.02382 1.000 169.29532 35 VAL F CA 1
ATOM 8717 C C . VAL F 1 35 ? 7.20939 -30.83228 27.38775 1.000 169.36256 35 VAL F C 1
ATOM 8718 O O . VAL F 1 35 ? 7.65641 -31.29914 26.33361 1.000 182.15495 35 VAL F O 1
ATOM 8722 N N . ARG F 1 36 ? 7.78903 -29.80066 28.00613 1.000 165.90216 36 ARG F N 1
ATOM 8723 C CA . ARG F 1 36 ? 8.98686 -29.17953 27.44910 1.000 162.94076 36 ARG F CA 1
ATOM 8724 C C . ARG F 1 36 ? 10.13405 -30.17739 27.37546 1.000 158.96200 36 ARG F C 1
ATOM 8725 O O . ARG F 1 36 ? 10.81394 -30.29141 26.34905 1.000 149.10399 36 ARG F O 1
ATOM 8733 N N . ALA F 1 37 ? 10.36893 -30.90766 28.46521 1.000 163.74103 37 ALA F N 1
ATOM 8734 C CA . ALA F 1 37 ? 11.38631 -31.94892 28.43967 1.000 168.33109 37 ALA F CA 1
ATOM 8735 C C . ALA F 1 37 ? 10.90091 -33.18364 27.69045 1.000 165.62157 37 ALA F C 1
ATOM 8736 O O . ALA F 1 37 ? 11.71727 -33.94864 27.16722 1.000 155.96507 37 ALA F O 1
ATOM 8738 N N . ALA F 1 38 ? 9.58242 -33.38656 27.61110 1.000 166.13456 38 ALA F N 1
ATOM 8739 C CA . ALA F 1 38 ? 9.06080 -34.62240 27.03482 1.000 162.62813 38 ALA F CA 1
ATOM 8740 C C . ALA F 1 38 ? 9.37720 -34.73109 25.55122 1.000 161.22120 38 ALA F C 1
ATOM 8741 O O . ALA F 1 38 ? 9.57838 -35.83961 25.04096 1.000 158.00418 38 ALA F O 1
ATOM 8743 N N . LYS F 1 39 ? 9.42415 -33.59947 24.84397 1.000 163.82078 39 LYS F N 1
ATOM 8744 C CA . LYS F 1 39 ? 9.75685 -33.63758 23.42515 1.000 164.44623 39 LYS F CA 1
ATOM 8745 C C . LYS F 1 39 ? 11.17299 -34.15716 23.21376 1.000 163.63766 39 LYS F C 1
ATOM 8746 O O . LYS F 1 39 ? 11.41736 -34.96125 22.30673 1.000 167.42533 39 LYS F O 1
ATOM 8752 N N . GLU F 1 40 ? 12.12569 -33.69527 24.03066 1.000 167.40490 40 GLU F N 1
ATOM 8753 C CA . GLU F 1 40 ? 13.46061 -34.28348 24.00140 1.000 155.01817 40 GLU F CA 1
ATOM 8754 C C . GLU F 1 40 ? 13.45547 -35.67787 24.61509 1.000 152.30380 40 GLU F C 1
ATOM 8755 O O . GLU F 1 40 ? 14.16048 -36.57437 24.13854 1.000 153.94204 40 GLU F O 1
ATOM 8761 N N . SER F 1 41 ? 12.66756 -35.87612 25.67568 1.000 144.78479 41 SER F N 1
ATOM 8762 C CA . SER F 1 41 ? 12.68470 -37.14428 26.39694 1.000 138.55094 41 SER F CA 1
ATOM 8763 C C . SER F 1 41 ? 12.06774 -38.26573 25.57127 1.000 142.34884 41 SER F C 1
ATOM 8764 O O . SER F 1 41 ? 12.51671 -39.41461 25.64135 1.000 144.63985 41 SER F O 1
ATOM 8767 N N . GLY F 1 42 ? 11.05033 -37.95359 24.77769 1.000 146.76124 42 GLY F N 1
ATOM 8768 C CA . GLY F 1 42 ? 10.31908 -39.00650 24.09188 1.000 140.85294 42 GLY F CA 1
ATOM 8769 C C . GLY F 1 42 ? 9.65300 -39.91218 25.10960 1.000 141.00966 42 GLY F C 1
ATOM 8770 O O . GLY F 1 42 ? 8.92650 -39.44711 25.99430 1.000 154.81370 42 GLY F O 1
ATOM 8771 N N . ALA F 1 43 ? 9.90691 -41.22008 24.98771 1.000 144.03011 43 ALA F N 1
ATOM 8772 C CA . ALA F 1 43 ? 9.41780 -42.23994 25.91539 1.000 154.52577 43 ALA F CA 1
ATOM 8773 C C . ALA F 1 43 ? 7.89513 -42.27191 25.98348 1.000 155.85647 43 ALA F C 1
ATOM 8774 O O . ALA F 1 43 ? 7.27744 -41.43449 26.64855 1.000 153.78033 43 ALA F O 1
ATOM 8776 N N . SER F 1 44 ? 7.28736 -43.25293 25.30808 1.000 153.68323 44 SER F N 1
ATOM 8777 C CA . SER F 1 44 ? 5.83087 -43.31545 25.22322 1.000 148.44487 44 SER F CA 1
ATOM 8778 C C . SER F 1 44 ? 5.19268 -43.36190 26.60505 1.000 158.88969 44 SER F C 1
ATOM 8779 O O . SER F 1 44 ? 4.13067 -42.76798 26.82479 1.000 157.90533 44 SER F O 1
ATOM 8782 N N . TRP F 1 45 ? 5.82487 -44.05969 27.55180 1.000 162.60568 45 TRP F N 1
ATOM 8783 C CA . TRP F 1 45 ? 5.27297 -44.12893 28.90111 1.000 153.96612 45 TRP F CA 1
ATOM 8784 C C . TRP F 1 45 ? 5.22470 -42.74718 29.54213 1.000 155.20282 45 TRP F C 1
ATOM 8785 O O . TRP F 1 45 ? 4.19469 -42.34198 30.09320 1.000 159.13124 45 TRP F O 1
ATOM 8796 N N . ILE F 1 46 ? 6.33151 -42.00212 29.47087 1.000 154.80039 46 ILE F N 1
ATOM 8797 C CA . ILE F 1 46 ? 6.34549 -40.64616 30.01595 1.000 156.15962 46 ILE F CA 1
ATOM 8798 C C . ILE F 1 46 ? 5.35404 -39.76327 29.26996 1.000 160.71377 46 ILE F C 1
ATOM 8799 O O . ILE F 1 46 ? 4.66521 -38.93179 29.87401 1.000 158.70078 46 ILE F O 1
ATOM 8804 N N . LEU F 1 47 ? 5.25095 -39.94006 27.94982 1.000 163.55446 47 LEU F N 1
ATOM 8805 C CA . LEU F 1 47 ? 4.32269 -39.12937 27.16670 1.000 161.52869 47 LEU F CA 1
ATOM 8806 C C . LEU F 1 47 ? 2.88001 -39.38838 27.58878 1.000 166.60800 47 LEU F C 1
ATOM 8807 O O . LEU F 1 47 ? 2.10618 -38.44866 27.80504 1.000 167.49583 47 LEU F O 1
ATOM 8812 N N . ARG F 1 48 ? 2.50093 -40.66291 27.72156 1.000 169.02956 48 ARG F N 1
ATOM 8813 C CA . ARG F 1 48 ? 1.13353 -40.98452 28.11771 1.000 161.98008 48 ARG F CA 1
ATOM 8814 C C . ARG F 1 48 ? 0.84806 -40.52054 29.54124 1.000 159.98713 48 ARG F C 1
ATOM 8815 O O . ARG F 1 48 ? -0.26564 -40.07597 29.84193 1.000 168.08383 48 ARG F O 1
ATOM 8823 N N . LEU F 1 49 ? 1.83763 -40.61849 30.43363 1.000 161.50494 49 LEU F N 1
ATOM 8824 C CA . LEU F 1 49 ? 1.62784 -40.16098 31.80288 1.000 168.39526 49 LEU F CA 1
ATOM 8825 C C . LEU F 1 49 ? 1.39208 -38.65911 31.84342 1.000 172.02216 49 LEU F C 1
ATOM 8826 O O . LEU F 1 49 ? 0.50920 -38.18457 32.56716 1.000 180.41360 49 LEU F O 1
ATOM 8831 N N . VAL F 1 50 ? 2.16680 -37.89569 31.06668 1.000 168.17090 50 VAL F N 1
ATOM 8832 C CA . VAL F 1 50 ? 1.96304 -36.45278 31.00652 1.000 165.42697 50 VAL F CA 1
ATOM 8833 C C . VAL F 1 50 ? 0.61802 -36.13588 30.36288 1.000 167.91357 50 VAL F C 1
ATOM 8834 O O . VAL F 1 50 ? -0.09319 -35.22263 30.79751 1.000 172.22628 50 VAL F O 1
ATOM 8838 N N . ALA F 1 51 ? 0.22924 -36.90644 29.34376 1.000 167.64774 51 ALA F N 1
ATOM 8839 C CA . ALA F 1 51 ? -1.02684 -36.63922 28.65073 1.000 171.70736 51 ALA F CA 1
ATOM 8840 C C . ALA F 1 51 ? -2.22490 -37.01838 29.51221 1.000 175.73706 51 ALA F C 1
ATOM 8841 O O . ALA F 1 51 ? -3.20432 -36.26791 29.59336 1.000 172.09642 51 ALA F O 1
ATOM 8843 N N . GLU F 1 52 ? -2.16812 -38.18663 30.15830 1.000 179.02617 52 GLU F N 1
ATOM 8844 C CA . GLU F 1 52 ? -3.28707 -38.62854 30.98480 1.000 176.74741 52 GLU F CA 1
ATOM 8845 C C . GLU F 1 52 ? -3.49101 -37.70483 32.17809 1.000 177.90086 52 GLU F C 1
ATOM 8846 O O . GLU F 1 52 ? -4.63128 -37.39945 32.54668 1.000 172.87725 52 GLU F O 1
ATOM 8852 N N . GLN F 1 53 ? -2.39820 -37.25162 32.79813 1.000 181.25540 53 GLN F N 1
ATOM 8853 C CA . GLN F 1 53 ? -2.52018 -36.27386 33.87423 1.000 179.18425 53 GLN F CA 1
ATOM 8854 C C . GLN F 1 53 ? -3.09327 -34.96506 33.34964 1.000 183.96271 53 GLN F C 1
ATOM 8855 O O . GLN F 1 53 ? -3.89509 -34.31169 34.02759 1.000 187.99312 53 GLN F O 1
ATOM 8861 N N . ALA F 1 54 ? -2.69659 -34.56963 32.13764 1.000 182.07123 54 ALA F N 1
ATOM 8862 C CA . ALA F 1 54 ? -3.25160 -33.37192 31.52221 1.000 176.62599 54 ALA F CA 1
ATOM 8863 C C . ALA F 1 54 ? -4.72265 -33.53750 31.16683 1.000 173.24681 54 ALA F C 1
ATOM 8864 O O . ALA F 1 54 ? -5.41523 -32.53450 30.96715 1.000 167.81832 54 ALA F O 1
ATOM 8866 N N . LEU F 1 55 ? -5.21122 -34.77649 31.07832 1.000 170.58658 55 LEU F N 1
ATOM 8867 C CA . LEU F 1 55 ? -6.63922 -35.00633 30.89140 1.000 170.15259 55 LEU F CA 1
ATOM 8868 C C . LEU F 1 55 ? -7.37828 -35.00886 32.22360 1.000 178.84648 55 LEU F C 1
ATOM 8869 O O . LEU F 1 55 ? -8.51997 -34.54075 32.30455 1.000 177.57762 55 LEU F O 1
ATOM 8874 N N . ARG F 1 56 ? -6.74601 -35.54252 33.27176 1.000 178.81636 56 ARG F N 1
ATOM 8875 C CA . ARG F 1 56 ? -7.33326 -35.48539 34.60646 1.000 173.14373 56 ARG F CA 1
ATOM 8876 C C . ARG F 1 56 ? -7.52575 -34.04297 35.05468 1.000 173.64564 56 ARG F C 1
ATOM 8877 O O . ARG F 1 56 ? -8.59560 -33.66973 35.54972 1.000 173.70846 56 ARG F O 1
ATOM 8885 N N . ILE F 1 57 ? -6.49484 -33.21303 34.88218 1.000 171.71020 57 ILE F N 1
ATOM 8886 C CA . ILE F 1 57 ? -6.59283 -31.81966 35.29947 1.000 168.98875 57 ILE F CA 1
ATOM 8887 C C . ILE F 1 57 ? -7.52438 -31.04371 34.37471 1.000 177.87493 57 ILE F C 1
ATOM 8888 O O . ILE F 1 57 ? -8.13617 -30.05191 34.78963 1.000 180.42997 57 ILE F O 1
ATOM 8893 N N . ALA F 1 58 ? -7.66432 -31.48093 33.11994 1.000 179.26427 58 ALA F N 1
ATOM 8894 C CA . ALA F 1 58 ? -8.64935 -30.86689 32.23515 1.000 175.05201 58 ALA F CA 1
ATOM 8895 C C . ALA F 1 58 ? -10.06453 -31.25408 32.64333 1.000 164.90241 58 ALA F C 1
ATOM 8896 O O . ALA F 1 58 ? -10.97689 -30.41983 32.61124 1.000 166.35375 58 ALA F O 1
ATOM 8898 N N . LYS F 1 59 ? -10.26749 -32.51802 33.02520 1.000 157.44740 59 LYS F N 1
ATOM 8899 C CA . LYS F 1 59 ? -11.55076 -32.91834 33.58989 1.000 158.31584 59 LYS F CA 1
ATOM 8900 C C . LYS F 1 59 ? -11.80921 -32.22502 34.92037 1.000 160.91510 59 LYS F C 1
ATOM 8901 O O . LYS F 1 59 ? -12.96410 -31.93653 35.25484 1.000 153.62190 59 LYS F O 1
ATOM 8907 N N . GLU F 1 60 ? -10.75136 -31.94974 35.68792 1.000 161.95573 60 GLU F N 1
ATOM 8908 C CA . GLU F 1 60 ? -10.90743 -31.17932 36.91623 1.000 167.77374 60 GLU F CA 1
ATOM 8909 C C . GLU F 1 60 ? -11.18431 -29.71149 36.61709 1.000 163.07437 60 GLU F C 1
ATOM 8910 O O . GLU F 1 60 ? -11.86485 -29.03721 37.39880 1.000 169.77176 60 GLU F O 1
ATOM 8916 N N . ALA F 1 61 ? -10.67874 -29.20481 35.48978 1.000 153.61345 61 ALA F N 1
ATOM 8917 C CA . ALA F 1 61 ? -10.87057 -27.80519 35.13271 1.000 154.31882 61 ALA F CA 1
ATOM 8918 C C . ALA F 1 61 ? -12.21727 -27.54076 34.47507 1.000 157.00373 61 ALA F C 1
ATOM 8919 O O . ALA F 1 61 ? -12.67849 -26.39398 34.48544 1.000 140.01398 61 ALA F O 1
ATOM 8921 N N . GLU F 1 62 ? -12.85251 -28.56195 33.89321 1.000 166.76421 62 GLU F N 1
ATOM 8922 C CA . GLU F 1 62 ? -14.20175 -28.37511 33.37470 1.000 163.30249 62 GLU F CA 1
ATOM 8923 C C . GLU F 1 62 ? -15.20530 -28.15578 34.49779 1.000 161.28754 62 GLU F C 1
ATOM 8924 O O . GLU F 1 62 ? -16.25763 -27.54991 34.26662 1.000 155.09470 62 GLU F O 1
ATOM 8930 N N . LYS F 1 63 ? -14.90073 -28.63252 35.70211 1.000 161.54248 63 LYS F N 1
ATOM 8931 C CA . LYS F 1 63 ? -15.65378 -28.26369 36.88617 1.000 157.33384 63 LYS F CA 1
ATOM 8932 C C . LYS F 1 63 ? -15.12736 -26.93226 37.42118 1.000 154.09630 63 LYS F C 1
ATOM 8933 O O . LYS F 1 63 ? -14.15296 -26.37440 36.91075 1.000 160.89660 63 LYS F O 1
ATOM 8939 N N . GLN F 1 64 ? -15.78914 -26.40886 38.45178 1.000 146.32506 64 GLN F N 1
ATOM 8940 C CA . GLN F 1 64 ? -15.41025 -25.15677 39.10456 1.000 153.76293 64 GLN F CA 1
ATOM 8941 C C . GLN F 1 64 ? -15.42797 -23.96468 38.14829 1.000 162.45998 64 GLN F C 1
ATOM 8942 O O . GLN F 1 64 ? -14.94918 -22.87999 38.50361 1.000 157.49639 64 GLN F O 1
ATOM 8948 N N . GLY F 1 65 ? -15.97306 -24.13209 36.94305 1.000 163.60346 65 GLY F N 1
ATOM 8949 C CA . GLY F 1 65 ? -15.90179 -23.07352 35.95637 1.000 146.10004 65 GLY F CA 1
ATOM 8950 C C . GLY F 1 65 ? -14.47166 -22.85097 35.49346 1.000 141.91180 65 GLY F C 1
ATOM 8951 O O . GLY F 1 65 ? -13.65847 -23.77861 35.42126 1.000 148.47954 65 GLY F O 1
ATOM 8952 N N . ASN F 1 66 ? -14.16442 -21.59257 35.18158 1.000 129.50354 66 ASN F N 1
ATOM 8953 C CA . ASN F 1 66 ? -12.83067 -21.16954 34.75612 1.000 149.45300 66 ASN F CA 1
ATOM 8954 C C . ASN F 1 66 ? -12.34221 -22.01772 33.57777 1.000 154.76455 66 ASN F C 1
ATOM 8955 O O . ASN F 1 66 ? -11.41411 -22.81932 33.68167 1.000 148.52372 66 ASN F O 1
ATOM 8960 N N . VAL F 1 67 ? -13.01482 -21.81947 32.44132 1.000 156.66209 67 VAL F N 1
ATOM 8961 C CA . VAL F 1 67 ? -12.63974 -22.51771 31.21734 1.000 142.64913 67 VAL F CA 1
ATOM 8962 C C . VAL F 1 67 ? -11.33863 -22.00259 30.62684 1.000 143.75756 67 VAL F C 1
ATOM 8963 O O . VAL F 1 67 ? -10.79882 -22.62603 29.70564 1.000 139.44209 67 VAL F O 1
ATOM 8967 N N . GLU F 1 68 ? -10.82111 -20.87951 31.13175 1.000 148.30252 68 GLU F N 1
ATOM 8968 C CA . GLU F 1 68 ? -9.54086 -20.37573 30.64718 1.000 152.95817 68 GLU F CA 1
ATOM 8969 C C . GLU F 1 68 ? -8.40937 -21.34033 30.97659 1.000 147.92244 68 GLU F C 1
ATOM 8970 O O . GLU F 1 68 ? -7.54871 -21.60510 30.13079 1.000 140.78259 68 GLU F O 1
ATOM 8976 N N . VAL F 1 69 ? -8.39322 -21.87775 32.20046 1.000 151.71619 69 VAL F N 1
ATOM 8977 C CA . VAL F 1 69 ? -7.37055 -22.85147 32.57823 1.000 142.78120 69 VAL F CA 1
ATOM 8978 C C . VAL F 1 69 ? -7.66647 -24.24490 32.05189 1.000 140.28422 69 VAL F C 1
ATOM 8979 O O . VAL F 1 69 ? -6.79051 -25.11690 32.11121 1.000 141.16655 69 VAL F O 1
ATOM 8983 N N . ALA F 1 70 ? -8.87511 -24.48250 31.53859 1.000 137.19360 70 ALA F N 1
ATOM 8984 C CA . ALA F 1 70 ? -9.19920 -25.78741 30.97612 1.000 140.40213 70 ALA F CA 1
ATOM 8985 C C . ALA F 1 70 ? -8.56336 -25.99169 29.60829 1.000 151.95761 70 ALA F C 1
ATOM 8986 O O . ALA F 1 70 ? -8.23226 -27.12672 29.24779 1.000 150.95177 70 ALA F O 1
ATOM 8988 N N . VAL F 1 71 ? -8.38592 -24.91740 28.83791 1.000 146.71492 71 VAL F N 1
ATOM 8989 C CA . VAL F 1 71 ? -7.73628 -25.04857 27.53908 1.000 141.76280 71 VAL F CA 1
ATOM 8990 C C . VAL F 1 71 ? -6.21942 -25.11212 27.69643 1.000 147.69747 71 VAL F C 1
ATOM 8991 O O . VAL F 1 71 ? -5.53061 -25.70198 26.85526 1.000 154.88888 71 VAL F O 1
ATOM 8995 N N . LYS F 1 72 ? -5.67267 -24.52167 28.76403 1.000 139.14912 72 LYS F N 1
ATOM 8996 C CA . LYS F 1 72 ? -4.25379 -24.70397 29.05235 1.000 142.16082 72 LYS F CA 1
ATOM 8997 C C . LYS F 1 72 ? -3.95225 -26.16539 29.35340 1.000 143.72400 72 LYS F C 1
ATOM 8998 O O . LYS F 1 72 ? -2.94927 -26.71369 28.88133 1.000 153.59429 72 LYS F O 1
ATOM 9004 N N . ALA F 1 73 ? -4.81843 -26.81362 30.13625 1.000 134.22579 73 ALA F N 1
ATOM 9005 C CA . ALA F 1 73 ? -4.64801 -28.23211 30.42599 1.000 145.13057 73 ALA F CA 1
ATOM 9006 C C . ALA F 1 73 ? -4.98061 -29.09660 29.21772 1.000 141.84669 73 ALA F C 1
ATOM 9007 O O . ALA F 1 73 ? -4.48657 -30.22488 29.10889 1.000 137.36005 73 ALA F O 1
ATOM 9009 N N . ALA F 1 74 ? -5.81414 -28.59221 28.30650 1.000 145.77835 74 ALA F N 1
ATOM 9010 C CA . ALA F 1 74 ? -6.15232 -29.35223 27.11026 1.000 146.06625 74 ALA F CA 1
ATOM 9011 C C . ALA F 1 74 ? -5.07726 -29.23868 26.03787 1.000 137.22597 74 ALA F C 1
ATOM 9012 O O . ALA F 1 74 ? -4.84399 -30.20239 25.29968 1.000 132.17754 74 ALA F O 1
ATOM 9014 N N . ARG F 1 75 ? -4.41219 -28.08379 25.93639 1.000 134.58644 75 ARG F N 1
ATOM 9015 C CA . ARG F 1 75 ? -3.37811 -27.92727 24.91918 1.000 143.72711 75 ARG F CA 1
ATOM 9016 C C . ARG F 1 75 ? -2.11136 -28.69119 25.28425 1.000 144.89348 75 ARG F C 1
ATOM 9017 O O . ARG F 1 75 ? -1.41724 -29.19110 24.39356 1.000 139.69907 75 ARG F O 1
ATOM 9025 N N . VAL F 1 76 ? -1.79419 -28.80012 26.57663 1.000 141.93095 76 VAL F N 1
ATOM 9026 C CA . VAL F 1 76 ? -0.65799 -29.61814 26.98503 1.000 135.94948 76 VAL F CA 1
ATOM 9027 C C . VAL F 1 76 ? -0.99213 -31.10078 26.92117 1.000 128.90655 76 VAL F C 1
ATOM 9028 O O . VAL F 1 76 ? -0.08005 -31.93730 26.92847 1.000 130.81667 76 VAL F O 1
ATOM 9032 N N . ALA F 1 77 ? -2.27846 -31.44841 26.85898 1.000 136.78915 77 ALA F N 1
ATOM 9033 C CA . ALA F 1 77 ? -2.66279 -32.83841 26.65813 1.000 134.19138 77 ALA F CA 1
ATOM 9034 C C . ALA F 1 77 ? -2.45264 -33.26076 25.20949 1.000 142.00549 77 ALA F C 1
ATOM 9035 O O . ALA F 1 77 ? -2.05713 -34.40153 24.94457 1.000 154.49862 77 ALA F O 1
ATOM 9037 N N . VAL F 1 78 ? -2.70831 -32.35444 24.26093 1.000 148.19966 78 VAL F N 1
ATOM 9038 C CA . VAL F 1 78 ? -2.42228 -32.63999 22.85818 1.000 135.12645 78 VAL F CA 1
ATOM 9039 C C . VAL F 1 78 ? -0.96248 -32.36491 22.52166 1.000 132.85894 78 VAL F C 1
ATOM 9040 O O . VAL F 1 78 ? -0.43349 -32.94950 21.56803 1.000 135.81017 78 VAL F O 1
ATOM 9044 N N . GLU F 1 79 ? -0.29305 -31.48978 23.27930 1.000 138.57382 79 GLU F N 1
ATOM 9045 C CA . GLU F 1 79 ? 1.13472 -31.27388 23.07859 1.000 145.14300 79 GLU F CA 1
ATOM 9046 C C . GLU F 1 79 ? 1.95756 -32.48102 23.49622 1.000 145.72003 79 GLU F C 1
ATOM 9047 O O . GLU F 1 79 ? 3.12245 -32.58757 23.10150 1.000 142.33574 79 GLU F O 1
ATOM 9053 N N . ALA F 1 80 ? 1.38697 -33.37775 24.29831 1.000 148.26274 80 ALA F N 1
ATOM 9054 C CA . ALA F 1 80 ? 2.06622 -34.59214 24.72149 1.000 144.38268 80 ALA F CA 1
ATOM 9055 C C . ALA F 1 80 ? 1.53251 -35.83871 24.03283 1.000 136.24290 80 ALA F C 1
ATOM 9056 O O . ALA F 1 80 ? 2.18758 -36.88500 24.08647 1.000 149.34825 80 ALA F O 1
ATOM 9058 N N . ALA F 1 81 ? 0.36606 -35.75371 23.39310 1.000 132.75873 81 ALA F N 1
ATOM 9059 C CA . ALA F 1 81 ? -0.22906 -36.90302 22.72688 1.000 144.43185 81 ALA F CA 1
ATOM 9060 C C . ALA F 1 81 ? 0.10902 -36.97741 21.24520 1.000 141.58445 81 ALA F C 1
ATOM 9061 O O . ALA F 1 81 ? -0.03699 -38.04945 20.64671 1.000 142.49044 81 ALA F O 1
ATOM 9063 N N . LYS F 1 82 ? 0.55136 -35.87412 20.63717 1.000 139.27162 82 LYS F N 1
ATOM 9064 C CA . LYS F 1 82 ? 0.93118 -35.91233 19.23113 1.000 136.54780 82 LYS F CA 1
ATOM 9065 C C . LYS F 1 82 ? 2.33564 -36.46285 19.02269 1.000 140.26881 82 LYS F C 1
ATOM 9066 O O . LYS F 1 82 ? 2.66221 -36.87747 17.90599 1.000 144.58765 82 LYS F O 1
ATOM 9072 N N . GLN F 1 83 ? 3.17269 -36.47680 20.06296 1.000 134.43000 83 GLN F N 1
ATOM 9073 C CA . GLN F 1 83 ? 4.42834 -37.21400 19.97992 1.000 133.34196 83 GLN F CA 1
ATOM 9074 C C . GLN F 1 83 ? 4.22498 -38.69875 20.24308 1.000 139.27580 83 GLN F C 1
ATOM 9075 O O . GLN F 1 83 ? 5.01475 -39.52179 19.76745 1.000 151.29461 83 GLN F O 1
ATOM 9081 N N . ALA F 1 84 ? 3.18582 -39.05726 20.99203 1.000 139.07708 84 ALA F N 1
ATOM 9082 C CA . ALA F 1 84 ? 2.89330 -40.45642 21.26056 1.000 148.72977 84 ALA F CA 1
ATOM 9083 C C . ALA F 1 84 ? 2.24890 -41.10440 20.04282 1.000 146.99200 84 ALA F C 1
ATOM 9084 O O . ALA F 1 84 ? 1.44104 -40.48527 19.34413 1.000 136.45940 84 ALA F O 1
ATOM 9086 N N . GLY F 1 85 ? 2.61345 -42.35833 19.79063 1.000 157.69488 85 GLY F N 1
ATOM 9087 C CA . GLY F 1 85 ? 2.09731 -43.07203 18.64014 1.000 169.95692 85 GLY F CA 1
ATOM 9088 C C . GLY F 1 85 ? 0.95025 -44.00394 18.96981 1.000 179.98309 85 GLY F C 1
ATOM 9089 O O . GLY F 1 85 ? 0.83788 -45.08809 18.38926 1.000 181.01264 85 GLY F O 1
ATOM 9090 N N . ASP F 1 86 ? 0.08848 -43.59311 19.90017 1.000 178.80059 86 ASP F N 1
ATOM 9091 C CA . ASP F 1 86 ? -1.05372 -44.41099 20.28836 1.000 180.63301 86 ASP F CA 1
ATOM 9092 C C . ASP F 1 86 ? -2.31484 -44.06554 19.50905 1.000 179.63635 86 ASP F C 1
ATOM 9093 O O . ASP F 1 86 ? -3.17597 -44.93517 19.32751 1.000 176.08368 86 ASP F O 1
ATOM 9098 N N . ASN F 1 87 ? -2.44751 -42.81129 19.06693 1.000 176.51595 87 ASN F N 1
ATOM 9099 C CA . ASN F 1 87 ? -3.57983 -42.32818 18.27760 1.000 173.94090 87 ASN F CA 1
ATOM 9100 C C . ASN F 1 87 ? -4.88523 -42.31662 19.06959 1.000 167.14583 87 ASN F C 1
ATOM 9101 O O . ASN F 1 87 ? -5.73550 -41.44768 18.84988 1.000 163.00342 87 ASN F O 1
ATOM 9106 N N . ASP F 1 88 ? -5.06179 -43.27102 19.98729 1.000 171.47524 88 ASP F N 1
ATOM 9107 C CA . ASP F 1 88 ? -6.27554 -43.29594 20.79801 1.000 176.00356 88 ASP F CA 1
ATOM 9108 C C . ASP F 1 88 ? -6.26641 -42.18982 21.84543 1.000 175.24780 88 ASP F C 1
ATOM 9109 O O . ASP F 1 88 ? -7.31293 -41.60014 22.13831 1.000 165.66468 88 ASP F O 1
ATOM 9114 N N . VAL F 1 89 ? -5.09755 -41.89691 22.42398 1.000 179.70054 89 VAL F N 1
ATOM 9115 C CA . VAL F 1 89 ? -4.99234 -40.78233 23.36242 1.000 171.41813 89 VAL F CA 1
ATOM 9116 C C . VAL F 1 89 ? -5.39063 -39.47955 22.68520 1.000 168.06742 89 VAL F C 1
ATOM 9117 O O . VAL F 1 89 ? -5.98448 -38.59604 23.31594 1.000 150.40391 89 VAL F O 1
ATOM 9121 N N . LEU F 1 90 ? -5.08140 -39.34098 21.39328 1.000 169.72620 90 LEU F N 1
ATOM 9122 C CA . LEU F 1 90 ? -5.54720 -38.18544 20.63642 1.000 153.24342 90 LEU F CA 1
ATOM 9123 C C . LEU F 1 90 ? -7.06425 -38.17939 20.50085 1.000 154.18228 90 LEU F C 1
ATOM 9124 O O . LEU F 1 90 ? -7.67401 -37.10675 20.43644 1.000 158.10245 90 LEU F O 1
ATOM 9129 N N . ARG F 1 91 ? -7.69007 -39.35801 20.46002 1.000 154.97273 91 ARG F N 1
ATOM 9130 C CA . ARG F 1 91 ? -9.14373 -39.41320 20.34590 1.000 154.42842 91 ARG F CA 1
ATOM 9131 C C . ARG F 1 91 ? -9.81712 -38.97431 21.64043 1.000 154.80949 91 ARG F C 1
ATOM 9132 O O . ARG F 1 91 ? -10.85878 -38.30822 21.60961 1.000 155.82225 91 ARG F O 1
ATOM 9140 N N . LYS F 1 92 ? -9.23773 -39.33657 22.78810 1.000 153.48016 92 LYS F N 1
ATOM 9141 C CA . LYS F 1 92 ? -9.84094 -38.97127 24.06634 1.000 157.01348 92 LYS F CA 1
ATOM 9142 C C . LYS F 1 92 ? -9.70799 -37.47772 24.33799 1.000 150.57688 92 LYS F C 1
ATOM 9143 O O . LYS F 1 92 ? -10.66258 -36.83940 24.79736 1.000 148.92308 92 LYS F O 1
ATOM 9149 N N . VAL F 1 93 ? -8.53372 -36.90196 24.06554 1.000 147.29449 93 VAL F N 1
ATOM 9150 C CA . VAL F 1 93 ? -8.35122 -35.47295 24.30067 1.000 144.44295 93 VAL F CA 1
ATOM 9151 C C . VAL F 1 93 ? -9.17181 -34.65495 23.31017 1.000 142.78145 93 VAL F C 1
ATOM 9152 O O . VAL F 1 93 ? -9.66251 -33.57058 23.64833 1.000 143.21661 93 VAL F O 1
ATOM 9156 N N . ALA F 1 94 ? -9.35172 -35.15711 22.08507 1.000 140.42392 94 ALA F N 1
ATOM 9157 C CA . ALA F 1 94 ? -10.19839 -34.46054 21.12182 1.000 137.88667 94 ALA F CA 1
ATOM 9158 C C . ALA F 1 94 ? -11.64096 -34.40229 21.60461 1.000 138.01331 94 ALA F C 1
ATOM 9159 O O . ALA F 1 94 ? -12.29607 -33.35829 21.50435 1.000 138.29588 94 ALA F O 1
ATOM 9161 N N . GLU F 1 95 ? -12.15238 -35.51576 22.13478 1.000 134.60954 95 GLU F N 1
ATOM 9162 C CA . GLU F 1 95 ? -13.49349 -35.51113 22.70770 1.000 123.41109 95 GLU F CA 1
ATOM 9163 C C . GLU F 1 95 ? -13.56346 -34.60470 23.92875 1.000 121.50591 95 GLU F C 1
ATOM 9164 O O . GLU F 1 95 ? -14.54778 -33.88108 24.11937 1.000 123.12801 95 GLU F O 1
ATOM 9170 N N . GLN F 1 96 ? -12.52285 -34.62446 24.76442 1.000 122.37397 96 GLN F N 1
ATOM 9171 C CA . GLN F 1 96 ? -12.51548 -33.77272 25.94821 1.000 128.64152 96 GLN F CA 1
ATOM 9172 C C . GLN F 1 96 ? -12.37547 -32.30383 25.56852 1.000 126.93057 96 GLN F C 1
ATOM 9173 O O . GLN F 1 96 ? -12.96252 -31.43103 26.21845 1.000 125.69057 96 GLN F O 1
ATOM 9179 N N . ALA F 1 97 ? -11.60516 -32.00964 24.51760 1.000 132.12294 97 ALA F N 1
ATOM 9180 C CA . ALA F 1 97 ? -11.49592 -30.63058 24.05399 1.000 131.35624 97 ALA F CA 1
ATOM 9181 C C . ALA F 1 97 ? -12.79640 -30.14845 23.42573 1.000 122.29941 97 ALA F C 1
ATOM 9182 O O . ALA F 1 97 ? -13.06973 -28.94244 23.41801 1.000 109.79253 97 ALA F O 1
ATOM 9184 N N . LEU F 1 98 ? -13.60467 -31.06825 22.89380 1.000 118.27720 98 LEU F N 1
ATOM 9185 C CA . LEU F 1 98 ? -14.91712 -30.69219 22.37960 1.000 119.72481 98 LEU F CA 1
ATOM 9186 C C . LEU F 1 98 ? -15.84233 -30.25929 23.50961 1.000 123.79285 98 LEU F C 1
ATOM 9187 O O . LEU F 1 98 ? -16.52670 -29.23453 23.40688 1.000 119.22322 98 LEU F O 1
ATOM 9192 N N . ARG F 1 99 ? -15.87292 -31.02897 24.60072 1.000 117.65240 99 ARG F N 1
ATOM 9193 C CA . ARG F 1 99 ? -16.74545 -30.68798 25.71900 1.000 109.47940 99 ARG F CA 1
ATOM 9194 C C . ARG F 1 99 ? -16.35226 -29.35271 26.33652 1.000 113.63077 99 ARG F C 1
ATOM 9195 O O . ARG F 1 99 ? -17.21899 -28.57684 26.75556 1.000 120.03403 99 ARG F O 1
ATOM 9203 N N . ILE F 1 100 ? -15.04923 -29.06420 26.39570 1.000 98.49940 100 ILE F N 1
ATOM 9204 C CA . ILE F 1 100 ? -14.59845 -27.76245 26.88124 1.000 101.08352 100 ILE F CA 1
ATOM 9205 C C . ILE F 1 100 ? -15.11139 -26.65338 25.97326 1.000 108.72381 100 ILE F C 1
ATOM 9206 O O . ILE F 1 100 ? -15.47144 -25.56480 26.43817 1.000 113.33861 100 ILE F O 1
ATOM 9211 N N . ALA F 1 101 ? -15.15921 -26.91285 24.66436 1.000 115.23209 101 ALA F N 1
ATOM 9212 C CA . ALA F 1 101 ? -15.68922 -25.92106 23.73498 1.000 122.48053 101 ALA F CA 1
ATOM 9213 C C . ALA F 1 101 ? -17.18329 -25.71170 23.94516 1.000 124.12277 101 ALA F C 1
ATOM 9214 O O . ALA F 1 101 ? -17.67918 -24.58422 23.83203 1.000 129.29632 101 ALA F O 1
ATOM 9216 N N . LYS F 1 102 ? -17.91593 -26.78584 24.25276 1.000 118.05230 102 LYS F N 1
ATOM 9217 C CA . LYS F 1 102 ? -19.34807 -26.65774 24.50303 1.000 121.39689 102 LYS F CA 1
ATOM 9218 C C . LYS F 1 102 ? -19.61544 -25.82088 25.74608 1.000 122.06470 102 LYS F C 1
ATOM 9219 O O . LYS F 1 102 ? -20.51395 -24.97112 25.75132 1.000 130.28242 102 LYS F O 1
ATOM 9225 N N . GLU F 1 103 ? -18.84400 -26.04624 26.81136 1.000 114.15626 103 GLU F N 1
ATOM 9226 C CA . GLU F 1 103 ? -19.05409 -25.29046 28.04050 1.000 112.60958 103 GLU F CA 1
ATOM 9227 C C . GLU F 1 103 ? -18.57511 -23.85158 27.89247 1.000 109.69019 103 GLU F C 1
ATOM 9228 O O . GLU F 1 103 ? -19.23412 -22.92229 28.37287 1.000 125.68315 103 GLU F O 1
ATOM 9234 N N . ALA F 1 104 ? -17.43782 -23.64509 27.22079 1.000 110.19721 104 ALA F N 1
ATOM 9235 C CA . ALA F 1 104 ? -16.94783 -22.28787 26.99752 1.000 115.50728 104 ALA F CA 1
ATOM 9236 C C . ALA F 1 104 ? -17.92620 -21.46964 26.16496 1.000 112.59480 104 ALA F C 1
ATOM 9237 O O . ALA F 1 104 ? -17.94622 -20.23652 26.26268 1.000 91.32360 104 ALA F O 1
ATOM 9239 N N . GLU F 1 105 ? -18.73422 -22.13512 25.33536 1.000 118.95083 105 GLU F N 1
ATOM 9240 C CA . GLU F 1 105 ? -19.83539 -21.45464 24.66270 1.000 117.97456 105 GLU F CA 1
ATOM 9241 C C . GLU F 1 105 ? -20.93485 -21.08793 25.65166 1.000 115.52777 105 GLU F C 1
ATOM 9242 O O . GLU F 1 105 ? -21.50405 -19.99201 25.58077 1.000 105.36173 105 GLU F O 1
ATOM 9248 N N . LYS F 1 106 ? -21.24517 -21.99529 26.58221 1.000 118.50735 106 LYS F N 1
ATOM 9249 C CA . LYS F 1 106 ? -22.26683 -21.71713 27.58524 1.000 99.99605 106 LYS F CA 1
ATOM 9250 C C . LYS F 1 106 ? -21.84744 -20.58684 28.51477 1.000 111.36584 106 LYS F C 1
ATOM 9251 O O . LYS F 1 106 ? -22.70053 -19.82576 28.98512 1.000 138.56886 106 LYS F O 1
ATOM 9257 N N . GLN F 1 107 ? -20.54971 -20.45664 28.78672 1.000 103.78377 107 GLN F N 1
ATOM 9258 C CA . GLN F 1 107 ? -20.03898 -19.35393 29.59146 1.000 118.66464 107 GLN F CA 1
ATOM 9259 C C . GLN F 1 107 ? -19.98050 -18.03871 28.82595 1.000 117.75055 107 GLN F C 1
ATOM 9260 O O . GLN F 1 107 ? -19.54280 -17.03049 29.39187 1.000 108.54279 107 GLN F O 1
ATOM 9266 N N . GLY F 1 108 ? -20.40765 -18.01956 27.56507 1.000 118.95153 108 GLY F N 1
ATOM 9267 C CA . GLY F 1 108 ? -20.30595 -16.82892 26.75199 1.000 120.02229 108 GLY F CA 1
ATOM 9268 C C . GLY F 1 108 ? -18.89861 -16.42719 26.38007 1.000 121.42055 108 GLY F C 1
ATOM 9269 O O . GLY F 1 108 ? -18.71521 -15.35387 25.79279 1.000 123.04836 108 GLY F O 1
ATOM 9270 N N . ASN F 1 109 ? -17.89922 -17.24584 26.70183 1.000 117.73137 109 ASN F N 1
ATOM 9271 C CA . ASN F 1 109 ? -16.50699 -16.95914 26.36675 1.000 124.03616 109 ASN F CA 1
ATOM 9272 C C . ASN F 1 109 ? -16.17714 -17.73736 25.09825 1.000 128.18657 109 ASN F C 1
ATOM 9273 O O . ASN F 1 109 ? -15.66807 -18.85718 25.14704 1.000 134.16027 109 ASN F O 1
ATOM 9278 N N . VAL F 1 110 ? -16.48098 -17.13225 23.94703 1.000 127.60353 110 VAL F N 1
ATOM 9279 C CA . VAL F 1 110 ? -16.19734 -17.76484 22.66409 1.000 120.32472 110 VAL F CA 1
ATOM 9280 C C . VAL F 1 110 ? -14.71655 -17.77187 22.32488 1.000 116.21393 110 VAL F C 1
ATOM 9281 O O . VAL F 1 110 ? -14.30520 -18.49517 21.41083 1.000 111.36297 110 VAL F O 1
ATOM 9285 N N . ASP F 1 111 ? -13.90511 -16.98470 23.03354 1.000 118.41101 111 ASP F N 1
ATOM 9286 C CA . ASP F 1 111 ? -12.46745 -16.99096 22.78664 1.000 120.66189 111 ASP F CA 1
ATOM 9287 C C . ASP F 1 111 ? -11.86042 -18.34340 23.14047 1.000 124.49789 111 ASP F C 1
ATOM 9288 O O . ASP F 1 111 ? -11.17838 -18.96394 22.31561 1.000 133.05686 111 ASP F O 1
ATOM 9293 N N . VAL F 1 112 ?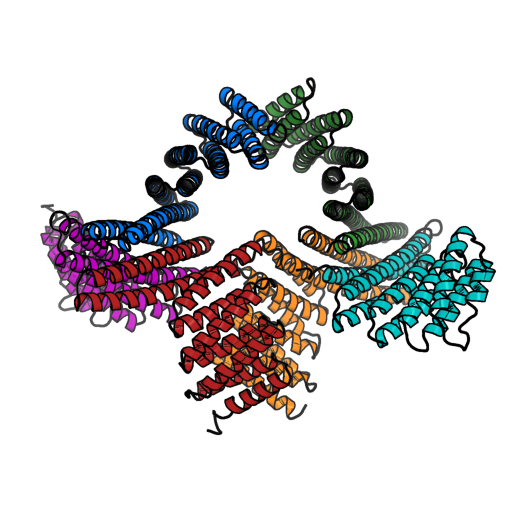 -12.10053 -18.81852 24.36516 1.000 106.40498 112 VAL F N 1
ATOM 9294 C CA . VAL F 1 112 ? -11.60207 -20.13140 24.76188 1.000 112.56521 112 VAL F CA 1
ATOM 9295 C C . VAL F 1 112 ? -12.41688 -21.26118 24.14559 1.000 103.40728 112 VAL F C 1
ATOM 9296 O O . VAL F 1 112 ? -11.98490 -22.42021 24.18472 1.000 97.78305 112 VAL F O 1
ATOM 9300 N N . ALA F 1 113 ? -13.58993 -20.96176 23.58465 1.000 106.93847 113 ALA F N 1
ATOM 9301 C CA . ALA F 1 113 ? -14.33300 -21.98701 22.86179 1.000 106.71395 113 ALA F CA 1
ATOM 9302 C C . ALA F 1 113 ? -13.67011 -22.29430 21.52675 1.000 114.56543 113 ALA F C 1
ATOM 9303 O O . ALA F 1 113 ? -13.65205 -23.44927 21.08515 1.000 108.93456 113 ALA F O 1
ATOM 9305 N N . ALA F 1 114 ? -13.11419 -21.27032 20.87423 1.000 118.45136 114 ALA F N 1
ATOM 9306 C CA . ALA F 1 114 ? -12.34203 -21.47910 19.65563 1.000 101.77205 114 ALA F CA 1
ATOM 9307 C C . ALA F 1 114 ? -10.97359 -22.07679 19.95006 1.000 110.11500 114 ALA F C 1
ATOM 9308 O O . ALA F 1 114 ? -10.47302 -22.88584 19.16042 1.000 107.34594 114 ALA F O 1
ATOM 9310 N N . LYS F 1 115 ? -10.35599 -21.68884 21.06940 1.000 106.12727 115 LYS F N 1
ATOM 9311 C CA . LYS F 1 115 ? -9.09921 -22.30980 21.47261 1.000 100.86252 115 LYS F CA 1
ATOM 9312 C C . LYS F 1 115 ? -9.29414 -23.78838 21.78012 1.000 100.23371 115 LYS F C 1
ATOM 9313 O O . LYS F 1 115 ? -8.42940 -24.61495 21.46750 1.000 121.28157 115 LYS F O 1
ATOM 9319 N N . ALA F 1 116 ? -10.42475 -24.14120 22.39620 1.000 93.38984 116 ALA F N 1
ATOM 9320 C CA . ALA F 1 116 ? -10.71724 -25.54831 22.64671 1.000 113.38695 116 ALA F CA 1
ATOM 9321 C C . ALA F 1 116 ? -11.01207 -26.28572 21.34731 1.000 117.20417 116 ALA F C 1
ATOM 9322 O O . ALA F 1 116 ? -10.63806 -27.45417 21.19110 1.000 112.61055 116 ALA F O 1
ATOM 9324 N N . ALA F 1 117 ? -11.68403 -25.61999 20.40377 1.000 114.66802 117 ALA F N 1
ATOM 9325 C CA . ALA F 1 117 ? -11.90820 -26.22240 19.09479 1.000 119.20035 117 ALA F CA 1
ATOM 9326 C C . ALA F 1 117 ? -10.59914 -26.41840 18.34346 1.000 120.46147 117 ALA F C 1
ATOM 9327 O O . ALA F 1 117 ? -10.48251 -27.34488 17.53302 1.000 122.04942 117 ALA F O 1
ATOM 9329 N N . GLN F 1 118 ? -9.61091 -25.55751 18.59505 1.000 118.13138 118 GLN F N 1
ATOM 9330 C CA . GLN F 1 118 ? -8.28280 -25.76181 18.02777 1.000 122.64080 118 GLN F CA 1
ATOM 9331 C C . GLN F 1 118 ? -7.66550 -27.05528 18.54439 1.000 121.48011 118 GLN F C 1
ATOM 9332 O O . GLN F 1 118 ? -7.23193 -27.90710 17.76004 1.000 119.60465 118 GLN F O 1
ATOM 9338 N N . VAL F 1 119 ? -7.62657 -27.22005 19.86974 1.000 117.03466 119 VAL F N 1
ATOM 9339 C CA . VAL F 1 119 ? -7.06028 -28.42885 20.46350 1.000 119.65216 119 VAL F CA 1
ATOM 9340 C C . VAL F 1 119 ? -7.80028 -29.66478 19.96830 1.000 112.87283 119 VAL F C 1
ATOM 9341 O O . VAL F 1 119 ? -7.18614 -30.69458 19.66216 1.000 105.79947 119 VAL F O 1
ATOM 9345 N N . ALA F 1 120 ? -9.12998 -29.58067 19.87408 1.000 118.39380 120 ALA F N 1
ATOM 9346 C CA . ALA F 1 120 ? -9.90708 -30.69608 19.34506 1.000 120.12608 120 ALA F CA 1
ATOM 9347 C C . ALA F 1 120 ? -9.58066 -30.96421 17.88259 1.000 122.78400 120 ALA F C 1
ATOM 9348 O O . ALA F 1 120 ? -9.68770 -32.10788 17.42547 1.000 119.72564 120 ALA F O 1
ATOM 9350 N N . ALA F 1 121 ? -9.18261 -29.93160 17.13663 1.000 124.63634 121 ALA F N 1
ATOM 9351 C CA . ALA F 1 121 ? -8.81310 -30.12732 15.73990 1.000 115.15324 121 ALA F CA 1
ATOM 9352 C C . ALA F 1 121 ? -7.41017 -30.70672 15.61064 1.000 129.53679 121 ALA F C 1
ATOM 9353 O O . ALA F 1 121 ? -7.16042 -31.54034 14.73308 1.000 131.50442 121 ALA F O 1
ATOM 9355 N N . GLU F 1 122 ? -6.48757 -30.27878 16.47664 1.000 125.19936 122 GLU F N 1
ATOM 9356 C CA . GLU F 1 122 ? -5.12045 -30.78897 16.42771 1.000 109.25457 122 GLU F CA 1
ATOM 9357 C C . GLU F 1 122 ? -5.08614 -32.29316 16.66804 1.000 111.66422 122 GLU F C 1
ATOM 9358 O O . GLU F 1 122 ? -4.46172 -33.04216 15.90857 1.000 116.95788 122 GLU F O 1
ATOM 9364 N N . ALA F 1 123 ? -5.75755 -32.75489 17.72488 1.000 114.90876 123 ALA F N 1
ATOM 9365 C CA . ALA F 1 123 ? -5.70469 -34.17089 18.07081 1.000 118.22868 123 ALA F CA 1
ATOM 9366 C C . ALA F 1 123 ? -6.47511 -35.03094 17.07710 1.000 116.93951 123 ALA F C 1
ATOM 9367 O O . ALA F 1 123 ? -6.16121 -36.21542 16.91259 1.000 121.16919 123 ALA F O 1
ATOM 9369 N N . ALA F 1 124 ? -7.48059 -34.46302 16.41002 1.000 126.46641 124 ALA F N 1
ATOM 9370 C CA . ALA F 1 124 ? -8.27176 -35.24462 15.46661 1.000 128.64987 124 ALA F CA 1
ATOM 9371 C C . ALA F 1 124 ? -7.53767 -35.44620 14.14693 1.000 131.68452 124 ALA F C 1
ATOM 9372 O O . ALA F 1 124 ? -7.61129 -36.52902 13.55515 1.000 133.19584 124 ALA F O 1
ATOM 9374 N N . LYS F 1 125 ? -6.82855 -34.41887 13.66884 1.000 132.25240 125 LYS F N 1
ATOM 9375 C CA . LYS F 1 125 ? -6.09608 -34.55480 12.41353 1.000 133.10522 125 LYS F CA 1
ATOM 9376 C C . LYS F 1 125 ? -4.86306 -35.43450 12.57450 1.000 132.25136 125 LYS F C 1
ATOM 9377 O O . LYS F 1 125 ? -4.51228 -36.18039 11.65294 1.000 130.71529 125 LYS F O 1
ATOM 9383 N N . GLN F 1 126 ? -4.20007 -35.36845 13.73200 1.000 130.45045 126 GLN F N 1
ATOM 9384 C CA . GLN F 1 126 ? -3.02108 -36.19638 13.95836 1.000 127.18546 126 GLN F CA 1
ATOM 9385 C C . GLN F 1 126 ? -3.38543 -37.67072 14.08236 1.000 119.68993 126 GLN F C 1
ATOM 9386 O O . GLN F 1 126 ? -2.59855 -38.53717 13.68510 1.000 129.55137 126 GLN F O 1
ATOM 9392 N N . ALA F 1 127 ? -4.56663 -37.97810 14.61993 1.000 125.80544 127 ALA F N 1
ATOM 9393 C CA . ALA F 1 127 ? -4.97437 -39.36909 14.76391 1.000 126.15766 127 ALA F CA 1
ATOM 9394 C C . ALA F 1 127 ? -5.61072 -39.92936 13.50007 1.000 128.13520 127 ALA F C 1
ATOM 9395 O O . ALA F 1 127 ? -5.64275 -41.15294 13.33018 1.000 144.57611 127 ALA F O 1
ATOM 9397 N N . GLY F 1 128 ? -6.10794 -39.07361 12.61417 1.000 122.35546 128 GLY F N 1
ATOM 9398 C CA . GLY F 1 128 ? -6.72969 -39.54844 11.39373 1.000 127.53208 128 GLY F CA 1
ATOM 9399 C C . GLY F 1 128 ? -8.13092 -40.08600 11.57688 1.000 138.75624 128 GLY F C 1
ATOM 9400 O O . GLY F 1 128 ? -8.48378 -41.10847 10.97475 1.000 132.76681 128 GLY F O 1
ATOM 9401 N N . ASP F 1 129 ? -8.94461 -39.42566 12.39558 1.000 145.83083 129 ASP F N 1
ATOM 9402 C CA . ASP F 1 129 ? -10.33118 -39.81916 12.63419 1.000 147.00742 129 ASP F CA 1
ATOM 9403 C C . ASP F 1 129 ? -11.22087 -38.79821 11.93211 1.000 142.68124 129 ASP F C 1
ATOM 9404 O O . ASP F 1 129 ? -11.48600 -37.71933 12.47218 1.000 139.47400 129 ASP F O 1
ATOM 9409 N N . LYS F 1 130 ? -11.67916 -39.14454 10.72394 1.000 136.88532 130 LYS F N 1
ATOM 9410 C CA . LYS F 1 130 ? -12.49344 -38.21243 9.95105 1.000 136.06442 130 LYS F CA 1
ATOM 9411 C C . LYS F 1 130 ? -13.85082 -37.98129 10.60072 1.000 141.34107 130 LYS F C 1
ATOM 9412 O O . LYS F 1 130 ? -14.44260 -36.90903 10.42853 1.000 142.28782 130 LYS F O 1
ATOM 9418 N N . ASP F 1 131 ? -14.35895 -38.96609 11.34651 1.000 141.90608 131 ASP F N 1
ATOM 9419 C CA . ASP F 1 131 ? -15.60586 -38.77356 12.07621 1.000 137.63152 131 ASP F CA 1
ATOM 9420 C C . ASP F 1 131 ? -15.47148 -37.72026 13.16745 1.000 137.31712 131 ASP F C 1
ATOM 9421 O O . ASP F 1 131 ? -16.47289 -37.10069 13.54307 1.000 142.15368 131 ASP F O 1
ATOM 9426 N N . MET F 1 132 ? -14.25970 -37.50104 13.67718 1.000 134.66093 132 MET F N 1
ATOM 9427 C CA . MET F 1 132 ? -14.01879 -36.46736 14.67456 1.000 134.33268 132 MET F CA 1
ATOM 9428 C C . MET F 1 132 ? -13.69536 -35.12377 14.03388 1.000 131.16143 132 MET F C 1
ATOM 9429 O O . MET F 1 132 ? -14.10345 -34.07939 14.55203 1.000 127.00965 132 MET F O 1
ATOM 9434 N N . LEU F 1 133 ? -12.97224 -35.13420 12.91097 1.000 122.95468 133 LEU F N 1
ATOM 9435 C CA . LEU F 1 133 ? -12.63942 -33.89009 12.22371 1.000 118.13175 133 LEU F CA 1
ATOM 9436 C C . LEU F 1 133 ? -13.89746 -33.14744 11.78838 1.000 114.34764 133 LEU F C 1
ATOM 9437 O O . LEU F 1 133 ? -14.02894 -31.93887 12.01524 1.000 111.18575 133 LEU F O 1
ATOM 9442 N N . GLU F 1 134 ? -14.83901 -33.85775 11.16143 1.000 106.50670 134 GLU F N 1
ATOM 9443 C CA . GLU F 1 134 ? -16.08399 -33.21948 10.74792 1.000 107.57022 134 GLU F CA 1
ATOM 9444 C C . GLU F 1 134 ? -16.91279 -32.78189 11.94918 1.000 121.55173 134 GLU F C 1
ATOM 9445 O O . GLU F 1 134 ? -17.60547 -31.75980 11.88372 1.000 122.67185 134 GLU F O 1
ATOM 9451 N N . LYS F 1 135 ? -16.84527 -33.52818 13.05435 1.000 125.51862 135 LYS F N 1
ATOM 9452 C CA . LYS F 1 135 ? -17.57532 -33.13245 14.25385 1.000 116.69944 135 LYS F CA 1
ATOM 9453 C C . LYS F 1 135 ? -16.97102 -31.88033 14.87888 1.000 103.15005 135 LYS F C 1
ATOM 9454 O O . LYS F 1 135 ? -17.70189 -31.01820 15.38045 1.000 100.18912 135 LYS F O 1
ATOM 9460 N N . VAL F 1 136 ? -15.64008 -31.76118 14.85908 1.000 93.08034 136 VAL F N 1
ATOM 9461 C CA . VAL F 1 136 ? -15.00085 -30.52910 15.31569 1.000 84.31470 136 VAL F CA 1
ATOM 9462 C C . VAL F 1 136 ? -15.42701 -29.35953 14.43881 1.000 93.54775 136 VAL F C 1
ATOM 9463 O O . VAL F 1 136 ? -15.68341 -28.25394 14.93189 1.000 91.44120 136 VAL F O 1
ATOM 9467 N N . ALA F 1 137 ? -15.51850 -29.58641 13.12542 1.000 102.41319 137 ALA F N 1
ATOM 9468 C CA . ALA F 1 137 ? -16.02440 -28.55136 12.22976 1.000 98.88676 137 ALA F CA 1
ATOM 9469 C C . ALA F 1 137 ? -17.48077 -28.22650 12.53611 1.000 113.92120 137 ALA F C 1
ATOM 9470 O O . ALA F 1 137 ? -17.89597 -27.06374 12.46214 1.000 107.93705 137 ALA F O 1
ATOM 9472 N N . LYS F 1 138 ? -18.27293 -29.24260 12.88625 1.000 114.17004 138 LYS F N 1
ATOM 9473 C CA . LYS F 1 138 ? -19.65914 -28.99452 13.26147 1.000 90.07444 138 LYS F CA 1
ATOM 9474 C C . LYS F 1 138 ? -19.75206 -28.23220 14.57680 1.000 93.78685 138 LYS F C 1
ATOM 9475 O O . LYS F 1 138 ? -20.72735 -27.51027 14.80442 1.000 116.05893 138 LYS F O 1
ATOM 9481 N N . VAL F 1 139 ? -18.75537 -28.37459 15.44761 1.000 85.63046 139 VAL F N 1
ATOM 9482 C CA . VAL F 1 139 ? -18.70834 -27.59126 16.67741 1.000 96.16728 139 VAL F CA 1
ATOM 9483 C C . VAL F 1 139 ? -18.03765 -26.23729 16.44712 1.000 100.50846 139 VAL F C 1
ATOM 9484 O O . VAL F 1 139 ? -18.40317 -25.24736 17.09086 1.000 98.83112 139 VAL F O 1
ATOM 9488 N N . ALA F 1 140 ? -17.06436 -26.16673 15.53450 1.000 97.07665 140 ALA F N 1
ATOM 9489 C CA . ALA F 1 140 ? -16.41918 -24.88979 15.25521 1.000 93.24466 140 ALA F CA 1
ATOM 9490 C C . ALA F 1 140 ? -17.38665 -23.90442 14.61613 1.000 94.18436 140 ALA F C 1
ATOM 9491 O O . ALA F 1 140 ? -17.25751 -22.69194 14.81929 1.000 86.87897 140 ALA F O 1
ATOM 9493 N N . GLU F 1 141 ? -18.35958 -24.39858 13.84718 1.000 88.62721 141 GLU F N 1
ATOM 9494 C CA . GLU F 1 141 ? -19.36918 -23.50742 13.29098 1.000 98.38571 141 GLU F CA 1
ATOM 9495 C C . GLU F 1 141 ? -20.37377 -23.07413 14.35136 1.000 104.06793 141 GLU F C 1
ATOM 9496 O O . GLU F 1 141 ? -20.97427 -22.00095 14.22757 1.000 101.78370 141 GLU F O 1
ATOM 9502 N N . GLN F 1 142 ? -20.56527 -23.88387 15.39628 1.000 100.97060 142 GLN F N 1
ATOM 9503 C CA . GLN F 1 142 ? -21.38675 -23.45483 16.52412 1.000 96.33238 142 GLN F CA 1
ATOM 9504 C C . GLN F 1 142 ? -20.77640 -22.23364 17.19899 1.000 88.02960 142 GLN F C 1
ATOM 9505 O O . GLN F 1 142 ? -21.47395 -21.26072 17.50740 1.000 95.25344 142 GLN F O 1
ATOM 9511 N N . ILE F 1 143 ? -19.46385 -22.27015 17.43081 1.000 85.58044 143 ILE F N 1
ATOM 9512 C CA . ILE F 1 143 ? -18.76923 -21.12345 18.00437 1.000 87.43208 143 ILE F CA 1
ATOM 9513 C C . ILE F 1 143 ? -18.78280 -19.95197 17.03173 1.000 102.84218 143 ILE F C 1
ATOM 9514 O O . ILE F 1 143 ? -18.89111 -18.78850 17.43873 1.000 103.75023 143 ILE F O 1
ATOM 9519 N N . ALA F 1 144 ? -18.67551 -20.23887 15.73216 1.000 101.49429 144 ALA F N 1
ATOM 9520 C CA . ALA F 1 144 ? -18.68575 -19.17457 14.73470 1.000 96.94582 144 ALA F CA 1
ATOM 9521 C C . ALA F 1 144 ? -20.04279 -18.48433 14.67359 1.000 107.26059 144 ALA F C 1
ATOM 9522 O O . ALA F 1 144 ? -20.11503 -17.25343 14.57360 1.000 105.80881 144 ALA F O 1
ATOM 9524 N N . LYS F 1 145 ? -21.13025 -19.25874 14.73277 1.000 103.38514 145 LYS F N 1
ATOM 9525 C CA . LYS F 1 145 ? -22.46024 -18.65857 14.72133 1.000 108.44475 145 LYS F CA 1
ATOM 9526 C C . LYS F 1 145 ? -22.79787 -18.01673 16.06084 1.000 109.25930 145 LYS F C 1
ATOM 9527 O O . LYS F 1 145 ? -23.54841 -17.03485 16.10305 1.000 97.56651 145 LYS F O 1
ATOM 9533 N N . ALA F 1 146 ? -22.25704 -18.55026 17.15990 1.000 108.41760 146 ALA F N 1
ATOM 9534 C CA . ALA F 1 146 ? -22.46191 -17.92159 18.46014 1.000 100.31536 146 ALA F CA 1
ATOM 9535 C C . ALA F 1 146 ? -21.67872 -16.62187 18.57986 1.000 99.24405 146 ALA F C 1
ATOM 9536 O O . ALA F 1 146 ? -22.13303 -15.68534 19.24723 1.000 101.68584 146 ALA F O 1
ATOM 9538 N N . ALA F 1 147 ? -20.50575 -16.54504 17.94564 1.000 100.32164 147 ALA F N 1
ATOM 9539 C CA . ALA F 1 147 ? -19.74975 -15.29817 17.94581 1.000 102.33398 147 ALA F CA 1
ATOM 9540 C C . ALA F 1 147 ? -20.44802 -14.22221 17.12490 1.000 105.93999 147 ALA F C 1
ATOM 9541 O O . ALA F 1 147 ? -20.36336 -13.03595 17.46156 1.000 94.92309 147 ALA F O 1
ATOM 9543 N N . GLU F 1 148 ? -21.14057 -14.61289 16.05147 1.000 109.91519 148 GLU F N 1
ATOM 9544 C CA . GLU F 1 148 ? -21.90255 -13.64296 15.27158 1.000 102.45926 148 GLU F CA 1
ATOM 9545 C C . GLU F 1 148 ? -22.96269 -12.96509 16.13068 1.000 112.54476 148 GLU F C 1
ATOM 9546 O O . GLU F 1 148 ? -23.23126 -11.76845 15.97192 1.000 120.01858 148 GLU F O 1
ATOM 9552 N N . LYS F 1 149 ? -23.56644 -13.71299 17.05754 1.000 115.55054 149 LYS F N 1
ATOM 9553 C CA . LYS F 1 149 ? -24.55781 -13.13909 17.95989 1.000 102.23087 149 LYS F CA 1
ATOM 9554 C C . LYS F 1 149 ? -23.91378 -12.34627 19.08976 1.000 103.53151 149 LYS F C 1
ATOM 9555 O O . LYS F 1 149 ? -24.51365 -11.38576 19.58529 1.000 113.37558 149 LYS F O 1
ATOM 9561 N N . GLU F 1 150 ? -22.70671 -12.72650 19.50965 1.000 101.24588 150 GLU F N 1
ATOM 9562 C CA . GLU F 1 150 ? -22.02815 -12.03921 20.59998 1.000 101.02750 150 GLU F CA 1
ATOM 9563 C C . GLU F 1 150 ? -21.18696 -10.85974 20.13795 1.000 109.67474 150 GLU F C 1
ATOM 9564 O O . GLU F 1 150 ? -20.81785 -10.01983 20.96644 1.000 113.15793 150 GLU F O 1
ATOM 9570 N N . GLY F 1 151 ? -20.87593 -10.77429 18.85223 1.000 107.62252 151 GLY F N 1
ATOM 9571 C CA . GLY F 1 151 ? -19.93316 -9.78508 18.37632 1.000 110.73950 151 GLY F CA 1
ATOM 9572 C C . GLY F 1 151 ? -18.52058 -10.33641 18.36087 1.000 125.65926 151 GLY F C 1
ATOM 9573 O O . GLY F 1 151 ? -18.29364 -11.54942 18.31783 1.000 120.43908 151 GLY F O 1
ATOM 9574 N N . ASP F 1 152 ? -17.55387 -9.41748 18.41360 1.000 145.69844 152 ASP F N 1
ATOM 9575 C CA . ASP F 1 152 ? -16.13903 -9.77158 18.35171 1.000 140.91229 152 ASP F CA 1
ATOM 9576 C C . ASP F 1 152 ? -15.86899 -10.60273 17.10322 1.000 131.32143 152 ASP F C 1
ATOM 9577 O O . ASP F 1 152 ? -15.76252 -11.83166 17.17710 1.000 120.99710 152 ASP F O 1
ATOM 9582 N N . LYS F 1 153 ? -15.76048 -9.93397 15.95236 1.000 124.70602 153 LYS F N 1
ATOM 9583 C CA . LYS F 1 153 ? -15.62347 -10.63313 14.67986 1.000 121.26713 153 LYS F CA 1
ATOM 9584 C C . LYS F 1 153 ? -14.33071 -11.43332 14.58630 1.000 112.83538 153 LYS F C 1
ATOM 9585 O O . LYS F 1 153 ? -14.25496 -12.36862 13.78234 1.000 109.18024 153 LYS F O 1
ATOM 9591 N N . LYS F 1 154 ? -13.31713 -11.09480 15.38923 1.000 121.80378 154 LYS F N 1
ATOM 9592 C CA . LYS F 1 154 ? -12.06020 -11.83656 15.34553 1.000 118.31759 154 LYS F CA 1
ATOM 9593 C C . LYS F 1 154 ? -12.25202 -13.29881 15.72923 1.000 115.41163 154 LYS F C 1
ATOM 9594 O O . LYS F 1 154 ? -11.54645 -14.17244 15.21198 1.000 123.56360 154 LYS F O 1
ATOM 9600 N N . VAL F 1 155 ? -13.19634 -13.58751 16.62541 1.000 107.78788 155 VAL F N 1
ATOM 9601 C CA . VAL F 1 155 ? -13.42731 -14.96871 17.03616 1.000 115.62268 155 VAL F CA 1
ATOM 9602 C C . VAL F 1 155 ? -14.21498 -15.72655 15.97353 1.000 103.81692 155 VAL F C 1
ATOM 9603 O O . VAL F 1 155 ? -13.98706 -16.92092 15.75144 1.000 94.74368 155 VAL F O 1
ATOM 9607 N N . SER F 1 156 ? -15.14834 -15.05145 15.29843 1.000 103.81072 156 SER F N 1
ATOM 9608 C CA . SER F 1 156 ? -15.93489 -15.71859 14.26538 1.000 101.79111 156 SER F CA 1
ATOM 9609 C C . SER F 1 156 ? -15.07020 -16.09611 13.06812 1.000 109.07614 156 SER F C 1
ATOM 9610 O O . SER F 1 156 ? -15.20795 -17.19608 12.51952 1.000 95.13392 156 SER F O 1
ATOM 9613 N N . ILE F 1 157 ? -14.17666 -15.19652 12.64673 1.000 110.08859 157 ILE F N 1
ATOM 9614 C CA . ILE F 1 157 ? -13.25490 -15.51431 11.55811 1.000 95.71821 157 ILE F CA 1
ATOM 9615 C C . ILE F 1 157 ? -12.34520 -16.66785 11.95765 1.000 99.53901 157 ILE F C 1
ATOM 9616 O O . ILE F 1 157 ? -12.07393 -17.57361 11.15878 1.000 96.37969 157 ILE F O 1
ATOM 9621 N N . ASP F 1 158 ? -11.87342 -16.66223 13.20582 1.000 100.40977 158 ASP F N 1
ATOM 9622 C CA . ASP F 1 158 ? -10.99009 -17.72722 13.66576 1.000 105.83925 158 ASP F CA 1
ATOM 9623 C C . ASP F 1 158 ? -11.74365 -19.04332 13.81615 1.000 97.93973 158 ASP F C 1
ATOM 9624 O O . ASP F 1 158 ? -11.18913 -20.11556 13.55087 1.000 97.26268 158 ASP F O 1
ATOM 9629 N N . ALA F 1 159 ? -13.00977 -18.98317 14.23451 1.000 95.02315 159 ALA F N 1
ATOM 9630 C CA . ALA F 1 159 ? -13.79056 -20.20549 14.39683 1.000 93.69885 159 ALA F CA 1
ATOM 9631 C C . ALA F 1 159 ? -14.13204 -20.82924 13.04909 1.000 94.25942 159 ALA F C 1
ATOM 9632 O O . ALA F 1 159 ? -14.09717 -22.05684 12.90205 1.000 88.86687 159 ALA F O 1
ATOM 9634 N N . THR F 1 160 ? -14.47456 -20.00316 12.05608 1.000 86.56553 160 THR F N 1
ATOM 9635 C CA . THR F 1 160 ? -14.70176 -20.52563 10.71205 1.000 88.35730 160 THR F CA 1
ATOM 9636 C C . THR F 1 160 ? -13.42275 -21.11629 10.13484 1.000 92.20121 160 THR F C 1
ATOM 9637 O O . THR F 1 160 ? -13.46164 -22.12811 9.42450 1.000 90.35482 160 THR F O 1
ATOM 9641 N N . ARG F 1 161 ? -12.27779 -20.49442 10.43019 1.000 77.08380 161 ARG F N 1
ATOM 9642 C CA . ARG F 1 161 ? -11.00037 -21.03875 9.98394 1.000 92.03570 161 ARG F CA 1
ATOM 9643 C C . ARG F 1 161 ? -10.77027 -22.43093 10.55759 1.000 90.14473 161 ARG F C 1
ATOM 9644 O O . ARG F 1 161 ? -10.28095 -23.32603 9.85829 1.000 109.14627 161 ARG F O 1
ATOM 9652 N N . ILE F 1 162 ? -11.11649 -22.63277 11.83015 1.000 79.64524 162 ILE F N 1
ATOM 9653 C CA . ILE F 1 162 ? -10.97659 -23.95472 12.43097 1.000 84.28190 162 ILE F CA 1
ATOM 9654 C C . ILE F 1 162 ? -11.89217 -24.95300 11.73593 1.000 88.02230 162 ILE F C 1
ATOM 9655 O O . ILE F 1 162 ? -11.50014 -26.09644 11.47202 1.000 78.87870 162 ILE F O 1
ATOM 9660 N N . ALA F 1 163 ? -13.11985 -24.53440 11.41569 1.000 91.02888 163 ALA F N 1
ATOM 9661 C CA . ALA F 1 163 ? -14.05568 -25.42811 10.74138 1.000 98.68311 163 ALA F CA 1
ATOM 9662 C C . ALA F 1 163 ? -13.57934 -25.77101 9.33605 1.000 101.73034 163 ALA F C 1
ATOM 9663 O O . ALA F 1 163 ? -13.77529 -26.89803 8.86577 1.000 94.91419 163 ALA F O 1
ATOM 9665 N N . LEU F 1 164 ? -12.95335 -24.81250 8.64971 1.000 105.41270 164 LEU F N 1
ATOM 9666 C CA . LEU F 1 164 ? -12.44223 -25.08109 7.30991 1.000 90.48179 164 LEU F CA 1
ATOM 9667 C C . LEU F 1 164 ? -11.25523 -26.03428 7.35464 1.000 90.06653 164 LEU F C 1
ATOM 9668 O O . LEU F 1 164 ? -11.16992 -26.96440 6.54496 1.000 92.47550 164 LEU F O 1
ATOM 9673 N N . GLU F 1 165 ? -10.33210 -25.82050 8.29664 1.000 86.02473 165 GLU F N 1
ATOM 9674 C CA . GLU F 1 165 ? -9.18914 -26.71778 8.43483 1.000 86.84825 165 GLU F CA 1
ATOM 9675 C C . GLU F 1 165 ? -9.63098 -28.11835 8.83765 1.000 91.41588 165 GLU F C 1
ATOM 9676 O O . GLU F 1 165 ? -9.05895 -29.11434 8.37973 1.000 93.67020 165 GLU F O 1
ATOM 9682 N N . ALA F 1 166 ? -10.64655 -28.21581 9.69724 1.000 96.83457 166 ALA F N 1
ATOM 9683 C CA . ALA F 1 166 ? -11.11908 -29.52591 10.13111 1.000 98.58335 166 ALA F CA 1
ATOM 9684 C C . ALA F 1 166 ? -11.84340 -30.25523 9.00583 1.000 96.78727 166 ALA F C 1
ATOM 9685 O O . ALA F 1 166 ? -11.61918 -31.45211 8.78950 1.000 92.68130 166 ALA F O 1
ATOM 9687 N N . SER F 1 167 ? -12.71702 -29.55275 8.27994 1.000 88.85970 167 SER F N 1
ATOM 9688 C CA . SER F 1 167 ? -13.45055 -30.18775 7.18948 1.000 80.26798 167 SER F CA 1
ATOM 9689 C C . SER F 1 167 ? -12.52108 -30.55725 6.04276 1.000 98.24571 167 SER F C 1
ATOM 9690 O O . SER F 1 167 ? -12.70520 -31.59516 5.39582 1.000 103.91958 167 SER F O 1
ATOM 9693 N N . LEU F 1 168 ? -11.52454 -29.71244 5.76876 1.000 100.99899 168 LEU F N 1
ATOM 9694 C CA . LEU F 1 168 ? -10.54602 -30.03571 4.73709 1.000 89.85293 168 LEU F CA 1
ATOM 9695 C C . LEU F 1 168 ? -9.73906 -31.26945 5.11677 1.000 93.14997 168 LEU F C 1
ATOM 9696 O O . LEU F 1 168 ? -9.48249 -32.13624 4.27312 1.000 98.21403 168 LEU F O 1
ATOM 9701 N N . ALA F 1 169 ? -9.33028 -31.36586 6.38462 1.000 93.74553 169 ALA F N 1
ATOM 9702 C CA . ALA F 1 169 ? -8.62143 -32.55540 6.84378 1.000 91.76814 169 ALA F CA 1
ATOM 9703 C C . ALA F 1 169 ? -9.49751 -33.79634 6.72266 1.000 95.89007 169 ALA F C 1
ATOM 9704 O O . ALA F 1 169 ? -9.03452 -34.85230 6.27531 1.000 99.34307 169 ALA F O 1
ATOM 9706 N N . ALA F 1 170 ? -10.76999 -33.68836 7.11503 1.000 104.20138 170 ALA F N 1
ATOM 9707 C CA . ALA F 1 170 ? -11.68818 -34.81062 6.95152 1.000 102.51870 170 ALA F CA 1
ATOM 9708 C C . ALA F 1 170 ? -11.89845 -35.14697 5.48291 1.000 98.08194 170 ALA F C 1
ATOM 9709 O O . ALA F 1 170 ? -12.20356 -36.29652 5.14530 1.000 94.96167 170 ALA F O 1
ATOM 9711 N N . LEU F 1 171 ? -11.74622 -34.15920 4.59907 1.000 89.82631 171 LEU F N 1
ATOM 9712 C CA . LEU F 1 171 ? -11.83249 -34.42355 3.16883 1.000 89.92252 171 LEU F CA 1
ATOM 9713 C C . LEU F 1 171 ? -10.59745 -35.15841 2.66219 1.000 97.23843 171 LEU F C 1
ATOM 9714 O O . LEU F 1 171 ? -10.67421 -35.88681 1.66696 1.000 97.47944 171 LEU F O 1
ATOM 9719 N N . GLU F 1 172 ? -9.45737 -34.98965 3.33260 1.000 88.74924 172 GLU F N 1
ATOM 9720 C CA . GLU F 1 172 ? -8.23840 -35.66163 2.89912 1.000 87.96576 172 GLU F CA 1
ATOM 9721 C C . GLU F 1 172 ? -8.22235 -37.12716 3.31727 1.000 96.48331 172 GLU F C 1
ATOM 9722 O O . GLU F 1 172 ? -7.71593 -37.97804 2.57771 1.000 108.95886 172 GLU F O 1
ATOM 9728 N N . ILE F 1 173 ? -8.76330 -37.44011 4.49710 1.000 98.72267 173 ILE F N 1
ATOM 9729 C CA . ILE F 1 173 ? -8.79870 -38.82773 4.95156 1.000 106.59149 173 ILE F 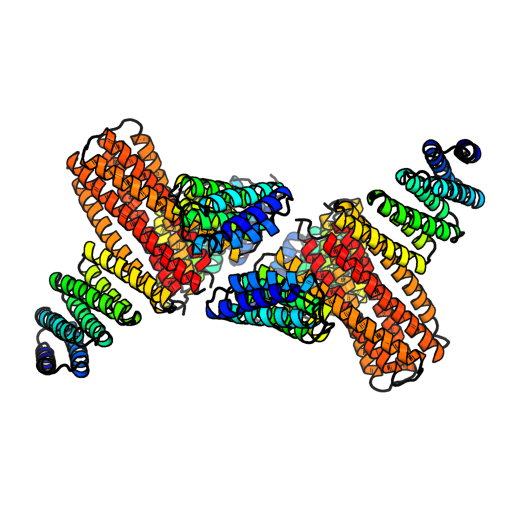CA 1
ATOM 9730 C C . ILE F 1 173 ? -9.71559 -39.65715 4.05970 1.000 107.62130 173 ILE F C 1
ATOM 9731 O O . ILE F 1 173 ? -9.38208 -40.78800 3.68301 1.000 102.97148 173 ILE F O 1
ATOM 9736 N N . ILE F 1 174 ? -10.88039 -39.10955 3.70361 1.000 107.47461 174 ILE F N 1
ATOM 9737 C CA . ILE F 1 174 ? -11.77389 -39.79672 2.77510 1.000 103.65080 174 ILE F CA 1
ATOM 9738 C C . ILE F 1 174 ? -11.09988 -39.96272 1.41873 1.000 116.41895 174 ILE F C 1
ATOM 9739 O O . ILE F 1 174 ? -11.28456 -40.97790 0.73528 1.000 114.29982 174 ILE F O 1
ATOM 9744 N N . LEU F 1 175 ? -10.30196 -38.97034 1.01175 1.000 115.03589 175 LEU F N 1
ATOM 9745 C CA . LEU F 1 175 ? -9.54466 -39.08301 -0.23159 1.000 108.96385 175 LEU F CA 1
ATOM 9746 C C . LEU F 1 175 ? -8.55337 -40.23744 -0.16874 1.000 116.81045 175 LEU F C 1
ATOM 9747 O O . LEU F 1 175 ? -8.41184 -40.99793 -1.13349 1.000 119.55366 175 LEU F O 1
ATOM 9752 N N . GLU F 1 176 ? -7.85174 -40.38049 0.95731 1.000 122.26370 176 GLU F N 1
ATOM 9753 C CA . GLU F 1 176 ? -6.95743 -41.52020 1.12281 1.000 118.42490 176 GLU F CA 1
ATOM 9754 C C . GLU F 1 176 ? -7.73998 -42.82591 1.14371 1.000 110.89660 176 GLU F C 1
ATOM 9755 O O . GLU F 1 176 ? -7.27077 -43.84750 0.62920 1.000 109.87555 176 GLU F O 1
ATOM 9761 N N . GLU F 1 177 ? -8.93903 -42.81061 1.72798 1.000 109.38421 177 GLU F N 1
ATOM 9762 C CA . GLU F 1 177 ? -9.80236 -43.98209 1.65322 1.000 119.30362 177 GLU F CA 1
ATOM 9763 C C . GLU F 1 177 ? -10.24886 -44.25028 0.22169 1.000 113.66424 177 GLU F C 1
ATOM 9764 O O . GLU F 1 177 ? -10.41559 -45.41001 -0.17005 1.000 120.06276 177 GLU F O 1
ATOM 9770 N N . LEU F 1 178 ? -10.43738 -43.19662 -0.57393 1.000 103.69277 178 LEU F N 1
ATOM 9771 C CA . LEU F 1 178 ? -10.83849 -43.38413 -1.96299 1.000 108.77073 178 LEU F CA 1
ATOM 9772 C C . LEU F 1 178 ? -9.70029 -43.94977 -2.80403 1.000 118.44095 178 LEU F C 1
ATOM 9773 O O . LEU F 1 178 ? -9.94554 -44.73524 -3.72757 1.000 108.51117 178 LEU F O 1
ATOM 9778 N N . LYS F 1 179 ? -8.45455 -43.57210 -2.50222 1.000 122.56711 179 LYS F N 1
ATOM 9779 C CA . LYS F 1 179 ? -7.33010 -44.06211 -3.29411 1.000 115.41255 179 LYS F CA 1
ATOM 9780 C C . LYS F 1 179 ? -7.02489 -45.52379 -2.98723 1.000 126.25705 179 LYS F C 1
ATOM 9781 O O . LYS F 1 179 ? -6.67968 -46.29329 -3.89274 1.000 137.77700 179 LYS F O 1
ATOM 9787 N N . GLU F 1 180 ? -7.13903 -45.92830 -1.71919 1.000 112.99958 180 GLU F N 1
ATOM 9788 C CA . GLU F 1 180 ? -6.94552 -47.33756 -1.39776 1.000 121.29144 180 GLU F CA 1
ATOM 9789 C C . GLU F 1 180 ? -8.07399 -48.18998 -1.96168 1.000 131.50188 180 GLU F C 1
ATOM 9790 O O . GLU F 1 180 ? -7.85779 -49.36301 -2.28644 1.000 133.32446 180 GLU F O 1
ATOM 9796 N N . MET F 1 181 ? -9.27534 -47.61991 -2.09663 1.000 126.46430 181 MET F N 1
ATOM 9797 C CA . MET F 1 181 ? -10.34216 -48.31813 -2.80488 1.000 126.18832 181 MET F CA 1
ATOM 9798 C C . MET F 1 181 ? -10.10574 -48.30463 -4.30929 1.000 133.98227 181 MET F C 1
ATOM 9799 O O . MET F 1 181 ? -10.57027 -49.20504 -5.01685 1.000 126.08357 181 MET F O 1
ATOM 9804 N N . LEU F 1 182 ? -9.39064 -47.29434 -4.81280 1.000 139.30309 182 LEU F N 1
ATOM 9805 C CA . LEU F 1 182 ? -8.97919 -47.28011 -6.21200 1.000 134.98234 182 LEU F CA 1
ATOM 9806 C C . LEU F 1 182 ? -7.87518 -48.29108 -6.49442 1.000 144.43425 182 LEU F C 1
ATOM 9807 O O . LEU F 1 182 ? -7.73106 -48.72860 -7.64169 1.000 150.26575 182 LEU F O 1
ATOM 9812 N N . GLU F 1 183 ? -7.08521 -48.66207 -5.48275 1.000 140.32318 183 GLU F N 1
ATOM 9813 C CA . GLU F 1 183 ? -6.16867 -49.78367 -5.65404 1.000 137.70356 183 GLU F CA 1
ATOM 9814 C C . GLU F 1 183 ? -6.94210 -51.08104 -5.84573 1.000 145.32821 183 GLU F C 1
ATOM 9815 O O . GLU F 1 183 ? -6.52712 -51.95265 -6.61857 1.000 154.09755 183 GLU F O 1
ATOM 9821 N N . ARG F 1 184 ? -8.06960 -51.22363 -5.15291 1.000 137.77578 184 ARG F N 1
ATOM 9822 C CA . ARG F 1 184 ? -9.02854 -52.25927 -5.49349 1.000 131.38806 184 ARG F CA 1
ATOM 9823 C C . ARG F 1 184 ? -9.71006 -51.90587 -6.81513 1.000 143.67922 184 ARG F C 1
ATOM 9824 O O . ARG F 1 184 ? -9.50946 -50.82394 -7.37424 1.000 149.14088 184 ARG F O 1
ATOM 9832 N N . LEU F 1 185 ? -10.51260 -52.84796 -7.32141 1.000 150.07925 185 LEU F N 1
ATOM 9833 C CA . LEU F 1 185 ? -11.04077 -52.83274 -8.68740 1.000 148.75067 185 LEU F CA 1
ATOM 9834 C C . LEU F 1 185 ? -9.92397 -53.06770 -9.70034 1.000 153.50997 185 LEU F C 1
ATOM 9835 O O . LEU F 1 185 ? -10.15745 -53.63783 -10.76999 1.000 155.51472 185 LEU F O 1
ATOM 9840 N N . GLU F 1 186 ? -8.71403 -52.62224 -9.37921 1.000 151.66145 186 GLU F N 1
ATOM 9841 C CA . GLU F 1 186 ? -7.51998 -52.99290 -10.12096 1.000 156.90643 186 GLU F CA 1
ATOM 9842 C C . GLU F 1 186 ? -6.92142 -54.24546 -9.49468 1.000 168.64551 186 GLU F C 1
ATOM 9843 O O . GLU F 1 186 ? -6.82393 -54.35174 -8.26780 1.000 170.39842 186 GLU F O 1
ATOM 9849 N N . LYS F 1 187 ? -6.54146 -55.19862 -10.34708 1.000 176.50738 187 LYS F N 1
ATOM 9850 C CA . LYS F 1 187 ? -6.13384 -56.55039 -9.96719 1.000 175.43954 187 LYS F CA 1
ATOM 9851 C C . LYS F 1 187 ? -7.26332 -57.34669 -9.32131 1.000 166.63792 187 LYS F C 1
ATOM 9852 O O . LYS F 1 187 ? -7.03966 -58.47959 -8.87641 1.000 177.71781 187 LYS F O 1
ATOM 9858 N N . ASN F 1 188 ? -8.47381 -56.78785 -9.26679 1.000 156.06022 188 ASN F N 1
ATOM 9859 C CA . ASN F 1 188 ? -9.65567 -57.46719 -8.75014 1.000 158.92942 188 ASN F CA 1
ATOM 9860 C C . ASN F 1 188 ? -10.90826 -56.69047 -9.14840 1.000 161.57110 188 ASN F C 1
ATOM 9861 O O . ASN F 1 188 ? -11.55817 -56.08452 -8.28899 1.000 155.60485 188 ASN F O 1
ATOM 9866 N N . PRO F 1 189 ? -11.27465 -56.68343 -10.43956 1.000 164.39446 189 PRO F N 1
ATOM 9867 C CA . PRO F 1 189 ? -12.47261 -55.92625 -10.86326 1.000 153.90854 189 PRO F CA 1
ATOM 9868 C C . PRO F 1 189 ? -13.72954 -56.73088 -10.65629 1.000 151.69457 189 PRO F C 1
ATOM 9869 O O . PRO F 1 189 ? -14.03676 -57.66635 -11.40155 1.000 161.81629 189 PRO F O 1
ATOM 9873 N N . ASP F 1 190 ? -14.49251 -56.36746 -9.62052 1.000 144.36883 190 ASP F N 1
ATOM 9874 C CA . ASP F 1 190 ? -15.73132 -57.04423 -9.27656 1.000 153.49302 190 ASP F CA 1
ATOM 9875 C C . ASP F 1 190 ? -16.87576 -56.04033 -9.23819 1.000 144.38026 190 ASP F C 1
ATOM 9876 O O . ASP F 1 190 ? -16.68064 -54.86175 -8.92569 1.000 144.37002 190 ASP F O 1
ATOM 9881 N N . LYS F 1 191 ? -18.07872 -56.52369 -9.55976 1.000 133.47349 191 LYS F N 1
ATOM 9882 C CA . LYS F 1 191 ? -19.24889 -55.65331 -9.55616 1.000 123.10814 191 LYS F CA 1
ATOM 9883 C C . LYS F 1 191 ? -19.61102 -55.20607 -8.14534 1.000 133.19621 191 LYS F C 1
ATOM 9884 O O . LYS F 1 191 ? -20.12543 -54.09716 -7.96167 1.000 138.03533 191 LYS F O 1
ATOM 9890 N N . ASP F 1 192 ? -19.34566 -56.04321 -7.13933 1.000 135.17215 192 ASP F N 1
ATOM 9891 C CA . ASP F 1 192 ? -19.59158 -55.63448 -5.76040 1.000 124.89693 192 ASP F CA 1
ATOM 9892 C C . ASP F 1 192 ? -18.59411 -54.57868 -5.30279 1.000 125.85726 192 ASP F C 1
ATOM 9893 O O . ASP F 1 192 ? -18.94250 -53.70998 -4.49538 1.000 116.35197 192 ASP F O 1
ATOM 9898 N N . VAL F 1 193 ? -17.35694 -54.63453 -5.80359 1.000 140.37739 193 VAL F N 1
ATOM 9899 C CA . VAL F 1 193 ? -16.36796 -53.62067 -5.45012 1.000 139.91670 193 VAL F CA 1
ATOM 9900 C C . VAL F 1 193 ? -16.72809 -52.27852 -6.07698 1.000 132.56378 193 VAL F C 1
ATOM 9901 O O . VAL F 1 193 ? -16.41940 -51.21926 -5.51540 1.000 127.37766 193 VAL F O 1
ATOM 9905 N N . ILE F 1 194 ? -17.39020 -52.29429 -7.23771 1.000 128.90466 194 ILE F N 1
ATOM 9906 C CA . ILE F 1 194 ? -17.86856 -51.05310 -7.84046 1.000 120.26190 194 ILE F CA 1
ATOM 9907 C C . ILE F 1 194 ? -18.88892 -50.37741 -6.93523 1.000 126.13946 194 ILE F C 1
ATOM 9908 O O . ILE F 1 194 ? -18.95236 -49.14357 -6.86658 1.000 119.60901 194 ILE F O 1
ATOM 9913 N N . VAL F 1 195 ? -19.69273 -51.16616 -6.21897 1.000 133.42502 195 VAL F N 1
ATOM 9914 C CA . VAL F 1 195 ? -20.68126 -50.59389 -5.31082 1.000 132.56054 195 VAL F CA 1
ATOM 9915 C C . VAL F 1 195 ? -19.99595 -49.92488 -4.12476 1.000 138.65711 195 VAL F C 1
ATOM 9916 O O . VAL F 1 195 ? -20.43281 -48.86700 -3.65465 1.000 141.11136 195 VAL F O 1
ATOM 9920 N N . LYS F 1 196 ? -18.90824 -50.52073 -3.62794 1.000 129.02620 196 LYS F N 1
ATOM 9921 C CA . LYS F 1 196 ? -18.20871 -49.94246 -2.48462 1.000 124.24679 196 LYS F CA 1
ATOM 9922 C C . LYS F 1 196 ? -17.56666 -48.60887 -2.84424 1.000 124.65219 196 LYS F C 1
ATOM 9923 O O . LYS F 1 196 ? -17.65958 -47.64277 -2.07749 1.000 116.21955 196 LYS F O 1
ATOM 9929 N N . VAL F 1 197 ? -16.90749 -48.53888 -4.00441 1.000 128.95760 197 VAL F N 1
ATOM 9930 C CA . VAL F 1 197 ? -16.20507 -47.31719 -4.38263 1.000 127.37731 197 VAL F CA 1
ATOM 9931 C C . VAL F 1 197 ? -17.19255 -46.21921 -4.75726 1.000 121.01798 197 VAL F C 1
ATOM 9932 O O . VAL F 1 197 ? -16.93166 -45.03400 -4.51665 1.000 125.38048 197 VAL F O 1
ATOM 9936 N N . LEU F 1 198 ? -18.33739 -46.58014 -5.34296 1.000 110.04094 198 LEU F N 1
ATOM 9937 C CA . LEU F 1 198 ? -19.36430 -45.57762 -5.60287 1.000 109.88950 198 LEU F CA 1
ATOM 9938 C C . LEU F 1 198 ? -19.91637 -45.00747 -4.30458 1.000 109.56146 198 LEU F C 1
ATOM 9939 O O . LEU F 1 198 ? -20.34966 -43.84979 -4.26668 1.000 110.31851 198 LEU F O 1
ATOM 9944 N N . LYS F 1 199 ? -19.90324 -45.80031 -3.23122 1.000 109.31710 199 LYS F N 1
ATOM 9945 C CA . LYS F 1 199 ? -20.28478 -45.27612 -1.92649 1.000 118.61948 199 LYS F CA 1
ATOM 9946 C C . LYS F 1 199 ? -19.22853 -44.32243 -1.38458 1.000 112.56545 199 LYS F C 1
ATOM 9947 O O . LYS F 1 199 ? -19.56837 -43.33678 -0.72196 1.000 109.25891 199 LYS F O 1
ATOM 9953 N N . VAL F 1 200 ? -17.95021 -44.58862 -1.66549 1.000 111.31045 200 VAL F N 1
ATOM 9954 C CA . VAL F 1 200 ? -16.88523 -43.70381 -1.20234 1.000 111.50501 200 VAL F CA 1
ATOM 9955 C C . VAL F 1 200 ? -16.88407 -42.39946 -1.99056 1.000 104.62358 200 VAL F C 1
ATOM 9956 O O . VAL F 1 200 ? -16.51638 -41.34393 -1.45864 1.000 91.37606 200 VAL F O 1
ATOM 9960 N N . ILE F 1 201 ? -17.29524 -42.44318 -3.26035 1.000 98.14385 201 ILE F N 1
ATOM 9961 C CA . ILE F 1 201 ? -17.35738 -41.22747 -4.06765 1.000 91.41189 201 ILE F CA 1
ATOM 9962 C C . ILE F 1 201 ? -18.38698 -40.26078 -3.49820 1.000 108.46156 201 ILE F C 1
ATOM 9963 O O . ILE F 1 201 ? -18.13211 -39.05527 -3.38200 1.000 104.36302 201 ILE F O 1
ATOM 9968 N N . VAL F 1 202 ? -19.56314 -40.77297 -3.12818 1.000 112.67310 202 VAL F N 1
ATOM 9969 C CA . VAL F 1 202 ? -20.61392 -39.91026 -2.59645 1.000 103.38502 202 VAL F CA 1
ATOM 9970 C C . VAL F 1 202 ? -20.19822 -39.32224 -1.25400 1.000 91.85294 202 VAL F C 1
ATOM 9971 O O . VAL F 1 202 ? -20.40970 -38.13196 -0.99163 1.000 96.40347 202 VAL F O 1
ATOM 9975 N N . LYS F 1 203 ? -19.59083 -40.13555 -0.38699 1.000 79.33452 203 LYS F N 1
ATOM 9976 C CA . LYS F 1 203 ? -19.10072 -39.60992 0.88107 1.000 87.98826 203 LYS F CA 1
ATOM 9977 C C . LYS F 1 203 ? -17.93745 -38.64697 0.68657 1.000 104.05580 203 LYS F C 1
ATOM 9978 O O . LYS F 1 203 ? -17.65129 -37.84900 1.58590 1.000 93.21757 203 LYS F O 1
ATOM 9984 N N . ALA F 1 204 ? -17.26417 -38.70426 -0.46535 1.000 112.44377 204 ALA F N 1
ATOM 9985 C CA . ALA F 1 204 ? -16.21938 -37.73477 -0.77356 1.000 96.87003 204 ALA F CA 1
ATOM 9986 C C . ALA F 1 204 ? -16.80338 -36.46749 -1.38473 1.000 89.36693 204 ALA F C 1
ATOM 9987 O O . ALA F 1 204 ? -16.31766 -35.36380 -1.11359 1.000 94.35025 204 ALA F O 1
ATOM 9989 N N . ILE F 1 205 ? -17.84055 -36.60655 -2.21291 1.000 78.56840 205 ILE F N 1
ATOM 9990 C CA . ILE F 1 205 ? -18.52697 -35.43275 -2.74206 1.000 89.71123 205 ILE F CA 1
ATOM 9991 C C . ILE F 1 205 ? -19.28932 -34.71745 -1.63250 1.000 96.00262 205 ILE F C 1
ATOM 9992 O O . ILE F 1 205 ? -19.28711 -33.48253 -1.55545 1.000 88.01830 205 ILE F O 1
ATOM 9997 N N . GLU F 1 206 ? -19.94571 -35.47813 -0.75141 1.000 88.36446 206 GLU F N 1
ATOM 9998 C CA . GLU F 1 206 ? -20.66084 -34.86561 0.36368 1.000 91.89074 206 GLU F CA 1
ATOM 9999 C C . GLU F 1 206 ? -19.70560 -34.11786 1.28505 1.000 93.00466 206 GLU F C 1
ATOM 10000 O O . GLU F 1 206 ? -20.04409 -33.04986 1.80840 1.000 100.60140 206 GLU F O 1
ATOM 10006 N N . ALA F 1 207 ? -18.50296 -34.65941 1.49130 1.000 84.93415 207 ALA F N 1
ATOM 10007 C CA . ALA F 1 207 ? -17.50748 -33.94769 2.28430 1.000 90.00521 207 ALA F CA 1
ATOM 10008 C C . ALA F 1 207 ? -16.94669 -32.75045 1.52910 1.000 87.90410 207 ALA F C 1
ATOM 10009 O O . ALA F 1 207 ? -16.53576 -31.76300 2.15037 1.000 77.80481 207 ALA F O 1
ATOM 10011 N N . SER F 1 208 ? -16.92061 -32.81979 0.19568 1.000 85.09309 208 SER F N 1
ATOM 10012 C CA . SER F 1 208 ? -16.47554 -31.67885 -0.59751 1.000 96.35921 208 SER F CA 1
ATOM 10013 C C . SER F 1 208 ? -17.48212 -30.53738 -0.53324 1.000 99.25742 208 SER F C 1
ATOM 10014 O O . SER F 1 208 ? -17.09592 -29.36830 -0.41572 1.000 94.73026 208 SER F O 1
ATOM 10017 N N . VAL F 1 209 ? -18.77653 -30.85618 -0.60700 1.000 89.91755 209 VAL F N 1
ATOM 10018 C CA . VAL F 1 209 ? -19.79998 -29.81767 -0.54783 1.000 78.08146 209 VAL F CA 1
ATOM 10019 C C . VAL F 1 209 ? -19.81011 -29.15728 0.82474 1.000 83.17483 209 VAL F C 1
ATOM 10020 O O . VAL F 1 209 ? -19.96263 -27.93501 0.93920 1.000 89.97198 209 VAL F O 1
ATOM 10024 N N . LYS F 1 210 ? -19.63324 -29.94850 1.88633 1.000 75.22138 210 LYS F N 1
ATOM 10025 C CA . LYS F 1 210 ? -19.55691 -29.37564 3.22547 1.000 59.04075 210 LYS F CA 1
ATOM 10026 C C . LYS F 1 210 ? -18.33221 -28.48547 3.38805 1.000 82.19884 210 LYS F C 1
ATOM 10027 O O . LYS F 1 210 ? -18.35471 -27.54914 4.19506 1.000 71.43466 210 LYS F O 1
ATOM 10033 N N . ASN F 1 211 ? -17.26235 -28.75505 2.63384 1.000 89.41036 211 ASN F N 1
ATOM 10034 C CA . ASN F 1 211 ? -16.06506 -27.92610 2.71857 1.000 83.11273 211 ASN F CA 1
ATOM 10035 C C . ASN F 1 211 ? -16.21643 -26.64396 1.90983 1.000 82.86518 211 ASN F C 1
ATOM 10036 O O . ASN F 1 211 ? -15.77800 -25.57522 2.34952 1.000 76.62827 211 ASN F O 1
ATOM 10041 N N . GLN F 1 212 ? -16.82490 -26.72967 0.72441 1.000 81.99867 212 GLN F N 1
ATOM 10042 C CA . GLN F 1 212 ? -17.11524 -25.51929 -0.03567 1.000 80.45413 212 GLN F CA 1
ATOM 10043 C C . GLN F 1 212 ? -18.17294 -24.67495 0.65786 1.000 82.46642 212 GLN F C 1
ATOM 10044 O O . GLN F 1 212 ? -18.18528 -23.44837 0.50584 1.000 87.22179 212 GLN F O 1
ATOM 10050 N N . LYS F 1 213 ? -19.06587 -25.31313 1.41621 1.000 91.54635 213 LYS F N 1
ATOM 10051 C CA . LYS F 1 213 ? -20.03181 -24.57051 2.21721 1.000 86.53389 213 LYS F CA 1
ATOM 10052 C C . LYS F 1 213 ? -19.32696 -23.74315 3.28498 1.000 80.85822 213 LYS F C 1
ATOM 10053 O O . LYS F 1 213 ? -19.60157 -22.54778 3.44058 1.000 92.23176 213 LYS F O 1
ATOM 10059 N N . ILE F 1 214 ? -18.40322 -24.36233 4.02376 1.000 84.63449 214 ILE F N 1
ATOM 10060 C CA . ILE F 1 214 ? -17.67055 -23.63801 5.05795 1.000 88.14611 214 ILE F CA 1
ATOM 10061 C C . ILE F 1 214 ? -16.75205 -22.59504 4.43217 1.000 88.82205 214 ILE F C 1
ATOM 10062 O O . ILE F 1 214 ? -16.58420 -21.49327 4.96969 1.000 95.91798 214 ILE F O 1
ATOM 10067 N N . SER F 1 215 ? -16.15139 -22.91693 3.28283 1.000 91.48214 215 SER F N 1
ATOM 10068 C CA . SER F 1 215 ? -15.27172 -21.95955 2.62004 1.000 84.25097 215 SER F CA 1
ATOM 10069 C C . SER F 1 215 ? -16.04091 -20.74911 2.10683 1.000 86.69629 215 SER F C 1
ATOM 10070 O O . SER F 1 215 ? -15.46933 -19.65935 1.98981 1.000 85.35598 215 SER F O 1
ATOM 10073 N N . ALA F 1 216 ? -17.32865 -20.91555 1.79563 1.000 83.19214 216 ALA F N 1
ATOM 10074 C CA . ALA F 1 216 ? -18.13270 -19.77428 1.37261 1.000 71.90094 216 ALA F CA 1
ATOM 10075 C C . ALA F 1 216 ? -18.39662 -18.82513 2.53556 1.000 90.54618 216 ALA F C 1
ATOM 10076 O O . ALA F 1 216 ? -18.36488 -17.60083 2.36255 1.000 73.83114 216 ALA F O 1
ATOM 10078 N N . LYS F 1 217 ? -18.65591 -19.36864 3.72971 1.000 96.42754 217 LYS F N 1
ATOM 10079 C CA . LYS F 1 217 ? -18.87125 -18.51370 4.89391 1.000 101.78489 217 LYS F CA 1
ATOM 10080 C C . LYS F 1 217 ? -17.56754 -17.87469 5.35703 1.000 99.10009 217 LYS F C 1
ATOM 10081 O O . LYS F 1 217 ? -17.55675 -16.71332 5.78281 1.000 105.15066 217 LYS F O 1
ATOM 10087 N N . ASN F 1 218 ? -16.45818 -18.61656 5.28515 1.000 98.20037 218 ASN F N 1
ATOM 10088 C CA . ASN F 1 218 ? -15.15906 -18.02545 5.59006 1.000 95.24511 218 ASN F CA 1
ATOM 10089 C C . ASN F 1 218 ? -14.79670 -16.94639 4.58042 1.000 91.04568 218 ASN F C 1
ATOM 10090 O O . ASN F 1 218 ? -14.12546 -15.96773 4.92700 1.000 79.12871 218 ASN F O 1
ATOM 10095 N N . GLN F 1 219 ? -15.23161 -17.10815 3.33004 1.000 95.10595 219 GLN F N 1
ATOM 10096 C CA . GLN F 1 219 ? -15.05912 -16.05054 2.34289 1.000 84.37626 219 GLN F CA 1
ATOM 10097 C C . GLN F 1 219 ? -15.94112 -14.85278 2.67012 1.000 99.02162 219 GLN F C 1
ATOM 10098 O O . GLN F 1 219 ? -15.53098 -13.70236 2.47881 1.000 95.94762 219 GLN F O 1
ATOM 10104 N N . LYS F 1 220 ? -17.15970 -15.10563 3.15956 1.000 104.50104 220 LYS F N 1
ATOM 10105 C CA . LYS F 1 220 ? -18.00185 -14.02346 3.66134 1.000 103.52600 220 LYS F CA 1
ATOM 10106 C C . LYS F 1 220 ? -17.39285 -13.38803 4.90555 1.000 114.37478 220 LYS F C 1
ATOM 10107 O O . LYS F 1 220 ? -17.49272 -12.17143 5.10242 1.000 116.97412 220 LYS F O 1
ATOM 10113 N N . ALA F 1 221 ? -16.75387 -14.19500 5.75489 1.000 116.18090 221 ALA F N 1
ATOM 10114 C CA . ALA F 1 221 ? -16.11108 -13.65210 6.94635 1.000 99.25392 221 ALA F CA 1
ATOM 10115 C C . ALA F 1 221 ? -14.87602 -12.83786 6.57983 1.000 103.69758 221 ALA F C 1
ATOM 10116 O O . ALA F 1 221 ? -14.63312 -11.77155 7.15581 1.000 96.15403 221 ALA F O 1
ATOM 10118 N N . LEU F 1 222 ? -14.08474 -13.32540 5.62048 1.000 103.58917 222 LEU F N 1
ATOM 10119 C CA . LEU F 1 222 ? -12.95803 -12.55578 5.10293 1.000 107.18278 222 LEU F CA 1
ATOM 10120 C C . LEU F 1 222 ? -13.39587 -11.26196 4.43104 1.000 108.11781 222 LEU F C 1
ATOM 10121 O O . LEU F 1 222 ? -12.60496 -10.31201 4.37334 1.000 96.44567 222 LEU F O 1
ATOM 10126 N N . ALA F 1 223 ? -14.62526 -11.19980 3.92592 1.000 107.06970 223 ALA F N 1
ATOM 10127 C CA . ALA F 1 223 ? -15.16413 -9.94891 3.41690 1.000 105.84170 223 ALA F CA 1
ATOM 10128 C C . ALA F 1 223 ? -15.54693 -9.06546 4.60558 1.000 114.68027 223 ALA F C 1
ATOM 10129 O O . ALA F 1 223 ? -15.12644 -9.29319 5.74399 1.000 114.11770 223 ALA F O 1
ATOM 10131 N N . GLU F 1 224 ? -16.34793 -8.03665 4.34804 1.000 112.74035 224 GLU F N 1
ATOM 10132 C CA . GLU F 1 224 ? -16.80238 -7.06976 5.34091 1.000 123.06328 224 GLU F CA 1
ATOM 10133 C C . GLU F 1 224 ? -15.65410 -6.36317 6.04765 1.000 119.54610 224 GLU F C 1
ATOM 10134 O O . GLU F 1 224 ? -15.87105 -5.75850 7.10204 1.000 130.52793 224 GLU F O 1
ATOM 10140 N N . LEU F 1 225 ? -14.43384 -6.42190 5.49880 1.000 110.93690 225 LEU F N 1
ATOM 10141 C CA . LEU F 1 225 ? -13.31630 -5.71213 6.11528 1.000 113.41617 225 LEU F CA 1
ATOM 10142 C C . LEU F 1 225 ? -13.46558 -4.20186 5.98306 1.000 129.54588 225 LEU F C 1
ATOM 10143 O O . LEU F 1 225 ? -12.90393 -3.44931 6.78895 1.000 131.67543 225 LEU F O 1
ATOM 10148 N N . ALA F 1 226 ? -14.20160 -3.74341 4.97764 1.000 129.34168 226 ALA F N 1
ATOM 10149 C CA . ALA F 1 226 ? -14.46475 -2.32326 4.80500 1.000 136.91707 226 ALA F CA 1
ATOM 10150 C C . ALA F 1 226 ? -15.93414 -2.02455 5.08411 1.000 133.07894 226 ALA F C 1
ATOM 10151 O O . ALA F 1 226 ? -16.26562 -1.10975 5.83837 1.000 128.36663 226 ALA F O 1
#

Sequence (1349 aa):
ALEKDRRALEALKRAQEAEKKGDVEEAVRAAQEAVRAAKESGASWILRLVAEQALRIAKEAEKQGNVEVAVKAARVAVEAAKQAGDNDVLRKVAEQALRIAKEAEKQGNVDVAAKAAQVAAEAAKQAGDKDMLEKVAKVAEQIAKAAEKEGDKKVSIDATRIALEASLAALEIILEELKEMLERLEKNPDKDVIVKVLKVIVKAIEASVKNQKISAKNQKALAELAALEKDRRALEALKRAQEAEKKGDVEEAVRAAQEAVRAAKESGASWILRLVAEQALRIAKEAEKQGNVEVAVKAARVAVEAAKQAGDNDVLRKVAEQALRIAKEAEKQGNVDVAAKAAQVAAEAAKQAGDKDMLEKVAKVAEQIAKAAEKEGDKKVSIDATRIALEASLAALEIILEELKEMLERLEKNPDKDVIVKVLKVIVKAIEASVKNQKISAKNQKALAELAALEKDRRALEALKRAQEAEKKGDVEEAVRAAQEAVRAAKESGASWILRLVAEQALRIAKEAEKQGNVEVAVKAARVAVEAAKQAGDNDVLRKVAEQALRIAKEAEKQGNVDVAAKAAQVAAEAAKQAGDKDMLEKVAKVAEQIAKAAEKEGDKKVSIDATRIALEASLAALEIILEELKEMLERLEKNPDKDVIVKVLKVIVKAIEASVKNQKISAKNQKALAELAALEKDRRALEALKRAQEAEKKGDVEEAVRAAQEAVRAAKESGASWILRLVAEQALRIAKEAEKQGNVEVAVKAARVAVEAAKQAGDNDVLRKVAEQALRIAKEAEKQGNVDVAAKAAQVAAEAAKQAGDKDMLEKVAKVAEQIAKAAEKEGDKKVSIDATRIALEASLAALEIILEELKEMLERLEKNPDKDVIVKVLKVIVKAIEASVKNQKISAKNQKALAELALEKDRRALEALKRAQEAEKKGDVEEAVRAAQEAVRAAKESGASWILRLVAEQALRIAKEAEKQGNVEVAVKAARVAVEAAKQAGDNDVLRKVAEQALRIAKEAEKQGNVDVAAKAAQVAAEAAKQAGDKDMLEKVAKVAEQIAKAAEKEGDKKVSIDATRIALEASLAALEIILEELKEMLERLEKNPDKDVIVKVLKVIVKAIEASVKNQKISAKNQKALAELARALEALKRAQEAEKKGDVEEAVRAAQEAVRAAKESGASWILRLVAEQALRIAKEAEKQGNVEVAVKAARVAVEAAKQAGDNDVLRKVAEQALRIAKEAEKQGNVDVAAKAAQVAAEAAKQAGDKDMLEKVAKVAEQIAKAAEKEGDKKVSIDATRIALEASLAALEIILEELKEMLERLEKNPDKDVIVKVLKVIVKAIEASVKNQKISAKNQKALAELA

Radius of gyration: 39.71 Å; Cα contacts (8 Å, |Δi|>4): 2104; chains: 6; bounding box: 92×119×108 Å

Nearest PDB structures (foldseek):
  8fbn-assembly1_E  TM=9.898E-01  e=2.059E-21  synthetic construct
  9dze-assembly1_B  TM=9.583E-01  e=6.873E-10  synthetic construct
  9dze-assembly1_S  TM=9.545E-01  e=3.451E-09  synthetic construct
  9dze-assembly1_c  TM=5.671E-01  e=9.200E-06  synthetic construct
  6e9x-assembly1_C  TM=5.418E-01  e=3.734E-03  synthetic construct

CATH classification: 1.25.40.10

Secondary structure (DSSP, 8-state):
--SSSHHHHHHHHHHHHHHHHS-HHHHHHHHHHHHHHHHHHT-HHHHHHHHHHHHHHHHHHHHH--HHHHHHHHHHHHHHHHHHT-HHHHHHHHHHHHHHHHHHHHHT-HHHHHHHHHHHHHHHHHHT-HHHHHHHHHHHHHHHHHHHHH--HHHHHHHHHHHHHHHHHHHHHHHHHHHHHHHHHHSS--HHHHHHHHHHHHHHHHHHHHHHHHHHHHHHHHHT--/--HHHHHHHHHHHHHHHHHHH--HHHHHHHHHHHHHHHHHS--TTHHHHHHHHHHHHHHHHHHH--HHHHHHHHHHHHHHHHHS-SSHHHHHHHHHHHHHHHHHHHSS-HHHHHHHHHHHHHHHHHHT-HHHHHHHHHHHHHHHHHHHHHT--HHHHHHHHHHHHHHHHHHHHHHHHHHHHHHHHHHS--SSSHHHHHHHHHHHHHHHHHHHHHHHHHHHHHHH--/--HHHHHHHHHHHHHHHHHHS--HHHHHHHHHHHHHHHHHHT-HHHHHHHHHHHHHHHHHHHHH--HHHHHHHHHHHHHHHHHHT-HHHHHHHHHHHHHHHHHHHHHT-HHHHHHHHHHHHHHHHHHT-HHHHHHHHHHHHHHHHHHHHH--HHHHHHHHHHHHHHHHHHHHHHHHHHHHHHHHHHSS--HHHHHHHHHHHHHHHHHHHHHHHHHHHHHHHHHH--/--SSSSHHHHHHHHHHHHHHHT--HHHHHHHHHHHHHHHHHT-TTTHHHHHHHHHHHHHHHHHHT-HHHHHHHHHHHHHHHHHH--HHHHHHHHHHHHHHHHHHTTTT-HHHHHHHHHHHHHHHHHHT-HHHHHHHHHHHHHHHHHHHHHT-HHHHHHHHHHHHHHHHHHHHHHHHHHHHHHHHHHHS-SHHHHHHHHHHHHHHHHHHHHHHHHHHHHHHHHH--/--SSSHHHHHHHHTTGGGGTS--SHHHHHHHHHHHHHHHHHT-HHHHHHHHHHHHHHHHHHHTTS-HHHHHHHHHHHHHHHHHHT-HHHHHHHHHHHHHHHHHHHHTT-HHHHHHHHHHHHHHHHHHT-HHHHHHHHHHHHHHHHHHHHHT--HHHHHHHHHHHHHHHHHHHHHHHHHHHHHHHHTT---HHHHHHHHHHHHHHHHHHHHHHHHHHHHHHHHHHH-/-HHHHHTTT---SSS---HHHHHHHHHHHHHHHHH--HHHHHHHHHHHHHHHHHHHSSS-THHHHHHHHHHHHHHSSSS-SHHHHHHHHHHHHHHHHHHHTT-HHHHHHHHHHHHHHHHHHT-HHHHHHHHHHHHHHHHHHHHH--HHHHHHHHHHHHHHHHHHHHHHHHHHHHHHHSSSSS--HHHHHHHHHHHHHHHHHHHHHHHHHHHHHHHHS---